Protein AF-0000000085024275 (afdb_homodimer)

Secondary structure (DSSP, 8-state):
-------------------------------------------------------------------------PPP--SPPP-S-EEEEEEE-SSEEEEEEEETTT--EEEEEEEET----HHHH-HHHHHHHHHHHHHHHHHHHTTTSS--HHHHHT---TTTGGGEEEEEEETT--SHHHHHHHHHHHHHH-GGGSTTEEEEEHHHHHHHHHHTT---EEEEEESSSEEEEEE-----------HHHHHHHTS--EEEEE---GGG--TTSHHHHHHHHHHHHHHHHTTSS---HHHHHHHHHTT--TT-TTHHHHHHHHHHTTSSS--HHHHHTTHHHHHHHHHTT-HHHHHHHHHHHHHHHHHHHHHHHHHHTT--SS-TT----HHHHTTS--TT-EEEEEEESTT--TT-HHHHHHHHHHHHHHHTT-TT-EEEEE--SS-HHHHHHHHHHHHH-TT--/------------------------------------------------------------------------------SPPP-S-EEEEEEE-SSEEEEEEEETTT--EEEEEEEET----HHHH-HHHHHHHHHHHHHHHHHHHTTTSS--HHHHHT---TTTTTSEEEEEEETT--SHHHHHHHHHHHHHH-GGGSTTEEEEEHHHHHHHHHHTT---EEEEEESSSEEEEEE-----------HHHHHHHTS--EEEEE---GGG--TTSHHHHHHHHHHHHHHHHTTSS---HHHHHHHHHTT--TT-TTHHHHHHHHHHTTSSS--HHHHHTTHHHHHHHHHTT-HHHHHHHHHHHHHHHHHHHHHHHHHHTT--SS-TT----HHHHTTS--TT-EEEEEEESTT--TT-HHHHHHHHHHHHHHHTT-TT-EEEEE--SS-HHHHHHHHHHHHH-TT--

Nearest PDB structures (foldseek):
  2ch6-assembly1_D  TM=7.817E-01  e=6.826E-17  Homo sapiens
  3h3n-assembly1_X  TM=5.072E-01  e=2.674E-03  Enterococcus casseliflavus
  3flc-assembly1_O  TM=3.810E-01  e=6.513E-04  Enterococcus casseliflavus
  3d7e-assembly1_X  TM=3.677E-01  e=2.562E-02  Enterococcus casseliflavus
  2ch6-assembly1_D  TM=7.945E-01  e=6.611E-17  Homo sapiens

Organism: Micromonas commoda (strain RCC299 / NOUM17 / CCMP2709) (NCBI:txid296587)

pLDDT: mean 74.87, std 27.74, range [14.94, 98.69]

Structure (mmCIF, N/CA/C/O backbone):
data_AF-0000000085024275-model_v1
#
loop_
_entity.id
_entity.type
_entity.pdbx_description
1 polymer 'N-acetyl-D-glucosamine kinase'
#
loop_
_atom_site.group_PDB
_atom_site.id
_atom_site.type_symbol
_atom_site.label_atom_id
_atom_site.label_alt_id
_atom_site.label_comp_id
_atom_site.label_asym_id
_atom_site.label_entity_id
_atom_site.label_seq_id
_atom_site.pdbx_PDB_ins_code
_atom_site.Cartn_x
_atom_site.Cartn_y
_atom_site.Cartn_z
_atom_site.occupancy
_atom_site.B_iso_or_equiv
_atom_site.auth_seq_id
_atom_site.auth_comp_id
_atom_site.auth_asym_id
_atom_site.auth_atom_id
_atom_site.pdbx_PDB_model_num
ATOM 1 N N . MET A 1 1 ? -25.141 31.594 47.25 1 18.16 1 MET A N 1
ATOM 2 C CA . MET A 1 1 ? -26.469 31.438 46.656 1 18.16 1 MET A CA 1
ATOM 3 C C . MET A 1 1 ? -26.344 30.984 45.188 1 18.16 1 MET A C 1
ATOM 5 O O . MET A 1 1 ? -25.25 31.031 44.625 1 18.16 1 MET A O 1
ATOM 9 N N . GLY A 1 2 ? -27.359 31.172 44.375 1 19.45 2 GLY A N 1
ATOM 10 C CA . GLY A 1 2 ? -28.281 30.594 43.406 1 19.45 2 GLY A CA 1
ATOM 11 C C . GLY A 1 2 ? -27.766 30.703 41.969 1 19.45 2 GLY A C 1
ATOM 12 O O . GLY A 1 2 ? -28.266 30.031 41.062 1 19.45 2 GLY A O 1
ATOM 13 N N . ILE A 1 3 ? -27.266 31.844 41.531 1 21.66 3 ILE A N 1
ATOM 14 C CA . ILE A 1 3 ? -27.859 32.281 40.281 1 21.66 3 ILE A CA 1
ATOM 15 C C . ILE A 1 3 ? -27.281 31.438 39.125 1 21.66 3 ILE A C 1
ATOM 17 O O . ILE A 1 3 ? -26.109 31.594 38.781 1 21.66 3 ILE A O 1
ATOM 21 N N . PHE A 1 4 ? -27.609 30.078 39.125 1 23.94 4 PHE A N 1
ATOM 22 C CA . PHE A 1 4 ? -27.344 29.016 38.156 1 23.94 4 PHE A CA 1
ATOM 23 C C . PHE A 1 4 ? -27.719 29.438 36.75 1 23.94 4 PHE A C 1
ATOM 25 O O . PHE A 1 4 ? -28.812 29.984 36.531 1 23.94 4 PHE A O 1
ATOM 32 N N . GLY A 1 5 ? -26.672 29.891 35.938 1 22.31 5 GLY A N 1
ATOM 33 C CA . GLY A 1 5 ? -26.688 30.422 34.594 1 22.31 5 GLY A CA 1
ATOM 34 C C . GLY A 1 5 ? -27.547 29.609 33.656 1 22.31 5 GLY A C 1
ATOM 35 O O . GLY A 1 5 ? -27.609 28.375 33.75 1 22.31 5 GLY A O 1
ATOM 36 N N . LYS A 1 6 ? -28.594 30.172 33.062 1 23.56 6 LYS A N 1
ATOM 37 C CA . LYS A 1 6 ? -29.75 29.828 32.219 1 23.56 6 LYS A CA 1
ATOM 38 C C . LYS A 1 6 ? -29.312 29.094 30.969 1 23.56 6 LYS A C 1
ATOM 40 O O . LYS A 1 6 ? -28.578 29.641 30.141 1 23.56 6 LYS A O 1
ATOM 45 N N . LYS A 1 7 ? -29.234 27.75 31.094 1 23.45 7 LYS A N 1
ATOM 46 C CA . LYS A 1 7 ? -28.938 26.797 30.031 1 23.45 7 LYS A CA 1
ATOM 47 C C . LYS A 1 7 ? -30.016 26.844 28.938 1 23.45 7 LYS A C 1
ATOM 49 O O . LYS A 1 7 ? -31.172 26.516 29.188 1 23.45 7 LYS A O 1
ATOM 54 N N . LYS A 1 8 ? -29.953 27.891 28.016 1 24.94 8 LYS A N 1
ATOM 55 C CA . LYS A 1 8 ? -30.984 27.969 26.984 1 24.94 8 LYS A CA 1
ATOM 56 C C . LYS A 1 8 ? -31.094 26.641 26.234 1 24.94 8 LYS A C 1
ATOM 58 O O . LYS A 1 8 ? -30.078 26.078 25.797 1 24.94 8 LYS A O 1
ATOM 63 N N . PRO A 1 9 ? -32.281 25.938 26.328 1 21.91 9 PRO A N 1
ATOM 64 C CA . PRO A 1 9 ? -32.469 24.562 25.812 1 21.91 9 PRO A CA 1
ATOM 65 C C . PRO A 1 9 ? -32.25 24.469 24.312 1 21.91 9 PRO A C 1
ATOM 67 O O . PRO A 1 9 ? -32.344 25.469 23.594 1 21.91 9 PRO A O 1
ATOM 70 N N . PRO A 1 10 ? -31.922 23.266 23.797 1 23.12 10 PRO A N 1
ATOM 71 C CA . PRO A 1 10 ? -31.484 22.672 22.547 1 23.12 10 PRO A CA 1
ATOM 72 C C . PRO A 1 10 ? -32.562 22.688 21.469 1 23.12 10 PRO A C 1
ATOM 74 O O . PRO A 1 10 ? -33.656 22.156 21.672 1 23.12 10 PRO A O 1
ATOM 77 N N . ALA A 1 11 ? -32.812 23.875 20.781 1 23.44 11 ALA A N 1
ATOM 78 C CA . ALA A 1 11 ? -33.938 23.891 19.859 1 23.44 11 ALA A CA 1
ATOM 79 C C . ALA A 1 11 ? -33.875 22.688 18.922 1 23.44 11 ALA A C 1
ATOM 81 O O . ALA A 1 11 ? -32.812 22.312 18.438 1 23.44 11 ALA A O 1
ATOM 82 N N . ALA A 1 12 ? -34.875 21.844 18.984 1 19.81 12 ALA A N 1
ATOM 83 C CA . ALA A 1 12 ? -35.188 20.562 18.344 1 19.81 12 ALA A CA 1
ATOM 84 C C . ALA A 1 12 ? -35.062 20.672 16.828 1 19.81 12 ALA A C 1
ATOM 86 O O . ALA A 1 12 ? -35.25 21.734 16.25 1 19.81 12 ALA A O 1
ATOM 87 N N . ALA A 1 13 ? -34.562 19.547 16.25 1 24.61 13 ALA A N 1
ATOM 88 C CA . ALA A 1 13 ? -34.094 19.141 14.914 1 24.61 13 ALA A CA 1
ATOM 89 C C . ALA A 1 13 ? -35.25 19.156 13.914 1 24.61 13 ALA A C 1
ATOM 91 O O . ALA A 1 13 ? -36.281 18.484 14.117 1 24.61 13 ALA A O 1
ATOM 92 N N . PRO A 1 14 ? -35.562 20.281 13.289 1 25.02 14 PRO A N 1
ATOM 93 C CA . PRO A 1 14 ? -36.781 20.203 12.5 1 25.02 14 PRO A CA 1
ATOM 94 C C . PRO A 1 14 ? -36.844 18.984 11.578 1 25.02 14 PRO A C 1
ATOM 96 O O . PRO A 1 14 ? -35.781 18.453 11.203 1 25.02 14 PRO A O 1
ATOM 99 N N . PRO A 1 15 ? -38 18.281 11.516 1 22.7 15 PRO A N 1
ATOM 100 C CA . PRO A 1 15 ? -38.219 16.984 10.867 1 22.7 15 PRO A CA 1
ATOM 101 C C . PRO A 1 15 ? -37.844 17 9.391 1 22.7 15 PRO A C 1
ATOM 103 O O . PRO A 1 15 ? -37.844 18.047 8.758 1 22.7 15 PRO A O 1
ATOM 106 N N . PRO A 1 16 ? -37.281 15.914 8.914 1 22.98 16 PRO A N 1
ATOM 107 C CA . PRO A 1 16 ? -36.625 15.578 7.633 1 22.98 16 PRO A CA 1
ATOM 108 C C . PRO A 1 16 ? -37.594 15.695 6.453 1 22.98 16 PRO A C 1
ATOM 110 O O . PRO A 1 16 ? -38.75 15.227 6.531 1 22.98 16 PRO A O 1
ATOM 113 N N . PRO A 1 17 ? -37.625 16.766 5.758 1 20.81 17 PRO A N 1
ATOM 114 C CA . PRO A 1 17 ? -38.656 16.922 4.73 1 20.81 17 PRO A CA 1
ATOM 115 C C . PRO A 1 17 ? -38.719 15.727 3.777 1 20.81 17 PRO A C 1
ATOM 117 O O . PRO A 1 17 ? -37.75 14.992 3.621 1 20.81 17 PRO A O 1
ATOM 120 N N . ALA A 1 18 ? -40 15.258 3.469 1 19.77 18 ALA A N 1
ATOM 121 C CA . ALA A 1 18 ? -40.5 14.125 2.688 1 19.77 18 ALA A CA 1
ATOM 122 C C . ALA A 1 18 ? -39.938 14.133 1.276 1 19.77 18 ALA A C 1
ATOM 124 O O . ALA A 1 18 ? -39.75 15.195 0.676 1 19.77 18 ALA A O 1
ATOM 125 N N . ALA A 1 19 ? -39.281 13.031 0.838 1 19.59 19 ALA A N 1
ATOM 126 C CA . ALA A 1 19 ? -38.562 12.562 -0.342 1 19.59 19 ALA A CA 1
ATOM 127 C C . ALA A 1 19 ? -39.438 12.617 -1.582 1 19.59 19 ALA A C 1
ATOM 129 O O . ALA A 1 19 ? -40.469 11.922 -1.655 1 19.59 19 ALA A O 1
ATOM 130 N N . THR A 1 20 ? -39.844 13.789 -2.047 1 19.11 20 THR A N 1
ATOM 131 C CA . THR A 1 20 ? -40.75 13.703 -3.201 1 19.11 20 THR A CA 1
ATOM 132 C C . THR A 1 20 ? -40.094 12.93 -4.336 1 19.11 20 THR A C 1
ATOM 134 O O . THR A 1 20 ? -38.906 13.117 -4.625 1 19.11 20 THR A O 1
ATOM 137 N N . ARG A 1 21 ? -40.688 11.734 -4.762 1 18.94 21 ARG A N 1
ATOM 138 C CA . ARG A 1 21 ? -40.438 10.641 -5.703 1 18.94 21 ARG A CA 1
ATOM 139 C C . ARG A 1 21 ? -40.406 11.156 -7.141 1 18.94 21 ARG A C 1
ATOM 141 O O . ARG A 1 21 ? -41.438 11.57 -7.684 1 18.94 21 ARG A O 1
ATOM 148 N N . ALA A 1 22 ? -39.344 11.977 -7.484 1 18.56 22 ALA A N 1
ATOM 149 C CA . ALA A 1 22 ? -39.406 12.461 -8.859 1 18.56 22 ALA A CA 1
ATOM 150 C C . ALA A 1 22 ? -39.438 11.289 -9.844 1 18.56 22 ALA A C 1
ATOM 152 O O . ALA A 1 22 ? -38.781 10.266 -9.609 1 18.56 22 ALA A O 1
ATOM 153 N N . ASN A 1 23 ? -40.469 11.242 -10.773 1 18.27 23 ASN A N 1
ATOM 154 C CA . ASN A 1 23 ? -40.938 10.352 -11.828 1 18.27 23 ASN A CA 1
ATOM 155 C C . ASN A 1 23 ? -39.844 10.133 -12.891 1 18.27 23 ASN A C 1
ATOM 157 O O . ASN A 1 23 ? -39.125 11.062 -13.25 1 18.27 23 ASN A O 1
ATOM 161 N N . PRO A 1 24 ? -39.562 8.867 -13.273 1 19.22 24 PRO A N 1
ATOM 162 C CA . PRO A 1 24 ? -38.562 8.172 -14.094 1 19.22 24 PRO A CA 1
ATOM 163 C C . PRO A 1 24 ? -38.656 8.562 -15.57 1 19.22 24 PRO A C 1
ATOM 165 O O . PRO A 1 24 ? -39.656 8.25 -16.234 1 19.22 24 PRO A O 1
ATOM 168 N N . LYS A 1 25 ? -38.594 9.867 -15.938 1 17.98 25 LYS A N 1
ATOM 169 C CA . LYS A 1 25 ? -38.875 10.047 -17.359 1 17.98 25 LYS A CA 1
ATOM 170 C C . LYS A 1 25 ? -37.969 9.188 -18.219 1 17.98 25 LYS A C 1
ATOM 172 O O . LYS A 1 25 ? -36.781 8.977 -17.891 1 17.98 25 LYS A O 1
ATOM 177 N N . SER A 1 26 ? -38.562 8.383 -19.281 1 17.91 26 SER A N 1
ATOM 178 C CA . SER A 1 26 ? -38.25 7.316 -20.219 1 17.91 26 SER A CA 1
ATOM 179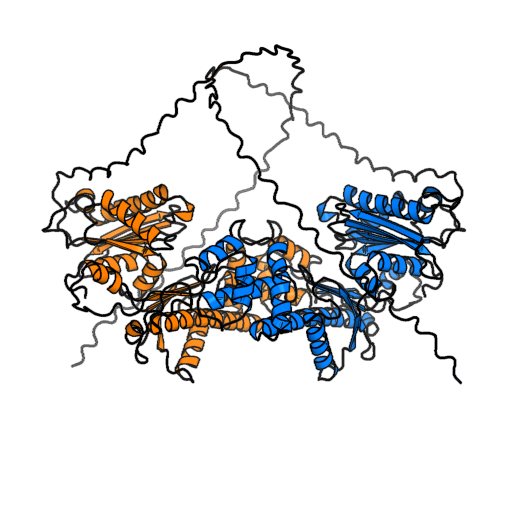 C C . SER A 1 26 ? -37.281 7.789 -21.297 1 17.91 26 SER A C 1
ATOM 181 O O . SER A 1 26 ? -37.562 8.75 -22.016 1 17.91 26 SER A O 1
ATOM 183 N N . PRO A 1 27 ? -36.062 7.738 -21.062 1 18.17 27 PRO A N 1
ATOM 184 C CA . PRO A 1 27 ? -35.125 8.289 -22.047 1 18.17 27 PRO A CA 1
ATOM 185 C C . PRO A 1 27 ? -35.25 7.602 -23.406 1 18.17 27 PRO A C 1
ATOM 187 O O . PRO A 1 27 ? -35.312 6.375 -23.484 1 18.17 27 PRO A O 1
ATOM 190 N N . ARG A 1 28 ? -35.906 8.328 -24.375 1 16.17 28 ARG A N 1
ATOM 191 C CA . ARG A 1 28 ? -36.062 7.824 -25.734 1 16.17 28 ARG A CA 1
ATOM 192 C C . ARG A 1 28 ? -34.719 7.574 -26.391 1 16.17 28 ARG A C 1
ATOM 194 O O . ARG A 1 28 ? -33.719 8.219 -26.031 1 16.17 28 ARG A O 1
ATOM 201 N N . VAL A 1 29 ? -34.562 6.516 -27.234 1 17.94 29 VAL A N 1
ATOM 202 C CA . VAL A 1 29 ? -33.719 5.574 -27.938 1 17.94 29 VAL A CA 1
ATOM 203 C C . VAL A 1 29 ? -33.125 6.223 -29.188 1 17.94 29 VAL A C 1
ATOM 205 O O . VAL A 1 29 ? -32.406 5.578 -29.969 1 17.94 29 VAL A O 1
ATOM 208 N N . ASP A 1 30 ? -33.031 7.652 -29.25 1 15.72 30 ASP A N 1
ATOM 209 C CA . ASP A 1 30 ? -32.969 7.926 -30.688 1 15.72 30 ASP A CA 1
ATOM 210 C C . ASP A 1 30 ? -31.781 7.199 -31.328 1 15.72 30 ASP A C 1
ATOM 212 O O . ASP A 1 30 ? -30.812 6.863 -30.656 1 15.72 30 ASP A O 1
ATOM 216 N N . ASP A 1 31 ? -31.812 7.293 -32.781 1 15.81 31 ASP A N 1
ATOM 217 C CA . ASP A 1 31 ? -31.609 6.539 -34 1 15.81 31 ASP A CA 1
ATOM 218 C C . ASP A 1 31 ? -30.141 6.539 -34.438 1 15.81 31 ASP A C 1
ATOM 220 O O . ASP A 1 31 ? -29.484 5.496 -34.406 1 15.81 31 ASP A O 1
ATOM 224 N N . ALA A 1 32 ? -29.828 7.305 -35.562 1 15.99 32 ALA A N 1
ATOM 225 C CA . ALA A 1 32 ? -29.438 6.766 -36.844 1 15.99 32 ALA A CA 1
ATOM 226 C C . ALA A 1 32 ? -27.922 6.723 -37 1 15.99 32 ALA A C 1
ATOM 228 O O . ALA A 1 32 ? -27.203 7.363 -36.219 1 15.99 32 ALA A O 1
ATOM 229 N N . HIS A 1 33 ? -27.438 6.57 -38.281 1 16.27 33 HIS A N 1
ATOM 230 C CA . HIS A 1 33 ? -26.625 5.691 -39.125 1 16.27 33 HIS A CA 1
ATOM 231 C C . HIS A 1 33 ? -25.234 6.277 -39.344 1 16.27 33 HIS A C 1
ATOM 233 O O . HIS A 1 33 ? -24.234 5.57 -39.219 1 16.27 33 HIS A O 1
ATOM 239 N N . PRO A 1 34 ? -25.062 7.695 -39.719 1 15.85 34 PRO A N 1
ATOM 240 C CA . PRO A 1 34 ? -24.484 7.625 -41.062 1 15.85 34 PRO A CA 1
ATOM 241 C C . PRO A 1 34 ? -23.016 7.246 -41.062 1 15.85 34 PRO A C 1
ATOM 243 O O . PRO A 1 34 ? -22.391 7.227 -40 1 15.85 34 PRO A O 1
ATOM 246 N N . SER A 1 35 ? -22.344 7.793 -42.125 1 16.22 35 SER A N 1
ATOM 247 C CA . SER A 1 35 ? -21.594 7.465 -43.312 1 16.22 35 SER A CA 1
ATOM 248 C C . SER A 1 35 ? -20.094 7.633 -43.094 1 16.22 35 SER A C 1
ATOM 250 O O . SER A 1 35 ? -19.656 8.57 -42.438 1 16.22 35 SER A O 1
ATOM 252 N N . PRO A 1 36 ? -19.391 6.598 -43.344 1 17.69 36 PRO A N 1
ATOM 253 C CA . PRO A 1 36 ? -18 6.227 -43.156 1 17.69 36 PRO A CA 1
ATOM 254 C C . PRO A 1 36 ? -17.031 7.121 -43.938 1 17.69 36 PRO A C 1
ATOM 256 O O . PRO A 1 36 ? -15.812 7.012 -43.781 1 17.69 36 PRO A O 1
ATOM 259 N N . ARG A 1 37 ? -17.453 8.195 -44.688 1 15.79 37 ARG A N 1
ATOM 260 C CA . ARG A 1 37 ? -16.719 8.125 -45.938 1 15.79 37 ARG A CA 1
ATOM 261 C C . ARG A 1 37 ? -15.289 8.602 -45.781 1 15.79 37 ARG A C 1
ATOM 263 O O . ARG A 1 37 ? -15.023 9.805 -45.781 1 15.79 37 ARG A O 1
ATOM 270 N N . ALA A 1 38 ? -14.602 8.297 -44.781 1 16.86 38 ALA A N 1
ATOM 271 C CA . ALA A 1 38 ? -13.422 9.164 -44.781 1 16.86 38 ALA A CA 1
ATOM 272 C C . ALA A 1 38 ? -12.516 8.883 -45.969 1 16.86 38 ALA A C 1
ATOM 274 O O . ALA A 1 38 ? -12.195 7.723 -46.25 1 16.86 38 ALA A O 1
ATOM 275 N N . THR A 1 39 ? -12.531 9.914 -46.844 1 15.81 39 THR A N 1
ATOM 276 C CA . THR A 1 39 ? -11.852 9.977 -48.156 1 15.81 39 THR A CA 1
ATOM 277 C C . THR A 1 39 ? -10.344 9.859 -47.969 1 15.81 39 THR A C 1
ATOM 279 O O . THR A 1 39 ? -9.805 10.273 -46.938 1 15.81 39 THR A O 1
ATOM 282 N N . PRO A 1 40 ? -9.695 9.258 -48.969 1 16.53 40 PRO A N 1
ATOM 283 C CA . PRO A 1 40 ? -8.414 8.586 -49.188 1 16.53 40 PRO A CA 1
ATOM 284 C C . PRO A 1 40 ? -7.266 9.562 -49.406 1 16.53 40 PRO A C 1
ATOM 286 O O . PRO A 1 40 ? -6.117 9.148 -49.594 1 16.53 40 PRO A O 1
ATOM 289 N N . LYS A 1 41 ? -7.422 10.844 -49.125 1 15.29 41 LYS A N 1
ATOM 290 C CA . LYS A 1 41 ? -6.629 11.594 -50.094 1 15.29 41 LYS A CA 1
ATOM 291 C C . LYS A 1 41 ? -5.164 11.164 -50.062 1 15.29 41 LYS A C 1
ATOM 293 O O . LYS A 1 41 ? -4.59 11 -48.969 1 15.29 41 LYS A O 1
ATOM 298 N N . GLY A 1 42 ? -4.57 10.93 -51.25 1 14.96 42 GLY A N 1
ATOM 299 C CA . GLY A 1 42 ? -3.418 10.273 -51.844 1 14.96 42 GLY A CA 1
ATOM 300 C C . GLY A 1 42 ? -2.113 11 -51.562 1 14.96 42 GLY A C 1
ATOM 301 O O . GLY A 1 42 ? -1.156 10.398 -51.062 1 14.96 42 GLY A O 1
ATOM 302 N N . GLU A 1 43 ? -1.813 12.133 -52.344 1 14.94 43 GLU A N 1
ATOM 303 C CA . GLU A 1 43 ? -0.724 11.945 -53.312 1 14.94 43 GLU A CA 1
ATOM 304 C C . GLU A 1 43 ? 0.626 12.258 -52.688 1 14.94 43 GLU A C 1
ATOM 306 O O . GLU A 1 43 ? 0.688 12.734 -51.531 1 14.94 43 GLU A O 1
ATOM 311 N N . ARG A 1 44 ? 1.339 13.383 -53.281 1 14.97 44 ARG A N 1
ATOM 312 C CA . ARG A 1 44 ? 2.486 13.305 -54.188 1 14.97 44 ARG A CA 1
ATOM 313 C C . ARG A 1 44 ? 3.793 13.5 -53.406 1 14.97 44 ARG A C 1
ATOM 315 O O . ARG A 1 44 ? 3.783 13.875 -52.25 1 14.97 44 ARG A O 1
ATOM 322 N N . ASP A 1 45 ? 4.738 14.5 -54 1 15.63 45 ASP A N 1
ATOM 323 C CA . ASP A 1 45 ? 6.035 14.422 -54.688 1 15.63 45 ASP A CA 1
ATOM 324 C C . ASP A 1 45 ? 7.164 14.836 -53.75 1 15.63 45 ASP A C 1
ATOM 326 O O . ASP A 1 45 ? 6.941 15.586 -52.781 1 15.63 45 ASP A O 1
ATOM 330 N N . ALA A 1 46 ? 8.359 14.289 -53.969 1 16.62 46 ALA A N 1
ATOM 331 C CA . ALA A 1 46 ? 9.648 13.914 -53.375 1 16.62 46 ALA A CA 1
ATOM 332 C C . ALA A 1 46 ? 10.523 15.148 -53.156 1 16.62 46 ALA A C 1
ATOM 334 O O . ALA A 1 46 ? 11.43 15.125 -52.312 1 16.62 46 ALA A O 1
ATOM 335 N N . SER A 1 47 ? 10.43 16.312 -54.062 1 15.17 47 SER A N 1
ATOM 336 C CA . SER A 1 47 ? 11.773 16.469 -54.594 1 15.17 47 SER A CA 1
ATOM 337 C C . SER A 1 47 ? 12.719 17.094 -53.594 1 15.17 47 SER A C 1
ATOM 339 O O . SER A 1 47 ? 13.805 16.547 -53.344 1 15.17 47 SER A O 1
ATOM 341 N N . ASP A 1 48 ? 12.898 18.438 -53.625 1 15.93 48 ASP A N 1
ATOM 342 C CA . ASP A 1 48 ? 14.117 19.078 -54.094 1 15.93 48 ASP A CA 1
ATOM 343 C C . ASP A 1 48 ? 15.102 19.312 -52.969 1 15.93 48 ASP A C 1
ATOM 345 O O . ASP A 1 48 ? 14.734 19.234 -51.781 1 15.93 48 ASP A O 1
ATOM 349 N N . GLY A 1 49 ? 16.234 20.188 -53.25 1 16.81 49 GLY A N 1
ATOM 350 C CA . GLY A 1 49 ? 17.672 20.344 -53.312 1 16.81 49 GLY A CA 1
ATOM 351 C C . GLY A 1 49 ? 18.25 21.109 -52.125 1 16.81 49 GLY A C 1
ATOM 352 O O . GLY A 1 49 ? 19.453 21.312 -52.062 1 16.81 49 GLY A O 1
ATOM 353 N N . SER A 1 50 ? 17.375 21.594 -51.281 1 15.8 50 SER A N 1
ATOM 354 C CA . SER A 1 50 ? 17.938 22.891 -50.875 1 15.8 50 SER A CA 1
ATOM 355 C C . SER A 1 50 ? 19.25 22.719 -50.125 1 15.8 50 SER A C 1
ATOM 357 O O . SER A 1 50 ? 19.406 21.766 -49.344 1 15.8 50 SER A O 1
ATOM 359 N N . ARG A 1 51 ? 20.297 23.609 -50.562 1 17.42 51 ARG A N 1
ATOM 360 C CA . ARG A 1 51 ? 21.719 23.922 -50.406 1 17.42 51 ARG A CA 1
ATOM 361 C C . ARG A 1 51 ? 22.062 24.281 -48.969 1 17.42 51 ARG A C 1
ATOM 363 O O . ARG A 1 51 ? 21.188 24.656 -48.188 1 17.42 51 ARG A O 1
ATOM 370 N N . SER A 1 52 ? 23.297 24.312 -48.75 1 17.64 52 SER A N 1
ATOM 371 C CA . SER A 1 52 ? 24.344 24.125 -47.781 1 17.64 52 SER A CA 1
ATOM 372 C C . SER A 1 52 ? 24.516 25.359 -46.875 1 17.64 52 SER A C 1
ATOM 374 O O . SER A 1 52 ? 25.375 25.375 -46 1 17.64 52 SER A O 1
ATOM 376 N N . ASP A 1 53 ? 23.594 26.438 -47 1 17.77 53 ASP A N 1
ATOM 377 C CA . ASP A 1 53 ? 24.359 27.641 -46.688 1 17.77 53 ASP A CA 1
ATOM 378 C C . ASP A 1 53 ? 24.828 27.641 -45.219 1 17.77 53 ASP A C 1
ATOM 380 O O . ASP A 1 53 ? 24.109 27.141 -44.344 1 17.77 53 ASP A O 1
ATOM 384 N N . SER A 1 54 ? 26.094 27.891 -45.062 1 19.67 54 SER A N 1
ATOM 385 C CA . SER A 1 54 ? 27.141 27.859 -44.031 1 19.67 54 SER A CA 1
ATOM 386 C C . SER A 1 54 ? 26.891 28.953 -43 1 19.67 54 SER A C 1
ATOM 388 O O . SER A 1 54 ? 27.703 29.125 -42.062 1 19.67 54 SER A O 1
ATOM 390 N N . SER A 1 55 ? 25.703 29.703 -43.031 1 18.52 55 SER A N 1
ATOM 391 C CA . SER A 1 55 ? 26.047 31.016 -42.469 1 18.52 55 SER A CA 1
ATOM 392 C C . SER A 1 55 ? 26.453 30.891 -41 1 18.52 55 SER A C 1
ATOM 394 O O . SER A 1 55 ? 26.016 29.969 -40.312 1 18.52 55 SER A O 1
ATOM 396 N N . SER A 1 56 ? 27.516 31.656 -40.656 1 20.92 56 SER A N 1
ATOM 397 C CA . SER A 1 56 ? 28.406 31.953 -39.531 1 20.92 56 SER A CA 1
ATOM 398 C C . SER A 1 56 ? 27.641 32.625 -38.406 1 20.92 56 SER A C 1
ATOM 400 O O . SER A 1 56 ? 27.5 33.844 -38.375 1 20.92 56 SER A O 1
ATOM 402 N N . ALA A 1 57 ? 26.609 32.062 -37.875 1 19.81 57 ALA A N 1
ATOM 403 C CA . ALA A 1 57 ? 25.859 32.906 -36.938 1 19.81 57 ALA A CA 1
ATOM 404 C C . ALA A 1 57 ? 26.719 33.344 -35.75 1 19.81 57 ALA A C 1
ATOM 406 O O . ALA A 1 57 ? 27.391 32.5 -35.125 1 19.81 57 ALA A O 1
ATOM 407 N N . SER A 1 58 ? 27.047 34.625 -35.812 1 22.52 58 SER A N 1
ATOM 408 C CA . SER A 1 58 ? 27.688 35.438 -34.781 1 22.52 58 SER A CA 1
ATOM 409 C C . SER A 1 58 ? 26.922 35.375 -33.469 1 22.52 58 SER A C 1
ATOM 411 O O . SER A 1 58 ? 25.703 35.594 -33.438 1 22.52 58 SER A O 1
ATOM 413 N N . SER A 1 59 ? 27.359 34.5 -32.594 1 22.83 59 SER A N 1
ATOM 414 C CA . SER A 1 59 ? 26.828 34.25 -31.266 1 22.83 59 SER A CA 1
ATOM 415 C C . SER A 1 59 ? 26.844 35.5 -30.406 1 22.83 59 SER A C 1
ATOM 417 O O . SER A 1 59 ? 27.906 35.938 -29.969 1 22.83 59 SER A O 1
ATOM 419 N N . SER A 1 60 ? 26.062 36.625 -30.891 1 24.27 60 SER A N 1
ATOM 420 C CA . SER A 1 60 ? 26.094 37.75 -29.953 1 24.27 60 SER A CA 1
ATOM 421 C C . SER A 1 60 ? 25.578 37.312 -28.578 1 24.27 60 SER A C 1
ATOM 423 O O . SER A 1 60 ? 24.5 36.719 -28.453 1 24.27 60 SER A O 1
ATOM 425 N N . SER A 1 61 ? 26.5 37.125 -27.688 1 25.02 61 SER A N 1
ATOM 426 C CA . SER A 1 61 ? 26.297 36.875 -26.266 1 25.02 61 SER A CA 1
ATOM 427 C C . SER A 1 61 ? 25.469 38 -25.625 1 25.02 61 SER A C 1
ATOM 429 O O . SER A 1 61 ? 25.953 39.094 -25.391 1 25.02 61 SER A O 1
ATOM 431 N N . ASP A 1 62 ? 24.219 38.281 -26.141 1 26.52 62 ASP A N 1
ATOM 432 C CA . ASP A 1 62 ? 23.484 39.312 -25.406 1 26.52 62 ASP A CA 1
ATOM 433 C C . ASP A 1 62 ? 23.328 38.938 -23.938 1 26.52 62 ASP A C 1
ATOM 435 O O . ASP A 1 62 ? 22.875 37.844 -23.625 1 26.52 62 ASP A O 1
ATOM 439 N N . SER A 1 63 ? 24.203 39.531 -23.109 1 27.33 63 SER A N 1
ATOM 440 C CA . SER A 1 63 ? 24.062 39.562 -21.656 1 27.33 63 SER A CA 1
ATOM 441 C C . SER A 1 63 ? 22.672 40.031 -21.25 1 27.33 63 SER A C 1
ATOM 443 O O . SER A 1 63 ? 22.281 41.188 -21.5 1 27.33 63 SER A O 1
ATOM 445 N N . GLU A 1 64 ? 21.734 39.125 -21.391 1 28.88 64 GLU A N 1
ATOM 446 C CA . GLU A 1 64 ? 20.422 39.5 -20.859 1 28.88 64 GLU A CA 1
ATOM 447 C C . GLU A 1 64 ? 20.562 40.062 -19.438 1 28.88 64 GLU A C 1
ATOM 449 O O . GLU A 1 64 ? 21.062 39.406 -18.547 1 28.88 64 GLU A O 1
ATOM 454 N N . ALA A 1 65 ? 20.641 41.406 -19.359 1 31.38 65 ALA A N 1
ATOM 455 C CA . ALA A 1 65 ? 20.5 42.188 -18.141 1 31.38 65 ALA A CA 1
ATOM 456 C C . ALA A 1 65 ? 19.391 41.625 -17.25 1 31.38 65 ALA A C 1
ATOM 458 O O . ALA A 1 65 ? 18.266 41.406 -17.719 1 31.38 65 ALA A O 1
ATOM 459 N N . GLU A 1 66 ? 19.891 40.844 -16.359 1 30.27 66 GLU A N 1
ATOM 460 C CA . GLU A 1 66 ? 18.984 40.469 -15.266 1 30.27 66 GLU A CA 1
ATOM 461 C C . GLU A 1 66 ? 18.141 41.688 -14.82 1 30.27 66 GLU A C 1
ATOM 463 O O . GLU A 1 66 ? 18.672 42.656 -14.289 1 30.27 66 GLU A O 1
ATOM 468 N N . GLU A 1 67 ? 17.234 42.125 -15.719 1 31.72 67 GLU A N 1
ATOM 469 C CA . GLU A 1 67 ? 16.297 43.125 -15.188 1 31.72 67 GLU A CA 1
ATOM 470 C C . GLU A 1 67 ? 15.945 42.844 -13.734 1 31.72 67 GLU A C 1
ATOM 472 O O . GLU A 1 67 ? 15.43 41.781 -13.414 1 31.72 67 GLU A O 1
ATOM 477 N N . THR A 1 68 ? 16.781 43.375 -12.883 1 33.69 68 THR A N 1
ATOM 478 C CA . THR A 1 68 ? 16.375 43.5 -11.484 1 33.69 68 THR A CA 1
ATOM 479 C C . THR A 1 68 ? 14.914 43.938 -11.383 1 33.69 68 THR A C 1
ATOM 481 O O . THR A 1 68 ? 14.523 44.938 -11.945 1 33.69 68 THR A O 1
ATOM 484 N N . ASP A 1 69 ? 14.07 43.031 -11.516 1 33.72 69 ASP A N 1
ATOM 485 C CA . ASP A 1 69 ? 12.672 43.312 -11.227 1 33.72 69 ASP A CA 1
ATOM 486 C C . ASP A 1 69 ? 12.555 44.375 -10.117 1 33.72 69 ASP A C 1
ATOM 488 O O . ASP A 1 69 ? 13.023 44.156 -9 1 33.72 69 ASP A O 1
ATOM 492 N N . ALA A 1 70 ? 12.617 45.656 -10.375 1 36.91 70 ALA A N 1
ATOM 493 C CA . ALA A 1 70 ? 12.297 46.75 -9.461 1 36.91 70 ALA A CA 1
ATOM 494 C C . ALA A 1 70 ? 11.195 46.344 -8.492 1 36.91 70 ALA A C 1
ATOM 496 O O . ALA A 1 70 ? 10.211 45.719 -8.883 1 36.91 70 ALA A O 1
ATOM 497 N N . PRO A 1 71 ? 11.562 46.312 -7.215 1 38.22 71 PRO A N 1
ATOM 498 C CA . PRO A 1 71 ? 10.469 45.969 -6.301 1 38.22 71 PRO A CA 1
ATOM 499 C C . PRO A 1 71 ? 9.141 46.594 -6.715 1 38.22 71 PRO A C 1
ATOM 501 O O . PRO A 1 71 ? 9.125 47.688 -7.309 1 38.22 71 PRO A O 1
ATOM 504 N N . ALA A 1 72 ? 8.133 45.969 -7.094 1 44.81 72 ALA A N 1
ATOM 505 C CA . ALA A 1 72 ? 6.797 46.438 -7.438 1 44.81 72 ALA A CA 1
ATOM 506 C C . ALA A 1 72 ? 6.383 47.594 -6.539 1 44.81 72 ALA A C 1
ATOM 508 O O . ALA A 1 72 ? 6.473 47.5 -5.312 1 44.81 72 ALA A O 1
ATOM 509 N N . SER A 1 73 ? 6.484 48.75 -7.062 1 50.16 73 SER A N 1
ATOM 510 C CA . SER A 1 73 ? 6.043 49.969 -6.371 1 50.16 73 SER A CA 1
ATOM 511 C C . SER A 1 73 ? 4.75 49.719 -5.605 1 50.16 73 SER A C 1
ATOM 513 O O . SER A 1 73 ? 3.85 49.031 -6.094 1 50.16 73 SER A O 1
ATOM 515 N N . LEU A 1 74 ? 4.754 49.938 -4.258 1 57.5 74 LEU A N 1
ATOM 516 C CA . LEU A 1 74 ? 3.557 49.844 -3.432 1 57.5 74 LEU A CA 1
ATOM 517 C C . LEU A 1 74 ? 2.41 50.625 -4.059 1 57.5 74 LEU A C 1
ATOM 519 O O . LEU A 1 74 ? 2.633 51.688 -4.672 1 57.5 74 LEU A O 1
ATOM 523 N N . PRO A 1 75 ? 1.324 50 -4.246 1 63.78 75 PRO A N 1
ATOM 524 C CA . PRO A 1 75 ? 0.164 50.719 -4.785 1 63.78 75 PRO A CA 1
ATOM 525 C C . PRO A 1 75 ? -0.095 52.031 -4.078 1 63.78 75 PRO A C 1
ATOM 527 O O . PRO A 1 75 ? 0.182 52.156 -2.883 1 63.78 75 PRO A O 1
ATOM 530 N N . THR A 1 76 ? -0.31 53.094 -4.809 1 70.19 76 THR A N 1
ATOM 531 C CA . THR A 1 76 ? -0.604 54.406 -4.277 1 70.19 76 THR A CA 1
ATOM 532 C C . THR A 1 76 ? -1.978 54.438 -3.615 1 70.19 76 THR A C 1
ATOM 534 O O . THR A 1 76 ? -2.941 53.875 -4.152 1 70.19 76 THR A O 1
ATOM 537 N N . TYR A 1 77 ? -2.092 54.688 -2.369 1 80.44 77 TYR A N 1
ATOM 538 C CA . TYR A 1 77 ? -3.324 54.781 -1.598 1 80.44 77 TYR A CA 1
ATOM 539 C C . TYR A 1 77 ? -3.535 56.188 -1.087 1 80.44 77 TYR A C 1
ATOM 541 O O . TYR A 1 77 ? -2.68 56.75 -0.386 1 80.44 77 TYR A O 1
ATOM 549 N N . GLU A 1 78 ? -4.688 56.906 -1.565 1 78.94 78 GLU A N 1
ATOM 550 C CA . GLU A 1 78 ? -4.977 58.281 -1.204 1 78.94 78 GLU A CA 1
ATOM 551 C C . GLU A 1 78 ? -6.102 58.344 -0.176 1 78.94 78 GLU A C 1
ATOM 553 O O . GLU A 1 78 ? -6.441 59.438 0.3 1 78.94 78 GLU A O 1
ATOM 558 N N . GLY A 1 79 ? -6.609 57.281 0.29 1 83.81 79 GLY A N 1
ATOM 559 C CA . GLY A 1 79 ? -7.723 57.312 1.228 1 83.81 79 GLY A CA 1
ATOM 560 C C . GLY A 1 79 ? -7.277 57.312 2.678 1 83.81 79 GLY A C 1
ATOM 561 O O . GLY A 1 79 ? -6.129 57.625 2.98 1 83.81 79 GLY A O 1
ATOM 562 N N . THR A 1 80 ? -8.242 57.25 3.623 1 86.5 80 THR A N 1
ATOM 563 C CA . THR A 1 80 ? -7.973 57.156 5.051 1 86.5 80 THR A CA 1
ATOM 564 C C . THR A 1 80 ? -7.918 55.688 5.488 1 86.5 80 THR A C 1
ATOM 566 O O . THR A 1 80 ? -8.828 54.938 5.188 1 86.5 80 THR A O 1
ATOM 569 N N . PRO A 1 81 ? -6.887 55.438 6.164 1 88.75 81 PRO A N 1
ATOM 570 C CA . PRO A 1 81 ? -6.797 54.031 6.641 1 88.75 81 PRO A CA 1
ATOM 571 C C . PRO A 1 81 ? -7.926 53.688 7.605 1 88.75 81 PRO A C 1
ATOM 573 O O . PRO A 1 81 ? -8.336 54.5 8.422 1 88.75 81 PRO A O 1
ATOM 576 N N . CYS A 1 82 ? -8.367 52.469 7.449 1 90.5 82 CYS A N 1
ATOM 577 C CA . CYS A 1 82 ? -9.445 51.969 8.297 1 90.5 82 CYS A CA 1
ATOM 578 C C . CYS A 1 82 ? -9.031 51.938 9.758 1 90.5 82 CYS A C 1
ATOM 580 O O . CYS A 1 82 ? -7.926 51.5 10.094 1 90.5 82 CYS A O 1
ATOM 582 N N . THR A 1 83 ? -9.906 52.312 10.648 1 88.44 83 THR A N 1
ATOM 583 C CA . THR A 1 83 ? -9.578 52.406 12.07 1 88.44 83 THR A CA 1
ATOM 584 C C . THR A 1 83 ? -10.18 51.219 12.82 1 88.44 83 THR A C 1
ATOM 586 O O . THR A 1 83 ? -9.992 51.062 14.031 1 88.44 83 THR A O 1
ATOM 589 N N . MET A 1 84 ? -10.898 50.406 12.133 1 89.56 84 MET A N 1
ATOM 590 C CA . MET A 1 84 ? -11.508 49.219 12.773 1 89.56 84 MET A CA 1
ATOM 591 C C . MET A 1 84 ? -10.453 48.219 13.188 1 89.56 84 MET A C 1
ATOM 593 O O . MET A 1 84 ? -9.391 48.125 12.555 1 89.56 84 MET A O 1
ATOM 597 N N . ARG A 1 85 ? -10.797 47.5 14.281 1 91.25 85 ARG A N 1
ATOM 598 C CA . ARG A 1 85 ? -9.938 46.406 14.672 1 91.25 85 ARG A CA 1
ATOM 599 C C . ARG A 1 85 ? -10.359 45.094 13.992 1 91.25 85 ARG A C 1
ATOM 601 O O . ARG A 1 85 ? -11.43 44.562 14.289 1 91.25 85 ARG A O 1
ATOM 608 N N . LEU A 1 86 ? -9.578 44.625 13.078 1 93.31 86 LEU A N 1
ATOM 609 C CA . LEU A 1 86 ? -9.938 43.469 12.258 1 93.31 86 LEU A CA 1
ATOM 610 C C . LEU A 1 86 ? -8.859 42.406 12.32 1 93.31 86 LEU A C 1
ATOM 612 O O . LEU A 1 86 ? -7.68 42.688 12.094 1 93.31 86 LEU A O 1
ATOM 616 N N . ALA A 1 87 ? -9.258 41.219 12.727 1 95.31 87 ALA A N 1
ATOM 617 C CA . ALA A 1 87 ? -8.414 40.031 12.586 1 95.31 87 ALA A CA 1
ATOM 618 C C . ALA A 1 87 ? -8.852 39.188 11.406 1 95.31 87 ALA A C 1
ATOM 620 O O . ALA A 1 87 ? -9.992 38.688 11.375 1 95.31 87 ALA A O 1
ATOM 621 N N . ILE A 1 88 ? -7.965 39 10.477 1 96.94 88 ILE A N 1
ATOM 622 C CA . ILE A 1 88 ? -8.289 38.312 9.234 1 96.94 88 ILE A CA 1
ATOM 623 C C . ILE A 1 88 ? -7.547 36.969 9.156 1 96.94 88 ILE A C 1
ATOM 625 O O . ILE A 1 88 ? -6.324 36.938 9.328 1 96.94 88 ILE A O 1
ATOM 629 N N . GLY A 1 89 ? -8.336 35.875 8.977 1 97.81 89 GLY A N 1
ATOM 630 C CA . GLY A 1 89 ? -7.754 34.562 8.859 1 97.81 89 GLY A CA 1
ATOM 631 C C . GLY A 1 89 ? -8.086 33.875 7.551 1 97.81 89 GLY A C 1
ATOM 632 O O . GLY A 1 89 ? -9.25 33.812 7.156 1 97.81 89 GLY A O 1
ATOM 633 N N . VAL A 1 90 ? -7.035 33.344 6.863 1 98.06 90 VAL A N 1
ATOM 634 C CA . VAL A 1 90 ? -7.211 32.656 5.59 1 98.06 90 VAL A CA 1
ATOM 635 C C . VAL A 1 90 ? -6.785 31.203 5.738 1 98.06 90 VAL A C 1
ATOM 637 O O . VAL A 1 90 ? -5.723 30.922 6.289 1 98.06 90 VAL A O 1
ATOM 640 N N . ASP A 1 91 ? -7.629 30.281 5.324 1 96.56 91 ASP A N 1
ATOM 641 C CA . ASP A 1 91 ? -7.285 28.875 5.125 1 96.56 91 ASP A CA 1
ATOM 642 C C . ASP A 1 91 ? -7.242 28.531 3.639 1 96.56 91 ASP A C 1
ATOM 644 O O . ASP A 1 91 ? -8.289 28.391 2.996 1 96.56 91 ASP A O 1
ATOM 648 N N . GLY A 1 92 ? -6.008 28.359 3.186 1 94.31 92 GLY A N 1
ATOM 649 C CA . GLY A 1 92 ? -5.801 27.969 1.799 1 94.31 92 GLY A CA 1
ATOM 650 C C . GLY A 1 92 ? -5.555 26.484 1.623 1 94.31 92 GLY A C 1
ATOM 651 O O . GLY A 1 92 ? -4.422 26.016 1.762 1 94.31 92 GLY A O 1
ATOM 652 N N . GLY A 1 93 ? -6.551 25.812 1.218 1 87.31 93 GLY A N 1
ATOM 653 C CA . GLY A 1 93 ? -6.441 24.375 1.042 1 87.31 93 GLY A CA 1
ATOM 654 C C . GLY A 1 93 ? -6.184 23.969 -0.396 1 87.31 93 GLY A C 1
ATOM 655 O O . GLY A 1 93 ? -5.93 24.812 -1.252 1 87.31 93 GLY A O 1
ATOM 656 N N . GLY A 1 94 ? -6.125 22.688 -0.643 1 80.62 94 GLY A N 1
ATOM 657 C CA . GLY A 1 94 ? -5.926 22.141 -1.978 1 80.62 94 GLY A CA 1
ATOM 658 C C . GLY A 1 94 ? -7.164 22.234 -2.85 1 80.62 94 GLY A C 1
ATOM 659 O O . GLY A 1 94 ? -7.062 22.297 -4.074 1 80.62 94 GLY A O 1
ATOM 660 N N . THR A 1 95 ? -8.289 22.25 -2.258 1 81 95 THR A N 1
ATOM 661 C CA . THR A 1 95 ? -9.523 22.203 -3.031 1 81 95 THR A CA 1
ATOM 662 C C . THR A 1 95 ? -10.258 23.547 -2.963 1 81 95 THR A C 1
ATOM 664 O O . THR A 1 95 ? -11.141 23.812 -3.777 1 81 95 THR A O 1
ATOM 667 N N . GLY A 1 96 ? -9.867 24.359 -2.02 1 90.75 96 GLY A N 1
ATOM 668 C CA . GLY A 1 96 ? -10.523 25.641 -1.85 1 90.75 96 GLY A CA 1
ATOM 669 C C . GLY A 1 96 ? -9.805 26.562 -0.874 1 90.75 96 GLY A C 1
ATOM 670 O O . GLY A 1 96 ? -8.852 26.141 -0.208 1 90.75 96 GLY A O 1
ATOM 671 N N . THR A 1 97 ? -10.266 27.781 -0.892 1 96.31 97 THR A N 1
ATOM 672 C CA . THR A 1 97 ? -9.703 28.812 -0.014 1 96.31 97 THR A CA 1
ATOM 673 C C . THR A 1 97 ? -10.805 29.562 0.708 1 96.31 97 THR A C 1
ATOM 675 O O . THR A 1 97 ? -11.789 29.984 0.09 1 96.31 97 THR A O 1
ATOM 678 N N . THR A 1 98 ? -10.648 29.703 1.988 1 97.25 98 THR A N 1
ATOM 679 C CA . THR A 1 98 ? -11.648 30.391 2.797 1 97.25 98 THR A CA 1
ATOM 680 C C . THR A 1 98 ? -11 31.469 3.664 1 97.25 98 THR A C 1
ATOM 682 O O . THR A 1 98 ? -9.898 31.266 4.188 1 97.25 98 THR A O 1
ATOM 685 N N . CYS A 1 99 ? -11.672 32.625 3.805 1 98.19 99 CYS A N 1
ATOM 686 C CA . CYS A 1 99 ? -11.211 33.719 4.641 1 98.19 99 CYS A CA 1
ATOM 687 C C . CYS A 1 99 ? -12.32 34.188 5.574 1 98.19 99 CYS A C 1
ATOM 689 O O . CYS A 1 99 ? -13.492 34.219 5.184 1 98.19 99 CYS A O 1
ATOM 691 N N . VAL A 1 100 ? -11.914 34.5 6.797 1 97.75 100 VAL A N 1
ATOM 692 C CA . VAL A 1 100 ? -12.867 35.062 7.758 1 97.75 100 VAL A CA 1
ATOM 693 C C . VAL A 1 100 ? -12.289 36.312 8.383 1 97.75 100 VAL A C 1
ATOM 695 O O . VAL A 1 100 ? -11.062 36.469 8.484 1 97.75 100 VAL A O 1
ATOM 698 N N . VAL A 1 101 ? -13.164 37.25 8.75 1 97.19 101 VAL A N 1
ATOM 699 C CA . VAL A 1 101 ? -12.82 38.469 9.453 1 97.19 101 VAL A CA 1
ATOM 700 C C . VAL A 1 101 ? -13.562 38.531 10.789 1 97.19 101 VAL A C 1
ATOM 702 O O . VAL A 1 101 ? -14.781 38.406 10.836 1 97.19 101 VAL A O 1
ATOM 705 N N . ILE A 1 102 ? -12.766 38.688 11.797 1 95.38 102 ILE A N 1
ATOM 706 C CA . ILE A 1 102 ? -13.406 38.781 13.102 1 95.38 102 ILE A CA 1
ATOM 707 C C . ILE A 1 102 ? -12.992 40.094 13.789 1 95.38 102 ILE A C 1
ATOM 709 O O . ILE A 1 102 ? -11.961 40.656 13.461 1 95.38 102 ILE A O 1
ATOM 713 N N . GLY A 1 103 ? -13.852 40.469 14.703 1 89.56 103 GLY A N 1
ATOM 714 C CA . GLY A 1 103 ? -13.547 41.656 15.516 1 89.56 103 GLY A CA 1
ATOM 715 C C . GLY A 1 103 ? -12.625 41.312 16.672 1 89.56 103 GLY A C 1
ATOM 716 O O . GLY A 1 103 ? -12.445 40.156 17.031 1 89.56 103 GLY A O 1
ATOM 717 N N . ASP A 1 104 ? -11.875 42.156 17.094 1 69.75 104 ASP A N 1
ATOM 718 C CA . ASP A 1 104 ? -10.859 42 18.125 1 69.75 104 ASP A CA 1
ATOM 719 C C . ASP A 1 104 ? -11.469 41.438 19.406 1 69.75 104 ASP A C 1
ATOM 721 O O . ASP A 1 104 ? -10.938 40.5 20.016 1 69.75 104 ASP A O 1
ATOM 725 N N . ASP A 1 105 ? -12.484 42.062 20.078 1 66.75 105 ASP A N 1
ATOM 726 C CA . ASP A 1 105 ? -12.797 41.812 21.484 1 66.75 105 ASP A CA 1
ATOM 727 C C . ASP A 1 105 ? -13.695 40.594 21.641 1 66.75 105 ASP A C 1
ATOM 729 O O . ASP A 1 105 ? -13.625 39.906 22.656 1 66.75 105 ASP A O 1
ATOM 733 N N . ASP A 1 106 ? -14.555 40.312 20.766 1 67.19 106 ASP A N 1
ATOM 734 C CA . ASP A 1 106 ? -15.547 39.281 21.125 1 67.19 106 ASP A CA 1
ATOM 735 C C . ASP A 1 106 ? -15.695 38.25 20.016 1 67.19 106 ASP A C 1
ATOM 737 O O . ASP A 1 106 ? -16.75 37.625 19.891 1 67.19 106 ASP A O 1
ATOM 741 N N . ASP A 1 107 ? -14.672 37.938 19.328 1 74.25 107 ASP A N 1
ATOM 742 C CA . ASP A 1 107 ? -14.758 36.938 18.266 1 74.25 107 ASP A CA 1
ATOM 743 C C . ASP A 1 107 ? -16 37.156 17.406 1 74.25 107 ASP A C 1
ATOM 745 O O . ASP A 1 107 ? -16.609 36.188 16.938 1 74.25 107 ASP A O 1
ATOM 749 N N . GLU A 1 108 ? -16.422 38.344 17.359 1 83.44 108 GLU A N 1
ATOM 750 C CA . GLU A 1 108 ? -17.562 38.656 16.5 1 83.44 108 GLU A CA 1
ATOM 751 C C . GLU A 1 108 ? -17.234 38.375 15.031 1 83.44 108 GLU A C 1
ATOM 753 O O . GLU A 1 108 ? -16.203 38.812 14.516 1 83.44 108 GLU A O 1
ATOM 758 N N . HIS A 1 109 ? -18.109 37.531 14.414 1 92 109 HIS A N 1
ATOM 759 C CA . HIS A 1 109 ? -17.969 37.25 12.992 1 92 109 HIS A CA 1
ATOM 760 C C . HIS A 1 109 ? -18.391 38.438 12.156 1 92 109 HIS A C 1
ATOM 762 O O . HIS A 1 109 ? -19.562 38.844 12.188 1 92 109 HIS A O 1
ATOM 768 N N . LEU A 1 110 ? -17.469 38.969 11.406 1 94.75 110 LEU A N 1
ATOM 769 C CA . LEU A 1 110 ? -17.766 40.188 10.648 1 94.75 110 LEU A CA 1
ATOM 770 C C . LEU A 1 110 ? -17.922 39.875 9.164 1 94.75 110 LEU A C 1
ATOM 772 O O . LEU A 1 110 ? -18.656 40.562 8.445 1 94.75 110 LEU A O 1
ATOM 776 N N . GLY A 1 111 ? -17.203 38.906 8.68 1 96.81 111 GLY A N 1
ATOM 777 C CA . GLY A 1 111 ? -17.266 38.562 7.266 1 96.81 111 GLY A CA 1
ATOM 778 C C . GLY A 1 111 ? -16.625 37.25 6.93 1 96.81 111 GLY A C 1
ATOM 779 O O . GLY A 1 111 ? -15.852 36.688 7.723 1 96.81 111 GLY A O 1
ATOM 780 N N . ARG A 1 112 ? -17.016 36.781 5.727 1 97.38 112 ARG A N 1
ATOM 781 C CA . ARG A 1 112 ? -16.516 35.469 5.254 1 97.38 112 ARG A CA 1
ATOM 782 C C . ARG A 1 112 ? -16.578 35.406 3.73 1 97.38 112 ARG A C 1
ATOM 784 O O . ARG A 1 112 ? -17.453 36 3.102 1 97.38 112 ARG A O 1
ATOM 791 N N . CYS A 1 113 ? -15.555 34.75 3.234 1 97.75 113 CYS A N 1
ATOM 792 C CA . CYS A 1 113 ? -15.531 34.438 1.811 1 97.75 113 CYS A CA 1
ATOM 793 C C . CYS A 1 113 ? -14.984 33.031 1.572 1 97.75 113 CYS A C 1
ATOM 795 O O . CYS A 1 113 ? -13.898 32.688 2.049 1 97.75 113 CYS A O 1
ATOM 797 N N . GLU A 1 114 ? -15.773 32.219 0.911 1 96.88 114 GLU A N 1
ATOM 798 C CA . GLU A 1 114 ? -15.352 30.875 0.534 1 96.88 114 GLU A CA 1
ATOM 799 C C . GLU A 1 114 ? -15.25 30.734 -0.981 1 96.88 114 GLU A C 1
ATOM 801 O O . GLU A 1 114 ? -16.234 30.938 -1.697 1 96.88 114 GLU A O 1
ATOM 806 N N . LEU A 1 115 ? -14.07 30.484 -1.395 1 96.31 115 LEU A N 1
ATOM 807 C CA . LEU A 1 115 ? -13.828 30.219 -2.809 1 96.31 115 LEU A CA 1
ATOM 808 C C . LEU A 1 115 ? -13.719 28.719 -3.066 1 96.31 115 LEU A C 1
ATOM 810 O O . LEU A 1 115 ? -12.695 28.109 -2.748 1 96.31 115 LEU A O 1
ATOM 814 N N . ARG A 1 116 ? -14.695 28.203 -3.738 1 91.31 116 ARG A N 1
ATOM 815 C CA . ARG A 1 116 ? -14.711 26.781 -4.074 1 91.31 116 ARG A CA 1
ATOM 816 C C . ARG A 1 116 ? -13.883 26.516 -5.32 1 91.31 116 ARG A C 1
ATOM 818 O O . ARG A 1 116 ? -13.836 27.328 -6.238 1 91.31 116 ARG A O 1
ATOM 825 N N . ASP A 1 117 ? -13.078 25.438 -5.391 1 85.62 117 ASP A N 1
ATOM 826 C CA . ASP A 1 117 ? -12.266 24.984 -6.512 1 85.62 117 ASP A CA 1
ATOM 827 C C . ASP A 1 117 ? -11.133 25.969 -6.801 1 85.62 117 ASP A C 1
ATOM 829 O O . ASP A 1 117 ? -10.734 26.156 -7.953 1 85.62 117 ASP A O 1
ATOM 833 N N . ARG A 1 118 ? -10.844 26.812 -5.82 1 91.38 118 ARG A N 1
ATOM 834 C CA . ARG A 1 118 ? -9.719 27.734 -5.906 1 91.38 118 ARG A CA 1
ATOM 835 C C . ARG A 1 118 ? -8.641 27.375 -4.887 1 91.38 118 ARG A C 1
ATOM 837 O O . ARG A 1 118 ? -8.609 27.922 -3.789 1 91.38 118 ARG A O 1
ATOM 844 N N . SER A 1 119 ? -7.75 26.703 -5.391 1 89.75 119 SER A N 1
ATOM 845 C CA . SER A 1 119 ? -6.711 26.156 -4.52 1 89.75 119 SER A CA 1
ATOM 846 C C . SER A 1 119 ? -5.645 27.203 -4.219 1 89.75 119 SER A C 1
ATOM 848 O O . SER A 1 119 ? -5.27 27.984 -5.094 1 89.75 119 SER A O 1
ATOM 850 N N . ALA A 1 120 ? -5.164 27.25 -2.951 1 92.38 120 ALA A N 1
ATOM 851 C CA . ALA A 1 120 ? -4.047 28.109 -2.564 1 92.38 120 ALA A CA 1
ATOM 852 C C . ALA A 1 120 ? -2.766 27.297 -2.387 1 92.38 120 ALA A C 1
ATOM 854 O O . ALA A 1 120 ? -1.803 27.766 -1.78 1 92.38 120 ALA A O 1
ATOM 855 N N . ASN A 1 121 ? -2.807 26.078 -2.83 1 89.56 121 ASN A N 1
ATOM 856 C CA . ASN A 1 121 ? -1.61 25.234 -2.799 1 89.56 121 ASN A CA 1
ATOM 857 C C . ASN A 1 121 ? -0.711 25.5 -4.004 1 89.56 121 ASN A C 1
ATOM 859 O O . ASN A 1 121 ? -0.964 24.984 -5.098 1 89.56 121 ASN A O 1
ATOM 863 N N . ALA A 1 122 ? 0.373 26.172 -3.754 1 87.69 122 ALA A N 1
ATOM 864 C CA . ALA A 1 122 ? 1.262 26.594 -4.832 1 87.69 122 ALA A CA 1
ATOM 865 C C . ALA A 1 122 ? 1.865 25.391 -5.555 1 87.69 122 ALA A C 1
ATOM 867 O O . ALA A 1 122 ? 2.17 25.469 -6.746 1 87.69 122 ALA A O 1
ATOM 868 N N . ASN A 1 123 ? 2.01 24.328 -4.875 1 77.81 123 ASN A N 1
ATOM 869 C CA . ASN A 1 123 ? 2.594 23.141 -5.477 1 77.81 123 ASN A CA 1
ATOM 870 C C . ASN A 1 123 ? 1.651 22.5 -6.496 1 77.81 123 ASN A C 1
ATOM 872 O O . ASN A 1 123 ? 2.092 21.781 -7.387 1 77.81 123 ASN A O 1
ATOM 876 N N . SER A 1 124 ? 0.46 22.828 -6.367 1 79.69 124 SER A N 1
ATOM 877 C CA . SER A 1 124 ? -0.541 22.219 -7.238 1 79.69 124 SER A CA 1
ATOM 878 C C . SER A 1 124 ? -0.914 23.141 -8.391 1 79.69 124 SER A C 1
ATOM 880 O O . SER A 1 124 ? -1.084 22.688 -9.523 1 79.69 124 SER A O 1
ATOM 882 N N . VAL A 1 125 ? -1.031 24.422 -8.117 1 88.5 125 VAL A N 1
ATOM 883 C CA . VAL A 1 125 ? -1.637 25.297 -9.109 1 88.5 125 VAL A CA 1
ATOM 884 C C . VAL A 1 125 ? -0.641 26.391 -9.516 1 88.5 125 VAL A C 1
ATOM 886 O O . VAL A 1 125 ? -0.934 27.219 -10.383 1 88.5 125 VAL A O 1
ATOM 889 N N . GLY A 1 126 ? 0.508 26.406 -8.945 1 90.06 126 GLY A N 1
ATOM 890 C CA . GLY A 1 126 ? 1.477 27.469 -9.172 1 90.06 126 GLY A CA 1
ATOM 891 C C . GLY A 1 126 ? 1.348 28.609 -8.18 1 90.06 126 GLY A C 1
ATOM 892 O O . GLY A 1 126 ? 0.271 28.828 -7.617 1 90.06 126 GLY A O 1
ATOM 893 N N . PHE A 1 127 ? 2.393 29.359 -8.031 1 92.88 127 PHE A N 1
ATOM 894 C CA . PHE A 1 127 ? 2.469 30.375 -6.992 1 92.88 127 PHE A CA 1
ATOM 895 C C . PHE A 1 127 ? 1.509 31.516 -7.281 1 92.88 127 PHE A C 1
ATOM 897 O O . PHE A 1 127 ? 0.783 31.969 -6.391 1 92.88 127 PHE A O 1
ATOM 904 N N . GLU A 1 128 ? 1.476 31.969 -8.484 1 94.81 128 GLU A N 1
ATOM 905 C CA . GLU A 1 128 ? 0.655 33.125 -8.828 1 94.81 128 GLU A CA 1
ATOM 906 C C . GLU A 1 128 ? -0.83 32.812 -8.641 1 94.81 128 GLU A C 1
ATOM 908 O O . GLU A 1 128 ? -1.578 33.656 -8.133 1 94.81 128 GLU A O 1
ATOM 913 N N . SER A 1 129 ? -1.206 31.656 -9.086 1 94.88 129 SER A N 1
ATOM 914 C CA . SER A 1 129 ? -2.6 31.25 -8.922 1 94.88 129 SER A CA 1
ATOM 915 C C . SER A 1 129 ? -2.965 31.094 -7.453 1 94.88 129 SER A C 1
ATOM 917 O O . SER A 1 129 ? -4.055 31.5 -7.031 1 94.88 129 SER A O 1
ATOM 919 N N . ALA A 1 130 ? -2.115 30.547 -6.715 1 95.12 130 ALA A N 1
ATOM 920 C CA . ALA A 1 130 ? -2.328 30.391 -5.277 1 95.12 130 ALA A CA 1
ATOM 921 C C . ALA A 1 130 ? -2.449 31.734 -4.582 1 95.12 130 ALA A C 1
ATOM 923 O O . ALA A 1 130 ? -3.334 31.938 -3.746 1 95.12 130 ALA A O 1
ATOM 924 N N . LEU A 1 131 ? -1.591 32.625 -4.949 1 96 131 LEU A N 1
ATOM 925 C CA . LEU A 1 131 ? -1.617 33.969 -4.379 1 96 131 LEU A CA 1
ATOM 926 C C . LEU A 1 131 ? -2.926 34.688 -4.715 1 96 131 LEU A C 1
ATOM 928 O O . LEU A 1 131 ? -3.523 35.344 -3.854 1 96 131 LEU A O 1
ATOM 932 N N . ARG A 1 132 ? -3.318 34.531 -5.871 1 96.62 132 ARG A N 1
ATOM 933 C CA . ARG A 1 132 ? -4.566 35.156 -6.297 1 96.62 132 ARG A CA 1
ATOM 934 C C . ARG A 1 132 ? -5.746 34.625 -5.488 1 96.62 132 ARG A C 1
ATOM 936 O O . ARG A 1 132 ? -6.656 35.375 -5.137 1 96.62 132 ARG A O 1
ATOM 943 N N . ALA A 1 133 ? -5.754 33.375 -5.277 1 97 133 ALA A N 1
ATOM 944 C CA . ALA A 1 133 ? -6.816 32.781 -4.477 1 97 133 ALA A CA 1
ATOM 945 C C . ALA A 1 133 ? -6.863 33.375 -3.08 1 97 133 ALA A C 1
ATOM 947 O O . ALA A 1 133 ? -7.941 33.688 -2.568 1 97 133 ALA A O 1
ATOM 948 N N . VAL A 1 134 ? -5.73 33.562 -2.512 1 97.56 134 VAL A N 1
ATOM 949 C CA . VAL A 1 134 ? -5.633 34.125 -1.173 1 97.56 134 VAL A CA 1
ATOM 950 C C . VAL A 1 134 ? -6.133 35.562 -1.187 1 97.56 134 VAL A C 1
ATOM 952 O O . VAL A 1 134 ? -6.965 35.969 -0.358 1 97.56 134 VAL A O 1
ATOM 955 N N . LEU A 1 135 ? -5.691 36.312 -2.174 1 97.62 135 LEU A N 1
ATOM 956 C CA . LEU A 1 135 ? -6.055 37.75 -2.271 1 97.62 135 LEU A CA 1
ATOM 957 C C . LEU A 1 135 ? -7.547 37.906 -2.539 1 97.62 135 LEU A C 1
ATOM 959 O O . LEU A 1 135 ? -8.203 38.75 -1.947 1 97.62 135 LEU A O 1
ATOM 963 N N . ASP A 1 136 ? -7.996 37 -3.395 1 97.81 136 ASP A N 1
ATOM 964 C CA . ASP A 1 136 ? -9.422 37.062 -3.711 1 97.81 136 ASP A CA 1
ATOM 965 C C . ASP A 1 136 ? -10.266 36.75 -2.484 1 97.81 136 ASP A C 1
ATOM 967 O O . ASP A 1 136 ? -11.32 37.344 -2.275 1 97.81 136 ASP A O 1
ATOM 971 N N . ALA A 1 137 ? -9.852 35.812 -1.755 1 98.06 137 ALA A N 1
ATOM 972 C CA . ALA A 1 137 ? -10.57 35.438 -0.54 1 98.06 137 ALA A CA 1
ATOM 973 C C . ALA A 1 137 ? -10.57 36.562 0.47 1 98.06 137 ALA A C 1
ATOM 975 O O . ALA A 1 137 ? -11.586 36.844 1.109 1 98.06 137 ALA A O 1
ATOM 976 N N . ILE A 1 138 ? -9.445 37.25 0.625 1 97.75 138 ILE A N 1
ATOM 977 C CA . ILE A 1 138 ? -9.328 38.375 1.525 1 97.75 138 ILE A CA 1
ATOM 978 C C . ILE A 1 138 ? -10.273 39.5 1.079 1 97.75 138 ILE A C 1
ATOM 980 O O . ILE A 1 138 ? -11.031 40.031 1.888 1 97.75 138 ILE A O 1
ATOM 984 N N . ASP A 1 139 ? -10.227 39.75 -0.187 1 97.31 139 ASP A N 1
ATOM 985 C CA . ASP A 1 139 ? -11.07 40.812 -0.739 1 97.31 139 ASP A CA 1
ATOM 986 C C . ASP A 1 139 ? -12.547 40.5 -0.49 1 97.31 139 ASP A C 1
ATOM 988 O O . ASP A 1 139 ? -13.289 41.375 -0.035 1 97.31 139 ASP A O 1
ATOM 992 N N . GLY A 1 140 ? -12.883 39.312 -0.817 1 97.56 140 GLY A N 1
ATOM 993 C CA . GLY A 1 140 ? -14.273 38.906 -0.625 1 97.56 140 GLY A CA 1
ATOM 994 C C . GLY A 1 140 ? -14.719 38.969 0.823 1 97.56 140 GLY A C 1
ATOM 995 O O . GLY A 1 140 ? -15.82 39.438 1.115 1 97.56 140 GLY A O 1
ATOM 996 N N . ALA A 1 141 ? -13.945 38.531 1.73 1 98.19 141 ALA A N 1
ATOM 997 C CA . ALA A 1 141 ? -14.289 38.562 3.15 1 98.19 141 ALA A CA 1
ATOM 998 C C . ALA A 1 141 ? -14.375 39.969 3.68 1 98.19 141 ALA A C 1
ATOM 1000 O O . ALA A 1 141 ? -15.227 40.281 4.516 1 98.19 141 ALA A O 1
ATOM 1001 N N . LEU A 1 142 ? -13.484 40.844 3.24 1 97.31 142 LEU A N 1
ATOM 1002 C CA . LEU A 1 142 ? -13.5 42.25 3.664 1 97.31 142 LEU A CA 1
ATOM 1003 C C . LEU A 1 142 ? -14.727 42.969 3.115 1 97.31 142 LEU A C 1
ATOM 1005 O O . LEU A 1 142 ? -15.336 43.781 3.809 1 97.31 142 LEU A O 1
ATOM 1009 N N . ASP A 1 143 ? -15.016 42.625 1.831 1 97.19 143 ASP A N 1
ATOM 1010 C CA . ASP A 1 143 ? -16.234 43.219 1.277 1 97.19 143 ASP A CA 1
ATOM 1011 C C . ASP A 1 143 ? -17.453 42.844 2.129 1 97.19 143 ASP A C 1
ATOM 1013 O O . ASP A 1 143 ? -18.312 43.688 2.385 1 97.19 143 ASP A O 1
ATOM 1017 N N . ASP A 1 144 ? -17.469 41.625 2.527 1 97.06 144 ASP A N 1
ATOM 1018 C CA . ASP A 1 144 ? -18.547 41.156 3.385 1 97.06 144 ASP A CA 1
ATOM 1019 C C . ASP A 1 144 ? -18.516 41.844 4.746 1 97.06 144 ASP A C 1
ATOM 1021 O O . ASP A 1 144 ? -19.547 42.312 5.227 1 97.06 144 ASP A O 1
ATOM 1025 N N . ALA A 1 145 ? -17.438 41.969 5.363 1 96 145 ALA A N 1
ATOM 1026 C CA . ALA A 1 145 ? -17.25 42.531 6.711 1 96 145 ALA A CA 1
ATOM 1027 C C . ALA A 1 145 ? -17.578 44 6.754 1 96 145 ALA A C 1
ATOM 1029 O O . ALA A 1 145 ? -18.062 44.531 7.766 1 96 145 ALA A O 1
ATOM 1030 N N . LEU A 1 146 ? -17.266 44.688 5.672 1 95.62 146 LEU A N 1
ATOM 1031 C CA . LEU A 1 146 ? -17.359 46.156 5.672 1 95.62 146 LEU A CA 1
ATOM 1032 C C . LEU A 1 146 ? -18.672 46.594 5.062 1 95.62 146 LEU A C 1
ATOM 1034 O O . LEU A 1 146 ? -18.922 47.812 4.953 1 95.62 146 LEU A O 1
ATOM 1038 N N . SER A 1 147 ? -19.375 45.562 4.699 1 93.5 147 SER A N 1
ATOM 1039 C CA . SER A 1 147 ? -20.672 45.938 4.156 1 93.5 147 SER A CA 1
ATOM 1040 C C . SER A 1 147 ? -21.484 46.75 5.152 1 93.5 147 SER A C 1
ATOM 1042 O O . SER A 1 147 ? -21.656 46.344 6.305 1 93.5 147 SER A O 1
ATOM 1044 N N . GLY A 1 148 ? -21.922 47.906 4.789 1 91.69 148 GLY A N 1
ATOM 1045 C CA . GLY A 1 148 ? -22.719 48.75 5.645 1 91.69 148 GLY A CA 1
ATOM 1046 C C . GLY A 1 148 ? -21.891 49.75 6.441 1 91.69 148 GLY A C 1
ATOM 1047 O O . GLY A 1 148 ? -22.438 50.5 7.234 1 91.69 148 GLY A O 1
ATOM 1048 N N . THR A 1 149 ? -20.625 49.625 6.348 1 93.56 149 THR A N 1
ATOM 1049 C CA . THR A 1 149 ? -19.75 50.594 6.98 1 93.56 149 THR A CA 1
ATOM 1050 C C . THR A 1 149 ? -19.266 51.625 5.961 1 93.56 149 THR A C 1
ATOM 1052 O O . THR A 1 149 ? -19.531 51.5 4.766 1 93.56 149 THR A O 1
ATOM 1055 N N . ARG A 1 150 ? -18.547 52.562 6.418 1 94 150 ARG A N 1
ATOM 1056 C CA . ARG A 1 150 ? -18.031 53.594 5.527 1 94 150 ARG A CA 1
ATOM 1057 C C . ARG A 1 150 ? -16.703 53.156 4.898 1 94 150 ARG A C 1
ATOM 1059 O O . ARG A 1 150 ? -16.219 53.781 3.965 1 94 150 ARG A O 1
ATOM 1066 N N . TRP A 1 151 ? -16.219 52.125 5.379 1 94.19 151 TRP A N 1
ATOM 1067 C CA . TRP A 1 151 ? -14.891 51.688 4.957 1 94.19 151 TRP A CA 1
ATOM 1068 C C . TRP A 1 151 ? -14.969 50.812 3.721 1 94.19 151 TRP A C 1
ATOM 1070 O O . TRP A 1 151 ? -15.953 50.094 3.529 1 94.19 151 TRP A O 1
ATOM 1080 N N . LYS A 1 152 ? -13.883 50.844 2.924 1 93.75 152 LYS A N 1
ATOM 1081 C CA . LYS A 1 152 ? -13.672 49.969 1.783 1 93.75 152 LYS A CA 1
ATOM 1082 C C . LYS A 1 152 ? -12.477 49.031 2.012 1 93.75 152 LYS A C 1
ATOM 1084 O O . LYS A 1 152 ? -11.633 49.312 2.871 1 93.75 152 LYS A O 1
ATOM 1089 N N . LYS A 1 153 ? -12.5 48 1.235 1 93.69 153 LYS A N 1
ATOM 1090 C CA . LYS A 1 153 ? -11.43 47.031 1.416 1 93.69 153 LYS A CA 1
ATOM 1091 C C . LYS A 1 153 ? -10.062 47.656 1.228 1 93.69 153 LYS A C 1
ATOM 1093 O O . LYS A 1 153 ? -9.094 47.281 1.891 1 93.69 153 LYS A O 1
ATOM 1098 N N . GLU A 1 154 ? -9.898 48.688 0.356 1 92.88 154 GLU A N 1
ATOM 1099 C CA . GLU A 1 154 ? -8.625 49.344 0.097 1 92.88 154 GLU A CA 1
ATOM 1100 C C . GLU A 1 154 ? -8.148 50.125 1.323 1 92.88 154 GLU A C 1
ATOM 1102 O O . GLU A 1 154 ? -6.945 50.281 1.535 1 92.88 154 GLU A O 1
ATOM 1107 N N . ASP A 1 155 ? -9.094 50.562 2.086 1 93 155 ASP A N 1
ATOM 1108 C CA . ASP A 1 155 ? -8.75 51.281 3.314 1 93 155 ASP A CA 1
ATOM 1109 C C . ASP A 1 155 ? -8.07 50.344 4.316 1 93 155 ASP A C 1
ATOM 1111 O O . ASP A 1 155 ? -7.355 50.812 5.207 1 93 155 ASP A O 1
ATOM 1115 N N . VAL A 1 156 ? -8.367 49.094 4.141 1 93.19 156 VAL A N 1
ATOM 1116 C CA . VAL A 1 156 ? -7.809 48.094 5.035 1 93.19 156 VAL A CA 1
ATOM 1117 C C . VAL A 1 156 ? -6.535 47.5 4.426 1 93.19 156 VAL A C 1
ATOM 1119 O O . VAL A 1 156 ? -5.508 47.406 5.098 1 93.19 156 VAL A O 1
ATOM 1122 N N . THR A 1 157 ? -6.531 47.219 3.102 1 92.69 157 THR A N 1
ATOM 1123 C CA . THR A 1 157 ? -5.465 46.469 2.465 1 92.69 157 THR A CA 1
ATOM 1124 C C . THR A 1 157 ? -4.316 47.375 2.053 1 92.69 157 THR A C 1
ATOM 1126 O O . THR A 1 157 ? -3.164 46.938 1.991 1 92.69 157 THR A O 1
ATOM 1129 N N . LEU A 1 158 ? -4.609 48.656 1.805 1 88.38 158 LEU A N 1
ATOM 1130 C CA . LEU A 1 158 ? -3.588 49.562 1.266 1 88.38 158 LEU A CA 1
ATOM 1131 C C . LEU A 1 158 ? -3.258 50.656 2.258 1 88.38 158 LEU A C 1
ATOM 1133 O O . LEU A 1 158 ? -2.154 51.219 2.232 1 88.38 158 LEU A O 1
ATOM 1137 N N . GLY A 1 159 ? -4.219 50.906 3.051 1 84.88 159 GLY A N 1
ATOM 1138 C CA . GLY A 1 159 ? -4.008 52 3.988 1 84.88 159 GLY A CA 1
ATOM 1139 C C . GLY A 1 159 ? -2.992 51.688 5.066 1 84.88 159 GLY A C 1
ATOM 1140 O O . GLY A 1 159 ? -3.184 50.75 5.844 1 84.88 159 GLY A O 1
ATOM 1141 N N . VAL A 1 160 ? -1.879 52.469 5.082 1 79.19 160 VAL A N 1
ATOM 1142 C CA . VAL A 1 160 ? -0.832 52.219 6.07 1 79.19 160 VAL A CA 1
ATOM 1143 C C . VAL A 1 160 ? -0.604 53.469 6.902 1 79.19 160 VAL A C 1
ATOM 1145 O O . VAL A 1 160 ? -0.461 54.562 6.355 1 79.19 160 VAL A O 1
ATOM 1148 N N . ASP A 1 161 ? -0.838 53.344 8.141 1 76.56 161 ASP A N 1
ATOM 1149 C CA . ASP A 1 161 ? -0.4 54.438 9.016 1 76.56 161 ASP A CA 1
ATOM 1150 C C . ASP A 1 161 ? -0.024 53.906 10.398 1 76.56 161 ASP A C 1
ATOM 1152 O O . ASP A 1 161 ? -0.432 52.812 10.781 1 76.56 161 ASP A O 1
ATOM 1156 N N . ASP A 1 162 ? 0.857 54.531 11.039 1 74.56 162 ASP A N 1
ATOM 1157 C CA . ASP A 1 162 ? 1.388 54.094 12.328 1 74.56 162 ASP A CA 1
ATOM 1158 C C . ASP A 1 162 ? 0.285 54.031 13.383 1 74.56 162 ASP A C 1
ATOM 1160 O O . ASP A 1 162 ? 0.322 53.188 14.281 1 74.56 162 ASP A O 1
ATOM 1164 N N . ALA A 1 163 ? -0.645 54.906 13.203 1 72.44 163 ALA A N 1
ATOM 1165 C CA . ALA A 1 163 ? -1.697 55 14.211 1 72.44 163 ALA A CA 1
ATOM 1166 C C . ALA A 1 163 ? -2.613 53.781 14.156 1 72.44 163 ALA A C 1
ATOM 1168 O O . ALA A 1 163 ? -3.15 53.375 15.18 1 72.44 163 ALA A O 1
ATOM 1169 N N . THR A 1 164 ? -2.695 53.219 13 1 74.5 164 THR A N 1
ATOM 1170 C CA . THR A 1 164 ? -3.65 52.125 12.836 1 74.5 164 THR A CA 1
ATOM 1171 C C . THR A 1 164 ? -2.926 50.812 12.672 1 74.5 164 THR A C 1
ATOM 1173 O O . THR A 1 164 ? -3.561 49.75 12.617 1 74.5 164 THR A O 1
ATOM 1176 N N . ALA A 1 165 ? -1.635 50.781 12.562 1 67.5 165 ALA A N 1
ATOM 1177 C CA . ALA A 1 165 ? -0.821 49.625 12.227 1 67.5 165 ALA A CA 1
ATOM 1178 C C . ALA A 1 165 ? -1.081 48.469 13.203 1 67.5 165 ALA A C 1
ATOM 1180 O O . ALA A 1 165 ? -1.08 47.312 12.812 1 67.5 165 ALA A O 1
ATOM 1181 N N . GLY A 1 166 ? -1.632 48.688 14.352 1 76.12 166 GLY A N 1
ATOM 1182 C CA . GLY A 1 166 ? -1.843 47.688 15.367 1 76.12 166 GLY A CA 1
ATOM 1183 C C . GLY A 1 166 ? -3.289 47.25 15.469 1 76.12 166 GLY A C 1
ATOM 1184 O O . GLY A 1 166 ? -3.605 46.312 16.219 1 76.12 166 GLY A O 1
ATOM 1185 N N . ARG A 1 167 ? -4.02 47.719 14.562 1 85.81 167 ARG A N 1
ATOM 1186 C CA . ARG A 1 167 ? -5.449 47.438 14.703 1 85.81 167 ARG A CA 1
ATOM 1187 C C . ARG A 1 167 ? -5.895 46.375 13.719 1 85.81 167 ARG A C 1
ATOM 1189 O O . ARG A 1 167 ? -7.031 45.906 13.789 1 85.81 167 ARG A O 1
ATOM 1196 N N . ARG A 1 168 ? -4.996 45.969 12.836 1 91.06 168 ARG A N 1
ATOM 1197 C CA . ARG A 1 168 ? -5.32 44.938 11.852 1 91.06 168 ARG A CA 1
ATOM 1198 C C . ARG A 1 168 ? -4.227 43.875 11.781 1 91.06 168 ARG A C 1
ATOM 1200 O O . ARG A 1 168 ? -3.045 44.188 11.938 1 91.06 168 ARG A O 1
ATOM 1207 N N . ALA A 1 169 ? -4.637 42.688 11.602 1 93.38 169 ALA A N 1
ATOM 1208 C CA . ALA A 1 169 ? -3.686 41.594 11.461 1 93.38 169 ALA A CA 1
ATOM 1209 C C . ALA A 1 169 ? -4.203 40.531 10.484 1 93.38 169 ALA A C 1
ATOM 1211 O O . ALA A 1 169 ? -5.414 40.375 10.328 1 93.38 169 ALA A O 1
ATOM 1212 N N . LEU A 1 170 ? -3.271 39.906 9.828 1 96 170 LEU A N 1
ATOM 1213 C CA . LEU A 1 170 ? -3.58 38.875 8.852 1 96 170 LEU A CA 1
ATOM 1214 C C . LEU A 1 170 ? -2.789 37.594 9.133 1 96 170 LEU A C 1
ATOM 1216 O O . LEU A 1 170 ? -1.584 37.656 9.391 1 96 170 LEU A O 1
ATOM 1220 N N . ALA A 1 171 ? -3.518 36.531 9.211 1 96.25 171 ALA A N 1
ATOM 1221 C CA . ALA A 1 171 ? -2.867 35.219 9.25 1 96.25 171 ALA A CA 1
ATOM 1222 C C . ALA A 1 171 ? -3.311 34.375 8.078 1 96.25 171 ALA A C 1
ATOM 1224 O O . ALA A 1 171 ? -4.508 34.219 7.828 1 96.25 171 ALA A O 1
ATOM 1225 N N . VAL A 1 172 ? -2.324 33.812 7.383 1 96.56 172 VAL A N 1
ATOM 1226 C CA . VAL A 1 172 ? -2.59 32.938 6.242 1 96.56 172 VAL A CA 1
ATOM 1227 C C . VAL A 1 172 ? -1.979 31.578 6.496 1 96.56 172 VAL A C 1
ATOM 1229 O O . VAL A 1 172 ? -0.763 31.453 6.66 1 96.56 172 VAL A O 1
ATOM 1232 N N . VAL A 1 173 ? -2.84 30.594 6.566 1 94.12 173 VAL A N 1
ATOM 1233 C CA . VAL A 1 173 ? -2.383 29.203 6.672 1 94.12 173 VAL A CA 1
ATOM 1234 C C . VAL A 1 173 ? -2.729 28.453 5.395 1 94.12 173 VAL A C 1
ATOM 1236 O O . VAL A 1 173 ? -3.885 28.453 4.961 1 94.12 173 VAL A O 1
ATOM 1239 N N . CYS A 1 174 ? -1.696 27.875 4.785 1 92.5 174 CYS A N 1
ATOM 1240 C CA . CYS A 1 174 ? -1.907 27.344 3.443 1 92.5 174 CYS A CA 1
ATOM 1241 C C . CYS A 1 174 ? -1.259 25.969 3.285 1 92.5 174 CYS A C 1
ATOM 1243 O O . CYS A 1 174 ? -0.173 25.734 3.816 1 92.5 174 CYS A O 1
ATOM 1245 N N . ALA A 1 175 ? -2.021 25.172 2.543 1 86 175 ALA A N 1
ATOM 1246 C CA . ALA A 1 175 ? -1.385 23.953 2.061 1 86 175 ALA A CA 1
ATOM 1247 C C . ALA A 1 175 ? -0.224 24.266 1.123 1 86 175 ALA A C 1
ATOM 1249 O O . ALA A 1 175 ? -0.197 25.328 0.497 1 86 175 ALA A O 1
ATOM 1250 N N . GLY A 1 176 ? 0.768 23.453 1.115 1 77.06 176 GLY A N 1
ATOM 1251 C CA . GLY A 1 176 ? 1.874 23.625 0.188 1 77.06 176 GLY A CA 1
ATOM 1252 C C . GLY A 1 176 ? 3.043 24.375 0.788 1 77.06 176 GLY A C 1
ATOM 1253 O O . GLY A 1 176 ? 4.098 24.5 0.162 1 77.06 176 GLY A O 1
ATOM 1254 N N . ILE A 1 177 ? 2.812 24.969 1.922 1 81.38 177 ILE A N 1
ATOM 1255 C CA . ILE A 1 177 ? 3.92 25.594 2.637 1 81.38 177 ILE A CA 1
ATOM 1256 C C . ILE A 1 177 ? 4.711 24.531 3.398 1 81.38 177 ILE A C 1
ATOM 1258 O O . ILE A 1 177 ? 4.305 24.094 4.484 1 81.38 177 ILE A O 1
ATOM 1262 N N . ASP A 1 178 ? 5.785 24.047 2.867 1 66.56 178 ASP A N 1
ATOM 1263 C CA . ASP A 1 178 ? 6.523 22.938 3.432 1 66.56 178 ASP A CA 1
ATOM 1264 C C . ASP A 1 178 ? 7.785 23.406 4.148 1 66.56 178 ASP A C 1
ATOM 1266 O O . ASP A 1 178 ? 8.352 22.672 4.969 1 66.56 178 ASP A O 1
ATOM 1270 N N . GLY A 1 179 ? 8.242 24.547 3.783 1 66.5 179 GLY A N 1
ATOM 1271 C CA . GLY A 1 179 ? 9.461 25.062 4.387 1 66.5 179 GLY A CA 1
ATOM 1272 C C . GLY A 1 179 ? 9.453 26.562 4.535 1 66.5 179 GLY A C 1
ATOM 1273 O O . GLY A 1 179 ? 8.508 27.234 4.113 1 66.5 179 GLY A O 1
ATOM 1274 N N . ASP A 1 180 ? 10.484 26.984 5.156 1 67.06 180 ASP A N 1
ATOM 1275 C CA . ASP A 1 180 ? 10.633 28.406 5.449 1 67.06 180 ASP A CA 1
ATOM 1276 C C . ASP A 1 180 ? 10.703 29.234 4.164 1 67.06 180 ASP A C 1
ATOM 1278 O O . ASP A 1 180 ? 10.211 30.359 4.117 1 67.06 180 ASP A O 1
ATOM 1282 N N . GLY A 1 181 ? 11.156 28.578 3.213 1 74.81 181 GLY A N 1
ATOM 1283 C CA . GLY A 1 181 ? 11.242 29.297 1.951 1 74.81 181 GLY A CA 1
ATOM 1284 C C . GLY A 1 181 ? 9.891 29.594 1.341 1 74.81 181 GLY A C 1
ATOM 1285 O O . GLY A 1 181 ? 9.648 30.719 0.876 1 74.81 181 GLY A O 1
ATOM 1286 N N . ASP A 1 182 ? 8.992 28.719 1.42 1 83.19 182 ASP A N 1
ATOM 1287 C CA . ASP A 1 182 ? 7.648 28.891 0.876 1 83.19 182 ASP A CA 1
ATOM 1288 C C . ASP A 1 182 ? 6.879 29.953 1.642 1 83.19 182 ASP A C 1
ATOM 1290 O O . ASP A 1 182 ? 6.219 30.812 1.037 1 83.19 182 ASP A O 1
ATOM 1294 N N . ALA A 1 183 ? 7 29.906 2.908 1 87 183 ALA A N 1
ATOM 1295 C CA . ALA A 1 183 ? 6.301 30.875 3.752 1 87 183 ALA A CA 1
ATOM 1296 C C . ALA A 1 183 ? 6.812 32.281 3.5 1 87 183 ALA A C 1
ATOM 1298 O O . ALA A 1 183 ? 6.027 33.25 3.43 1 87 183 ALA A O 1
ATOM 1299 N N . THR A 1 184 ? 8.07 32.406 3.338 1 88.94 184 THR A N 1
ATOM 1300 C CA . THR A 1 184 ? 8.688 33.688 3.109 1 88.94 184 THR A CA 1
ATOM 1301 C C . THR A 1 184 ? 8.258 34.281 1.764 1 88.94 184 THR A C 1
ATOM 1303 O O . THR A 1 184 ? 7.969 35.469 1.658 1 88.94 184 THR A O 1
ATOM 1306 N N . ARG A 1 185 ? 8.203 33.438 0.834 1 92 185 ARG A N 1
ATOM 1307 C CA . ARG A 1 185 ? 7.789 33.875 -0.493 1 92 185 ARG A CA 1
ATOM 1308 C C . ARG A 1 185 ? 6.363 34.438 -0.469 1 92 185 ARG A C 1
ATOM 1310 O O . ARG A 1 185 ? 6.094 35.5 -1.013 1 92 185 ARG A O 1
ATOM 1317 N N . LEU A 1 186 ? 5.504 33.719 0.094 1 93.44 186 LEU A N 1
ATOM 1318 C CA . LEU A 1 186 ? 4.117 34.156 0.186 1 93.44 186 LEU A CA 1
ATOM 1319 C C . LEU A 1 186 ? 4 35.406 1.038 1 93.44 186 LEU A C 1
ATOM 1321 O O . LEU A 1 186 ? 3.248 36.312 0.7 1 93.44 186 LEU A O 1
ATOM 1325 N N . ARG A 1 187 ? 4.703 35.438 2.1 1 93.44 187 ARG A N 1
ATOM 1326 C CA . ARG A 1 187 ? 4.707 36.625 2.965 1 93.44 187 ARG A CA 1
ATOM 1327 C C . ARG A 1 187 ? 5.125 37.875 2.193 1 93.44 187 ARG A C 1
ATOM 1329 O O . ARG A 1 187 ? 4.469 38.906 2.279 1 93.44 187 ARG A O 1
ATOM 1336 N N . ASN A 1 188 ? 6.203 37.75 1.485 1 93.81 188 ASN A N 1
ATOM 1337 C CA . ASN A 1 188 ? 6.711 38.875 0.72 1 93.81 188 ASN A CA 1
ATOM 1338 C C . ASN A 1 188 ? 5.695 39.344 -0.318 1 93.81 188 ASN A C 1
ATOM 1340 O O . ASN A 1 188 ? 5.527 40.562 -0.521 1 93.81 188 ASN A O 1
ATOM 1344 N N . ALA A 1 189 ? 5.121 38.438 -0.932 1 95.06 189 ALA A N 1
ATOM 1345 C CA . ALA A 1 189 ? 4.109 38.781 -1.927 1 95.06 189 ALA A CA 1
ATOM 1346 C C . ALA A 1 189 ? 2.926 39.5 -1.282 1 95.06 189 ALA A C 1
ATOM 1348 O O . ALA A 1 189 ? 2.389 40.438 -1.849 1 95.06 189 ALA A O 1
ATOM 1349 N N . LEU A 1 190 ? 2.547 39.062 -0.168 1 94.75 190 LEU A N 1
ATOM 1350 C CA . LEU A 1 190 ? 1.423 39.688 0.536 1 94.75 190 LEU A CA 1
ATOM 1351 C C . LEU A 1 190 ? 1.78 41.062 1.025 1 94.75 190 LEU A C 1
ATOM 1353 O O . LEU A 1 190 ? 0.951 42 0.972 1 94.75 190 LEU A O 1
ATOM 1357 N N . VAL A 1 191 ? 2.961 41.219 1.496 1 92.5 191 VAL A N 1
ATOM 1358 C CA . VAL A 1 191 ? 3.428 42.531 1.939 1 92.5 191 VAL A CA 1
ATOM 1359 C C . VAL A 1 191 ? 3.344 43.531 0.787 1 92.5 191 VAL A C 1
ATOM 1361 O O . VAL A 1 191 ? 2.961 44.688 0.983 1 92.5 191 VAL A O 1
ATOM 1364 N N . ALA A 1 192 ? 3.67 43.031 -0.368 1 93 192 ALA A N 1
ATOM 1365 C CA . ALA A 1 192 ? 3.68 43.875 -1.552 1 93 192 ALA A CA 1
ATOM 1366 C C . ALA A 1 192 ? 2.258 44.188 -2.014 1 93 192 ALA A C 1
ATOM 1368 O O . ALA A 1 192 ? 1.985 45.281 -2.496 1 93 192 ALA A O 1
ATOM 1369 N N . ARG A 1 193 ? 1.377 43.281 -1.865 1 93.62 193 ARG A N 1
ATOM 1370 C CA . ARG A 1 193 ? 0.055 43.406 -2.471 1 93.62 193 ARG A CA 1
ATOM 1371 C C . ARG A 1 193 ? -0.943 44 -1.485 1 93.62 193 ARG A C 1
ATOM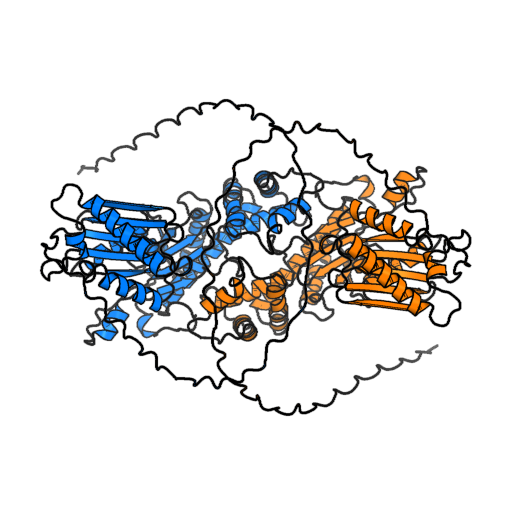 1373 O O . ARG A 1 193 ? -1.914 44.656 -1.891 1 93.62 193 ARG A O 1
ATOM 1380 N N . VAL A 1 194 ? -0.744 43.719 -0.224 1 92.88 194 VAL A N 1
ATOM 1381 C CA . VAL A 1 194 ? -1.646 44.219 0.801 1 92.88 194 VAL A CA 1
ATOM 1382 C C . VAL A 1 194 ? -0.837 44.844 1.938 1 92.88 194 VAL A C 1
ATOM 1384 O O . VAL A 1 194 ? -0.958 44.438 3.092 1 92.88 194 VAL A O 1
ATOM 1387 N N . PRO A 1 195 ? -0.182 45.938 1.742 1 88.94 195 PRO A N 1
ATOM 1388 C CA . PRO A 1 195 ? 0.699 46.562 2.738 1 88.94 195 PRO A CA 1
ATOM 1389 C C . PRO A 1 195 ? -0.046 47 4 1 88.94 195 PRO A C 1
ATOM 1391 O O . PRO A 1 195 ? 0.543 47.031 5.082 1 88.94 195 PRO A O 1
ATOM 1394 N N . GLY A 1 196 ? -1.272 47.25 3.885 1 88.25 196 GLY A N 1
ATOM 1395 C CA . GLY A 1 196 ? -2.062 47.625 5.043 1 88.25 196 GLY A CA 1
ATOM 1396 C C . GLY A 1 196 ? -2.18 46.531 6.074 1 88.25 196 GLY A C 1
ATOM 1397 O O . GLY A 1 196 ? -2.521 46.781 7.23 1 88.25 196 GLY A O 1
ATOM 1398 N N . LEU A 1 197 ? -1.896 45.344 5.648 1 89.31 197 LEU A N 1
ATOM 1399 C CA . LEU A 1 197 ? -1.995 44.156 6.516 1 89.31 197 LEU A CA 1
ATOM 1400 C C . LEU A 1 197 ? -0.617 43.562 6.793 1 89.31 197 LEU A C 1
ATOM 1402 O O . LEU A 1 197 ? -0.503 42.531 7.414 1 89.31 197 LEU A O 1
ATOM 1406 N N . ALA A 1 198 ? 0.417 44.219 6.457 1 83.12 198 ALA A N 1
ATOM 1407 C CA . ALA A 1 198 ? 1.766 43.656 6.434 1 83.12 198 ALA A CA 1
ATOM 1408 C C . ALA A 1 198 ? 2.426 43.75 7.805 1 83.12 198 ALA A C 1
ATOM 1410 O O . ALA A 1 198 ? 3.344 43 8.117 1 83.12 198 ALA A O 1
ATOM 1411 N N . ARG A 1 199 ? 1.99 44.656 8.594 1 82.44 199 ARG A N 1
ATOM 1412 C CA . ARG A 1 199 ? 2.658 44.906 9.867 1 82.44 199 ARG A CA 1
ATOM 1413 C C . ARG A 1 199 ? 2.455 43.75 10.828 1 82.44 199 ARG A C 1
ATOM 1415 O O . ARG A 1 199 ? 3.352 43.406 11.602 1 82.44 199 ARG A O 1
ATOM 1422 N N . ARG A 1 200 ? 1.297 43.25 10.883 1 90.19 200 ARG A N 1
ATOM 1423 C CA . ARG A 1 200 ? 0.957 42.062 11.68 1 90.19 200 ARG A CA 1
ATOM 1424 C C . ARG A 1 200 ? 0.477 40.938 10.797 1 90.19 200 ARG A C 1
ATOM 1426 O O . ARG A 1 200 ? -0.728 40.719 10.648 1 90.19 200 ARG A O 1
ATOM 1433 N N . LEU A 1 201 ? 1.5 40.281 10.258 1 92.25 201 LEU A N 1
ATOM 1434 C CA . LEU A 1 201 ? 1.247 39.219 9.273 1 92.25 201 LEU A CA 1
ATOM 1435 C C . LEU A 1 201 ? 1.983 37.938 9.648 1 92.25 201 LEU A C 1
ATOM 1437 O O . LEU A 1 201 ? 3.172 37.969 9.969 1 92.25 201 LEU A O 1
ATOM 1441 N N . VAL A 1 202 ? 1.192 36.875 9.641 1 92.06 202 VAL A N 1
ATOM 1442 C CA . VAL A 1 202 ? 1.831 35.594 9.812 1 92.06 202 VAL A CA 1
ATOM 1443 C C . VAL A 1 202 ? 1.383 34.625 8.703 1 92.06 202 VAL A C 1
ATOM 1445 O O . VAL A 1 202 ? 0.217 34.656 8.297 1 92.06 202 VAL A O 1
ATOM 1448 N N . VAL A 1 203 ? 2.342 34 8.133 1 93.19 203 VAL A N 1
ATOM 1449 C CA . VAL A 1 203 ? 2.113 32.938 7.133 1 93.19 203 VAL A CA 1
ATOM 1450 C C . VAL A 1 203 ? 2.645 31.609 7.648 1 93.19 203 VAL A C 1
ATOM 1452 O O . VAL A 1 203 ? 3.785 31.531 8.109 1 93.19 203 VAL A O 1
ATOM 1455 N N . ASP A 1 204 ? 1.795 30.641 7.617 1 90.19 204 ASP A N 1
ATOM 1456 C CA . ASP A 1 204 ? 2.186 29.328 8.117 1 90.19 204 ASP A CA 1
ATOM 1457 C C . ASP A 1 204 ? 1.534 28.219 7.297 1 90.19 204 ASP A C 1
ATOM 1459 O O . ASP A 1 204 ? 0.792 28.484 6.352 1 90.19 204 ASP A O 1
ATOM 1463 N N . ASN A 1 205 ? 1.856 27 7.582 1 88 205 ASN A N 1
ATOM 1464 C CA . ASN A 1 205 ? 1.266 25.875 6.875 1 88 205 ASN A CA 1
ATOM 1465 C C . ASN A 1 205 ? -0.137 25.562 7.387 1 88 205 ASN A C 1
ATOM 1467 O O . ASN A 1 205 ? -0.534 26.047 8.453 1 88 205 ASN A O 1
ATOM 1471 N N . ASP A 1 206 ? -0.861 24.75 6.688 1 88.12 206 ASP A N 1
ATOM 1472 C CA . ASP A 1 206 ? -2.258 24.469 6.996 1 88.12 206 ASP A CA 1
ATOM 1473 C C . ASP A 1 206 ? -2.385 23.734 8.328 1 88.12 206 ASP A C 1
ATOM 1475 O O . ASP A 1 206 ? -3.4 23.859 9.016 1 88.12 206 ASP A O 1
ATOM 1479 N N . ALA A 1 207 ? -1.371 23.078 8.75 1 87.69 207 ALA A N 1
ATOM 1480 C CA . ALA A 1 207 ? -1.399 22.375 10.031 1 87.69 207 ALA A CA 1
ATOM 1481 C C . ALA A 1 207 ? -1.472 23.375 11.188 1 87.69 207 ALA A C 1
ATOM 1483 O O . ALA A 1 207 ? -2.096 23.094 12.219 1 87.69 207 ALA A O 1
ATOM 1484 N N . ALA A 1 208 ? -0.87 24.5 11.016 1 89.69 208 ALA A N 1
ATOM 1485 C CA . ALA A 1 208 ? -0.924 25.547 12.039 1 89.69 208 ALA A CA 1
ATOM 1486 C C . ALA A 1 208 ? -2.354 26.047 12.234 1 89.69 208 ALA A C 1
ATOM 1488 O O . ALA A 1 208 ? -2.775 26.297 13.367 1 89.69 208 ALA A O 1
ATOM 1489 N N . GLY A 1 209 ? -3.043 26.203 11.125 1 92.88 209 GLY A N 1
ATOM 1490 C CA . GLY A 1 209 ? -4.441 26.594 11.219 1 92.88 209 GLY A CA 1
ATOM 1491 C C . GLY A 1 209 ? -5.301 25.578 11.945 1 92.88 209 GLY A C 1
ATOM 1492 O O . GLY A 1 209 ? -6.176 25.938 12.734 1 92.88 209 GLY A O 1
ATOM 1493 N N . ALA A 1 210 ? -4.996 24.375 11.664 1 93.12 210 ALA A N 1
ATOM 1494 C CA . ALA A 1 210 ? -5.707 23.281 12.344 1 93.12 210 ALA A CA 1
ATOM 1495 C C . ALA A 1 210 ? -5.457 23.328 13.844 1 93.12 210 ALA A C 1
ATOM 1497 O O . ALA A 1 210 ? -6.398 23.234 14.641 1 93.12 210 ALA A O 1
ATOM 1498 N N . LEU A 1 211 ? -4.266 23.469 14.258 1 94.62 211 LEU A N 1
ATOM 1499 C CA . LEU A 1 211 ? -3.91 23.547 15.672 1 94.62 211 LEU A CA 1
ATOM 1500 C C . LEU A 1 211 ? -4.582 24.734 16.344 1 94.62 211 LEU A C 1
ATOM 1502 O O . LEU A 1 211 ? -5.215 24.594 17.391 1 94.62 211 LEU A O 1
ATOM 1506 N N . ALA A 1 212 ? -4.52 25.859 15.688 1 94.69 212 ALA A N 1
ATOM 1507 C CA . ALA A 1 212 ? -5.059 27.094 16.234 1 94.69 212 ALA A CA 1
ATOM 1508 C C . ALA A 1 212 ? -6.578 27.016 16.391 1 94.69 212 ALA A C 1
ATOM 1510 O O . ALA A 1 212 ? -7.148 27.609 17.297 1 94.69 212 ALA A O 1
ATOM 1511 N N . SER A 1 213 ? -7.219 26.297 15.523 1 95.38 213 SER A N 1
ATOM 1512 C CA . SER A 1 213 ? -8.672 26.172 15.578 1 95.38 213 SER A CA 1
ATOM 1513 C C . SER A 1 213 ? -9.117 25.469 16.844 1 95.38 213 SER A C 1
ATOM 1515 O O . SER A 1 213 ? -10.227 25.688 17.344 1 95.38 213 SER A O 1
ATOM 1517 N N . GLY A 1 214 ? -8.258 24.641 17.359 1 95.12 214 GLY A N 1
ATOM 1518 C CA . GLY A 1 214 ? -8.602 23.891 18.562 1 95.12 214 GLY A CA 1
ATOM 1519 C C . GLY A 1 214 ? -8.016 24.5 19.828 1 95.12 214 GLY A C 1
ATOM 1520 O O . GLY A 1 214 ? -8.328 24.062 20.938 1 95.12 214 GLY A O 1
ATOM 1521 N N . THR A 1 215 ? -7.184 25.531 19.703 1 93.81 215 THR A N 1
ATOM 1522 C CA . THR A 1 215 ? -6.508 26.125 20.859 1 93.81 215 THR A CA 1
ATOM 1523 C C . THR A 1 215 ? -6.844 27.609 20.969 1 93.81 215 THR A C 1
ATOM 1525 O O . THR A 1 215 ? -6.148 28.344 21.672 1 93.81 215 THR A O 1
ATOM 1528 N N . GLU A 1 216 ? -7.781 27.984 20.203 1 91 216 GLU A N 1
ATOM 1529 C CA . GLU A 1 216 ? -8.211 29.375 20.188 1 91 216 GLU A CA 1
ATOM 1530 C C . GLU A 1 216 ? -7.055 30.312 19.844 1 91 216 GLU A C 1
ATOM 1532 O O . GLU A 1 216 ? -6.832 31.312 20.531 1 91 216 GLU A O 1
ATOM 1537 N N . GLY A 1 217 ? -6.23 29.812 18.938 1 90.19 217 GLY A N 1
ATOM 1538 C CA . GLY A 1 217 ? -5.172 30.656 18.406 1 90.19 217 GLY A CA 1
ATOM 1539 C C . GLY A 1 217 ? -3.822 30.391 19.047 1 90.19 217 GLY A C 1
ATOM 1540 O O . GLY A 1 217 ? -2.789 30.828 18.547 1 90.19 217 GLY A O 1
ATOM 1541 N N . ALA A 1 218 ? -3.824 29.734 20.141 1 87.75 218 ALA A N 1
ATOM 1542 C CA . ALA A 1 218 ? -2.555 29.391 20.781 1 87.75 218 ALA A CA 1
ATOM 1543 C C . ALA A 1 218 ? -1.783 28.359 19.969 1 87.75 218 ALA A C 1
ATOM 1545 O O . ALA A 1 218 ? -2.352 27.359 19.531 1 87.75 218 ALA A O 1
ATOM 1546 N N . MET A 1 219 ? -0.551 28.656 19.797 1 87.38 219 MET A N 1
ATOM 1547 C CA . MET A 1 219 ? 0.292 27.75 19.031 1 87.38 219 MET A CA 1
ATOM 1548 C C . MET A 1 219 ? 1.07 26.812 19.953 1 87.38 219 MET A C 1
ATOM 1550 O O . MET A 1 219 ? 2.303 26.828 19.969 1 87.38 219 MET A O 1
ATOM 1554 N N . ARG A 1 220 ? 0.394 26.141 20.703 1 89 220 ARG A N 1
ATOM 1555 C CA . ARG A 1 220 ? 0.923 25.125 21.609 1 89 220 ARG A CA 1
ATOM 1556 C C . ARG A 1 220 ? 0.024 23.891 21.641 1 89 220 ARG A C 1
ATOM 1558 O O . ARG A 1 220 ? -1.171 24 21.922 1 89 220 ARG A O 1
ATOM 1565 N N . GLY A 1 221 ? 0.611 22.828 21.328 1 93.31 221 GLY A N 1
ATOM 1566 C CA . GLY A 1 221 ? -0.149 21.594 21.25 1 93.31 221 GLY A CA 1
ATOM 1567 C C . GLY A 1 221 ? 0.172 20.766 20.016 1 93.31 221 GLY A C 1
ATOM 1568 O O . GLY A 1 221 ? 1.222 20.953 19.391 1 93.31 221 GLY A O 1
ATOM 1569 N N . ILE A 1 222 ? -0.704 19.75 19.75 1 94.75 222 ILE A N 1
ATOM 1570 C CA . ILE A 1 222 ? -0.531 18.859 18.609 1 94.75 222 ILE A CA 1
ATOM 1571 C C . ILE A 1 222 ? -1.82 18.812 17.797 1 94.75 222 ILE A C 1
ATOM 1573 O O . ILE A 1 222 ? -2.91 18.672 18.344 1 94.75 222 ILE A O 1
ATOM 1577 N N . ALA A 1 223 ? -1.696 19.062 16.531 1 96.38 223 ALA A N 1
ATOM 1578 C CA . ALA A 1 223 ? -2.793 18.812 15.594 1 96.38 223 ALA A CA 1
ATOM 1579 C C . ALA A 1 223 ? -2.646 17.438 14.93 1 96.38 223 ALA A C 1
ATOM 1581 O O . ALA A 1 223 ? -1.604 17.141 14.352 1 96.38 223 ALA A O 1
ATOM 1582 N N . LEU A 1 224 ? -3.637 16.594 15.078 1 96.94 224 LEU A N 1
ATOM 1583 C CA . LEU A 1 224 ? -3.68 15.297 14.422 1 96.94 224 LEU A CA 1
ATOM 1584 C C . LEU A 1 224 ? -4.73 15.281 13.32 1 96.94 224 LEU A C 1
ATOM 1586 O O . LEU A 1 224 ? -5.914 15.5 13.578 1 96.94 224 LEU A O 1
ATOM 1590 N N . VAL A 1 225 ? -4.293 15.078 12.148 1 93.06 225 VAL A N 1
ATOM 1591 C CA . VAL A 1 225 ? -5.195 15.016 11 1 93.06 225 VAL A CA 1
ATOM 1592 C C . VAL A 1 225 ? -5.309 13.578 10.508 1 93.06 225 VAL A C 1
ATOM 1594 O O . VAL A 1 225 ? -4.293 12.906 10.312 1 93.06 225 VAL A O 1
ATOM 1597 N N . ALA A 1 226 ? -6.5 13.086 10.344 1 95.44 226 ALA A N 1
ATOM 1598 C CA . ALA A 1 226 ? -6.73 11.766 9.766 1 95.44 226 ALA A CA 1
ATOM 1599 C C . ALA A 1 226 ? -7.91 11.789 8.797 1 95.44 226 ALA A C 1
ATOM 1601 O O . ALA A 1 226 ? -9.062 11.922 9.211 1 95.44 226 ALA A O 1
ATOM 1602 N N . GLY A 1 227 ? -7.707 11.711 7.543 1 92.44 227 GLY A N 1
ATOM 1603 C CA . GLY A 1 227 ? -8.641 11.578 6.434 1 92.44 227 GLY A CA 1
ATOM 1604 C C . GLY A 1 227 ? -8.172 10.602 5.375 1 92.44 227 GLY A C 1
ATOM 1605 O O . GLY A 1 227 ? -7.867 9.445 5.684 1 92.44 227 GLY A O 1
ATOM 1606 N N . THR A 1 228 ? -7.961 11.188 4.148 1 88.69 228 THR A N 1
ATOM 1607 C CA . TH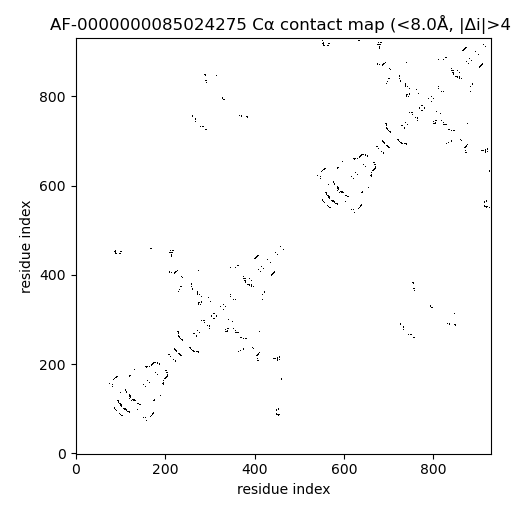R A 1 228 ? -7.352 10.328 3.139 1 88.69 228 THR A CA 1
ATOM 1608 C C . THR A 1 228 ? -5.965 9.867 3.58 1 88.69 228 THR A C 1
ATOM 1610 O O . THR A 1 228 ? -5.621 8.695 3.443 1 88.69 228 THR A O 1
ATOM 1613 N N . GLY A 1 229 ? -5.211 10.789 4.098 1 91.5 229 GLY A N 1
ATOM 1614 C CA . GLY A 1 229 ? -3.947 10.516 4.766 1 91.5 229 GLY A CA 1
ATOM 1615 C C . GLY A 1 229 ? -3.951 10.906 6.23 1 91.5 229 GLY A C 1
ATOM 1616 O O . GLY A 1 229 ? -5.012 11.164 6.809 1 91.5 229 GLY A O 1
ATOM 1617 N N . THR A 1 230 ? -2.789 10.805 6.855 1 94.38 230 THR A N 1
ATOM 1618 C CA . THR A 1 230 ? -2.689 11.219 8.25 1 94.38 230 THR A CA 1
ATOM 1619 C C . THR A 1 230 ? -1.348 11.891 8.516 1 94.38 230 THR A C 1
ATOM 1621 O O . THR A 1 230 ? -0.357 11.609 7.84 1 94.38 230 THR A O 1
ATOM 1624 N N . VAL A 1 231 ? -1.392 12.875 9.453 1 92.38 231 VAL A N 1
ATOM 1625 C CA . VAL A 1 231 ? -0.188 13.594 9.859 1 92.38 231 VAL A CA 1
ATOM 1626 C C . VAL A 1 231 ? -0.408 14.242 11.227 1 92.38 231 VAL A C 1
ATOM 1628 O O . VAL A 1 231 ? -1.53 14.625 11.562 1 92.38 231 VAL A O 1
ATOM 1631 N N . ALA A 1 232 ? 0.603 14.227 12.031 1 94.81 232 ALA A N 1
ATOM 1632 C CA . ALA A 1 232 ? 0.62 14.977 13.281 1 94.81 232 ALA A CA 1
ATOM 1633 C C . ALA A 1 232 ? 1.622 16.125 13.219 1 94.81 232 ALA A C 1
ATOM 1635 O O . ALA A 1 232 ? 2.723 15.969 12.688 1 94.81 232 ALA A O 1
ATOM 1636 N N . PHE A 1 233 ? 1.195 17.281 13.633 1 92.12 233 PHE A N 1
ATOM 1637 C CA . PHE A 1 233 ? 2.006 18.5 13.719 1 92.12 233 PHE A CA 1
ATOM 1638 C C . PHE A 1 233 ? 1.915 19.109 15.117 1 92.12 233 PHE A C 1
ATOM 1640 O O . PHE A 1 233 ? 0.827 19.219 15.688 1 92.12 233 PHE A O 1
ATOM 1647 N N . GLY A 1 234 ? 3.078 19.484 15.617 1 91.69 234 GLY A N 1
ATOM 1648 C CA . GLY A 1 234 ? 3.051 20.031 16.969 1 91.69 234 GLY A CA 1
ATOM 1649 C C . GLY A 1 234 ? 3.961 21.234 17.125 1 91.69 234 GLY A C 1
ATOM 1650 O O . GLY A 1 234 ? 4.891 21.438 16.344 1 91.69 234 GLY A O 1
ATOM 1651 N N . VAL A 1 235 ? 3.551 22.031 18.094 1 88.44 235 VAL A N 1
ATOM 1652 C CA . VAL A 1 235 ? 4.32 23.203 18.484 1 88.44 235 VAL A CA 1
ATOM 1653 C C . VAL A 1 235 ? 4.516 23.219 20 1 88.44 235 VAL A C 1
ATOM 1655 O O . VAL A 1 235 ? 3.58 22.938 20.75 1 88.44 235 VAL A O 1
ATOM 1658 N N . GLY A 1 236 ? 5.742 23.391 20.375 1 83.69 236 GLY A N 1
ATOM 1659 C CA . GLY A 1 236 ? 6.059 23.547 21.781 1 83.69 236 GLY A CA 1
ATOM 1660 C C . GLY A 1 236 ? 6.039 24.984 22.25 1 83.69 236 GLY A C 1
ATOM 1661 O O . GLY A 1 236 ? 5.492 25.859 21.562 1 83.69 236 GLY A O 1
ATOM 1662 N N . PHE A 1 237 ? 6.586 25.203 23.516 1 68.94 237 PHE A N 1
ATOM 1663 C CA . PHE A 1 237 ? 6.594 26.516 24.125 1 68.94 237 PHE A CA 1
ATOM 1664 C C . PHE A 1 237 ? 7.516 27.469 23.359 1 68.94 237 PHE A C 1
ATOM 1666 O O . PHE A 1 237 ? 8.609 27.062 22.938 1 68.94 237 PHE A O 1
ATOM 1673 N N . SER A 1 238 ? 7.043 28.391 22.828 1 57.25 238 SER A N 1
ATOM 1674 C CA . SER A 1 238 ? 7.887 29.469 22.312 1 57.25 238 SER A CA 1
ATOM 1675 C C . SER A 1 238 ? 8.547 30.25 23.453 1 57.25 238 SER A C 1
ATOM 1677 O O . SER A 1 238 ? 7.863 30.844 24.281 1 57.25 238 SER A O 1
ATOM 1679 N N . GLY A 1 239 ? 9.312 29.625 24.344 1 46.31 239 GLY A N 1
ATOM 1680 C CA . GLY A 1 239 ? 9.789 30.297 25.531 1 46.31 239 GLY A CA 1
ATOM 1681 C C . GLY A 1 239 ? 9.992 31.781 25.344 1 46.31 239 GLY A C 1
ATOM 1682 O O . GLY A 1 239 ? 9.742 32.312 24.266 1 46.31 239 GLY A O 1
ATOM 1683 N N . GLY A 1 240 ? 11.344 32.219 25.75 1 38.94 240 GLY A N 1
ATOM 1684 C CA . GLY A 1 240 ? 11.945 33.219 26.625 1 38.94 240 GLY A CA 1
ATOM 1685 C C . GLY A 1 240 ? 12.086 34.562 25.984 1 38.94 240 GLY A C 1
ATOM 1686 O O . GLY A 1 240 ? 12.188 34.656 24.766 1 38.94 240 GLY A O 1
ATOM 1687 N N . THR A 1 241 ? 11.242 35.438 26.438 1 35.25 241 THR A N 1
ATOM 1688 C CA . THR A 1 241 ? 11.93 36.719 26.547 1 35.25 241 THR A CA 1
ATOM 1689 C C . THR A 1 241 ? 13.43 36.531 26.75 1 35.25 241 THR A C 1
ATOM 1691 O O . THR A 1 241 ? 13.898 36.438 27.891 1 35.25 241 THR A O 1
ATOM 1694 N N . ASP A 1 242 ? 13.984 35.5 26.359 1 34.16 242 ASP A N 1
ATOM 1695 C CA . ASP A 1 242 ? 15.375 35.875 26.641 1 34.16 242 ASP A CA 1
ATOM 1696 C C . ASP A 1 242 ? 15.695 37.25 26.062 1 34.16 242 ASP A C 1
ATOM 1698 O O . ASP A 1 242 ? 15.398 37.531 24.891 1 34.16 242 ASP A O 1
ATOM 1702 N N . ASP A 1 243 ? 15.625 38.281 26.891 1 32.72 243 ASP A N 1
ATOM 1703 C CA . ASP A 1 243 ? 16.25 39.594 26.797 1 32.72 243 ASP A CA 1
ATOM 1704 C C . ASP A 1 243 ? 17.531 39.531 25.969 1 32.72 243 ASP A C 1
ATOM 1706 O O . ASP A 1 243 ? 18.406 40.375 26.125 1 32.72 243 ASP A O 1
ATOM 1710 N N . ASP A 1 244 ? 18.094 38.406 25.641 1 33.81 244 ASP A N 1
ATOM 1711 C CA . ASP A 1 244 ? 19.312 38.906 25 1 33.81 244 ASP A CA 1
ATOM 1712 C C . ASP A 1 244 ? 19 39.688 23.734 1 33.81 244 ASP A C 1
ATOM 1714 O O . ASP A 1 244 ? 18.047 39.344 23.016 1 33.81 244 ASP A O 1
ATOM 1718 N N . GLY A 1 245 ? 19.328 40.938 23.562 1 33.41 245 GLY A N 1
ATOM 1719 C CA . GLY A 1 245 ? 19.391 42.125 22.719 1 33.41 245 GLY A CA 1
ATOM 1720 C C . GLY A 1 245 ? 19.281 41.812 21.234 1 33.41 245 GLY A C 1
ATOM 1721 O O . GLY A 1 245 ? 19.297 42.719 20.391 1 33.41 245 GLY A O 1
ATOM 1722 N N . ASP A 1 246 ? 19.922 40.688 20.828 1 33 246 ASP A N 1
ATOM 1723 C CA . ASP A 1 246 ? 20.078 40.75 19.375 1 33 246 ASP A CA 1
ATOM 1724 C C . ASP A 1 246 ? 18.781 40.375 18.656 1 33 246 ASP A C 1
ATOM 1726 O O . ASP A 1 246 ? 18.172 39.344 18.969 1 33 246 ASP A O 1
ATOM 1730 N N . GLN A 1 247 ? 18.109 41.188 18 1 34.78 247 GLN A N 1
ATOM 1731 C CA . GLN A 1 247 ? 16.891 41.25 17.203 1 34.78 247 GLN A CA 1
ATOM 1732 C C . GLN A 1 247 ? 16.75 40 16.328 1 34.78 247 GLN A C 1
ATOM 1734 O O . GLN A 1 247 ? 15.633 39.594 16.031 1 34.78 247 GLN A O 1
ATOM 1739 N N . SER A 1 248 ? 17.781 39.688 15.602 1 39.25 248 SER A N 1
ATOM 1740 C CA . SER A 1 248 ? 17.75 38.625 14.586 1 39.25 248 SER A CA 1
ATOM 1741 C C . SER A 1 248 ? 17.438 37.281 15.211 1 39.25 248 SER A C 1
ATOM 1743 O O . SER A 1 248 ? 16.719 36.469 14.625 1 39.25 248 SER A O 1
ATOM 1745 N N . THR A 1 249 ? 18.078 36.906 16.281 1 37.62 249 THR A N 1
ATOM 1746 C CA . THR A 1 249 ? 17.906 35.719 17.094 1 37.62 249 THR A CA 1
ATOM 1747 C C . THR A 1 249 ? 16.547 35.719 17.766 1 37.62 249 THR A C 1
ATOM 1749 O O . THR A 1 249 ? 16.047 34.656 18.172 1 37.62 249 THR A O 1
ATOM 1752 N N . GLU A 1 250 ? 15.945 36.875 18 1 38 250 GLU A N 1
ATOM 1753 C CA . GLU A 1 250 ? 14.641 37.062 18.625 1 38 250 GLU A CA 1
ATOM 1754 C C . GLU A 1 250 ? 13.523 36.438 17.781 1 38 250 GLU A C 1
ATOM 1756 O O . GLU A 1 250 ? 12.602 35.844 18.328 1 38 250 GLU A O 1
ATOM 1761 N N . ARG A 1 251 ? 13.5 36.781 16.578 1 40.34 251 ARG A N 1
ATOM 1762 C CA . ARG A 1 251 ? 12.453 36.312 15.672 1 40.34 251 ARG A CA 1
ATOM 1763 C C . ARG A 1 251 ? 12.445 34.781 15.57 1 40.34 251 ARG A C 1
ATOM 1765 O O . ARG A 1 251 ? 11.398 34.188 15.359 1 40.34 251 ARG A O 1
ATOM 1772 N N . ARG A 1 252 ? 13.68 34.219 15.461 1 41.34 252 ARG A N 1
ATOM 1773 C CA . ARG A 1 252 ? 13.805 32.781 15.391 1 41.34 252 ARG A CA 1
ATOM 1774 C C . ARG A 1 252 ? 13.352 32.125 16.688 1 41.34 252 ARG A C 1
ATOM 1776 O O . ARG A 1 252 ? 12.922 30.969 16.703 1 41.34 252 ARG A O 1
ATOM 1783 N N . LYS A 1 253 ? 13.648 32.75 17.828 1 43.94 253 LYS A N 1
ATOM 1784 C CA . LYS A 1 253 ? 13.406 32.25 19.188 1 43.94 253 LYS A CA 1
ATOM 1785 C C . LYS A 1 253 ? 11.914 32.25 19.516 1 43.94 253 LYS A C 1
ATOM 1787 O O . LYS A 1 253 ? 11.477 31.531 20.406 1 43.94 253 LYS A O 1
ATOM 1792 N N . ARG A 1 254 ? 11.141 33.062 18.828 1 46.5 254 ARG A N 1
ATOM 1793 C CA . ARG A 1 254 ? 9.719 33.156 19.141 1 46.5 254 ARG A CA 1
ATOM 1794 C C . ARG A 1 254 ? 8.922 32.031 18.5 1 46.5 254 ARG A C 1
ATOM 1796 O O . ARG A 1 254 ? 7.734 31.875 18.781 1 46.5 254 ARG A O 1
ATOM 1803 N N . ARG A 1 255 ? 9.633 31.281 17.625 1 56.97 255 ARG A N 1
ATOM 1804 C CA . ARG A 1 255 ? 8.789 30.234 17.078 1 56.97 255 ARG A CA 1
ATOM 1805 C C . ARG A 1 255 ? 9.016 28.906 17.797 1 56.97 255 ARG A C 1
ATOM 1807 O O . ARG A 1 255 ? 10.156 28.469 17.938 1 56.97 255 ARG A O 1
ATOM 1814 N N . GLY A 1 256 ? 8.094 28.531 18.703 1 65.31 256 GLY A N 1
ATOM 1815 C CA . GLY A 1 256 ? 8.18 27.266 19.406 1 65.31 256 GLY A CA 1
ATOM 1816 C C . GLY A 1 256 ? 8.734 26.141 18.547 1 65.31 256 GLY A C 1
ATOM 1817 O O . GLY A 1 256 ? 8.719 26.234 17.312 1 65.31 256 GLY A O 1
ATOM 1818 N N . VAL A 1 257 ? 9.414 25.281 19.203 1 79.62 257 VAL A N 1
ATOM 1819 C CA . VAL A 1 257 ? 9.914 24.094 18.516 1 79.62 257 VAL A CA 1
ATOM 1820 C C . VAL A 1 257 ? 8.758 23.391 17.797 1 79.62 257 VAL A C 1
ATOM 1822 O O . VAL A 1 257 ? 7.691 23.188 18.375 1 79.62 257 VAL A O 1
ATOM 1825 N N . ARG A 1 258 ? 8.938 23.172 16.562 1 85.56 258 ARG A N 1
ATOM 1826 C CA . ARG A 1 258 ? 7.918 22.5 15.758 1 85.56 258 ARG A CA 1
ATOM 1827 C C . ARG A 1 258 ? 8.367 21.094 15.367 1 85.56 258 ARG A C 1
ATOM 1829 O O . ARG A 1 258 ? 9.562 20.828 15.242 1 85.56 258 ARG A O 1
ATOM 1836 N N . ALA A 1 259 ? 7.43 20.25 15.273 1 88.31 259 ALA A N 1
ATOM 1837 C CA . ALA A 1 259 ? 7.703 18.875 14.852 1 88.31 259 ALA A CA 1
ATOM 1838 C C . ALA A 1 259 ? 6.531 18.297 14.062 1 88.31 259 ALA A C 1
ATOM 1840 O O . ALA A 1 259 ? 5.395 18.75 14.203 1 88.31 259 ALA A O 1
ATOM 1841 N N . ARG A 1 260 ? 6.879 17.375 13.258 1 89.56 260 ARG A N 1
ATOM 1842 C CA . ARG A 1 260 ? 5.879 16.688 12.445 1 89.56 260 ARG A CA 1
ATOM 1843 C C . ARG A 1 260 ? 6.18 15.195 12.352 1 89.56 260 ARG A C 1
ATOM 1845 O O . ARG A 1 260 ? 7.344 14.789 12.328 1 89.56 260 ARG A O 1
ATOM 1852 N N . ALA A 1 261 ? 5.195 14.375 12.312 1 93.06 261 ALA A N 1
ATOM 1853 C CA . ALA A 1 261 ? 5.285 12.938 12.102 1 93.06 261 ALA A CA 1
ATOM 1854 C C . ALA A 1 261 ? 4.121 12.43 11.25 1 93.06 261 ALA A C 1
ATOM 1856 O O . ALA A 1 261 ? 2.994 12.914 11.383 1 93.06 261 ALA A O 1
ATOM 1857 N N . GLY A 1 262 ? 4.43 11.422 10.438 1 92.31 262 GLY A N 1
ATOM 1858 C CA . GLY A 1 262 ? 3.432 10.977 9.477 1 92.31 262 GLY A CA 1
ATOM 1859 C C . GLY A 1 262 ? 3.428 11.789 8.195 1 92.31 262 GLY A C 1
ATOM 1860 O O . GLY A 1 262 ? 4.438 12.391 7.832 1 92.31 262 GLY A O 1
ATOM 1861 N N . GLY A 1 263 ? 2.375 11.688 7.41 1 89.38 263 GLY A N 1
ATOM 1862 C CA . GLY A 1 263 ? 2.246 12.438 6.168 1 89.38 263 GLY A CA 1
ATOM 1863 C C . GLY A 1 263 ? 3.043 11.836 5.027 1 89.38 263 GLY A C 1
ATOM 1864 O O . GLY A 1 263 ? 3.355 12.523 4.051 1 89.38 263 GLY A O 1
ATOM 1865 N N . TRP A 1 264 ? 3.365 10.633 5.156 1 91.12 264 TRP A N 1
ATOM 1866 C CA . TRP A 1 264 ? 4.238 10 4.172 1 91.12 264 TRP A CA 1
ATOM 1867 C C . TRP A 1 264 ? 3.434 9.461 2.996 1 91.12 264 TRP A C 1
ATOM 1869 O O . TRP A 1 264 ? 3.953 9.336 1.884 1 91.12 264 TRP A O 1
ATOM 1879 N N . GLY A 1 265 ? 2.236 9.102 3.287 1 91.5 265 GLY A N 1
ATOM 1880 C CA . GLY A 1 265 ? 1.397 8.523 2.252 1 91.5 265 GLY A CA 1
ATOM 1881 C C . GLY A 1 265 ? 1.397 7.004 2.266 1 91.5 265 GLY A C 1
ATOM 1882 O O . GLY A 1 265 ? 2.092 6.387 3.074 1 91.5 265 GLY A O 1
ATOM 1883 N N . PRO A 1 266 ? 0.645 6.434 1.344 1 93.25 266 PRO A N 1
ATOM 1884 C CA . PRO A 1 266 ? 0.372 4.996 1.375 1 93.25 266 PRO A CA 1
ATOM 1885 C C . PRO A 1 266 ? 1.61 4.152 1.071 1 93.25 266 PRO A C 1
ATOM 1887 O O . PRO A 1 266 ? 1.731 3.027 1.562 1 93.25 266 PRO A O 1
ATOM 1890 N N . ALA A 1 267 ? 2.533 4.656 0.271 1 93.25 267 ALA A N 1
ATOM 1891 C CA . ALA A 1 267 ? 3.732 3.896 -0.072 1 93.25 267 ALA A CA 1
ATOM 1892 C C . ALA A 1 267 ? 4.566 3.598 1.17 1 93.25 267 ALA A C 1
ATOM 1894 O O . ALA A 1 267 ? 5.402 2.693 1.16 1 93.25 267 ALA A O 1
ATOM 1895 N N . PHE A 1 268 ? 4.328 4.383 2.27 1 94.06 268 PHE A N 1
ATOM 1896 C CA . PHE A 1 268 ? 5.07 4.25 3.518 1 94.06 268 PHE A CA 1
ATOM 1897 C C . PHE A 1 268 ? 4.168 3.709 4.625 1 94.06 268 PHE A C 1
ATOM 1899 O O . PHE A 1 268 ? 4.508 3.803 5.805 1 94.06 268 PHE A O 1
ATOM 1906 N N . GLU A 1 269 ? 3.076 3.232 4.324 1 88.5 269 GLU A N 1
ATOM 1907 C CA . GLU A 1 269 ? 2.084 2.662 5.23 1 88.5 269 GLU A CA 1
ATOM 1908 C C . GLU A 1 269 ? 1.494 3.729 6.148 1 88.5 269 GLU A C 1
ATOM 1910 O O . GLU A 1 269 ? 1.721 3.709 7.359 1 88.5 269 GLU A O 1
ATOM 1915 N N . ASP A 1 270 ? 0.791 4.547 5.711 1 90.12 270 ASP A N 1
ATOM 1916 C CA . ASP A 1 270 ? 0.127 5.641 6.414 1 90.12 270 ASP A CA 1
ATOM 1917 C C . ASP A 1 270 ? -0.893 5.113 7.418 1 90.12 270 ASP A C 1
ATOM 1919 O O . ASP A 1 270 ? -2.078 5.441 7.34 1 90.12 270 ASP A O 1
ATOM 1923 N N . ARG A 1 271 ? -0.405 4.418 8.5 1 95.06 271 ARG A N 1
ATOM 1924 C CA . ARG A 1 271 ? -1.244 3.734 9.477 1 95.06 271 ARG A CA 1
ATOM 1925 C C . ARG A 1 271 ? -2.158 4.719 10.203 1 95.06 271 ARG A C 1
ATOM 1927 O O . ARG A 1 271 ? -1.687 5.699 10.781 1 95.06 271 ARG A O 1
ATOM 1934 N N . GLY A 1 272 ? -3.428 4.512 10.125 1 97 272 GLY A N 1
ATOM 1935 C CA . GLY A 1 272 ? -4.406 5.375 10.766 1 97 272 GLY A CA 1
ATOM 1936 C C . GLY A 1 272 ? -5.137 6.277 9.797 1 97 272 GLY A C 1
ATOM 1937 O O . GLY A 1 272 ? -6.074 6.984 10.18 1 97 272 GLY A O 1
ATOM 1938 N N . SER A 1 273 ? -4.797 6.266 8.57 1 96.88 273 SER A N 1
ATOM 1939 C CA . SER A 1 273 ? -5.441 7.074 7.535 1 96.88 273 SER A CA 1
ATOM 1940 C C . SER A 1 273 ? -6.645 6.352 6.941 1 96.88 273 SER A C 1
ATOM 1942 O O . SER A 1 273 ? -6.855 5.164 7.203 1 96.88 273 SER A O 1
ATOM 1944 N N . GLY A 1 274 ? -7.371 7.125 6.219 1 97.38 274 GLY A N 1
ATOM 1945 C CA . GLY A 1 274 ? -8.461 6.508 5.469 1 97.38 274 GLY A CA 1
ATOM 1946 C C . GLY A 1 274 ? -7.98 5.484 4.457 1 97.38 274 GLY A C 1
ATOM 1947 O O . GLY A 1 274 ? -8.617 4.445 4.266 1 97.38 274 GLY A O 1
ATOM 1948 N N . HIS A 1 275 ? -6.91 5.785 3.805 1 96.31 275 HIS A N 1
ATOM 1949 C CA . HIS A 1 275 ? -6.34 4.832 2.861 1 96.31 275 HIS A CA 1
ATOM 1950 C C . HIS A 1 275 ? -5.949 3.533 3.559 1 96.31 275 HIS A C 1
ATOM 1952 O O . HIS A 1 275 ? -6.184 2.443 3.029 1 96.31 275 HIS A O 1
ATOM 1958 N N . HIS A 1 276 ? -5.348 3.645 4.68 1 97.44 276 HIS A N 1
ATOM 1959 C CA . HIS A 1 276 ? -4.969 2.48 5.473 1 97.44 276 HIS A CA 1
ATOM 1960 C C . HIS A 1 276 ? -6.184 1.617 5.797 1 97.44 276 HIS A C 1
ATOM 1962 O O . HIS A 1 276 ? -6.152 0.399 5.605 1 97.44 276 HIS A O 1
ATOM 1968 N N . LEU A 1 277 ? -7.184 2.258 6.316 1 98.31 277 LEU A N 1
ATOM 1969 C CA . LEU A 1 277 ? -8.406 1.53 6.641 1 98.31 277 LEU A CA 1
ATOM 1970 C C . LEU A 1 277 ? -9 0.882 5.398 1 98.31 277 LEU A C 1
ATOM 1972 O O . LEU A 1 277 ? -9.422 -0.276 5.438 1 98.31 277 LEU A O 1
ATOM 1976 N N . GLY A 1 278 ? -9.031 1.642 4.367 1 97.75 278 GLY A N 1
ATOM 1977 C CA . GLY A 1 278 ? -9.547 1.104 3.119 1 97.75 278 GLY A CA 1
ATOM 1978 C C . GLY A 1 278 ? -8.766 -0.096 2.617 1 97.75 278 GLY A C 1
ATOM 1979 O O . GLY A 1 278 ? -9.359 -1.086 2.174 1 97.75 278 GLY A O 1
ATOM 1980 N N . THR A 1 279 ? -7.5 -0.021 2.666 1 97.19 279 THR A N 1
ATOM 1981 C CA . THR A 1 279 ? -6.641 -1.127 2.26 1 97.19 279 THR A CA 1
ATOM 1982 C C . THR A 1 279 ? -6.914 -2.363 3.111 1 97.19 279 THR A C 1
ATOM 1984 O O . THR A 1 279 ? -6.969 -3.482 2.594 1 97.19 279 THR A O 1
ATOM 1987 N N . ARG A 1 280 ? -7.055 -2.107 4.379 1 97.94 280 ARG A N 1
ATOM 1988 C CA . ARG A 1 280 ? -7.332 -3.219 5.281 1 97.94 280 ARG A CA 1
ATOM 1989 C C . ARG A 1 280 ? -8.695 -3.83 5 1 97.94 280 ARG A C 1
ATOM 1991 O O . ARG A 1 280 ? -8.891 -5.039 5.16 1 97.94 280 ARG A O 1
ATOM 1998 N N . ALA A 1 281 ? -9.648 -3.02 4.621 1 98.12 281 ALA A N 1
ATOM 1999 C CA . ALA A 1 281 ? -10.945 -3.541 4.215 1 98.12 281 ALA A CA 1
ATOM 2000 C C . ALA A 1 281 ? -10.82 -4.441 2.99 1 98.12 281 ALA A C 1
ATOM 2002 O O . ALA A 1 281 ? -11.406 -5.527 2.947 1 98.12 281 ALA A O 1
ATOM 2003 N N . LEU A 1 282 ? -10.078 -4.02 2.041 1 97 282 LEU A N 1
ATOM 2004 C CA . LEU A 1 282 ? -9.836 -4.812 0.84 1 97 282 LEU A CA 1
ATOM 2005 C C . LEU A 1 282 ? -9.148 -6.129 1.189 1 97 282 LEU A C 1
ATOM 2007 O O . LEU A 1 282 ? -9.523 -7.184 0.677 1 97 282 LEU A O 1
ATOM 2011 N N . ASN A 1 283 ? -8.172 -6.004 2 1 97.25 283 ASN A N 1
ATOM 2012 C CA . ASN A 1 283 ? -7.453 -7.195 2.436 1 97.25 283 ASN A CA 1
ATOM 2013 C C . ASN A 1 283 ? -8.383 -8.188 3.137 1 97.25 283 ASN A C 1
ATOM 2015 O O . ASN A 1 283 ? -8.305 -9.391 2.902 1 97.25 283 ASN A O 1
ATOM 2019 N N . ALA A 1 284 ? -9.18 -7.664 4.023 1 97.25 284 ALA A N 1
ATOM 2020 C CA . ALA A 1 284 ? -10.125 -8.523 4.738 1 97.25 284 ALA A CA 1
ATOM 2021 C C . ALA A 1 284 ? -11.031 -9.266 3.766 1 97.25 284 ALA A C 1
ATOM 2023 O O . ALA A 1 284 ? -11.289 -10.461 3.936 1 97.25 284 ALA A O 1
ATOM 2024 N N . ALA A 1 285 ? -11.539 -8.586 2.775 1 94.75 285 ALA A N 1
ATOM 2025 C CA . ALA A 1 285 ? -12.383 -9.211 1.762 1 94.75 285 ALA A CA 1
ATOM 2026 C C . ALA A 1 285 ? -11.609 -10.281 0.989 1 94.75 285 ALA A C 1
ATOM 2028 O O . ALA A 1 285 ? -12.117 -11.383 0.769 1 94.75 285 ALA A O 1
ATOM 2029 N N . ALA A 1 286 ? -10.422 -9.953 0.599 1 94.19 286 ALA A N 1
ATOM 2030 C CA . ALA A 1 286 ? -9.578 -10.891 -0.143 1 94.19 286 ALA A CA 1
ATOM 2031 C C . ALA A 1 286 ? -9.297 -12.148 0.681 1 94.19 286 ALA A C 1
ATOM 2033 O O . ALA A 1 286 ? -9.312 -13.258 0.153 1 94.19 286 ALA A O 1
ATOM 2034 N N . ARG A 1 287 ? -9.039 -11.914 1.938 1 95.19 287 ARG A N 1
ATOM 2035 C CA . ARG A 1 287 ? -8.703 -13.023 2.824 1 95.19 287 ARG A CA 1
ATOM 2036 C C . ARG A 1 287 ? -9.883 -13.969 2.994 1 95.19 287 ARG A C 1
ATOM 2038 O O . ARG A 1 287 ? -9.703 -15.18 3.129 1 95.19 287 ARG A O 1
ATOM 2045 N N . VAL A 1 288 ? -11.039 -13.43 2.99 1 92.44 288 VAL A N 1
ATOM 2046 C CA . VAL A 1 288 ? -12.219 -14.289 3.021 1 92.44 288 VAL A CA 1
ATOM 2047 C C . VAL A 1 288 ? -12.336 -15.055 1.707 1 92.44 288 VAL A C 1
ATOM 2049 O O . VAL A 1 288 ? -12.586 -16.266 1.705 1 92.44 288 VAL A O 1
ATOM 2052 N N . GLU A 1 289 ? -12.117 -14.391 0.631 1 89.12 289 GLU A N 1
ATOM 2053 C CA . GLU A 1 289 ? -12.273 -14.977 -0.698 1 89.12 289 GLU A CA 1
ATOM 2054 C C . GLU A 1 289 ? -11.32 -16.156 -0.892 1 89.12 289 GLU A C 1
ATOM 2056 O O . GLU A 1 289 ? -11.68 -17.156 -1.529 1 89.12 289 GLU A O 1
ATOM 2061 N N . ASP A 1 290 ? -10.125 -16.047 -0.348 1 89.5 290 ASP A N 1
ATOM 2062 C CA . ASP A 1 290 ? -9.172 -17.109 -0.644 1 89.5 290 ASP A CA 1
ATOM 2063 C C . ASP A 1 290 ? -8.938 -17.984 0.581 1 89.5 290 ASP A C 1
ATOM 2065 O O . ASP A 1 290 ? -8 -18.797 0.599 1 89.5 290 ASP A O 1
ATOM 2069 N N . GLY A 1 291 ? -9.609 -17.734 1.62 1 90.62 291 GLY A N 1
ATOM 2070 C CA . GLY A 1 291 ? -9.641 -18.656 2.746 1 90.62 291 GLY A CA 1
ATOM 2071 C C . GLY A 1 291 ? -8.57 -18.344 3.785 1 90.62 291 GLY A C 1
ATOM 2072 O O . GLY A 1 291 ? -8.414 -19.094 4.75 1 90.62 291 GLY A O 1
ATOM 2073 N N . ARG A 1 292 ? -7.871 -17.281 3.711 1 92.94 292 ARG A N 1
ATOM 2074 C CA . ARG A 1 292 ? -6.812 -16.953 4.656 1 92.94 292 ARG A CA 1
ATOM 2075 C C . ARG A 1 292 ? -7.387 -16.312 5.922 1 92.94 292 ARG A C 1
ATOM 2077 O O . ARG A 1 292 ? -6.715 -16.266 6.953 1 92.94 292 ARG A O 1
ATOM 2084 N N . GLY A 1 293 ? -8.539 -15.766 5.734 1 92.75 293 GLY A N 1
ATOM 2085 C CA . GLY A 1 293 ? -9.07 -15.016 6.859 1 92.75 293 GLY A CA 1
ATOM 2086 C C . GLY A 1 293 ? -10.398 -15.547 7.359 1 92.75 293 GLY A C 1
ATOM 2087 O O . GLY A 1 293 ? -11.062 -16.312 6.668 1 92.75 293 GLY A O 1
ATOM 2088 N N . PRO A 1 294 ? -10.797 -15.18 8.57 1 94 294 PRO A N 1
ATOM 2089 C CA . PRO A 1 294 ? -12.102 -15.547 9.133 1 94 294 PRO A CA 1
ATOM 2090 C C . PRO A 1 294 ? -13.258 -14.805 8.469 1 94 294 PRO A C 1
ATOM 2092 O O . PRO A 1 294 ? -13.039 -13.812 7.781 1 94 294 PRO A O 1
ATOM 2095 N N . PRO A 1 295 ? -14.43 -15.375 8.656 1 93.81 295 PRO A N 1
ATOM 2096 C CA . PRO A 1 295 ? -15.586 -14.617 8.172 1 93.81 295 PRO A CA 1
ATOM 2097 C C . PRO A 1 295 ? -15.688 -13.234 8.812 1 93.81 295 PRO A C 1
ATOM 2099 O O . PRO A 1 295 ? -15.359 -13.07 9.992 1 93.81 295 PRO A O 1
ATOM 2102 N N . THR A 1 296 ? -16.141 -12.273 8.055 1 96.62 296 THR A N 1
ATOM 2103 C CA . THR A 1 296 ? -16.312 -10.891 8.5 1 96.62 296 THR A CA 1
ATOM 2104 C C . THR A 1 296 ? -17.359 -10.18 7.645 1 96.62 296 THR A C 1
ATOM 2106 O O . THR A 1 296 ? -17.484 -10.438 6.449 1 96.62 296 THR A O 1
ATOM 2109 N N . ARG A 1 297 ? -18.047 -9.305 8.234 1 95.88 297 ARG A N 1
ATOM 2110 C CA . ARG A 1 297 ? -19.047 -8.531 7.5 1 95.88 297 ARG A CA 1
ATOM 2111 C C . ARG A 1 297 ? -18.391 -7.637 6.457 1 95.88 297 ARG A C 1
ATOM 2113 O O . ARG A 1 297 ? -19.031 -7.25 5.473 1 95.88 297 ARG A O 1
ATOM 2120 N N . LEU A 1 298 ? -17.156 -7.297 6.676 1 96.88 298 LEU A N 1
ATOM 2121 C CA . LEU A 1 298 ? -16.438 -6.441 5.734 1 96.88 298 LEU A CA 1
ATOM 2122 C C . LEU A 1 298 ? -16.453 -7.051 4.336 1 96.88 298 LEU A C 1
ATOM 2124 O O . LEU A 1 298 ? -16.469 -6.324 3.34 1 96.88 298 LEU A O 1
ATOM 2128 N N . HIS A 1 299 ? -16.391 -8.359 4.297 1 94.75 299 HIS A N 1
ATOM 2129 C CA . HIS A 1 299 ? -16.438 -9.023 2.998 1 94.75 299 HIS A CA 1
ATOM 2130 C C . HIS A 1 299 ? -17.672 -8.602 2.207 1 94.75 299 HIS A C 1
ATOM 2132 O O . HIS A 1 299 ? -17.547 -8.047 1.114 1 94.75 299 HIS A O 1
ATOM 2138 N N . GLY A 1 300 ? -18.828 -8.797 2.785 1 93.94 300 GLY A N 1
ATOM 2139 C CA . GLY A 1 300 ? -20.078 -8.406 2.135 1 93.94 300 GLY A CA 1
ATOM 2140 C C . GLY A 1 300 ? -20.188 -6.914 1.884 1 93.94 300 GLY A C 1
ATOM 2141 O O . GLY A 1 300 ? -20.641 -6.492 0.822 1 93.94 300 GLY A O 1
ATOM 2142 N N . ASP A 1 301 ? -19.75 -6.082 2.822 1 96.31 301 ASP A N 1
ATOM 2143 C CA . ASP A 1 301 ? -19.844 -4.629 2.715 1 96.31 301 ASP A CA 1
ATOM 2144 C C . ASP A 1 301 ? -19 -4.113 1.547 1 96.31 301 ASP A C 1
ATOM 2146 O O . ASP A 1 301 ? -19.453 -3.25 0.79 1 96.31 301 ASP A O 1
ATOM 2150 N N . VAL A 1 302 ? -17.797 -4.637 1.431 1 96.56 302 VAL A N 1
ATOM 2151 C CA . VAL A 1 302 ? -16.906 -4.219 0.353 1 96.56 302 VAL A CA 1
ATOM 2152 C C . VAL A 1 302 ? -17.5 -4.613 -0.995 1 96.56 302 VAL A C 1
ATOM 2154 O O . VAL A 1 302 ? -17.547 -3.801 -1.923 1 96.56 302 VAL A O 1
ATOM 2157 N N . LEU A 1 303 ? -17.953 -5.859 -1.082 1 94 303 LEU A N 1
ATOM 2158 C CA . LEU A 1 303 ? -18.531 -6.328 -2.336 1 94 303 LEU A CA 1
ATOM 2159 C C . LEU A 1 303 ? -19.75 -5.5 -2.721 1 94 303 LEU A C 1
ATOM 2161 O O . LEU A 1 303 ? -19.891 -5.105 -3.879 1 94 303 LEU A O 1
ATOM 2165 N N . ARG A 1 304 ? -20.578 -5.184 -1.78 1 93.88 304 ARG A N 1
ATOM 2166 C CA . ARG A 1 304 ? -21.75 -4.367 -2.035 1 93.88 304 ARG A CA 1
ATOM 2167 C C . ARG A 1 304 ? -21.359 -2.961 -2.482 1 93.88 304 ARG A C 1
ATOM 2169 O O . ARG A 1 304 ? -21.938 -2.424 -3.43 1 93.88 304 ARG A O 1
ATOM 2176 N N . LYS A 1 305 ? -20.438 -2.365 -1.812 1 93.94 305 LYS A N 1
ATOM 2177 C CA . LYS A 1 305 ? -19.969 -1.021 -2.152 1 93.94 305 LYS A CA 1
ATOM 2178 C C . LYS A 1 305 ? -19.422 -0.971 -3.576 1 93.94 305 LYS A C 1
ATOM 2180 O O . LYS A 1 305 ? -19.594 0.029 -4.277 1 93.94 305 LYS A O 1
ATOM 2185 N N . LEU A 1 306 ? -18.781 -2.059 -3.932 1 90.62 306 LEU A N 1
ATOM 2186 C CA . LEU A 1 306 ? -18.172 -2.104 -5.258 1 90.62 306 LEU A CA 1
ATOM 2187 C C . LEU A 1 306 ? -19.141 -2.67 -6.285 1 90.62 306 LEU A C 1
ATOM 2189 O O . LEU A 1 306 ? -18.781 -2.902 -7.438 1 90.62 306 LEU A O 1
ATOM 2193 N N . LYS A 1 307 ? -20.375 -2.984 -5.902 1 89.12 307 LYS A N 1
ATOM 2194 C CA . LYS A 1 307 ? -21.453 -3.486 -6.75 1 89.12 307 LYS A CA 1
ATOM 2195 C C . LYS A 1 307 ? -21.094 -4.836 -7.363 1 89.12 307 LYS A C 1
ATOM 2197 O O . LYS A 1 307 ? -21.281 -5.051 -8.562 1 89.12 307 LYS A O 1
ATOM 2202 N N . LEU A 1 308 ? -20.453 -5.574 -6.527 1 84.25 308 LEU A N 1
ATOM 2203 C CA . LEU A 1 308 ? -20.141 -6.949 -6.891 1 84.25 308 LEU A CA 1
ATOM 2204 C C . LEU A 1 308 ? -21.031 -7.934 -6.145 1 84.25 308 LEU A C 1
ATOM 2206 O O . LEU A 1 308 ? -21.406 -7.688 -4.996 1 84.25 308 LEU A O 1
ATOM 2210 N N . ALA A 1 309 ? -21.484 -8.922 -6.875 1 76.12 309 ALA A N 1
ATOM 2211 C CA . ALA A 1 309 ? -22.328 -9.922 -6.223 1 76.12 309 ALA A CA 1
ATOM 2212 C C . ALA A 1 309 ? -21.484 -10.977 -5.516 1 76.12 309 ALA A C 1
ATOM 2214 O O . ALA A 1 309 ? -20.594 -11.57 -6.121 1 76.12 309 ALA A O 1
ATOM 2215 N N . PRO A 1 310 ? -21.891 -11.07 -4.242 1 67.19 310 PRO A N 1
ATOM 2216 C CA . PRO A 1 310 ? -21.172 -12.141 -3.537 1 67.19 310 PRO A CA 1
ATOM 2217 C C . PRO A 1 310 ? -21.406 -13.516 -4.156 1 67.19 310 PRO A C 1
ATOM 2219 O O . PRO A 1 310 ? -22.516 -13.812 -4.605 1 67.19 310 PRO A O 1
ATOM 2222 N N . GLY A 1 311 ? -20.406 -14.297 -4.23 1 65 311 GLY A N 1
ATOM 2223 C CA . GLY A 1 311 ? -20.547 -15.656 -4.711 1 65 311 GLY A CA 1
ATOM 2224 C C . GLY A 1 311 ? -20.422 -15.773 -6.219 1 65 311 GLY A C 1
ATOM 2225 O O . GLY A 1 311 ? -20.406 -16.875 -6.762 1 65 311 GLY A O 1
ATOM 2226 N N . ALA A 1 312 ? -20.375 -14.664 -6.812 1 64.06 312 ALA A N 1
ATOM 2227 C CA . ALA A 1 312 ? -20.188 -14.727 -8.258 1 64.06 312 ALA A CA 1
ATOM 2228 C C . ALA A 1 312 ? -18.844 -15.344 -8.617 1 64.06 312 ALA A C 1
ATOM 2230 O O . ALA A 1 312 ? -17.875 -15.188 -7.875 1 64.06 312 ALA A O 1
ATOM 2231 N N . PRO A 1 313 ? -18.766 -16.281 -9.609 1 62.78 313 PRO A N 1
ATOM 2232 C CA . PRO A 1 313 ? -17.547 -16.984 -9.984 1 62.78 313 PRO A CA 1
ATOM 2233 C C . PRO A 1 313 ? -16.375 -16.047 -10.266 1 62.78 313 PRO A C 1
ATOM 2235 O O . PRO A 1 313 ? -15.211 -16.453 -10.172 1 62.78 313 PRO A O 1
ATOM 2238 N N . ASN A 1 314 ? -16.625 -14.766 -10.188 1 74.56 314 ASN A N 1
ATOM 2239 C CA . ASN A 1 314 ? -15.523 -13.906 -10.633 1 74.56 314 ASN A CA 1
ATOM 2240 C C . ASN A 1 314 ? -15.305 -12.734 -9.68 1 74.56 314 ASN A C 1
ATOM 2242 O O . ASN A 1 314 ? -14.82 -11.68 -10.094 1 74.56 314 ASN A O 1
ATOM 2246 N N . VAL A 1 315 ? -15.492 -13.047 -8.422 1 83.19 315 VAL A N 1
ATOM 2247 C CA . VAL A 1 315 ? -15.391 -11.945 -7.473 1 83.19 315 VAL A CA 1
ATOM 2248 C C . VAL A 1 315 ? -13.93 -11.516 -7.34 1 83.19 315 VAL A C 1
ATOM 2250 O O . VAL A 1 315 ? -13.633 -10.32 -7.312 1 83.19 315 VAL A O 1
ATOM 2253 N N . ALA A 1 316 ? -13.062 -12.469 -7.266 1 83.62 316 ALA A N 1
ATOM 2254 C CA . ALA A 1 316 ? -11.633 -12.156 -7.137 1 83.62 316 ALA A CA 1
ATOM 2255 C C . ALA A 1 316 ? -11.148 -11.328 -8.32 1 83.62 316 ALA A C 1
ATOM 2257 O O . ALA A 1 316 ? -10.43 -10.344 -8.148 1 83.62 316 ALA A O 1
ATOM 2258 N N . ASP A 1 317 ? -11.586 -11.711 -9.445 1 81.69 317 ASP A N 1
ATOM 2259 C CA . ASP A 1 317 ? -11.195 -10.984 -10.648 1 81.69 317 ASP A CA 1
ATOM 2260 C C . ASP A 1 317 ? -11.766 -9.562 -10.641 1 81.69 317 ASP A C 1
ATOM 2262 O O . ASP A 1 317 ? -11.094 -8.617 -11.047 1 81.69 317 ASP A O 1
ATOM 2266 N N . ALA A 1 318 ? -12.977 -9.547 -10.227 1 85.88 318 ALA A N 1
ATOM 2267 C CA . ALA A 1 318 ? -13.633 -8.25 -10.18 1 85.88 318 ALA A CA 1
ATOM 2268 C C . ALA A 1 318 ? -12.938 -7.316 -9.188 1 85.88 318 ALA A C 1
ATOM 2270 O O . ALA A 1 318 ? -12.758 -6.129 -9.469 1 85.88 318 ALA A O 1
ATOM 2271 N N . LEU A 1 319 ? -12.547 -7.809 -8.07 1 89.62 319 LEU A N 1
ATOM 2272 C CA . LEU A 1 319 ? -11.828 -7.031 -7.062 1 89.62 319 LEU A CA 1
ATOM 2273 C C . LEU A 1 319 ? -10.484 -6.555 -7.602 1 89.62 319 LEU A C 1
ATOM 2275 O O . LEU A 1 319 ? -10.117 -5.391 -7.414 1 89.62 319 LEU A O 1
ATOM 2279 N N . ARG A 1 320 ? -9.789 -7.371 -8.273 1 87.94 320 ARG A N 1
ATOM 2280 C CA . ARG A 1 320 ? -8.508 -6.996 -8.859 1 87.94 320 ARG A CA 1
ATOM 2281 C C . ARG A 1 320 ? -8.688 -5.938 -9.945 1 87.94 320 ARG A C 1
ATOM 2283 O O . ARG A 1 320 ? -7.883 -5.008 -10.047 1 87.94 320 ARG A O 1
ATOM 2290 N N . ARG A 1 321 ? -9.711 -6.121 -10.68 1 84.69 321 ARG A N 1
ATOM 2291 C CA . ARG A 1 321 ? -9.992 -5.137 -11.719 1 84.69 321 ARG A CA 1
ATOM 2292 C C . ARG A 1 321 ? -10.289 -3.77 -11.117 1 84.69 321 ARG A C 1
ATOM 2294 O O . ARG A 1 321 ? -9.852 -2.742 -11.633 1 84.69 321 ARG A O 1
ATOM 2301 N N . TRP A 1 322 ? -11.086 -3.842 -10.141 1 90.88 322 TRP A N 1
ATOM 2302 C CA . TRP A 1 322 ? -11.375 -2.59 -9.453 1 90.88 322 TRP A CA 1
ATOM 2303 C C . TRP A 1 322 ? -10.094 -1.902 -9 1 90.88 322 TRP A C 1
ATOM 2305 O O . TRP A 1 322 ? -9.945 -0.687 -9.148 1 90.88 322 TRP A O 1
ATOM 2315 N N . ALA A 1 323 ? -9.141 -2.645 -8.461 1 91.06 323 ALA A N 1
ATOM 2316 C CA . ALA A 1 323 ? -7.93 -2.1 -7.844 1 91.06 323 ALA A CA 1
ATOM 2317 C C . ALA A 1 323 ? -6.93 -1.652 -8.898 1 91.06 323 ALA A C 1
ATOM 2319 O O . ALA A 1 323 ? -6.211 -0.669 -8.711 1 91.06 323 ALA A O 1
ATOM 2320 N N . TYR A 1 324 ? -6.887 -2.33 -10.031 1 87.19 324 TYR A N 1
ATOM 2321 C CA . TYR A 1 324 ? -5.715 -2.15 -10.883 1 87.19 324 TYR A CA 1
ATOM 2322 C C . TYR A 1 324 ? -6.121 -1.757 -12.297 1 87.19 324 TYR A C 1
ATOM 2324 O O . TYR A 1 324 ? -5.285 -1.716 -13.203 1 87.19 324 TYR A O 1
ATOM 2332 N N . SER A 1 325 ? -7.344 -1.436 -12.547 1 82 325 SER A N 1
ATOM 2333 C CA . SER A 1 325 ? -7.801 -1.078 -13.891 1 82 325 SER A CA 1
ATOM 2334 C C . SER A 1 325 ? -7.168 0.229 -14.359 1 82 325 SER A C 1
ATOM 2336 O O . SER A 1 325 ? -6.973 0.436 -15.555 1 82 325 SER A O 1
ATOM 2338 N N . SER A 1 326 ? -6.805 1.033 -13.477 1 77.69 326 SER A N 1
ATOM 2339 C CA . SER A 1 326 ? -6.32 2.355 -13.867 1 77.69 326 SER A CA 1
ATOM 2340 C C . SER A 1 326 ? -4.805 2.455 -13.719 1 77.69 326 SER A C 1
ATOM 2342 O O . SER A 1 326 ? -4.227 3.521 -13.93 1 77.69 326 SER A O 1
ATOM 2344 N N . GLY A 1 327 ? -4.176 1.438 -13.281 1 78.38 327 GLY A N 1
ATOM 2345 C CA . GLY A 1 327 ? -2.738 1.501 -13.055 1 78.38 327 GLY A CA 1
ATOM 2346 C C . GLY A 1 327 ? -2.266 0.548 -11.969 1 78.38 327 GLY A C 1
ATOM 2347 O O . GLY A 1 327 ? -2.936 -0.442 -11.672 1 78.38 327 GLY A O 1
ATOM 2348 N N . PRO A 1 328 ? -1.041 0.936 -11.5 1 78.19 328 PRO A N 1
ATOM 2349 C CA . PRO A 1 328 ? -0.464 0.031 -10.508 1 78.19 328 PRO A CA 1
ATOM 2350 C C . PRO A 1 328 ? -1.187 0.093 -9.164 1 78.19 328 PRO A C 1
ATOM 2352 O O . PRO A 1 328 ? -0.999 -0.784 -8.312 1 78.19 328 PRO A O 1
ATOM 2355 N N . ALA A 1 329 ? -1.868 1.12 -8.953 1 84.69 329 ALA A N 1
ATOM 2356 C CA . ALA A 1 329 ? -2.658 1.304 -7.738 1 84.69 329 ALA A CA 1
ATOM 2357 C C . ALA A 1 329 ? -3.855 2.213 -7.996 1 84.69 329 ALA A C 1
ATOM 2359 O O . ALA A 1 329 ? -3.828 3.045 -8.906 1 84.69 329 ALA A O 1
ATOM 2360 N N . PRO A 1 330 ? -4.883 2.006 -7.176 1 86.38 330 PRO A N 1
ATOM 2361 C CA . PRO A 1 330 ? -5.98 2.973 -7.258 1 86.38 330 PRO A CA 1
ATOM 2362 C C . PRO A 1 330 ? -5.605 4.344 -6.699 1 86.38 330 PRO A C 1
ATOM 2364 O O . PRO A 1 330 ? -4.602 4.469 -5.988 1 86.38 330 PRO A O 1
ATOM 2367 N N . GLU A 1 331 ? -6.422 5.312 -7.074 1 88.44 331 GLU A N 1
ATOM 2368 C CA . GLU A 1 331 ? -6.285 6.617 -6.434 1 88.44 331 GLU A CA 1
ATOM 2369 C C . GLU A 1 331 ? -6.477 6.516 -4.926 1 88.44 331 GLU A C 1
ATOM 2371 O O . GLU A 1 331 ? -7.309 5.738 -4.449 1 88.44 331 GLU A O 1
ATOM 2376 N N . TRP A 1 332 ? -5.777 7.375 -4.242 1 90.88 332 TRP A N 1
ATOM 2377 C CA . TRP A 1 332 ? -5.824 7.32 -2.785 1 90.88 332 TRP A CA 1
ATOM 2378 C C . TRP A 1 332 ? -7.25 7.496 -2.279 1 90.88 332 TRP A C 1
ATOM 2380 O O . TRP A 1 332 ? -7.695 6.766 -1.389 1 90.88 332 TRP A O 1
ATOM 2390 N N . SER A 1 333 ? -7.961 8.453 -2.885 1 89.75 333 SER A N 1
ATOM 2391 C CA . SER A 1 333 ? -9.305 8.781 -2.434 1 89.75 333 SER A CA 1
ATOM 2392 C C . SER A 1 333 ? -10.266 7.613 -2.65 1 89.75 333 SER A C 1
ATOM 2394 O O . SER A 1 333 ? -11.156 7.379 -1.838 1 89.75 333 SER A O 1
ATOM 2396 N N . LYS A 1 334 ? -10.031 6.902 -3.711 1 92.56 334 LYS A N 1
ATOM 2397 C CA . LYS A 1 334 ? -10.875 5.75 -4.023 1 92.56 334 LYS A CA 1
ATOM 2398 C C . LYS A 1 334 ? -10.75 4.676 -2.945 1 92.56 334 LYS A C 1
ATOM 2400 O O . LYS A 1 334 ? -11.75 4.078 -2.545 1 92.56 334 LYS A O 1
ATOM 2405 N N . VAL A 1 335 ? -9.578 4.465 -2.496 1 95.31 335 VAL A N 1
ATOM 2406 C CA . VAL A 1 335 ? -9.336 3.475 -1.45 1 95.31 335 VAL A CA 1
ATOM 2407 C C . VAL A 1 335 ? -9.852 4 -0.112 1 95.31 335 VAL A C 1
ATOM 2409 O O . VAL A 1 335 ? -10.516 3.275 0.634 1 95.31 335 VAL A O 1
ATOM 2412 N N . ALA A 1 336 ? -9.586 5.273 0.141 1 95.69 336 ALA A N 1
ATOM 2413 C CA . ALA A 1 336 ? -9.992 5.895 1.399 1 95.69 336 ALA A CA 1
ATOM 2414 C C . ALA A 1 336 ? -11.516 5.898 1.542 1 95.69 336 ALA A C 1
ATOM 2416 O O . ALA A 1 336 ? -12.039 5.875 2.658 1 95.69 336 ALA A O 1
ATOM 2417 N N . ASP A 1 337 ? -12.195 5.895 0.478 1 95.62 337 ASP A N 1
ATOM 2418 C CA . ASP A 1 337 ? -13.648 5.902 0.472 1 95.62 337 ASP A CA 1
ATOM 2419 C C . ASP A 1 337 ? -14.211 4.609 1.059 1 95.62 337 ASP A C 1
ATOM 2421 O O . ASP A 1 337 ? -15.398 4.52 1.36 1 95.62 337 ASP A O 1
ATOM 2425 N N . LEU A 1 338 ? -13.398 3.645 1.274 1 97.62 338 LEU A N 1
ATOM 2426 C CA . LEU A 1 338 ? -13.828 2.385 1.87 1 97.62 338 LEU A CA 1
ATOM 2427 C C . LEU A 1 338 ? -13.711 2.434 3.391 1 97.62 338 LEU A C 1
ATOM 2429 O O . LEU A 1 338 ? -14.219 1.548 4.086 1 97.62 338 LEU A O 1
ATOM 2433 N N . ALA A 1 339 ? -13.086 3.438 3.945 1 97.94 339 ALA A N 1
ATOM 2434 C CA . ALA A 1 339 ? -12.789 3.547 5.371 1 97.94 339 ALA A CA 1
ATOM 2435 C C . ALA A 1 339 ? -14.062 3.525 6.203 1 97.94 339 ALA A C 1
ATOM 2437 O O . ALA A 1 339 ? -14.125 2.869 7.246 1 97.94 339 ALA A O 1
ATOM 2438 N N . PRO A 1 340 ? -15.164 4.16 5.73 1 97.5 340 PRO A N 1
ATOM 2439 C CA . PRO A 1 340 ? -16.391 4.152 6.535 1 97.5 340 PRO A CA 1
ATOM 2440 C C . PRO A 1 340 ? -16.938 2.748 6.746 1 97.5 340 PRO A C 1
ATOM 2442 O O . PRO A 1 340 ? -17.594 2.484 7.758 1 97.5 340 PRO A O 1
ATOM 2445 N N . LEU A 1 341 ? -16.656 1.835 5.82 1 98.38 341 LEU A N 1
ATOM 2446 C CA . LEU A 1 341 ? -17.094 0.453 5.996 1 98.38 341 LEU A CA 1
ATOM 2447 C C . LEU A 1 341 ? -16.453 -0.167 7.23 1 98.38 341 LEU A C 1
ATOM 2449 O O . LEU A 1 341 ? -17.109 -0.892 7.98 1 98.38 341 LEU A O 1
ATOM 2453 N N . VAL A 1 342 ? -15.195 0.141 7.441 1 98.62 342 VAL A N 1
ATOM 2454 C CA . VAL A 1 342 ? -14.445 -0.412 8.562 1 98.62 342 VAL A CA 1
ATOM 2455 C C . VAL A 1 342 ? -14.969 0.171 9.875 1 98.62 342 VAL A C 1
ATOM 2457 O O . VAL A 1 342 ? -15.219 -0.564 10.836 1 98.62 342 VAL A O 1
ATOM 2460 N N . THR A 1 343 ? -15.117 1.496 9.914 1 98.12 343 THR A N 1
ATOM 2461 C CA . THR A 1 343 ? -15.555 2.133 11.148 1 98.12 343 THR A CA 1
ATOM 2462 C C . THR A 1 343 ? -16.969 1.703 11.508 1 98.12 343 THR A C 1
ATOM 2464 O O . THR A 1 343 ? -17.281 1.488 12.68 1 98.12 343 THR A O 1
ATOM 2467 N N . ALA A 1 344 ? -17.859 1.525 10.516 1 97.62 344 ALA A N 1
ATOM 2468 C CA . ALA A 1 344 ? -19.219 1.067 10.766 1 97.62 344 ALA A CA 1
ATOM 2469 C C . ALA A 1 344 ? -19.234 -0.364 11.297 1 97.62 344 ALA A C 1
ATOM 2471 O O . ALA A 1 344 ? -19.922 -0.667 12.266 1 97.62 344 ALA A O 1
ATOM 2472 N N . ALA A 1 345 ? -18.453 -1.211 10.664 1 98.38 345 ALA A N 1
ATOM 2473 C CA . ALA A 1 345 ? -18.375 -2.605 11.094 1 98.38 345 ALA A CA 1
ATOM 2474 C C . ALA A 1 345 ? -17.797 -2.719 12.5 1 98.38 345 ALA A C 1
ATOM 2476 O O . ALA A 1 345 ? -18.25 -3.529 13.305 1 98.38 345 ALA A O 1
ATOM 2477 N N . ALA A 1 346 ? -16.828 -1.934 12.773 1 98.19 346 ALA A N 1
ATOM 2478 C CA . ALA A 1 346 ? -16.234 -1.932 14.102 1 98.19 346 ALA A CA 1
ATOM 2479 C C . ALA A 1 346 ? -17.219 -1.462 15.156 1 98.19 346 ALA A C 1
ATOM 2481 O O . ALA A 1 346 ? -17.281 -2.023 16.25 1 98.19 346 ALA A O 1
ATOM 2482 N N . ALA A 1 347 ? -17.969 -0.434 14.836 1 96.94 347 ALA A N 1
ATOM 2483 C CA . ALA A 1 347 ? -18.969 0.09 15.75 1 96.94 347 ALA A CA 1
ATOM 2484 C C . ALA A 1 347 ? -20.016 -0.971 16.094 1 96.94 347 ALA A C 1
ATOM 2486 O O . ALA A 1 347 ? -20.562 -0.98 17.188 1 96.94 347 ALA A O 1
ATOM 2487 N N . GLU A 1 348 ? -20.219 -1.9 15.188 1 97.19 348 GLU A N 1
ATOM 2488 C CA . GLU A 1 348 ? -21.219 -2.953 15.383 1 97.19 348 GLU A CA 1
ATOM 2489 C C . GLU A 1 348 ? -20.578 -4.211 15.961 1 97.19 348 GLU A C 1
ATOM 2491 O O . GLU A 1 348 ? -21.25 -5.234 16.109 1 97.19 348 GLU A O 1
ATOM 2496 N N . GLY A 1 349 ? -19.266 -4.184 16.156 1 96.94 349 GLY A N 1
ATOM 2497 C CA . GLY A 1 349 ? -18.625 -5.23 16.938 1 96.94 349 GLY A CA 1
ATOM 2498 C C . GLY A 1 349 ? -17.984 -6.301 16.078 1 96.94 349 GLY A C 1
ATOM 2499 O O . GLY A 1 349 ? -17.594 -7.359 16.594 1 96.94 349 GLY A O 1
ATOM 2500 N N . ASP A 1 350 ? -17.844 -6.078 14.789 1 98.19 350 ASP A N 1
ATOM 2501 C CA . ASP A 1 350 ? -17.125 -7.039 13.961 1 98.19 350 ASP A CA 1
ATOM 2502 C C . ASP A 1 350 ? -15.664 -7.16 14.406 1 98.19 350 ASP A C 1
ATOM 2504 O O . ASP A 1 350 ? -14.922 -6.176 14.398 1 98.19 350 ASP A O 1
ATOM 2508 N N . ALA A 1 351 ? -15.242 -8.32 14.688 1 98.19 351 ALA A N 1
ATOM 2509 C CA . ALA A 1 351 ? -13.938 -8.539 15.32 1 98.19 351 ALA A CA 1
ATOM 2510 C C . ALA A 1 351 ? -12.805 -8.125 14.398 1 98.19 351 ALA A C 1
ATOM 2512 O O . ALA A 1 351 ? -11.805 -7.551 14.844 1 98.19 351 ALA A O 1
ATOM 2513 N N . VAL A 1 352 ? -12.938 -8.438 13.125 1 98.19 352 VAL A N 1
ATOM 2514 C CA . VAL A 1 352 ? -11.906 -8.07 12.164 1 98.19 352 VAL A CA 1
ATOM 2515 C C . VAL A 1 352 ? -11.805 -6.555 12.062 1 98.19 352 VAL A C 1
ATOM 2517 O O . VAL A 1 352 ? -10.703 -5.992 12.133 1 98.19 352 VAL A O 1
ATOM 2520 N N . ALA A 1 353 ? -12.93 -5.895 11.977 1 98.56 353 ALA A N 1
ATOM 2521 C CA . ALA A 1 353 ? -12.969 -4.438 11.859 1 98.56 353 ALA A CA 1
ATOM 2522 C C . ALA A 1 353 ? -12.438 -3.775 13.133 1 98.56 353 ALA A C 1
ATOM 2524 O O . ALA A 1 353 ? -11.727 -2.77 13.062 1 98.56 353 ALA A O 1
ATOM 2525 N N . VAL A 1 354 ? -12.766 -4.328 14.234 1 98.31 354 VAL A N 1
ATOM 2526 C CA . VAL A 1 354 ? -12.273 -3.807 15.508 1 98.31 354 VAL A CA 1
ATOM 2527 C C . VAL A 1 354 ? -10.75 -3.893 15.547 1 98.31 354 VAL A C 1
ATOM 2529 O O . VAL A 1 354 ? -10.078 -2.957 15.992 1 98.31 354 VAL A O 1
ATOM 2532 N N . GLY A 1 355 ? -10.203 -4.992 15.094 1 98.12 355 GLY A N 1
ATOM 2533 C CA . GLY A 1 355 ? -8.758 -5.133 15.008 1 98.12 355 GLY A CA 1
ATOM 2534 C C . GLY A 1 355 ? -8.109 -4.086 14.125 1 98.12 355 GLY A C 1
ATOM 2535 O O . GLY A 1 355 ? -7.062 -3.539 14.469 1 98.12 355 GLY A O 1
ATOM 2536 N N . ILE A 1 356 ? -8.781 -3.818 13.016 1 98.19 356 ILE A N 1
ATOM 2537 C CA . ILE A 1 356 ? -8.266 -2.824 12.086 1 98.19 356 ILE A CA 1
ATOM 2538 C C . ILE A 1 356 ? -8.266 -1.446 12.742 1 98.19 356 ILE A C 1
ATOM 2540 O O . ILE A 1 356 ? -7.277 -0.71 12.656 1 98.19 356 ILE A O 1
ATOM 2544 N N . VAL A 1 357 ? -9.328 -1.101 13.445 1 98.44 357 VAL A N 1
ATOM 2545 C CA . VAL A 1 357 ? -9.461 0.206 14.078 1 98.44 357 VAL A CA 1
ATOM 2546 C C . VAL A 1 357 ? -8.445 0.332 15.219 1 98.44 357 VAL A C 1
ATOM 2548 O O . VAL A 1 357 ? -7.855 1.396 15.414 1 98.44 357 VAL A O 1
ATOM 2551 N N . ASN A 1 358 ? -8.242 -0.727 15.93 1 97.75 358 ASN A N 1
ATOM 2552 C CA . ASN A 1 358 ? -7.238 -0.712 16.984 1 97.75 358 ASN A CA 1
ATOM 2553 C C . ASN A 1 358 ? -5.844 -0.443 16.438 1 97.75 358 ASN A C 1
ATOM 2555 O O . ASN A 1 358 ? -5.082 0.342 17 1 97.75 358 ASN A O 1
ATOM 2559 N N . ASP A 1 359 ? -5.578 -1.108 15.414 1 97.25 359 ASP A N 1
ATOM 2560 C CA . ASP A 1 359 ? -4.285 -0.903 14.766 1 97.25 359 ASP A CA 1
ATOM 2561 C C . ASP A 1 359 ? -4.141 0.536 14.273 1 97.25 359 ASP A C 1
ATOM 2563 O O . ASP A 1 359 ? -3.066 1.131 14.398 1 97.25 359 ASP A O 1
ATOM 2567 N N . ALA A 1 360 ? -5.164 1.058 13.695 1 97.88 360 ALA A N 1
ATOM 2568 C CA . ALA A 1 360 ? -5.176 2.439 13.227 1 97.88 360 ALA A CA 1
ATOM 2569 C C . ALA A 1 360 ? -4.945 3.416 14.375 1 97.88 360 ALA A C 1
ATOM 2571 O O . ALA A 1 360 ? -4.168 4.363 14.25 1 97.88 360 ALA A O 1
ATOM 2572 N N . ALA A 1 361 ? -5.605 3.168 15.461 1 97.5 361 ALA A N 1
ATOM 2573 C CA . ALA A 1 361 ? -5.453 4.02 16.641 1 97.5 361 ALA A CA 1
ATOM 2574 C C . ALA A 1 361 ? -4.016 4.008 17.141 1 97.5 361 ALA A C 1
ATOM 2576 O O . ALA A 1 361 ? -3.48 5.047 17.531 1 97.5 361 ALA A O 1
ATOM 2577 N N . GLU A 1 362 ? -3.439 2.887 17.094 1 96 362 GLU A N 1
ATOM 2578 C CA . GLU A 1 362 ? -2.041 2.773 17.5 1 96 362 GLU A CA 1
ATOM 2579 C C . GLU A 1 362 ? -1.13 3.582 16.578 1 96 362 GLU A C 1
ATOM 2581 O O . GLU A 1 362 ? -0.179 4.215 17.047 1 96 362 GLU A O 1
ATOM 2586 N N . GLY A 1 363 ? -1.422 3.471 15.336 1 96.5 363 GLY A N 1
ATOM 2587 C CA . GLY A 1 363 ? -0.66 4.266 14.383 1 96.5 363 GLY A CA 1
ATOM 2588 C C . GLY A 1 363 ? -0.762 5.758 14.641 1 96.5 363 GLY A C 1
ATOM 2589 O O . GLY A 1 363 ? 0.24 6.473 14.57 1 96.5 363 GLY A O 1
ATOM 2590 N N . LEU A 1 364 ? -1.913 6.207 14.938 1 97.38 364 LEU A N 1
ATOM 2591 C CA . LEU A 1 364 ? -2.129 7.621 15.227 1 97.38 364 LEU A CA 1
ATOM 2592 C C . LEU A 1 364 ? -1.434 8.023 16.516 1 97.38 364 LEU A C 1
ATOM 2594 O O . LEU A 1 364 ? -0.83 9.102 16.594 1 97.38 364 LEU A O 1
ATOM 2598 N N . TRP A 1 365 ? -1.504 7.156 17.469 1 94.81 365 TRP A N 1
ATOM 2599 C CA . TRP A 1 365 ? -0.818 7.41 18.734 1 94.81 365 TRP A CA 1
ATOM 2600 C C . TRP A 1 365 ? 0.684 7.562 18.516 1 94.81 365 TRP A C 1
ATOM 2602 O O . TRP A 1 365 ? 1.317 8.445 19.109 1 94.81 365 TRP A O 1
ATOM 2612 N N . GLU A 1 366 ? 1.226 6.715 17.75 1 94.56 366 GLU A N 1
ATOM 2613 C CA . GLU A 1 366 ? 2.66 6.77 17.484 1 94.56 366 GLU A CA 1
ATOM 2614 C C . GLU A 1 366 ? 3.061 8.117 16.906 1 94.56 366 GLU A C 1
ATOM 2616 O O . GLU A 1 366 ? 4.133 8.648 17.203 1 94.56 366 GLU A O 1
ATOM 2621 N N . GLN A 1 367 ? 2.215 8.633 16.078 1 95.25 367 GLN A N 1
ATOM 2622 C CA . GLN A 1 367 ? 2.486 9.945 15.484 1 95.25 367 GLN A CA 1
ATOM 2623 C C . GLN A 1 367 ? 2.463 11.039 16.547 1 95.25 367 GLN A C 1
ATOM 2625 O O . GLN A 1 367 ? 3.367 11.875 16.609 1 95.25 367 GLN A O 1
ATOM 2630 N N . ILE A 1 368 ? 1.468 10.984 17.375 1 94.5 368 ILE A N 1
ATOM 2631 C CA . ILE A 1 368 ? 1.326 11.953 18.453 1 94.5 368 ILE A CA 1
ATOM 2632 C C . ILE A 1 368 ? 2.551 11.898 19.359 1 94.5 368 ILE A C 1
ATOM 2634 O O . ILE A 1 368 ? 3.156 12.93 19.672 1 94.5 368 ILE A O 1
ATOM 2638 N N . PHE A 1 369 ? 2.895 10.75 19.688 1 91.75 369 PHE A N 1
ATOM 2639 C CA . PHE A 1 369 ? 3.973 10.555 20.656 1 91.75 369 PHE A CA 1
ATOM 2640 C C . PHE A 1 369 ? 5.309 10.984 20.062 1 91.75 369 PHE A C 1
ATOM 2642 O O . PHE A 1 369 ? 6.145 11.57 20.75 1 91.75 369 PHE A O 1
ATOM 2649 N N . ALA A 1 370 ? 5.504 10.625 18.859 1 92.56 370 ALA A N 1
ATOM 2650 C CA . ALA A 1 370 ? 6.734 11.031 18.188 1 92.56 370 ALA A CA 1
ATOM 2651 C C . ALA A 1 370 ? 6.875 12.547 18.172 1 92.56 370 ALA A C 1
ATOM 2653 O O . ALA A 1 370 ? 7.953 13.086 18.438 1 92.56 370 ALA A O 1
ATOM 2654 N N . VAL A 1 371 ? 5.832 13.227 17.828 1 92.06 371 VAL A N 1
ATOM 2655 C CA . VAL A 1 371 ? 5.836 14.688 17.781 1 92.06 371 VAL A CA 1
ATOM 2656 C C . VAL A 1 371 ? 6.102 15.242 19.188 1 92.06 371 VAL A C 1
ATOM 2658 O O . VAL A 1 371 ? 6.922 16.141 19.344 1 92.06 371 VAL A O 1
ATOM 2661 N N . TYR A 1 372 ? 5.438 14.695 20.172 1 89.75 372 TYR A N 1
ATOM 2662 C CA . TYR A 1 372 ? 5.621 15.117 21.547 1 89.75 372 TYR A CA 1
ATOM 2663 C C . TYR A 1 372 ? 7.078 14.977 21.969 1 89.75 372 TYR A C 1
ATOM 2665 O O . TYR A 1 372 ? 7.664 15.914 22.531 1 89.75 372 TYR A O 1
ATOM 2673 N N . MET A 1 373 ? 7.598 13.891 21.703 1 88.19 373 MET A N 1
ATOM 2674 C CA . MET A 1 373 ? 8.969 13.609 22.109 1 88.19 373 MET A CA 1
ATOM 2675 C C . MET A 1 373 ? 9.945 14.523 21.375 1 88.19 373 MET A C 1
ATOM 2677 O O . MET A 1 373 ? 10.938 14.969 21.953 1 88.19 373 MET A O 1
ATOM 2681 N N . ALA A 1 374 ? 9.711 14.711 20.125 1 87.44 374 ALA A N 1
ATOM 2682 C CA . ALA A 1 374 ? 10.57 15.602 19.344 1 87.44 374 ALA A CA 1
ATOM 2683 C C . ALA A 1 374 ? 10.578 17.016 19.938 1 87.44 374 ALA A C 1
ATOM 2685 O O . ALA A 1 374 ? 11.641 17.625 20.062 1 87.44 374 ALA A O 1
ATOM 2686 N N . ILE A 1 375 ? 9.453 17.484 20.266 1 85.81 375 ILE A N 1
ATOM 2687 C CA . ILE A 1 375 ? 9.336 18.812 20.859 1 85.81 375 ILE A CA 1
ATOM 2688 C C . ILE A 1 375 ? 9.992 18.844 22.234 1 85.81 375 ILE A C 1
ATOM 2690 O O . ILE A 1 375 ? 10.734 19.766 22.562 1 85.81 375 ILE A O 1
ATOM 2694 N N . LYS A 1 376 ? 9.742 17.844 23 1 81.25 376 LYS A N 1
ATOM 2695 C CA . LYS A 1 376 ? 10.312 17.75 24.344 1 81.25 376 LYS A CA 1
ATOM 2696 C C . LYS A 1 376 ? 11.844 17.719 24.297 1 81.25 376 LYS A C 1
ATOM 2698 O O . LYS A 1 376 ? 12.508 18.266 25.188 1 81.25 376 LYS A O 1
ATOM 2703 N N . ARG A 1 377 ? 12.359 17.156 23.297 1 78.75 377 ARG A N 1
ATOM 2704 C CA . ARG A 1 377 ? 13.805 17.031 23.156 1 78.75 377 ARG A CA 1
ATOM 2705 C C . ARG A 1 377 ? 14.406 18.281 22.5 1 78.75 377 ARG A C 1
ATOM 2707 O O . ARG A 1 377 ? 15.625 18.406 22.406 1 78.75 377 ARG A O 1
ATOM 2714 N N . GLY A 1 378 ? 13.641 19.234 22.188 1 72.25 378 GLY A N 1
ATOM 2715 C CA . GLY A 1 378 ? 14.109 20.484 21.594 1 72.25 378 GLY A CA 1
ATOM 2716 C C . GLY A 1 378 ? 14.469 20.359 20.125 1 72.25 378 GLY A C 1
ATOM 2717 O O . GLY A 1 378 ? 15.234 21.172 19.594 1 72.25 378 GLY A O 1
ATOM 2718 N N . GLY A 1 379 ? 14.195 19.172 19.594 1 58.91 379 GLY A N 1
ATOM 2719 C CA . GLY A 1 379 ? 14.602 18.922 18.219 1 58.91 379 GLY A CA 1
ATOM 2720 C C . GLY A 1 379 ? 13.531 19.266 17.203 1 58.91 379 GLY A C 1
ATOM 2721 O O . GLY A 1 379 ? 12.344 19.297 17.547 1 58.91 379 GLY A O 1
ATOM 2722 N N . GLY A 1 380 ? 13.797 20.141 16.234 1 49.88 380 GLY A N 1
ATOM 2723 C CA . GLY A 1 380 ? 12.953 20.672 15.18 1 49.88 380 GLY A CA 1
ATOM 2724 C C . GLY A 1 380 ? 12.359 19.594 14.281 1 49.88 380 GLY A C 1
ATOM 2725 O O . GLY A 1 380 ? 12.594 18.406 14.5 1 49.88 380 GLY A O 1
ATOM 2726 N N . PHE A 1 381 ? 11.703 20.078 13.281 1 45.97 381 PHE A N 1
ATOM 2727 C CA . PHE A 1 381 ? 11.016 19.438 12.164 1 45.97 381 PHE A CA 1
ATOM 2728 C C . PHE A 1 381 ? 11.961 18.516 11.398 1 45.97 381 PHE A C 1
ATOM 2730 O O . PHE A 1 381 ? 13.102 18.891 11.109 1 45.97 381 PHE A O 1
ATOM 2737 N N . GLY A 1 382 ? 11.82 17.328 11.078 1 42.81 382 GLY A N 1
ATOM 2738 C CA . GLY A 1 382 ? 12.492 16.422 10.148 1 42.81 382 GLY A CA 1
ATOM 2739 C C . GLY A 1 382 ? 13.273 15.328 10.836 1 42.81 382 GLY A C 1
ATOM 2740 O O . GLY A 1 382 ? 12.75 14.25 11.094 1 42.81 382 GLY A O 1
ATOM 2741 N N . SER A 1 383 ? 14.742 15.609 10.945 1 37.53 383 SER A N 1
ATOM 2742 C CA . SER A 1 383 ? 15.734 14.57 11.172 1 37.53 383 SER A CA 1
ATOM 2743 C C . SER A 1 383 ? 15.875 14.258 12.656 1 37.53 383 SER A C 1
ATOM 2745 O O . SER A 1 383 ? 15.984 15.164 13.484 1 37.53 383 SER A O 1
ATOM 2747 N N . ALA A 1 384 ? 15.211 13.164 13.125 1 38.06 384 ALA A N 1
ATOM 2748 C CA . ALA A 1 384 ? 15.68 12.672 14.414 1 38.06 384 ALA A CA 1
ATOM 2749 C C . ALA A 1 384 ? 17.031 13.289 14.781 1 38.06 384 ALA A C 1
ATOM 2751 O O . ALA A 1 384 ? 17.453 13.242 15.938 1 38.06 384 ALA A O 1
ATOM 2752 N N . ALA A 1 385 ? 17.781 13.477 13.797 1 35.44 385 ALA A N 1
ATOM 2753 C CA . ALA A 1 385 ? 19.156 13.883 14.07 1 35.44 385 ALA A CA 1
ATOM 2754 C C . ALA A 1 385 ? 19.219 15.289 14.656 1 35.44 385 ALA A C 1
ATOM 2756 O O . ALA A 1 385 ? 20.281 15.766 15.055 1 35.44 385 ALA A O 1
ATOM 2757 N N . ASP A 1 386 ? 18.203 16.078 14.312 1 36.91 386 ASP A N 1
ATOM 2758 C CA . ASP A 1 386 ? 18.531 17.391 14.883 1 36.91 386 ASP A CA 1
ATOM 2759 C C . ASP A 1 386 ? 18.359 17.391 16.391 1 36.91 386 ASP A C 1
ATOM 2761 O O . ASP A 1 386 ? 17.25 17.578 16.906 1 36.91 386 ASP A O 1
ATOM 2765 N N . ALA A 1 387 ? 19.047 16.547 16.969 1 36.38 387 ALA A N 1
ATOM 2766 C CA . ALA A 1 387 ? 19.266 16.703 18.406 1 36.38 387 ALA A CA 1
ATOM 2767 C C . ALA A 1 387 ? 19.375 18.188 18.766 1 36.38 387 ALA A C 1
ATOM 2769 O O . ALA A 1 387 ? 20.344 18.859 18.391 1 36.38 387 ALA A O 1
ATOM 2770 N N . GLY A 1 388 ? 18.266 18.797 18.609 1 39.56 388 GLY A N 1
ATOM 2771 C CA . GLY A 1 388 ? 18.172 20.188 19.016 1 39.56 388 GLY A CA 1
ATOM 2772 C C . GLY A 1 388 ? 19.125 20.547 20.141 1 39.56 388 GLY A C 1
ATOM 2773 O O . GLY A 1 388 ? 19.812 19.672 20.672 1 39.56 388 GLY A O 1
ATOM 2774 N N . ASP A 1 389 ? 19.422 21.75 20.219 1 39.47 389 ASP A N 1
ATOM 2775 C CA . ASP A 1 389 ? 20.156 22.359 21.328 1 39.47 389 ASP A CA 1
ATOM 2776 C C . ASP A 1 389 ? 19.547 21.969 22.672 1 39.47 389 ASP A C 1
ATOM 2778 O O . ASP A 1 389 ? 18.391 22.297 22.953 1 39.47 389 ASP A O 1
ATOM 2782 N N . SER A 1 390 ? 20.062 20.938 23.234 1 44.94 390 SER A N 1
ATOM 2783 C CA . SER A 1 390 ? 19.734 20.438 24.562 1 44.94 390 SER A CA 1
ATOM 2784 C C . SER A 1 390 ? 19.266 21.578 25.469 1 44.94 390 SER A C 1
ATOM 2786 O O . SER A 1 390 ? 18.484 21.344 26.406 1 44.94 390 SER A O 1
ATOM 2788 N N . SER A 1 391 ? 19.828 22.703 25.312 1 44.53 391 SER A N 1
ATOM 2789 C CA . SER A 1 391 ? 19.5 23.797 26.203 1 44.53 391 SER A CA 1
ATOM 2790 C C . SER A 1 391 ? 18.031 24.219 26.047 1 44.53 391 SER A C 1
ATOM 2792 O O . SER A 1 391 ? 17.438 24.766 26.984 1 44.53 391 SER A O 1
ATOM 2794 N N . LYS A 1 392 ? 17.484 24 24.891 1 48.19 392 LYS A N 1
ATOM 2795 C CA . LYS A 1 392 ? 16.125 24.422 24.578 1 48.19 392 LYS A CA 1
ATOM 2796 C C . LYS A 1 392 ? 15.117 23.344 24.984 1 48.19 392 LYS A C 1
ATOM 2798 O O . LYS A 1 392 ? 13.914 23.609 25.094 1 48.19 392 LYS A O 1
ATOM 2803 N N . ALA A 1 393 ? 15.562 22.047 25.188 1 51.47 393 ALA A N 1
ATOM 2804 C CA . ALA A 1 393 ? 14.742 20.875 25.5 1 51.47 393 ALA A CA 1
ATOM 2805 C C . ALA A 1 393 ? 13.969 21.078 26.797 1 51.47 393 ALA A C 1
ATOM 2807 O O . ALA A 1 393 ? 12.797 20.703 26.891 1 51.47 393 ALA A O 1
ATOM 2808 N N . SER A 1 394 ? 14.688 21.656 27.844 1 48.69 394 SER A N 1
ATOM 2809 C CA . SER A 1 394 ? 14.195 21.688 29.219 1 48.69 394 SER A CA 1
ATOM 2810 C C . SER A 1 394 ? 12.922 22.5 29.328 1 48.69 394 SER A C 1
ATOM 2812 O O . SER A 1 394 ? 12.188 22.391 30.312 1 48.69 394 SER A O 1
ATOM 2814 N N . ARG A 1 395 ? 12.508 23.281 28.25 1 57.03 395 ARG A N 1
ATOM 2815 C CA . ARG A 1 395 ? 11.461 24.219 28.609 1 57.03 395 ARG A CA 1
ATOM 2816 C C . ARG A 1 395 ? 10.227 24.031 27.719 1 57.03 395 ARG A C 1
ATOM 2818 O O . ARG A 1 395 ? 9.211 24.703 27.922 1 57.03 395 ARG A O 1
ATOM 2825 N N . GLN A 1 396 ? 10.172 22.938 26.938 1 66.56 396 GLN A N 1
ATOM 2826 C CA . GLN A 1 396 ? 9.062 22.906 25.984 1 66.56 396 GLN A CA 1
ATOM 2827 C C . GLN A 1 396 ? 7.824 22.266 26.609 1 66.56 396 GLN A C 1
ATOM 2829 O O . GLN A 1 396 ? 6.777 22.906 26.703 1 66.56 396 GLN A O 1
ATOM 2834 N N . TYR A 1 397 ? 7.84 21 27.031 1 69.88 397 TYR A N 1
ATOM 2835 C CA . TYR A 1 397 ? 6.758 20.344 27.75 1 69.88 397 TYR A CA 1
ATOM 2836 C C . TYR A 1 397 ? 7.266 19.75 29.062 1 69.88 397 TYR A C 1
ATOM 2838 O O . TYR A 1 397 ? 8.336 19.141 29.094 1 69.88 397 TYR A O 1
ATOM 2846 N N . SER A 1 398 ? 6.633 20.25 30.156 1 70.56 398 SER A N 1
ATOM 2847 C CA . SER A 1 398 ? 6.883 19.562 31.422 1 70.56 398 SER A CA 1
ATOM 2848 C C . SER A 1 398 ? 5.984 18.344 31.578 1 70.56 398 SER A C 1
ATOM 2850 O O . SER A 1 398 ? 4.957 18.219 30.891 1 70.56 398 SER A O 1
ATOM 2852 N N . ASP A 1 399 ? 6.379 17.438 32.312 1 68.12 399 ASP A N 1
ATOM 2853 C CA . ASP A 1 399 ? 5.617 16.203 32.531 1 68.12 399 ASP A CA 1
ATOM 2854 C C . ASP A 1 399 ? 4.234 16.5 33.094 1 68.12 399 ASP A C 1
ATOM 2856 O O . ASP A 1 399 ? 3.326 15.68 33 1 68.12 399 ASP A O 1
ATOM 2860 N N . ALA A 1 400 ? 4.109 17.703 33.594 1 70.69 400 ALA A N 1
ATOM 2861 C CA . ALA A 1 400 ? 2.84 18.078 34.219 1 70.69 400 ALA A CA 1
ATOM 2862 C C . ALA A 1 400 ? 1.922 18.781 33.219 1 70.69 400 ALA A C 1
ATOM 2864 O O . ALA A 1 400 ? 0.729 18.953 33.469 1 70.69 400 ALA A O 1
ATOM 2865 N N . ASP A 1 401 ? 2.439 19 32.062 1 79.44 401 ASP A N 1
ATOM 2866 C CA . ASP A 1 401 ? 1.648 19.75 31.094 1 79.44 401 ASP A CA 1
ATOM 2867 C C . ASP A 1 401 ? 0.626 18.859 30.406 1 79.44 401 ASP A C 1
ATOM 2869 O O . ASP A 1 401 ? 0.924 17.703 30.094 1 79.44 401 ASP A O 1
ATOM 2873 N N . ILE A 1 402 ? -0.562 19.344 30.391 1 86.38 402 ILE A N 1
ATOM 2874 C CA . ILE A 1 402 ? -1.564 18.703 29.547 1 86.38 402 ILE A CA 1
ATOM 2875 C C . ILE A 1 402 ? -1.436 19.234 28.109 1 86.38 402 ILE A C 1
ATOM 2877 O O . ILE A 1 402 ? -1.533 20.438 27.875 1 86.38 402 ILE A O 1
ATOM 2881 N N . VAL A 1 403 ? -1.194 18.391 27.203 1 90 403 VAL A N 1
ATOM 2882 C CA . VAL A 1 403 ? -0.978 18.781 25.812 1 90 403 VAL A CA 1
ATOM 2883 C C . VAL A 1 403 ? -2.287 18.672 25.047 1 90 403 VAL A C 1
ATOM 2885 O O . VAL A 1 403 ? -2.832 17.562 24.891 1 90 403 VAL A O 1
ATOM 2888 N N . PRO A 1 404 ? -2.801 19.766 24.578 1 94.31 404 PRO A N 1
ATOM 2889 C CA . PRO A 1 404 ? -3.98 19.641 23.719 1 94.31 404 PRO A CA 1
ATOM 2890 C C . PRO A 1 404 ? -3.684 18.922 22.406 1 94.31 404 PRO A C 1
ATOM 2892 O O . PRO A 1 404 ? -2.701 19.25 21.719 1 94.31 404 PRO A O 1
ATOM 2895 N N . ILE A 1 405 ? -4.504 17.953 22.094 1 96.44 405 ILE A N 1
ATOM 2896 C CA . ILE A 1 405 ? -4.445 17.234 20.828 1 96.44 405 ILE A CA 1
ATOM 2897 C C . ILE A 1 405 ? -5.68 17.562 20 1 96.44 405 ILE A C 1
ATOM 2899 O O . ILE A 1 405 ? -6.754 17 20.219 1 96.44 405 ILE A O 1
ATOM 2903 N N . VAL A 1 406 ? -5.461 18.438 19.031 1 97.5 406 VAL A N 1
ATOM 2904 C CA . VAL A 1 406 ? -6.57 18.891 18.188 1 97.5 406 VAL A CA 1
ATOM 2905 C C . VAL A 1 406 ? -6.828 17.891 17.078 1 97.5 406 VAL A C 1
ATOM 2907 O O . VAL A 1 406 ? -5.941 17.609 16.25 1 97.5 406 VAL A O 1
ATOM 2910 N N . LEU A 1 407 ? -8.016 17.359 17.062 1 97.44 407 LEU A N 1
ATOM 2911 C CA . LEU A 1 407 ? -8.383 16.312 16.094 1 97.44 407 LEU A CA 1
ATOM 2912 C C . LEU A 1 407 ? -9.055 16.922 14.875 1 97.44 407 LEU A C 1
ATOM 2914 O O . LEU A 1 407 ? -10.023 17.672 14.992 1 97.44 407 LEU A O 1
ATOM 2918 N N . CYS A 1 408 ? -8.461 16.594 13.75 1 92.62 408 CYS A N 1
ATOM 2919 C CA . CYS A 1 408 ? -8.984 17.078 12.477 1 92.62 408 CYS A CA 1
ATOM 2920 C C . CYS A 1 408 ? -9.141 15.938 11.484 1 92.62 408 CYS A C 1
ATOM 2922 O O . CYS A 1 408 ? -8.391 14.953 11.539 1 92.62 408 CYS A O 1
ATOM 2924 N N . GLY A 1 409 ? -10.164 16.047 10.602 1 91.06 409 GLY A N 1
ATOM 2925 C CA . GLY A 1 409 ? -10.367 15.039 9.57 1 91.06 409 GLY A CA 1
ATOM 2926 C C . GLY A 1 409 ? -11.609 14.195 9.797 1 91.06 409 GLY A C 1
ATOM 2927 O O . GLY A 1 409 ? -12.047 14.023 10.938 1 91.06 409 GLY A O 1
ATOM 2928 N N . GLY A 1 410 ? -12.023 13.57 8.789 1 91.12 410 GLY A N 1
ATOM 2929 C CA . GLY A 1 410 ? -13.289 12.859 8.781 1 91.12 410 GLY A CA 1
ATOM 2930 C C . GLY A 1 410 ? -13.258 11.578 9.594 1 91.12 410 GLY A C 1
ATOM 2931 O O . GLY A 1 410 ? -14.305 11.07 10 1 91.12 410 GLY A O 1
ATOM 2932 N N . LEU A 1 411 ? -12.109 11.102 9.906 1 95.56 411 LEU A N 1
ATOM 2933 C CA . LEU A 1 411 ? -12 9.836 10.625 1 95.56 411 LEU A CA 1
ATOM 2934 C C . LEU A 1 411 ? -11.984 10.07 12.133 1 95.56 411 LEU A C 1
ATOM 2936 O O . LEU A 1 411 ? -12.125 9.125 12.914 1 95.56 411 LEU A O 1
ATOM 2940 N N . LEU A 1 412 ? -11.812 11.32 12.523 1 96.56 412 LEU A N 1
ATOM 2941 C CA . LEU A 1 412 ? -11.633 11.625 13.938 1 96.56 412 LEU A CA 1
ATOM 2942 C C . LEU A 1 412 ? -12.812 12.438 14.469 1 96.56 412 LEU A C 1
ATOM 2944 O O . LEU A 1 412 ? -12.633 13.359 15.266 1 96.56 412 LEU A O 1
ATOM 2948 N N . LYS A 1 413 ? -13.906 12.055 14.141 1 93.31 413 LYS A N 1
ATOM 2949 C CA . LYS A 1 413 ? -15.117 12.711 14.641 1 93.31 413 LYS A CA 1
ATOM 2950 C C . LYS A 1 413 ? -15.328 12.406 16.125 1 93.31 413 LYS A C 1
ATOM 2952 O O . LYS A 1 413 ? -14.883 11.375 16.625 1 93.31 413 LYS A O 1
ATOM 2957 N N . ARG A 1 414 ? -16 13.266 16.828 1 90.31 414 ARG A N 1
ATOM 2958 C CA . ARG A 1 414 ? -16.188 13.219 18.281 1 90.31 414 ARG A CA 1
ATOM 2959 C C . ARG A 1 414 ? -16.797 11.891 18.703 1 90.31 414 ARG A C 1
ATOM 2961 O O . ARG A 1 414 ? -16.359 11.281 19.688 1 90.31 414 ARG A O 1
ATOM 2968 N N . ASP A 1 415 ? -17.734 11.367 17.984 1 90.94 415 ASP A N 1
ATOM 2969 C CA . ASP A 1 415 ? -18.406 10.125 18.391 1 90.94 415 ASP A CA 1
ATOM 2970 C C . ASP A 1 415 ? -17.938 8.953 17.531 1 90.94 415 ASP A C 1
ATOM 2972 O O . ASP A 1 415 ? -18.578 7.902 17.516 1 90.94 415 ASP A O 1
ATOM 2976 N N . GLY A 1 416 ? -16.828 9.117 16.984 1 95.38 416 GLY A N 1
ATOM 2977 C CA . GLY A 1 416 ? -16.359 8.07 16.078 1 95.38 416 GLY A CA 1
ATOM 2978 C C . GLY A 1 416 ? -15.617 6.961 16.812 1 95.38 416 GLY A C 1
ATOM 2979 O O . GLY A 1 416 ? -14.984 7.203 17.844 1 95.38 416 GLY A O 1
ATOM 2980 N N . VAL A 1 417 ? -15.648 5.812 16.25 1 97.31 417 VAL A N 1
ATOM 2981 C CA . VAL A 1 417 ? -15.047 4.637 16.875 1 97.31 417 VAL A CA 1
ATOM 2982 C C . VAL A 1 417 ? -13.531 4.801 16.922 1 97.31 417 VAL A C 1
ATOM 2984 O O . VAL A 1 417 ? -12.891 4.383 17.891 1 97.31 417 VAL A O 1
ATOM 2987 N N . LEU A 1 418 ? -12.945 5.352 15.922 1 97.69 418 LEU A N 1
ATOM 2988 C CA . LEU A 1 418 ? -11.5 5.539 15.906 1 97.69 418 LEU A CA 1
ATOM 2989 C C . LEU A 1 418 ? -11.07 6.523 16.984 1 97.69 418 LEU A C 1
ATOM 2991 O O . LEU A 1 418 ? -10.062 6.312 17.672 1 97.69 418 LEU A O 1
ATOM 2995 N N . THR A 1 419 ? -11.836 7.605 17.141 1 97.5 419 THR A N 1
ATOM 2996 C CA . THR A 1 419 ? -11.562 8.578 18.188 1 97.5 419 THR A CA 1
ATOM 2997 C C . THR A 1 419 ? -11.633 7.922 19.562 1 97.5 419 THR A C 1
ATOM 2999 O O . THR A 1 419 ? -10.789 8.172 20.422 1 97.5 419 THR A O 1
ATOM 3002 N N . LYS A 1 420 ? -12.648 7.141 19.703 1 96.56 420 LYS A N 1
ATOM 3003 C CA . LYS A 1 420 ? -12.812 6.438 20.984 1 96.56 420 LYS A CA 1
ATOM 3004 C C . LYS A 1 420 ? -11.609 5.539 21.266 1 96.56 420 LYS A C 1
ATOM 3006 O O . LYS A 1 420 ? -11.078 5.547 22.375 1 96.56 420 LYS A O 1
ATOM 3011 N N . LYS A 1 421 ? -11.258 4.82 20.297 1 96.12 421 LYS A N 1
ATOM 3012 C CA . LYS A 1 421 ? -10.133 3.9 20.469 1 96.12 421 LYS A CA 1
ATOM 3013 C C . LYS A 1 421 ? -8.828 4.66 20.703 1 96.12 421 LYS A C 1
ATOM 3015 O O . LYS A 1 421 ? -7.969 4.211 21.453 1 96.12 421 LYS A O 1
ATOM 3020 N N . LEU A 1 422 ? -8.648 5.738 20.016 1 95.94 422 LEU A N 1
ATOM 3021 C CA . LEU A 1 422 ? -7.484 6.59 20.234 1 95.94 422 LEU A CA 1
ATOM 3022 C C . LEU A 1 422 ? -7.457 7.094 21.672 1 95.94 422 LEU A C 1
ATOM 3024 O O . LEU A 1 422 ? -6.41 7.082 22.328 1 95.94 422 LEU A O 1
ATOM 3028 N N . GLY A 1 423 ? -8.578 7.551 22.125 1 93.88 423 GLY A N 1
ATOM 3029 C CA . GLY A 1 423 ? -8.688 7.984 23.516 1 93.88 423 GLY A CA 1
ATOM 3030 C C . GLY A 1 423 ? -8.32 6.898 24.516 1 93.88 423 GLY A C 1
ATOM 3031 O O . GLY A 1 423 ? -7.602 7.156 25.484 1 93.88 423 GLY A O 1
ATOM 3032 N N . GLU A 1 424 ? -8.766 5.703 24.266 1 91.06 424 GLU A N 1
ATOM 3033 C CA . GLU A 1 424 ? -8.445 4.562 25.109 1 91.06 424 GLU A CA 1
ATOM 3034 C C . GLU A 1 424 ? -6.945 4.281 25.109 1 91.06 424 GLU A C 1
ATOM 3036 O O . GLU A 1 424 ? -6.367 3.982 26.156 1 91.06 424 GLU A O 1
ATOM 3041 N N . SER A 1 425 ? -6.449 4.367 23.953 1 87.81 425 SER A N 1
ATOM 3042 C CA . SER A 1 425 ? -5.016 4.141 23.828 1 87.81 425 SER A CA 1
ATOM 3043 C C . SER A 1 425 ? -4.223 5.176 24.625 1 87.81 425 SER A C 1
ATOM 3045 O O . SER A 1 425 ? -3.236 4.844 25.281 1 87.81 425 SER A O 1
ATOM 3047 N N . LEU A 1 426 ? -4.605 6.398 24.547 1 87.19 426 LEU A N 1
ATOM 3048 C CA . LEU A 1 426 ? -3.945 7.484 25.25 1 87.19 426 LEU A CA 1
ATOM 3049 C C . LEU A 1 426 ? -4.074 7.297 26.766 1 87.19 426 LEU A C 1
ATOM 3051 O O . LEU A 1 426 ? -3.096 7.465 27.5 1 87.19 426 LEU A O 1
ATOM 3055 N N . MET A 1 427 ? -5.188 6.891 27.219 1 84.75 427 MET A N 1
ATOM 3056 C CA . MET A 1 427 ? -5.449 6.703 28.641 1 84.75 427 MET A CA 1
ATOM 3057 C C . MET A 1 427 ? -4.617 5.555 29.203 1 84.75 427 MET A C 1
ATOM 3059 O O . MET A 1 427 ? -4.094 5.645 30.312 1 84.75 427 MET A O 1
ATOM 3063 N N . ALA A 1 428 ? -4.547 4.543 28.438 1 82.56 428 ALA A N 1
ATOM 3064 C CA . ALA A 1 428 ? -3.803 3.363 28.859 1 82.56 428 ALA A CA 1
ATOM 3065 C C . ALA A 1 428 ? -2.322 3.68 29.047 1 82.56 428 ALA A C 1
ATOM 3067 O O . ALA A 1 428 ? -1.658 3.109 29.906 1 82.56 428 ALA A O 1
ATOM 3068 N N . ARG A 1 429 ? -1.876 4.516 28.328 1 79.25 429 ARG A N 1
ATOM 3069 C CA . ARG A 1 429 ? -0.451 4.828 28.359 1 79.25 429 ARG A CA 1
ATOM 3070 C C . ARG A 1 429 ? -0.159 5.93 29.375 1 79.25 429 ARG A C 1
ATOM 3072 O O . ARG A 1 429 ? 0.963 6.039 29.875 1 79.25 429 ARG A O 1
ATOM 3079 N N . GLU A 1 430 ? -1.107 6.836 29.531 1 71.56 430 GLU A N 1
ATOM 3080 C CA . GLU A 1 430 ? -0.955 7.84 30.578 1 71.56 430 GLU A CA 1
ATOM 3081 C C . GLU A 1 430 ? -0.856 7.191 31.953 1 71.56 430 GLU A C 1
ATOM 3083 O O . GLU A 1 430 ? -0.066 7.621 32.781 1 71.56 430 GLU A O 1
ATOM 3088 N N . SER A 1 431 ? -1.806 6.285 32.281 1 59.69 431 SER A N 1
ATOM 3089 C CA . SER A 1 431 ? -1.839 5.609 33.594 1 59.69 431 SER A CA 1
ATOM 3090 C C . SER A 1 431 ? -0.62 4.711 33.781 1 59.69 431 SER A C 1
ATOM 3092 O O . SER A 1 431 ? -0.216 4.43 34.906 1 59.69 431 SER A O 1
ATOM 3094 N N . GLY A 1 432 ? -0.221 4.18 32.781 1 50.25 432 GLY A N 1
ATOM 3095 C CA . GLY A 1 432 ? 0.871 3.23 32.906 1 50.25 432 GLY A CA 1
ATOM 3096 C C . GLY A 1 432 ? 2.229 3.896 33.031 1 50.25 432 GLY A C 1
ATOM 3097 O O . GLY A 1 432 ? 2.324 5.062 33.406 1 50.25 432 GLY A O 1
ATOM 3098 N N . ARG A 1 433 ? 3.227 3.105 32.5 1 44.62 433 ARG A N 1
ATOM 3099 C CA . ARG A 1 433 ? 4.672 3.182 32.688 1 44.62 433 ARG A CA 1
ATOM 3100 C C . ARG A 1 433 ? 5.191 4.582 32.375 1 44.62 433 ARG A C 1
ATOM 3102 O O . ARG A 1 433 ? 6.273 4.961 32.812 1 44.62 433 ARG A O 1
ATOM 3109 N N . THR A 1 434 ? 4.73 5.219 31.125 1 48.84 434 THR A N 1
ATOM 3110 C CA . THR A 1 434 ? 5.516 6.402 30.797 1 48.84 434 THR A CA 1
ATOM 3111 C C . THR A 1 434 ? 4.801 7.672 31.25 1 48.84 434 THR A C 1
ATOM 3113 O O . THR A 1 434 ? 3.898 8.164 30.562 1 48.84 434 THR A O 1
ATOM 3116 N N . GLY A 1 435 ? 4.199 7.734 32.375 1 54.34 435 GLY A N 1
ATOM 3117 C CA . GLY A 1 435 ? 3.67 8.867 33.125 1 54.34 435 GLY A CA 1
ATOM 3118 C C . GLY A 1 435 ? 4.062 10.203 32.531 1 54.34 435 GLY A C 1
ATOM 3119 O O . GLY A 1 435 ? 3.818 11.258 33.125 1 54.34 435 GLY A O 1
ATOM 3120 N N . MET A 1 436 ? 4.582 10.109 31.312 1 63.25 436 MET A N 1
ATOM 3121 C CA . MET A 1 436 ? 5.316 11.312 30.922 1 63.25 436 MET A CA 1
ATOM 3122 C C . MET A 1 436 ? 4.516 12.133 29.906 1 63.25 436 MET A C 1
ATOM 3124 O O . MET A 1 436 ? 4.875 13.273 29.609 1 63.25 436 MET A O 1
ATOM 3128 N N . PHE A 1 437 ? 3.299 11.57 29.484 1 77.5 437 PHE A N 1
ATOM 3129 C CA . PHE A 1 437 ? 2.559 12.328 28.484 1 77.5 437 PHE A CA 1
ATOM 3130 C C . PHE A 1 437 ? 1.076 12.383 28.844 1 77.5 437 PHE A C 1
ATOM 3132 O O . PHE A 1 437 ? 0.446 11.344 29.047 1 77.5 437 PHE A O 1
ATOM 3139 N N . SER A 1 438 ? 0.546 13.508 29.094 1 83.56 438 SER A N 1
ATOM 3140 C CA . SER A 1 438 ? -0.885 13.719 29.281 1 83.56 438 SER A CA 1
ATOM 3141 C C . SER A 1 438 ? -1.486 14.531 28.141 1 83.56 438 SER A C 1
ATOM 3143 O O . SER A 1 438 ? -1.168 15.711 27.984 1 83.56 438 SER A O 1
ATOM 3145 N N . GLY A 1 439 ? -2.299 13.844 27.406 1 89.5 439 GLY A N 1
ATOM 3146 C CA . GLY A 1 439 ? -2.93 14.492 26.266 1 89.5 439 GLY A CA 1
ATOM 3147 C C . GLY A 1 439 ? -4.43 14.664 26.438 1 89.5 439 GLY A C 1
ATOM 3148 O O . GLY A 1 439 ? -5.086 13.836 27.062 1 89.5 439 GLY A O 1
ATOM 3149 N N . LEU A 1 440 ? -4.902 15.797 25.953 1 91.81 440 LEU A N 1
ATOM 3150 C CA . LEU A 1 440 ? -6.336 16.062 25.906 1 91.81 440 LEU A CA 1
ATOM 3151 C C . LEU A 1 440 ? -6.828 16.156 24.469 1 91.81 440 LEU A C 1
ATOM 3153 O O . LEU A 1 440 ? -6.371 17.016 23.703 1 91.81 440 LEU A O 1
ATOM 3157 N N . LEU A 1 441 ? -7.766 15.281 24.125 1 95.44 441 LEU A N 1
ATOM 3158 C CA . LEU A 1 441 ? -8.336 15.336 22.781 1 95.44 441 LEU A CA 1
ATOM 3159 C C . LEU A 1 441 ? -9.297 16.516 22.656 1 95.44 441 LEU A C 1
ATOM 3161 O O . LEU A 1 441 ? -10.195 16.688 23.484 1 95.44 441 LEU A O 1
ATOM 3165 N N . VAL A 1 442 ? -9.086 17.344 21.625 1 96.56 442 VAL A N 1
ATOM 3166 C CA . VAL A 1 442 ? -9.891 18.531 21.406 1 96.56 442 VAL A CA 1
ATOM 3167 C C . VAL A 1 442 ? -10.523 18.484 20.016 1 96.56 442 VAL A C 1
ATOM 3169 O O . VAL A 1 442 ? -9.828 18.281 19.016 1 96.56 442 VAL A O 1
ATOM 3172 N N . HIS A 1 443 ? -11.797 18.641 19.938 1 96.44 443 HIS A N 1
ATOM 3173 C CA . HIS A 1 443 ? -12.5 18.828 18.672 1 96.44 443 HIS A CA 1
ATOM 3174 C C . HIS A 1 443 ? -12.781 20.297 18.406 1 96.44 443 HIS A C 1
ATOM 3176 O O . HIS A 1 443 ? -13.57 20.922 19.125 1 96.44 443 HIS A O 1
ATOM 3182 N N . PRO A 1 444 ? -12.188 20.766 17.391 1 94.88 444 PRO A N 1
ATOM 3183 C CA . PRO A 1 444 ? -12.461 22.188 17.109 1 94.88 444 PRO A CA 1
ATOM 3184 C C . PRO A 1 444 ? -13.922 22.438 16.75 1 94.88 444 PRO A C 1
ATOM 3186 O O . PRO A 1 444 ? -14.547 21.609 16.078 1 94.88 444 PRO A O 1
ATOM 3189 N N . GLU A 1 445 ? -14.391 23.469 17.156 1 91.81 445 GLU A N 1
ATOM 3190 C CA . GLU A 1 445 ? -15.766 23.859 16.844 1 91.81 445 GLU A CA 1
ATOM 3191 C C . GLU A 1 445 ? -15.82 24.766 15.609 1 91.81 445 GLU A C 1
ATOM 3193 O O . GLU A 1 445 ? -16.906 25.062 15.102 1 91.81 445 GLU A O 1
ATOM 3198 N N . VAL A 1 446 ? -14.664 25.234 15.164 1 92.25 446 VAL A N 1
ATOM 3199 C CA . VAL A 1 446 ? -14.555 26.125 14.008 1 92.25 446 VAL A CA 1
ATOM 3200 C C . VAL A 1 446 ? -13.516 25.578 13.031 1 92.25 446 VAL A C 1
ATOM 3202 O O . VAL A 1 446 ? -12.766 24.656 13.367 1 92.25 446 VAL A O 1
ATOM 3205 N N . GLY A 1 447 ? -13.523 26.141 11.867 1 92.69 447 GLY A N 1
ATOM 3206 C CA . GLY A 1 447 ? -12.562 25.703 10.859 1 92.69 447 GLY A CA 1
ATOM 3207 C C . GLY A 1 447 ? -11.211 26.375 11.008 1 92.69 447 GLY A C 1
ATOM 3208 O O . GLY A 1 447 ? -11.023 27.234 11.867 1 92.69 447 GLY A O 1
ATOM 3209 N N . PRO A 1 448 ? -10.297 25.859 10.203 1 94.5 448 PRO A N 1
ATOM 3210 C CA . PRO A 1 448 ? -8.938 26.391 10.273 1 94.5 448 PRO A CA 1
ATOM 3211 C C . PRO A 1 448 ? -8.875 27.891 9.961 1 94.5 448 PRO A C 1
ATOM 3213 O O . PRO A 1 448 ? -7.969 28.578 10.43 1 94.5 448 PRO A O 1
ATOM 3216 N N . GLU A 1 449 ? -9.773 28.422 9.141 1 95.94 449 GLU A N 1
ATOM 3217 C CA . GLU A 1 449 ? -9.812 29.859 8.867 1 95.94 449 GLU A CA 1
ATOM 3218 C C . GLU A 1 449 ? -10.047 30.672 10.141 1 95.94 449 GLU A C 1
ATOM 3220 O O . GLU A 1 449 ? -9.508 31.766 10.297 1 95.94 449 GLU A O 1
ATOM 3225 N N . TRP A 1 450 ? -10.836 30.109 11.016 1 95.88 450 TRP A N 1
ATOM 3226 C CA . TRP A 1 450 ? -11.039 30.75 12.312 1 95.88 450 TRP A CA 1
ATOM 3227 C C . TRP A 1 450 ? -9.789 30.641 13.172 1 95.88 450 TRP A C 1
ATOM 3229 O O . TRP A 1 450 ? -9.43 31.594 13.867 1 95.88 450 TRP A O 1
ATOM 3239 N N . GLY A 1 451 ? -9.219 29.484 13.117 1 95.38 451 GLY A N 1
ATOM 3240 C CA . GLY A 1 451 ? -7.93 29.359 13.781 1 95.38 451 GLY A CA 1
ATOM 3241 C C . GLY A 1 451 ? -6.93 30.406 13.352 1 95.38 451 GLY A C 1
ATOM 3242 O O . GLY A 1 451 ? -6.277 31.031 14.195 1 95.38 451 GLY A O 1
ATOM 3243 N N . ALA A 1 452 ? -6.871 30.578 12.125 1 96.06 452 ALA A N 1
ATOM 3244 C CA . ALA A 1 452 ? -5.984 31.594 11.562 1 96.06 452 ALA A CA 1
ATOM 3245 C C . ALA A 1 452 ? -6.367 32.969 12.055 1 96.06 452 ALA A C 1
ATOM 3247 O O . ALA A 1 452 ? -5.5 33.812 12.383 1 96.06 452 ALA A O 1
ATOM 3248 N N . ALA A 1 453 ? -7.602 33.281 12.078 1 96.12 453 ALA A N 1
ATOM 3249 C CA . ALA A 1 453 ? -8.062 34.594 12.57 1 96.12 453 ALA A CA 1
ATOM 3250 C C . ALA A 1 453 ? -7.656 34.812 14.023 1 96.12 453 ALA A C 1
ATOM 3252 O O . ALA A 1 453 ? -7.273 35.906 14.414 1 96.12 453 ALA A O 1
ATOM 3253 N N . TRP A 1 454 ? -7.762 33.75 14.766 1 94.19 454 TRP A N 1
ATOM 3254 C CA . TRP A 1 454 ? -7.348 33.844 16.172 1 94.19 454 TRP A CA 1
ATOM 3255 C C . TRP A 1 454 ? -5.844 34.062 16.281 1 94.19 454 TRP A C 1
ATOM 3257 O O . TRP A 1 454 ? -5.371 34.781 17.172 1 94.19 454 TRP A O 1
ATOM 3267 N N . MET A 1 455 ? -5.109 33.438 15.414 1 91.75 455 MET A N 1
ATOM 3268 C CA . MET A 1 455 ? -3.676 33.688 15.336 1 91.75 455 MET A CA 1
ATOM 3269 C C . MET A 1 455 ? -3.412 35.188 15.055 1 91.75 455 MET A C 1
ATOM 3271 O O . MET A 1 455 ? -2.541 35.781 15.68 1 91.75 455 MET A O 1
ATOM 3275 N N . ALA A 1 456 ? -4.117 35.719 14.109 1 93.12 456 ALA A N 1
ATOM 3276 C CA . ALA A 1 456 ? -3.99 37.125 13.75 1 93.12 456 ALA A CA 1
ATOM 3277 C C . ALA A 1 456 ? -4.32 38 14.938 1 93.12 456 ALA A C 1
ATOM 3279 O O . ALA A 1 456 ? -3.621 39 15.188 1 93.12 456 ALA A O 1
ATOM 3280 N N . ARG A 1 457 ? -5.324 37.688 15.578 1 91.75 457 ARG A N 1
ATOM 3281 C CA . ARG A 1 457 ? -5.738 38.469 16.734 1 91.75 457 ARG A CA 1
ATOM 3282 C C . ARG A 1 457 ? -4.637 38.531 17.781 1 91.75 457 ARG A C 1
ATOM 3284 O O . ARG A 1 457 ? -4.426 39.562 18.406 1 91.75 457 ARG A O 1
ATOM 3291 N N . LYS A 1 458 ? -4.012 37.469 17.969 1 86.94 458 LYS A N 1
ATOM 3292 C CA . LYS A 1 458 ? -2.932 37.438 18.938 1 86.94 458 LYS A CA 1
ATOM 3293 C C . LYS A 1 458 ? -1.794 38.375 18.562 1 86.94 458 LYS A C 1
ATOM 3295 O O . LYS A 1 458 ? -1.089 38.906 19.422 1 86.94 458 LYS A O 1
ATOM 3300 N N . LEU A 1 459 ? -1.644 38.594 17.344 1 85.25 459 LEU A N 1
ATOM 3301 C CA . LEU A 1 459 ? -0.62 39.5 16.859 1 85.25 459 LEU A CA 1
ATOM 3302 C C . LEU A 1 459 ? -0.98 40.938 17.203 1 85.25 459 LEU A C 1
ATOM 3304 O O . LEU A 1 459 ? -0.11 41.812 17.219 1 85.25 459 LEU A O 1
ATOM 3308 N N . MET A 1 460 ? -2.219 41.156 17.344 1 84.19 460 MET A N 1
ATOM 3309 C CA . MET A 1 460 ? -2.686 42.531 17.609 1 84.19 460 MET A CA 1
ATOM 3310 C C . MET A 1 460 ? -2.488 42.906 19.078 1 84.19 460 MET A C 1
ATOM 3312 O O . MET A 1 460 ? -2.523 44.062 19.438 1 84.19 460 MET A O 1
ATOM 3316 N N . ASP A 1 461 ? -2.408 41.875 19.859 1 73.69 461 ASP A N 1
ATOM 3317 C CA . ASP A 1 461 ? -2.193 42.125 21.281 1 73.69 461 ASP A CA 1
ATOM 3318 C C . ASP A 1 461 ? -0.766 42.594 21.547 1 73.69 461 ASP A C 1
ATOM 3320 O O . ASP A 1 461 ? 0.195 41.906 21.219 1 73.69 461 ASP A O 1
ATOM 3324 N N . PRO A 1 462 ? -0.621 43.938 21.891 1 57.88 462 PRO A N 1
ATOM 3325 C CA . PRO A 1 462 ? 0.722 44.5 22.109 1 57.88 462 PRO A CA 1
ATOM 3326 C C . PRO A 1 462 ? 1.538 43.656 23.109 1 57.88 462 PRO A C 1
ATOM 3328 O O . PRO A 1 462 ? 2.77 43.719 23.094 1 57.88 462 PRO A O 1
ATOM 3331 N N . PHE A 1 463 ? 0.818 43 24.047 1 48.69 463 PHE A N 1
ATOM 3332 C CA . PHE A 1 463 ? 1.54 42.188 25.031 1 48.69 463 PHE A CA 1
ATOM 3333 C C . PHE A 1 463 ? 1.616 40.75 24.578 1 48.69 463 PHE A C 1
ATOM 3335 O O . PHE A 1 463 ? 2.25 39.906 25.234 1 48.69 463 PHE A O 1
ATOM 3342 N N . GLY A 1 464 ? 1.287 40.562 23.422 1 47.34 464 GLY A N 1
ATOM 3343 C CA . GLY A 1 464 ? 1.386 39.219 22.844 1 47.34 464 GLY A CA 1
ATOM 3344 C C . GLY A 1 464 ? 0.594 38.188 23.609 1 47.34 464 GLY A C 1
ATOM 3345 O O . GLY A 1 464 ? 0.967 37.031 23.641 1 47.34 464 GLY A O 1
ATOM 3346 N N . ARG A 1 465 ? -0.291 38.562 24.594 1 39.56 465 ARG A N 1
ATOM 3347 C CA . ARG A 1 465 ? -1.015 37.625 25.438 1 39.56 465 ARG A CA 1
ATOM 3348 C C . ARG A 1 465 ? -2.17 37 24.672 1 39.56 465 ARG A C 1
ATOM 3350 O O . ARG A 1 465 ? -2.775 37.625 23.812 1 39.56 465 ARG A O 1
ATOM 3357 N N . MET B 1 1 ? 30 -56.656 1.879 1 18.25 1 MET B N 1
ATOM 3358 C CA . MET B 1 1 ? 31.094 -56.094 1.121 1 18.25 1 MET B CA 1
ATOM 3359 C C . MET B 1 1 ? 30.812 -54.625 0.771 1 18.25 1 MET B C 1
ATOM 3361 O O . MET B 1 1 ? 29.641 -54.219 0.656 1 18.25 1 MET B O 1
ATOM 3365 N N . GLY B 1 2 ? 31.828 -53.781 0.671 1 19.92 2 GLY B N 1
ATOM 3366 C CA . GLY B 1 2 ? 32.438 -52.469 0.837 1 19.92 2 GLY B CA 1
ATOM 3367 C C . GLY B 1 2 ? 32.031 -51.469 -0.251 1 19.92 2 GLY B C 1
ATOM 3368 O O . GLY B 1 2 ? 32.406 -50.312 -0.185 1 19.92 2 GLY B O 1
ATOM 3369 N N . ILE B 1 3 ? 31.688 -51.938 -1.464 1 20.48 3 ILE B N 1
ATOM 3370 C CA . ILE B 1 3 ? 32.312 -51.156 -2.514 1 20.48 3 ILE B CA 1
ATOM 3371 C C . ILE B 1 3 ? 31.609 -49.781 -2.625 1 20.48 3 ILE B C 1
ATOM 3373 O O . ILE B 1 3 ? 30.438 -49.719 -2.996 1 20.48 3 ILE B O 1
ATOM 3377 N N . PHE B 1 4 ? 31.906 -48.844 -1.679 1 23.81 4 PHE B N 1
ATOM 3378 C CA . PHE B 1 4 ? 31.719 -47.406 -1.45 1 23.81 4 PHE B CA 1
ATOM 3379 C C . PHE B 1 4 ? 32.062 -46.625 -2.697 1 23.81 4 PHE B C 1
ATOM 3381 O O . PHE B 1 4 ? 33.25 -46.406 -2.988 1 23.81 4 PHE B O 1
ATOM 3388 N N . GLY B 1 5 ? 31.344 -47.031 -3.848 1 21.09 5 GLY B N 1
ATOM 3389 C CA . GLY B 1 5 ? 31.844 -46.406 -5.078 1 21.09 5 GLY B CA 1
ATOM 3390 C C . GLY B 1 5 ? 32.062 -44.938 -4.957 1 21.09 5 GLY B C 1
ATOM 3391 O O . GLY B 1 5 ? 31.562 -44.281 -4.023 1 21.09 5 GLY B O 1
ATOM 3392 N N . LYS B 1 6 ? 32.656 -44.312 -5.98 1 22.86 6 LYS B N 1
ATOM 3393 C CA . LYS B 1 6 ? 33.531 -43.219 -6.418 1 22.86 6 LYS B CA 1
ATOM 3394 C C . LYS B 1 6 ? 32.781 -41.906 -6.418 1 22.86 6 LYS B C 1
ATOM 3396 O O . LYS B 1 6 ? 31.75 -41.75 -7.09 1 22.86 6 LYS B O 1
ATOM 3401 N N . LYS B 1 7 ? 33 -41.125 -5.352 1 22.66 7 LYS B N 1
ATOM 3402 C CA . LYS B 1 7 ? 32.625 -39.781 -5.02 1 22.66 7 LYS B CA 1
ATOM 3403 C C . LYS B 1 7 ? 33.156 -38.781 -6.055 1 22.66 7 LYS B C 1
ATOM 3405 O O . LYS B 1 7 ? 34.375 -38.594 -6.137 1 22.66 7 LYS B O 1
ATOM 3410 N N . LYS B 1 8 ? 32.656 -38.781 -7.344 1 24.31 8 LYS B N 1
ATOM 3411 C CA . LYS B 1 8 ? 33.312 -37.875 -8.281 1 24.31 8 LYS B CA 1
ATOM 3412 C C . LYS B 1 8 ? 33.375 -36.469 -7.727 1 24.31 8 LYS B C 1
ATOM 3414 O O . LYS B 1 8 ? 32.344 -35.906 -7.309 1 24.31 8 LYS B O 1
ATOM 3419 N N . PRO B 1 9 ? 34.625 -35.969 -7.336 1 22.7 9 PRO B N 1
ATOM 3420 C CA . PRO B 1 9 ? 34.781 -34.719 -6.598 1 22.7 9 PRO B CA 1
ATOM 3421 C C . PRO B 1 9 ? 34.219 -33.5 -7.332 1 22.7 9 PRO B C 1
ATOM 3423 O O . PRO B 1 9 ? 34 -33.562 -8.547 1 22.7 9 PRO B O 1
ATOM 3426 N N . PRO B 1 10 ? 33.844 -32.469 -6.598 1 22.58 10 PRO B N 1
ATOM 3427 C CA . PRO B 1 10 ? 33.156 -31.188 -6.812 1 22.58 10 PRO B CA 1
ATOM 3428 C C . PRO B 1 10 ? 33.938 -30.234 -7.719 1 22.58 10 PRO B C 1
ATOM 3430 O O . PRO B 1 10 ? 35.125 -30 -7.477 1 22.58 10 PRO B O 1
ATOM 3433 N N . ALA B 1 11 ? 33.781 -30.328 -9.086 1 22.83 11 ALA B N 1
ATOM 3434 C CA . ALA B 1 11 ? 34.562 -29.516 -10.016 1 22.83 11 ALA B CA 1
ATOM 3435 C C . ALA B 1 11 ? 34.625 -28.062 -9.547 1 22.83 11 ALA B C 1
ATOM 3437 O O . ALA B 1 11 ? 33.594 -27.469 -9.188 1 22.83 11 ALA B O 1
ATOM 3438 N N . ALA B 1 12 ? 35.781 -27.688 -9.055 1 20.28 12 ALA B N 1
ATOM 3439 C CA . ALA B 1 12 ? 36.188 -26.406 -8.461 1 20.28 12 ALA B CA 1
ATOM 3440 C C . ALA B 1 12 ? 35.75 -25.234 -9.336 1 20.28 12 ALA B C 1
ATOM 3442 O O . ALA B 1 12 ? 35.594 -25.375 -10.547 1 20.28 12 ALA B O 1
ATOM 3443 N N . ALA B 1 13 ? 35.594 -24.094 -8.625 1 25.34 13 ALA B N 1
ATOM 3444 C CA . ALA B 1 13 ? 35 -22.766 -8.852 1 25.34 13 ALA B CA 1
ATOM 3445 C C . ALA B 1 13 ? 35.812 -21.984 -9.875 1 25.34 13 ALA B C 1
ATOM 3447 O O . ALA B 1 13 ? 37.031 -21.797 -9.711 1 25.34 13 ALA B O 1
ATOM 3448 N N . PRO B 1 14 ? 35.531 -22.062 -11.195 1 24.11 14 PRO B N 1
ATOM 3449 C CA . PRO B 1 14 ? 36.5 -21.438 -12.117 1 24.11 14 PRO B CA 1
ATOM 3450 C C . PRO B 1 14 ? 36.875 -20.016 -11.695 1 24.11 14 PRO B C 1
ATOM 3452 O O . PRO B 1 14 ? 36.125 -19.344 -10.992 1 24.11 14 PRO B O 1
ATOM 3455 N N . PRO B 1 15 ? 38.219 -19.703 -11.719 1 23.25 15 PRO B N 1
ATOM 3456 C CA . PRO B 1 15 ? 38.812 -18.5 -11.188 1 23.25 15 PRO B CA 1
ATOM 3457 C C . PRO B 1 15 ? 38.188 -17.219 -11.734 1 23.25 15 PRO B C 1
ATOM 3459 O O . PRO B 1 15 ? 37.594 -17.234 -12.805 1 23.25 15 PRO B O 1
ATOM 3462 N N . PRO B 1 16 ? 38.062 -16.234 -10.906 1 23.94 16 PRO B N 1
ATOM 3463 C CA . PRO B 1 16 ? 37.406 -14.922 -10.992 1 23.94 16 PRO B CA 1
ATOM 3464 C C . PRO B 1 16 ? 37.969 -14.055 -12.117 1 23.94 16 PRO B C 1
ATOM 3466 O O . PRO B 1 16 ? 39.188 -13.977 -12.289 1 23.94 16 PRO B O 1
ATOM 3469 N N . PRO B 1 17 ? 37.25 -13.984 -13.258 1 20.42 17 PRO B N 1
ATOM 3470 C CA . PRO B 1 17 ? 37.844 -13.352 -14.438 1 20.42 17 PRO B CA 1
ATOM 3471 C C . PRO B 1 17 ? 38.469 -11.984 -14.133 1 20.42 17 PRO B C 1
ATOM 3473 O O . PRO B 1 17 ? 38.094 -11.336 -13.148 1 20.42 17 PRO B O 1
ATOM 3476 N N . ALA B 1 18 ? 39.562 -11.688 -14.773 1 19.8 18 ALA B N 1
ATOM 3477 C CA . ALA B 1 18 ? 40.562 -10.617 -14.797 1 19.8 18 ALA B CA 1
ATOM 3478 C C . ALA B 1 18 ? 39.906 -9.258 -15.023 1 19.8 18 ALA B C 1
ATOM 3480 O O . ALA B 1 18 ? 38.938 -9.148 -15.789 1 19.8 18 ALA B O 1
ATOM 3481 N N . ALA B 1 19 ? 40.188 -8.234 -14.188 1 20.25 19 ALA B N 1
ATOM 3482 C CA . ALA B 1 19 ? 39.812 -6.852 -13.891 1 20.25 19 ALA B CA 1
ATOM 3483 C C . ALA B 1 19 ? 40.156 -5.934 -15.07 1 20.25 19 ALA B C 1
ATOM 3485 O O . ALA B 1 19 ? 41.312 -5.66 -15.352 1 20.25 19 ALA B O 1
ATOM 3486 N N . THR B 1 20 ? 39.688 -6.281 -16.328 1 18.7 20 THR B N 1
ATOM 3487 C CA . THR B 1 20 ? 40.25 -5.422 -17.344 1 18.7 20 THR B CA 1
ATOM 3488 C C . THR B 1 20 ? 39.938 -3.955 -17.062 1 18.7 20 THR B C 1
ATOM 3490 O O . THR B 1 20 ? 38.844 -3.619 -16.625 1 18.7 20 THR B O 1
ATOM 3493 N N . ARG B 1 21 ? 41 -3.098 -16.922 1 18.81 21 ARG B N 1
ATOM 3494 C CA . ARG B 1 21 ? 41.219 -1.688 -16.609 1 18.81 21 ARG B CA 1
ATOM 3495 C C . ARG B 1 21 ? 40.594 -0.792 -17.688 1 18.81 21 ARG B C 1
ATOM 3497 O O . ARG B 1 21 ? 41.031 -0.826 -18.844 1 18.81 21 ARG B O 1
ATOM 3504 N N . ALA B 1 22 ? 39.25 -0.672 -17.641 1 18.88 22 ALA B N 1
ATOM 3505 C CA . ALA B 1 22 ? 38.594 0.176 -18.609 1 18.88 22 ALA B CA 1
ATOM 3506 C C . ALA B 1 22 ? 39.156 1.59 -18.609 1 18.88 22 ALA B C 1
ATOM 3508 O O . ALA B 1 22 ? 39.344 2.182 -17.547 1 18.88 22 ALA B O 1
ATOM 3509 N N . ASN B 1 23 ? 39.906 1.955 -19.672 1 18.23 23 ASN B N 1
ATOM 3510 C CA . ASN B 1 23 ? 40.531 3.24 -19.953 1 18.23 23 ASN B CA 1
ATOM 3511 C C . ASN B 1 23 ? 39.5 4.371 -20 1 18.23 23 ASN B C 1
ATOM 3513 O O . ASN B 1 23 ? 38.375 4.16 -20.422 1 18.23 23 ASN B O 1
ATOM 3517 N N . PRO B 1 24 ? 39.844 5.609 -19.562 1 19.16 24 PRO B N 1
ATOM 3518 C CA . PRO B 1 24 ? 39.188 6.867 -19.156 1 19.16 24 PRO B CA 1
ATOM 3519 C C . PRO B 1 24 ? 38.688 7.68 -20.344 1 19.16 24 PRO B C 1
ATOM 3521 O O . PRO B 1 24 ? 38.25 8.828 -20.188 1 19.16 24 PRO B O 1
ATOM 3524 N N . LYS B 1 25 ? 38.062 7.031 -21.359 1 18.31 25 LYS B N 1
ATOM 3525 C CA . LYS B 1 25 ? 38.031 7.941 -22.5 1 18.31 25 LYS B CA 1
ATOM 3526 C C . LYS B 1 25 ? 37.312 9.242 -22.141 1 18.31 25 LYS B C 1
ATOM 3528 O O . LYS B 1 25 ? 36.375 9.242 -21.344 1 18.31 25 LYS B O 1
ATOM 3533 N N . SER B 1 26 ? 37.906 10.477 -22.609 1 18.06 26 SER B N 1
ATOM 3534 C CA . SER B 1 26 ? 37.812 11.922 -22.453 1 18.06 26 SER B CA 1
ATOM 3535 C C . SER B 1 26 ? 36.531 12.461 -23.078 1 18.06 26 SER B C 1
ATOM 3537 O O . SER B 1 26 ? 36.156 12.062 -24.188 1 18.06 26 SER B O 1
ATOM 3539 N N . PRO B 1 27 ? 35.594 12.984 -22.344 1 18.67 27 PRO B N 1
ATOM 3540 C CA . PRO B 1 27 ? 34.25 13.5 -22.656 1 18.67 27 PRO B CA 1
ATOM 3541 C C . PRO B 1 27 ? 34.281 14.695 -23.594 1 18.67 27 PRO B C 1
ATOM 3543 O O . PRO B 1 27 ? 34.875 15.727 -23.281 1 18.67 27 PRO B O 1
ATOM 3546 N N . ARG B 1 28 ? 34.531 14.477 -24.938 1 16.7 28 ARG B N 1
ATOM 3547 C CA . ARG B 1 28 ? 34.625 15.703 -25.734 1 16.7 28 ARG B CA 1
ATOM 3548 C C . ARG B 1 28 ? 33.312 16.484 -25.672 1 16.7 28 ARG B C 1
ATOM 3550 O O . ARG B 1 28 ? 32.219 15.898 -25.562 1 16.7 28 ARG B O 1
ATOM 3557 N N . VAL B 1 29 ? 33.312 17.875 -25.562 1 18 29 VAL B N 1
ATOM 3558 C CA . VAL B 1 29 ? 32.594 19.094 -25.234 1 18 29 VAL B CA 1
ATOM 3559 C C . VAL B 1 29 ? 31.734 19.531 -26.438 1 18 29 VAL B C 1
ATOM 3561 O O . VAL B 1 29 ? 32.125 20.453 -27.156 1 18 29 VAL B O 1
ATOM 3564 N N . ASP B 1 30 ? 31.156 18.578 -27.266 1 16.33 30 ASP B N 1
ATOM 3565 C CA . ASP B 1 30 ? 30.781 19.25 -28.516 1 16.33 30 ASP B CA 1
ATOM 3566 C C . ASP B 1 30 ? 29.781 20.375 -28.25 1 16.33 30 ASP B C 1
ATOM 3568 O O . ASP B 1 30 ? 29.047 20.344 -27.266 1 16.33 30 ASP B O 1
ATOM 3572 N N . ASP B 1 31 ? 29.625 21.266 -29.328 1 16.61 31 ASP B N 1
ATOM 3573 C CA . ASP B 1 31 ? 29.406 22.641 -29.797 1 16.61 31 ASP B CA 1
ATOM 3574 C C . ASP B 1 31 ? 27.922 22.969 -29.797 1 16.61 31 ASP B C 1
ATOM 3576 O O . ASP B 1 31 ? 27.078 22.078 -29.781 1 16.61 31 ASP B O 1
ATOM 3580 N N . ALA B 1 32 ? 27.594 24.094 -30.438 1 16.94 32 ALA B N 1
ATOM 3581 C CA . ALA B 1 32 ? 26.969 25.422 -30.422 1 16.94 32 ALA B CA 1
ATOM 3582 C C . ALA B 1 32 ? 25.516 25.344 -30.875 1 16.94 32 ALA B C 1
ATOM 3584 O O . ALA B 1 32 ? 25.094 24.375 -31.5 1 16.94 32 ALA B O 1
ATOM 3585 N N . HIS B 1 33 ? 24.828 26.406 -31.031 1 17.92 33 HIS B N 1
ATOM 3586 C CA . HIS B 1 33 ? 23.688 27.25 -30.719 1 17.92 33 HIS B CA 1
ATOM 3587 C C . HIS B 1 33 ? 22.672 27.25 -31.859 1 17.92 33 HIS B C 1
ATOM 3589 O O . HIS B 1 33 ? 21.734 28.047 -31.859 1 17.92 33 HIS B O 1
ATOM 3595 N N . PRO B 1 34 ? 22.297 26.047 -32.531 1 17.36 34 PRO B N 1
ATOM 3596 C CA . PRO B 1 34 ? 21.641 26.516 -33.75 1 17.36 34 PRO B CA 1
ATOM 3597 C C . PRO B 1 34 ? 20.359 27.312 -33.469 1 17.36 34 PRO B C 1
ATOM 3599 O O . PRO B 1 34 ? 19.75 27.125 -32.406 1 17.36 34 PRO B O 1
ATOM 3602 N N . SER B 1 35 ? 20.094 28.438 -34.25 1 18.31 35 SER B N 1
ATOM 3603 C CA . SER B 1 35 ? 19.266 29.625 -34.438 1 18.31 35 SER B CA 1
ATOM 3604 C C . SER B 1 35 ? 17.828 29.25 -34.812 1 18.31 35 SER B C 1
ATOM 3606 O O . SER B 1 35 ? 17.609 28.406 -35.688 1 18.31 35 SER B O 1
ATOM 3608 N N . PRO B 1 36 ? 16.922 29.484 -33.906 1 18.3 36 PRO B N 1
ATOM 3609 C CA . PRO B 1 36 ? 15.5 29.125 -33.906 1 18.3 36 PRO B CA 1
ATOM 3610 C C . PRO B 1 36 ? 14.727 29.797 -35.031 1 18.3 36 PRO B C 1
ATOM 3612 O O . PRO B 1 36 ? 14.742 31.031 -35.156 1 18.3 36 PRO B O 1
ATOM 3615 N N . ARG B 1 37 ? 14.57 29.219 -36.188 1 17.12 37 ARG B N 1
ATOM 3616 C CA . ARG B 1 37 ? 13.992 29.844 -37.344 1 17.12 37 ARG B CA 1
ATOM 3617 C C . ARG B 1 37 ? 12.477 29.984 -37.219 1 17.12 37 ARG B C 1
ATOM 3619 O O . ARG B 1 37 ? 11.805 30.453 -38.125 1 17.12 37 ARG B O 1
ATOM 3626 N N . ALA B 1 38 ? 11.797 29.828 -36.125 1 17.52 38 ALA B N 1
ATOM 3627 C CA . ALA B 1 38 ? 10.438 29.391 -36.438 1 17.52 38 ALA B CA 1
ATOM 3628 C C . ALA B 1 38 ? 9.648 30.516 -37.094 1 17.52 38 ALA B C 1
ATOM 3630 O O . ALA B 1 38 ? 9.625 31.641 -36.594 1 17.52 38 ALA B O 1
ATOM 3631 N N . THR B 1 39 ? 9.273 30.25 -38.375 1 16.86 39 THR B N 1
ATOM 3632 C CA . THR B 1 39 ? 8.617 31.031 -39.438 1 16.86 39 THR B CA 1
ATOM 3633 C C . THR B 1 39 ? 7.137 31.203 -39.125 1 16.86 39 THR B C 1
ATOM 3635 O O . THR B 1 39 ? 6.492 30.297 -38.594 1 16.86 39 THR B O 1
ATOM 3638 N N . PRO B 1 40 ? 6.539 32.375 -39.219 1 18.02 40 PRO B N 1
ATOM 3639 C CA . PRO B 1 40 ? 5.285 33.031 -38.844 1 18.02 40 PRO B CA 1
ATOM 3640 C C . PRO B 1 40 ? 4.121 32.625 -39.75 1 18.02 40 PRO B C 1
ATOM 3642 O O . PRO B 1 40 ? 3.014 33.156 -39.594 1 18.02 40 PRO B O 1
ATOM 3645 N N . LYS B 1 41 ? 3.859 31.328 -39.875 1 15.52 41 LYS B N 1
ATOM 3646 C CA . LYS B 1 41 ? 2.975 31.156 -41.031 1 15.52 41 LYS B CA 1
ATOM 3647 C C . LYS B 1 41 ? 1.671 31.922 -40.844 1 15.52 41 LYS B C 1
ATOM 3649 O O . LYS B 1 41 ? 1.183 32.062 -39.719 1 15.52 41 LYS B O 1
ATOM 3654 N N . GLY B 1 42 ? 1.069 32.281 -42 1 15.7 42 GLY B N 1
ATOM 3655 C CA . GLY B 1 42 ? 0.174 33.219 -42.656 1 15.7 42 GLY B CA 1
ATOM 3656 C C . GLY B 1 42 ? -1.292 32.875 -42.469 1 15.7 42 GLY B C 1
ATOM 3657 O O . GLY B 1 42 ? -1.627 31.781 -42.031 1 15.7 42 GLY B O 1
ATOM 3658 N N . GLU B 1 43 ? -2.26 33.625 -43.062 1 16.78 43 GLU B N 1
ATOM 3659 C CA . GLU B 1 43 ? -3.508 34.375 -42.969 1 16.78 43 GLU B CA 1
ATOM 3660 C C . GLU B 1 43 ? -4.684 33.562 -43.5 1 16.78 43 GLU B C 1
ATOM 3662 O O . GLU B 1 43 ? -5.84 34 -43.375 1 16.78 43 GLU B O 1
ATOM 3667 N N . ARG B 1 44 ? -4.602 32.25 -43.844 1 15.62 44 ARG B N 1
ATOM 3668 C CA . ARG B 1 44 ? -5.527 32.156 -44.969 1 15.62 44 ARG B CA 1
ATOM 3669 C C . ARG B 1 44 ? -6.973 32.25 -44.5 1 15.62 44 ARG B C 1
ATOM 3671 O O . ARG B 1 44 ? -7.316 31.734 -43.438 1 15.62 44 ARG B O 1
ATOM 3678 N N . ASP B 1 45 ? -7.945 32.906 -45.25 1 16.08 45 ASP B N 1
ATOM 3679 C CA . ASP B 1 45 ? -9.234 33.594 -45.219 1 16.08 45 ASP B CA 1
ATOM 3680 C C . ASP B 1 45 ? -10.375 32.656 -45.5 1 16.08 45 ASP B C 1
ATOM 3682 O O . ASP B 1 45 ? -11.547 32.969 -45.312 1 16.08 45 ASP B O 1
ATOM 3686 N N . ALA B 1 46 ? -10.195 31.438 -46.031 1 16.3 46 ALA B N 1
ATOM 3687 C CA . ALA B 1 46 ? -11.188 31.219 -47.094 1 16.3 46 ALA B CA 1
ATOM 3688 C C . ALA B 1 46 ? -12.57 30.969 -46.5 1 16.3 46 ALA B C 1
ATOM 3690 O O . ALA B 1 46 ? -12.695 30.359 -45.438 1 16.3 46 ALA B O 1
ATOM 3691 N N . SER B 1 47 ? -13.727 31.25 -47.281 1 16.41 47 SER B N 1
ATOM 3692 C CA . SER B 1 47 ? -15.102 31.734 -47.281 1 16.41 47 SER B CA 1
ATOM 3693 C C . SER B 1 47 ? -16.094 30.594 -47.219 1 16.41 47 SER B C 1
ATOM 3695 O O . SER B 1 47 ? -17.109 30.672 -46.531 1 16.41 47 SER B O 1
ATOM 3697 N N . ASP B 1 48 ? -16.031 29.5 -48.094 1 15.84 48 ASP B N 1
ATOM 3698 C CA . ASP B 1 48 ? -17.219 29.453 -48.938 1 15.84 48 ASP B CA 1
ATOM 3699 C C . ASP B 1 48 ? -18.359 28.688 -48.25 1 15.84 48 ASP B C 1
ATOM 3701 O O . ASP B 1 48 ? -18.125 28 -47.25 1 15.84 48 ASP B O 1
ATOM 3705 N N . GLY B 1 49 ? -19.219 27.844 -49.125 1 17.09 49 GLY B N 1
ATOM 3706 C CA . GLY B 1 49 ? -20.594 27.719 -49.594 1 17.09 49 GLY B CA 1
ATOM 3707 C C . GLY B 1 49 ? -21.344 26.562 -48.969 1 17.09 49 GLY B C 1
ATOM 3708 O O . GLY B 1 49 ? -20.734 25.562 -48.562 1 17.09 49 GLY B O 1
ATOM 3709 N N . SER B 1 50 ? -22.578 26.719 -48.438 1 17.8 50 SER B N 1
ATOM 3710 C CA . SER B 1 50 ? -23.547 26.141 -47.531 1 17.8 50 SER B CA 1
ATOM 3711 C C . SER B 1 50 ? -24.266 24.953 -48.156 1 17.8 50 SER B C 1
ATOM 3713 O O . SER B 1 50 ? -25.203 24.391 -47.594 1 17.8 50 SER B O 1
ATOM 3715 N N . ARG B 1 51 ? -23.797 24.25 -49.281 1 17.31 51 ARG B N 1
ATOM 3716 C CA . ARG B 1 51 ? -24.922 23.672 -50 1 17.31 51 ARG B CA 1
ATOM 3717 C C . ARG B 1 51 ? -25.578 22.562 -49.156 1 17.31 51 ARG B C 1
ATOM 3719 O O . ARG B 1 51 ? -24.922 21.938 -48.312 1 17.31 51 ARG B O 1
ATOM 3726 N N . SER B 1 52 ? -26.906 22.312 -49.344 1 17.75 52 SER B N 1
ATOM 3727 C CA . SER B 1 52 ? -28.125 21.859 -48.719 1 17.75 52 SER B CA 1
ATOM 3728 C C . SER B 1 52 ? -28.281 20.344 -48.844 1 17.75 52 SER B C 1
ATOM 3730 O O . SER B 1 52 ? -29.094 19.734 -48.156 1 17.75 52 SER B O 1
ATOM 3732 N N . ASP B 1 53 ? -27.453 19.547 -49.625 1 18.61 53 ASP B N 1
ATOM 3733 C CA . ASP B 1 53 ? -28.266 18.562 -50.312 1 18.61 53 ASP B CA 1
ATOM 3734 C C . ASP B 1 53 ? -28.703 17.438 -49.375 1 18.61 53 ASP B C 1
ATOM 3736 O O . ASP B 1 53 ? -27.984 17.094 -48.438 1 18.61 53 ASP B O 1
ATOM 3740 N N . SER B 1 54 ? -29.984 16.984 -49.469 1 20.27 54 SER B N 1
ATOM 3741 C CA . SER B 1 54 ? -31.016 16.234 -48.75 1 20.27 54 SER B CA 1
ATOM 3742 C C . SER B 1 54 ? -30.781 14.727 -48.875 1 20.27 54 SER B C 1
ATOM 3744 O O . SER B 1 54 ? -31.578 13.93 -48.375 1 20.27 54 SER B O 1
ATOM 3746 N N . SER B 1 55 ? -29.625 14.18 -49.375 1 18.83 55 SER B N 1
ATOM 3747 C CA . SER B 1 55 ? -29.906 12.898 -50 1 18.83 55 SER B CA 1
ATOM 3748 C C . SER B 1 55 ? -30.344 11.859 -49 1 18.83 55 SER B C 1
ATOM 3750 O O . SER B 1 55 ? -29.984 11.945 -47.812 1 18.83 55 SER B O 1
ATOM 3752 N N . SER B 1 56 ? -31.359 11.008 -49.375 1 21.67 56 SER B N 1
ATOM 3753 C CA . SER B 1 56 ? -32.281 9.969 -48.906 1 21.67 56 SER B CA 1
ATOM 3754 C C . SER B 1 56 ? -31.531 8.664 -48.625 1 21.67 56 SER B C 1
ATOM 3756 O O . SER B 1 56 ? -31.672 7.695 -49.375 1 21.67 56 SER B O 1
ATOM 3758 N N . ALA B 1 57 ? -30.516 8.539 -47.812 1 20.31 57 ALA B N 1
ATOM 3759 C CA . ALA B 1 57 ? -29.703 7.316 -47.844 1 20.31 57 ALA B CA 1
ATOM 3760 C C . ALA B 1 57 ? -30.516 6.113 -47.344 1 20.31 57 ALA B C 1
ATOM 3762 O O . ALA B 1 57 ? -31.172 6.188 -46.312 1 20.31 57 ALA B O 1
ATOM 3763 N N . SER B 1 58 ? -30.828 5.219 -48.312 1 22.3 58 SER B N 1
ATOM 3764 C CA . SER B 1 58 ? -31.422 3.891 -48.281 1 22.3 58 SER B CA 1
ATOM 3765 C C . SER B 1 58 ? -30.641 2.951 -47.375 1 22.3 58 SER B C 1
ATOM 3767 O O . SER B 1 58 ? -29.438 2.801 -47.5 1 22.3 58 SER B O 1
ATOM 3769 N N . SER B 1 59 ? -31.078 2.791 -46.125 1 23.22 59 SER B N 1
ATOM 3770 C CA . SER B 1 59 ? -30.5 2.004 -45.031 1 23.22 59 SER B CA 1
ATOM 3771 C C . SER B 1 59 ? -30.469 0.519 -45.375 1 23.22 59 SER B C 1
ATOM 3773 O O . SER B 1 59 ? -31.516 -0.14 -45.375 1 23.22 59 SER B O 1
ATOM 3775 N N . SER B 1 60 ? -29.719 0.095 -46.531 1 24.09 60 SER B N 1
ATOM 3776 C CA . SER B 1 60 ? -29.719 -1.346 -46.75 1 24.09 60 SER B CA 1
ATOM 3777 C C . SER B 1 60 ? -29.141 -2.092 -45.531 1 24.09 60 SER B C 1
ATOM 3779 O O . SER B 1 60 ? -28.078 -1.738 -45.031 1 24.09 60 SER B O 1
ATOM 3781 N N . SER B 1 61 ? -30 -2.701 -44.812 1 25.42 61 SER B N 1
ATOM 3782 C CA . SER B 1 61 ? -29.75 -3.594 -43.688 1 25.42 61 SER B CA 1
ATOM 3783 C C . SER B 1 61 ? -28.875 -4.777 -44.094 1 25.42 61 SER B C 1
ATOM 3785 O O . SER B 1 61 ? -29.359 -5.699 -44.75 1 25.42 61 SER B O 1
ATOM 3787 N N . ASP B 1 62 ? -27.672 -4.566 -44.656 1 26.56 62 ASP B N 1
ATOM 3788 C CA . ASP B 1 62 ? -26.906 -5.773 -45 1 26.56 62 ASP B CA 1
ATOM 3789 C C . ASP B 1 62 ? -26.656 -6.617 -43.75 1 26.56 62 ASP B C 1
ATOM 3791 O O . ASP B 1 62 ? -26.109 -6.125 -42.75 1 26.56 62 ASP B O 1
ATOM 3795 N N . SER B 1 63 ? -27.484 -7.648 -43.562 1 27.55 63 SER B N 1
ATOM 3796 C CA . SER B 1 63 ? -27.25 -8.742 -42.625 1 27.55 63 SER B CA 1
ATOM 3797 C C . SER B 1 63 ? -25.844 -9.328 -42.781 1 27.55 63 SER B C 1
ATOM 3799 O O . SER B 1 63 ? -25.547 -9.906 -43.844 1 27.55 63 SER B O 1
ATOM 3801 N N . GLU B 1 64 ? -24.891 -8.602 -42.312 1 28.75 64 GLU B N 1
ATOM 3802 C CA . GLU B 1 64 ? -23.578 -9.25 -42.375 1 28.75 64 GLU B CA 1
ATOM 3803 C C . GLU B 1 64 ? -23.656 -10.68 -41.844 1 28.75 64 GLU B C 1
ATOM 3805 O O . GLU B 1 64 ? -24.031 -10.906 -40.688 1 28.75 64 GLU B O 1
ATOM 3810 N N . ALA B 1 65 ? -23.828 -11.625 -42.719 1 33.16 65 ALA B N 1
ATOM 3811 C CA . ALA B 1 65 ? -23.641 -13.055 -42.5 1 33.16 65 ALA B CA 1
ATOM 3812 C C . ALA B 1 65 ? -22.453 -13.312 -41.594 1 33.16 65 ALA B C 1
ATOM 3814 O O . ALA B 1 65 ? -21.359 -12.797 -41.812 1 33.16 65 ALA B O 1
ATOM 3815 N N . GLU B 1 66 ? -22.781 -13.547 -40.344 1 30.8 66 GLU B N 1
ATOM 3816 C CA . GLU B 1 66 ? -21.766 -14.094 -39.469 1 30.8 66 GLU B CA 1
ATOM 3817 C C . GLU B 1 66 ? -20.953 -15.188 -40.156 1 30.8 66 GLU B C 1
ATOM 3819 O O . GLU B 1 66 ? -21.5 -16.234 -40.5 1 30.8 66 GLU B O 1
ATOM 3824 N N . GLU B 1 67 ? -20.109 -14.852 -41.094 1 31.72 67 GLU B N 1
ATOM 3825 C CA . GLU B 1 67 ? -19.203 -15.875 -41.625 1 31.72 67 GLU B CA 1
ATOM 3826 C C . GLU B 1 67 ? -18.734 -16.812 -40.5 1 31.72 67 GLU B C 1
ATOM 3828 O O . GLU B 1 67 ? -18.109 -16.359 -39.531 1 31.72 67 GLU B O 1
ATOM 3833 N N . THR B 1 68 ? -19.531 -17.797 -40.219 1 34.25 68 THR B N 1
ATOM 3834 C CA . THR B 1 68 ? -19.031 -18.938 -39.469 1 34.25 68 THR B CA 1
ATOM 3835 C C . THR B 1 68 ? -17.594 -19.266 -39.875 1 34.25 68 THR B C 1
ATOM 3837 O O . THR B 1 68 ? -17.312 -19.484 -41.062 1 34.25 68 THR B O 1
ATOM 3840 N N . ASP B 1 69 ? -16.641 -18.594 -39.375 1 34.91 69 ASP B N 1
ATOM 3841 C CA . ASP B 1 69 ? -15.234 -18.953 -39.562 1 34.91 69 ASP B CA 1
ATOM 3842 C C . ASP B 1 69 ? -15.062 -20.469 -39.656 1 34.91 69 ASP B C 1
ATOM 3844 O O . ASP B 1 69 ? -15.406 -21.203 -38.719 1 34.91 69 ASP B O 1
ATOM 3848 N N . ALA B 1 70 ? -15.266 -21.062 -40.812 1 39.53 70 ALA B N 1
ATOM 3849 C CA . ALA B 1 70 ? -14.922 -22.453 -41.125 1 39.53 70 ALA B CA 1
ATOM 3850 C C . ALA B 1 70 ? -13.703 -22.906 -40.312 1 39.53 70 ALA B C 1
ATOM 3852 O O . ALA B 1 70 ? -12.75 -22.141 -40.125 1 39.53 70 ALA B O 1
ATOM 3853 N N . PRO B 1 71 ? -13.891 -23.953 -39.562 1 40.25 71 PRO B N 1
ATOM 3854 C CA . PRO B 1 71 ? -12.688 -24.453 -38.875 1 40.25 71 PRO B CA 1
ATOM 3855 C C . PRO B 1 71 ? -11.461 -24.484 -39.781 1 40.25 71 PRO B C 1
ATOM 3857 O O . PRO B 1 71 ? -11.586 -24.688 -40.969 1 40.25 71 PRO B O 1
ATOM 3860 N N . ALA B 1 72 ? -10.492 -23.641 -39.656 1 44.91 72 ALA B N 1
ATOM 3861 C CA . ALA B 1 72 ? -9.242 -23.641 -40.406 1 44.91 72 ALA B CA 1
ATOM 3862 C C . ALA B 1 72 ? -8.836 -25.062 -40.812 1 44.91 72 ALA B C 1
ATOM 3864 O O . ALA B 1 72 ? -8.859 -25.969 -39.969 1 44.91 72 ALA B O 1
ATOM 3865 N N . SER B 1 73 ? -8.984 -25.484 -42 1 48.72 73 SER B N 1
ATOM 3866 C CA . SER B 1 73 ? -8.531 -26.75 -42.531 1 48.72 73 SER B CA 1
ATOM 3867 C C . SER B 1 73 ? -7.148 -27.125 -42.031 1 48.72 73 SER B C 1
ATOM 3869 O O . SER B 1 73 ? -6.273 -26.266 -41.906 1 48.72 73 SER B O 1
ATOM 3871 N N . LEU B 1 74 ? -7.016 -28.266 -41.312 1 57.12 74 LEU B N 1
ATOM 3872 C CA . LEU B 1 74 ? -5.734 -28.797 -40.844 1 57.12 74 LEU B CA 1
ATOM 3873 C C . LEU B 1 74 ? -4.691 -28.734 -41.969 1 57.12 74 LEU B C 1
ATOM 3875 O O . LEU B 1 74 ? -5.016 -28.906 -43.125 1 57.12 74 LEU B O 1
ATOM 3879 N N . PRO B 1 75 ? -3.582 -28.141 -41.719 1 63.41 75 PRO B N 1
ATOM 3880 C CA . PRO B 1 75 ? -2.521 -28.109 -42.719 1 63.41 75 PRO B CA 1
ATOM 3881 C C . PRO B 1 75 ? -2.273 -29.469 -43.375 1 63.41 75 PRO B C 1
ATOM 3883 O O . PRO B 1 75 ? -2.453 -30.5 -42.719 1 63.41 75 PRO B O 1
ATOM 3886 N N . THR B 1 76 ? -2.168 -29.578 -44.656 1 70.31 76 THR B N 1
ATOM 3887 C CA . THR B 1 76 ? -1.888 -30.797 -45.375 1 70.31 76 THR B CA 1
ATOM 3888 C C . THR B 1 76 ? -0.461 -31.281 -45.125 1 70.31 76 THR B C 1
ATOM 3890 O O . THR B 1 76 ? 0.473 -30.469 -45.094 1 70.31 76 THR B O 1
ATOM 3893 N N . TYR B 1 77 ? -0.244 -32.375 -44.531 1 80.12 77 TYR B N 1
ATOM 3894 C CA . TYR B 1 77 ? 1.048 -33 -44.25 1 80.12 77 TYR B CA 1
ATOM 3895 C C . TYR B 1 77 ? 1.229 -34.281 -45.062 1 80.12 77 TYR B C 1
ATOM 3897 O O . TYR B 1 77 ? 0.41 -35.188 -45 1 80.12 77 TYR B O 1
ATOM 3905 N N . GLU B 1 78 ? 2.303 -34.281 -46.031 1 78.88 78 GLU B N 1
ATOM 3906 C CA . GLU B 1 78 ? 2.557 -35.438 -46.906 1 78.88 78 GLU B CA 1
ATOM 3907 C C . GLU B 1 78 ? 3.762 -36.25 -46.438 1 78.88 78 GLU B C 1
ATOM 3909 O O . GLU B 1 78 ? 4.082 -37.281 -47 1 78.88 78 GLU B O 1
ATOM 3914 N N . GLY B 1 79 ? 4.367 -35.906 -45.344 1 83.62 79 GLY B N 1
ATOM 3915 C CA . GLY B 1 79 ? 5.555 -36.594 -44.875 1 83.62 79 GLY B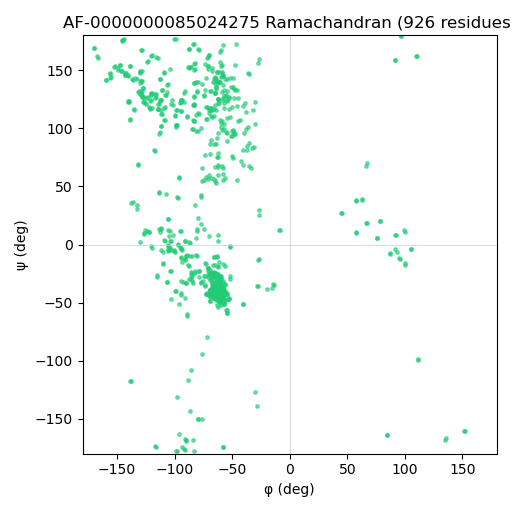 CA 1
ATOM 3916 C C . GLY B 1 79 ? 5.238 -37.75 -43.938 1 83.62 79 GLY B C 1
ATOM 3917 O O . GLY B 1 79 ? 4.105 -38.219 -43.906 1 83.62 79 GLY B O 1
ATOM 3918 N N . THR B 1 80 ? 6.305 -38.406 -43.406 1 86.38 80 THR B N 1
ATOM 3919 C CA . THR B 1 80 ? 6.16 -39.5 -42.406 1 86.38 80 THR B CA 1
ATOM 3920 C C . THR B 1 80 ? 6.207 -38.906 -41 1 86.38 80 THR B C 1
ATOM 3922 O O . THR B 1 80 ? 7.121 -38.156 -40.656 1 86.38 80 THR B O 1
ATOM 3925 N N . PRO B 1 81 ? 5.258 -39.344 -40.281 1 88.69 81 PRO B N 1
ATOM 3926 C CA . PRO B 1 81 ? 5.273 -38.844 -38.906 1 88.69 81 PRO B CA 1
ATOM 3927 C C . PRO B 1 81 ? 6.496 -39.344 -38.125 1 88.69 81 PRO B C 1
ATOM 3929 O O . PRO B 1 81 ? 6.941 -40.469 -38.312 1 88.69 81 PRO B O 1
ATOM 3932 N N . CYS B 1 82 ? 6.977 -38.438 -37.312 1 90.38 82 CYS B N 1
ATOM 3933 C CA . CYS B 1 82 ? 8.148 -38.75 -36.5 1 90.38 82 CYS B CA 1
ATOM 3934 C C . CYS B 1 82 ? 7.867 -39.906 -35.531 1 90.38 82 CYS B C 1
ATOM 3936 O O . CYS B 1 82 ? 6.82 -39.938 -34.906 1 90.38 82 CYS B O 1
ATOM 3938 N N . THR B 1 83 ? 8.805 -40.781 -35.344 1 88.44 83 THR B N 1
ATOM 3939 C CA . THR B 1 83 ? 8.602 -41.969 -34.5 1 88.44 83 THR B CA 1
ATOM 3940 C C . THR B 1 83 ? 9.32 -41.781 -33.188 1 88.44 83 THR B C 1
ATOM 3942 O O . THR B 1 83 ? 9.25 -42.656 -32.312 1 88.44 83 THR B O 1
ATOM 3945 N N . MET B 1 84 ? 10.008 -40.688 -33.031 1 89.44 84 MET B N 1
ATOM 3946 C CA . MET B 1 84 ? 10.727 -40.469 -31.781 1 89.44 84 MET B CA 1
ATOM 3947 C C . MET B 1 84 ? 9.75 -40.188 -30.641 1 89.44 84 MET B C 1
ATOM 3949 O O . MET B 1 84 ? 8.648 -39.688 -30.859 1 89.44 84 MET B O 1
ATOM 3953 N N . ARG B 1 85 ? 10.227 -40.594 -29.422 1 91.19 85 ARG B N 1
ATOM 3954 C CA . ARG B 1 85 ? 9.453 -40.25 -28.234 1 91.19 85 ARG B CA 1
ATOM 3955 C C . ARG B 1 85 ? 9.883 -38.875 -27.688 1 91.19 85 ARG B C 1
ATOM 3957 O O . ARG B 1 85 ? 10.992 -38.75 -27.172 1 91.19 85 ARG B O 1
ATOM 3964 N N . LEU B 1 86 ? 9.031 -37.906 -27.812 1 93.31 86 LEU B N 1
ATOM 3965 C CA . LEU B 1 86 ? 9.375 -36.531 -27.453 1 93.31 86 LEU B CA 1
ATOM 3966 C C . LEU B 1 86 ? 8.352 -35.938 -26.484 1 93.31 86 LEU B C 1
ATOM 3968 O O . LEU B 1 86 ? 7.145 -36 -26.734 1 93.31 86 LEU B O 1
ATOM 3972 N N . ALA B 1 87 ? 8.836 -35.5 -25.344 1 95.38 87 ALA B N 1
ATOM 3973 C CA . ALA B 1 87 ? 8.031 -34.719 -24.438 1 95.38 87 ALA B CA 1
ATOM 3974 C C . ALA B 1 87 ? 8.406 -33.219 -24.531 1 95.38 87 ALA B C 1
ATOM 3976 O O . ALA B 1 87 ? 9.555 -32.844 -24.281 1 95.38 87 ALA B O 1
ATOM 3977 N N . ILE B 1 88 ? 7.438 -32.438 -24.875 1 96.94 88 ILE B N 1
ATOM 3978 C CA . ILE B 1 88 ? 7.684 -31.016 -25.141 1 96.94 88 ILE B CA 1
ATOM 3979 C C . ILE B 1 88 ? 6.996 -30.156 -24.078 1 96.94 88 ILE B C 1
ATOM 3981 O O . ILE B 1 88 ? 5.797 -30.297 -23.844 1 96.94 88 ILE B O 1
ATOM 3985 N N . GLY B 1 89 ? 7.812 -29.297 -23.406 1 97.88 89 GLY B N 1
ATOM 3986 C CA . GLY B 1 89 ? 7.289 -28.406 -22.391 1 97.88 89 GLY B CA 1
ATOM 3987 C C . GLY B 1 89 ? 7.531 -26.938 -22.703 1 97.88 89 GLY B C 1
ATOM 3988 O O . GLY B 1 89 ? 8.664 -26.531 -22.984 1 97.88 89 GLY B O 1
ATOM 3989 N N . VAL B 1 90 ? 6.449 -26.125 -22.625 1 98.06 90 VAL B N 1
ATOM 3990 C CA . VAL B 1 90 ? 6.543 -24.688 -22.875 1 98.06 90 VAL B CA 1
ATOM 3991 C C . VAL B 1 90 ? 6.199 -23.922 -21.609 1 98.06 90 VAL B C 1
ATOM 3993 O O . VAL B 1 90 ? 5.199 -24.203 -20.953 1 98.06 90 VAL B O 1
ATOM 3996 N N . ASP B 1 91 ? 7.047 -22.984 -21.234 1 96.56 91 ASP B N 1
ATOM 3997 C CA . ASP B 1 91 ? 6.754 -21.969 -20.219 1 96.56 91 ASP B CA 1
ATOM 3998 C C . ASP B 1 91 ? 6.598 -20.594 -20.859 1 96.56 91 ASP B C 1
ATOM 4000 O O . ASP B 1 91 ? 7.586 -19.969 -21.25 1 96.56 91 ASP B O 1
ATOM 4004 N N . GLY B 1 92 ? 5.336 -20.172 -20.891 1 94.44 92 GLY B N 1
ATOM 4005 C CA . GLY B 1 92 ? 5.031 -18.844 -21.422 1 94.44 92 GLY B CA 1
ATOM 4006 C C . GLY B 1 92 ? 4.836 -17.797 -20.359 1 94.44 92 GLY B C 1
ATOM 4007 O O . GLY B 1 92 ? 3.744 -17.672 -19.797 1 94.44 92 GLY B O 1
ATOM 4008 N N . GLY B 1 93 ? 5.812 -17.016 -20.188 1 87.5 93 GLY B N 1
ATOM 4009 C CA . GLY B 1 93 ? 5.754 -15.984 -19.156 1 87.5 93 GLY B CA 1
ATOM 4010 C C . GLY B 1 93 ? 5.383 -14.617 -19.703 1 87.5 93 GLY B C 1
ATOM 4011 O O . GLY B 1 93 ? 5.012 -14.492 -20.875 1 87.5 93 GLY B O 1
ATOM 4012 N N . GLY B 1 94 ? 5.355 -13.641 -18.859 1 81.06 94 GLY B N 1
ATOM 4013 C CA . GLY B 1 94 ? 5.066 -12.266 -19.234 1 81.06 94 GLY B CA 1
ATOM 4014 C C . GLY B 1 94 ? 6.215 -11.594 -19.969 1 81.06 94 GLY B C 1
ATOM 4015 O O . GLY B 1 94 ? 6.004 -10.68 -20.766 1 81.06 94 GLY B O 1
ATOM 4016 N N . THR B 1 95 ? 7.391 -12.023 -19.719 1 81.25 95 THR B N 1
ATOM 4017 C CA . THR B 1 95 ? 8.555 -11.344 -20.266 1 81.25 95 THR B CA 1
ATOM 4018 C C . THR B 1 95 ? 9.227 -12.203 -21.344 1 81.25 95 THR B C 1
ATOM 4020 O O . THR B 1 95 ? 10.016 -11.703 -22.141 1 81.25 95 THR B O 1
ATOM 4023 N N . GLY B 1 96 ? 8.898 -13.453 -21.344 1 90.88 96 GLY B N 1
ATOM 4024 C CA . GLY B 1 96 ? 9.508 -14.367 -22.312 1 90.88 96 GLY B CA 1
ATOM 4025 C C . GLY B 1 96 ? 8.836 -15.727 -22.344 1 90.88 96 GLY B C 1
ATOM 4026 O O . GLY B 1 96 ? 7.969 -16.016 -21.516 1 90.88 96 GLY B O 1
ATOM 4027 N N . THR B 1 97 ? 9.234 -16.469 -23.375 1 96.38 97 THR B N 1
ATOM 4028 C CA . THR B 1 97 ? 8.703 -17.812 -23.562 1 96.38 97 THR B CA 1
ATOM 4029 C C . THR B 1 97 ? 9.836 -18.812 -23.812 1 96.38 97 THR B C 1
ATOM 4031 O O . THR B 1 97 ? 10.742 -18.531 -24.609 1 96.38 97 THR B O 1
ATOM 4034 N N . THR B 1 98 ? 9.781 -19.891 -23.109 1 97.31 98 THR B N 1
ATOM 4035 C CA . THR B 1 98 ? 10.82 -20.922 -23.234 1 97.31 98 THR B CA 1
ATOM 4036 C C . THR B 1 98 ? 10.195 -22.297 -23.484 1 97.31 98 THR B C 1
ATOM 4038 O O . THR B 1 98 ? 9.164 -22.625 -22.906 1 97.31 98 THR B O 1
ATOM 4041 N N . CYS B 1 99 ? 10.828 -23.094 -24.359 1 98.19 99 CYS B N 1
ATOM 4042 C CA . CYS B 1 99 ? 10.398 -24.453 -24.672 1 98.19 99 CYS B CA 1
ATOM 4043 C C . CYS B 1 99 ? 11.562 -25.422 -24.562 1 98.19 99 CYS B C 1
ATOM 4045 O O . CYS B 1 99 ? 12.688 -25.094 -24.938 1 98.19 99 CYS B O 1
ATOM 4047 N N . VAL B 1 100 ? 11.258 -26.594 -23.984 1 97.75 100 VAL B N 1
ATOM 4048 C CA . VAL B 1 100 ? 12.258 -27.641 -23.906 1 97.75 100 VAL B CA 1
ATOM 4049 C C . VAL B 1 100 ? 11.68 -28.953 -24.469 1 97.75 100 VAL B C 1
ATOM 4051 O O . VAL B 1 100 ? 10.469 -29.172 -24.406 1 97.75 100 VAL B O 1
ATOM 4054 N N . VAL B 1 101 ? 12.547 -29.781 -25.047 1 97.19 101 VAL B N 1
ATOM 4055 C CA . VAL B 1 101 ? 12.211 -31.109 -25.547 1 97.19 101 VAL B CA 1
ATOM 4056 C C . VAL B 1 101 ? 13.062 -32.156 -24.844 1 97.19 101 VAL B C 1
ATOM 4058 O O . VAL B 1 101 ? 14.289 -32.062 -24.812 1 97.19 101 VAL B O 1
ATOM 4061 N N . ILE B 1 102 ? 12.359 -33.062 -24.266 1 95.38 102 ILE B N 1
ATOM 4062 C CA . ILE B 1 102 ? 13.102 -34.125 -23.578 1 95.38 102 ILE B CA 1
ATOM 4063 C C . ILE B 1 102 ? 12.695 -35.469 -24.141 1 95.38 102 ILE B C 1
ATOM 4065 O O . ILE B 1 102 ? 11.617 -35.625 -24.703 1 95.38 102 ILE B O 1
ATOM 4069 N N . GLY B 1 103 ? 13.617 -36.406 -23.938 1 89.44 103 GLY B N 1
ATOM 4070 C CA . GLY B 1 103 ? 13.328 -37.781 -24.328 1 89.44 103 GLY B CA 1
ATOM 4071 C C . GLY B 1 103 ? 12.531 -38.531 -23.281 1 89.44 103 GLY B C 1
ATOM 4072 O O . GLY B 1 103 ? 12.43 -38.094 -22.125 1 89.44 103 GLY B O 1
ATOM 4073 N N . ASP B 1 104 ? 11.789 -39.406 -23.609 1 69.75 104 ASP B N 1
ATOM 4074 C CA . ASP B 1 104 ? 10.875 -40.156 -22.75 1 69.75 104 ASP B CA 1
ATOM 4075 C C . ASP B 1 104 ? 11.625 -40.781 -21.562 1 69.75 104 ASP B C 1
ATOM 4077 O O . ASP B 1 104 ? 11.188 -40.656 -20.422 1 69.75 104 ASP B O 1
ATOM 4081 N N . ASP B 1 105 ? 12.656 -41.656 -21.719 1 66.75 105 ASP B N 1
ATOM 4082 C CA . ASP B 1 105 ? 13.086 -42.594 -20.688 1 66.75 105 ASP B CA 1
ATOM 4083 C C . ASP B 1 105 ? 14.07 -41.906 -19.719 1 66.75 105 ASP B C 1
ATOM 4085 O O . ASP B 1 105 ? 14.133 -42.281 -18.547 1 66.75 105 ASP B O 1
ATOM 4089 N N . ASP B 1 106 ? 14.836 -41 -20.125 1 67.19 106 ASP B N 1
ATOM 4090 C CA . ASP B 1 106 ? 15.914 -40.625 -19.219 1 67.19 106 ASP B CA 1
ATOM 4091 C C . ASP B 1 106 ? 16.016 -39.094 -19.078 1 67.19 106 ASP B C 1
ATOM 4093 O O . ASP B 1 106 ? 17.078 -38.562 -18.781 1 67.19 106 ASP B O 1
ATOM 4097 N N . ASP B 1 107 ? 14.945 -38.406 -19.188 1 73.88 107 ASP B N 1
ATOM 4098 C CA . ASP B 1 107 ? 14.984 -36.938 -19.062 1 73.88 107 ASP B CA 1
ATOM 4099 C C . ASP B 1 107 ? 16.141 -36.344 -19.859 1 73.88 107 ASP B C 1
ATOM 4101 O O . ASP B 1 107 ? 16.734 -35.344 -19.469 1 73.88 107 ASP B O 1
ATOM 4105 N N . GLU B 1 108 ? 16.5 -37.062 -20.875 1 83.25 108 GLU B N 1
ATOM 4106 C CA . GLU B 1 108 ? 17.531 -36.531 -21.75 1 83.25 108 GLU B CA 1
ATOM 4107 C C . GLU B 1 108 ? 17.094 -35.219 -22.391 1 83.25 108 GLU B C 1
ATOM 4109 O O . GLU B 1 108 ? 16 -35.125 -22.969 1 83.25 108 GLU B O 1
ATOM 4114 N N . HIS B 1 109 ? 17.938 -34.156 -22.188 1 91.94 109 HIS B N 1
ATOM 4115 C CA . HIS B 1 109 ? 17.688 -32.875 -22.844 1 91.94 109 HIS B CA 1
ATOM 4116 C C . HIS B 1 109 ? 17.984 -32.969 -24.344 1 91.94 109 HIS B C 1
ATOM 4118 O O . HIS B 1 109 ? 19.141 -33.188 -24.734 1 91.94 109 HIS B O 1
ATOM 4124 N N . LEU B 1 110 ? 16.969 -32.75 -25.141 1 94.69 110 LEU B N 1
ATOM 4125 C CA . LEU B 1 110 ? 17.156 -32.906 -26.578 1 94.69 110 LEU B CA 1
ATOM 4126 C C . LEU B 1 110 ? 17.188 -31.531 -27.266 1 94.69 110 LEU B C 1
ATOM 4128 O O . LEU B 1 110 ? 17.812 -31.375 -28.312 1 94.69 110 LEU B O 1
ATOM 4132 N N . GLY B 1 111 ? 16.469 -30.578 -26.75 1 96.81 111 GLY B N 1
ATOM 4133 C CA . GLY B 1 111 ? 16.406 -29.266 -27.375 1 96.81 111 GLY B CA 1
ATOM 4134 C C . GLY B 1 111 ? 15.805 -28.203 -26.484 1 96.81 111 GLY B C 1
ATOM 4135 O O . GLY B 1 111 ? 15.133 -28.516 -25.5 1 96.81 111 GLY B O 1
ATOM 4136 N N . ARG B 1 112 ? 16.125 -26.953 -26.891 1 97.38 112 ARG B N 1
ATOM 4137 C CA . ARG B 1 112 ? 15.648 -25.797 -26.125 1 97.38 112 ARG B CA 1
ATOM 4138 C C . ARG B 1 112 ? 15.57 -24.562 -27.016 1 97.38 112 ARG B C 1
ATOM 4140 O O . ARG B 1 112 ? 16.375 -24.391 -27.938 1 97.38 112 ARG B O 1
ATOM 4147 N N . CYS B 1 113 ? 14.555 -23.797 -26.719 1 97.75 113 CYS B N 1
ATOM 4148 C CA . CYS B 1 113 ? 14.422 -22.484 -27.344 1 97.75 113 CYS B CA 1
ATOM 4149 C C . CYS B 1 113 ? 13.914 -21.453 -26.359 1 97.75 113 CYS B C 1
ATOM 4151 O O . CYS B 1 113 ? 12.883 -21.656 -25.703 1 97.75 113 CYS B O 1
ATOM 4153 N N . GLU B 1 114 ? 14.68 -20.406 -26.219 1 96.88 114 GLU B N 1
ATOM 4154 C CA . GLU B 1 114 ? 14.289 -19.297 -25.359 1 96.88 114 GLU B CA 1
ATOM 4155 C C . GLU B 1 114 ? 14.055 -18.031 -26.172 1 96.88 114 GLU B C 1
ATOM 4157 O O . GLU B 1 114 ? 14.961 -17.562 -26.875 1 96.88 114 GLU B O 1
ATOM 4162 N N . LEU B 1 115 ? 12.844 -17.594 -26.125 1 96.31 115 LEU B N 1
ATOM 4163 C CA . LEU B 1 115 ? 12.5 -16.344 -26.766 1 96.31 115 LEU B CA 1
ATOM 4164 C C . LEU B 1 115 ? 12.43 -15.203 -25.75 1 96.31 115 LEU B C 1
ATOM 4166 O O . LEU B 1 115 ? 11.477 -15.117 -24.969 1 96.31 115 LEU B O 1
ATOM 4170 N N . ARG B 1 116 ? 13.359 -14.32 -25.859 1 91.5 116 ARG B N 1
ATOM 4171 C CA . ARG B 1 116 ? 13.414 -13.172 -24.953 1 91.5 116 ARG B CA 1
ATOM 4172 C C . ARG B 1 116 ? 12.484 -12.055 -25.438 1 91.5 116 ARG B C 1
ATOM 4174 O O . ARG B 1 116 ? 12.32 -11.859 -26.641 1 91.5 116 ARG B O 1
ATOM 4181 N N . ASP B 1 117 ? 11.734 -11.367 -24.578 1 85.81 117 ASP B N 1
ATOM 4182 C CA . ASP B 1 117 ? 10.836 -10.25 -24.844 1 85.81 117 ASP B CA 1
ATOM 4183 C C . ASP B 1 117 ? 9.648 -10.688 -25.688 1 85.81 117 ASP B C 1
ATOM 4185 O O . ASP B 1 117 ? 9.141 -9.922 -26.5 1 85.81 117 ASP B O 1
ATOM 4189 N N . ARG B 1 118 ? 9.414 -11.977 -25.703 1 91.44 118 ARG B N 1
ATOM 4190 C CA . ARG B 1 118 ? 8.242 -12.539 -26.375 1 91.44 118 ARG B CA 1
ATOM 4191 C C . ARG B 1 118 ? 7.277 -13.156 -25.375 1 91.44 118 ARG B C 1
ATOM 4193 O O . ARG B 1 118 ? 7.312 -14.359 -25.125 1 91.44 118 ARG B O 1
ATOM 4200 N N . SER B 1 119 ? 6.395 -12.375 -25.062 1 89.75 119 SER B N 1
ATOM 4201 C CA . SER B 1 119 ? 5.457 -12.758 -24.016 1 89.75 119 SER B CA 1
ATOM 4202 C C . SER B 1 119 ? 4.375 -13.688 -24.547 1 89.75 119 SER B C 1
ATOM 4204 O O . SER B 1 119 ? 3.887 -13.508 -25.656 1 89.75 119 SER B O 1
ATOM 4206 N N . ALA B 1 120 ? 4.004 -14.719 -23.734 1 92.44 120 ALA B N 1
ATOM 4207 C CA . ALA B 1 120 ? 2.889 -15.602 -24.078 1 92.44 120 ALA B CA 1
ATOM 4208 C C . ALA B 1 120 ? 1.667 -15.289 -23.219 1 92.44 120 ALA B C 1
ATOM 4210 O O . ALA B 1 120 ? 0.744 -16.094 -23.109 1 92.44 120 ALA B O 1
ATOM 4211 N N . ASN B 1 121 ? 1.709 -14.188 -22.547 1 89.69 121 ASN B N 1
ATOM 4212 C CA . ASN B 1 121 ? 0.559 -13.742 -21.766 1 89.69 121 ASN B CA 1
ATOM 4213 C C . ASN B 1 121 ? -0.456 -13.008 -22.641 1 89.69 121 ASN B C 1
ATOM 4215 O O . ASN B 1 121 ? -0.279 -11.828 -22.938 1 89.69 121 ASN B O 1
ATOM 4219 N N . ALA B 1 122 ? -1.528 -13.656 -22.906 1 87.75 122 ALA B N 1
ATOM 4220 C CA . ALA B 1 122 ? -2.525 -13.117 -23.828 1 87.75 122 ALA B CA 1
ATOM 4221 C C . ALA B 1 122 ? -3.141 -11.828 -23.281 1 87.75 122 ALA B C 1
ATOM 4223 O O . ALA B 1 122 ? -3.555 -10.961 -24.047 1 87.75 122 ALA B O 1
ATOM 4224 N N . ASN B 1 123 ? -3.176 -11.719 -22.031 1 78.06 123 ASN B N 1
ATOM 4225 C CA . ASN B 1 123 ? -3.76 -10.523 -21.406 1 78.06 123 ASN B CA 1
ATOM 4226 C C . ASN B 1 123 ? -2.885 -9.297 -21.641 1 78.06 123 ASN B C 1
ATOM 4228 O O . ASN B 1 123 ? -3.371 -8.164 -21.594 1 78.06 123 ASN B O 1
ATOM 4232 N N . SER B 1 124 ? -1.704 -9.547 -21.906 1 79.88 124 SER B N 1
ATOM 4233 C CA . SER B 1 124 ? -0.757 -8.445 -22.062 1 79.88 124 SER B CA 1
ATOM 4234 C C . SER B 1 124 ? -0.528 -8.109 -23.531 1 79.88 124 SER B C 1
ATOM 4236 O O . SER B 1 124 ? -0.439 -6.934 -23.891 1 79.88 124 SER B O 1
ATOM 4238 N N . VAL B 1 125 ? -0.439 -9.102 -24.359 1 88.62 125 VAL B N 1
ATOM 4239 C CA . VAL B 1 125 ? 0.038 -8.852 -25.719 1 88.62 125 VAL B CA 1
ATOM 4240 C C . VAL B 1 125 ? -1.037 -9.25 -26.719 1 88.62 125 VAL B C 1
ATOM 4242 O O . VAL B 1 125 ? -0.859 -9.078 -27.938 1 88.62 125 VAL B O 1
ATOM 4245 N N . GLY B 1 126 ? -2.121 -9.766 -26.297 1 90.25 126 GLY B N 1
ATOM 4246 C CA . GLY B 1 126 ? -3.154 -10.289 -27.172 1 90.25 126 GLY B CA 1
ATOM 4247 C C . GLY B 1 126 ? -2.992 -11.773 -27.469 1 90.25 126 GLY B C 1
ATOM 4248 O O . GLY B 1 126 ? -1.883 -12.305 -27.391 1 90.25 126 GLY B O 1
ATOM 4249 N N . PHE B 1 127 ? -4.047 -12.391 -27.859 1 92.94 127 PHE B N 1
ATOM 4250 C CA . PHE B 1 127 ? -4.078 -13.844 -28 1 92.94 127 PHE B CA 1
ATOM 4251 C C . PHE B 1 127 ? -3.197 -14.297 -29.172 1 92.94 127 PHE B C 1
ATOM 4253 O O . PHE B 1 127 ? -2.416 -15.242 -29.031 1 92.94 127 PHE B O 1
ATOM 4260 N N . GLU B 1 128 ? -3.295 -13.633 -30.266 1 94.88 128 GLU B N 1
ATOM 4261 C CA . GLU B 1 128 ? -2.561 -14.047 -31.453 1 94.88 128 GLU B CA 1
ATOM 4262 C C . GLU B 1 128 ? -1.053 -13.945 -31.234 1 94.88 128 GLU B C 1
ATOM 4264 O O . GLU B 1 128 ? -0.299 -14.836 -31.641 1 94.88 128 GLU B O 1
ATOM 4269 N N . SER B 1 129 ? -0.657 -12.867 -30.625 1 94.88 129 SER B N 1
ATOM 4270 C CA . SER B 1 129 ? 0.76 -12.68 -30.328 1 94.88 129 SER B CA 1
ATOM 4271 C C . SER B 1 129 ? 1.261 -13.719 -29.328 1 94.88 129 SER B C 1
ATOM 4273 O O . SER B 1 129 ? 2.363 -14.25 -29.484 1 94.88 129 SER B O 1
ATOM 4275 N N . ALA B 1 130 ? 0.491 -13.984 -28.391 1 95.19 130 ALA B N 1
ATOM 4276 C CA . ALA B 1 130 ? 0.837 -15 -27.391 1 95.19 130 ALA B CA 1
ATOM 4277 C C . ALA B 1 130 ? 0.96 -16.375 -28.031 1 95.19 130 ALA B C 1
ATOM 4279 O O . ALA B 1 130 ? 1.908 -17.109 -27.75 1 95.19 130 ALA B O 1
ATOM 4280 N N . LEU B 1 131 ? 0.036 -16.688 -28.875 1 96 131 LEU B N 1
ATOM 4281 C CA . LEU B 1 131 ? 0.053 -17.969 -29.578 1 96 131 LEU B CA 1
ATOM 4282 C C . LEU B 1 131 ? 1.295 -18.094 -30.453 1 96 131 LEU B C 1
ATOM 4284 O O . LEU B 1 131 ? 1.937 -19.141 -30.484 1 96 131 LEU B O 1
ATOM 4288 N N . ARG B 1 132 ? 1.586 -17.078 -31.094 1 96.62 132 ARG B N 1
ATOM 4289 C CA . ARG B 1 132 ? 2.764 -17.078 -31.953 1 96.62 132 ARG B CA 1
ATOM 4290 C C . ARG B 1 132 ? 4.031 -17.328 -31.141 1 96.62 132 ARG B C 1
ATOM 4292 O O . ARG B 1 132 ? 4.934 -18.031 -31.594 1 96.62 132 ARG B O 1
ATOM 4299 N N . ALA B 1 133 ? 4.113 -16.703 -30.031 1 97.06 133 ALA B N 1
ATOM 4300 C CA . ALA B 1 133 ? 5.27 -16.922 -29.172 1 97.06 133 ALA B CA 1
ATOM 4301 C C . ALA B 1 133 ? 5.41 -18.391 -28.781 1 97.06 133 ALA B C 1
ATOM 4303 O O . ALA B 1 133 ? 6.512 -18.938 -28.812 1 97.06 133 ALA B O 1
ATOM 4304 N N . VAL B 1 134 ? 4.324 -18.984 -28.469 1 97.56 134 VAL B N 1
ATOM 4305 C CA . VAL B 1 134 ? 4.32 -20.391 -28.078 1 97.56 134 VAL B CA 1
ATOM 4306 C C . VAL B 1 134 ? 4.754 -21.266 -29.25 1 97.56 134 VAL B C 1
ATOM 4308 O O . VAL B 1 134 ? 5.641 -22.109 -29.109 1 97.56 134 VAL B O 1
ATOM 4311 N N . LEU B 1 135 ? 4.191 -20.969 -30.406 1 97.62 135 LEU B N 1
ATOM 4312 C CA . LEU B 1 135 ? 4.48 -21.766 -31.594 1 97.62 135 LEU B CA 1
ATOM 4313 C C . LEU B 1 135 ? 5.934 -21.594 -32.031 1 97.62 135 LEU B C 1
ATOM 4315 O O . LEU B 1 135 ? 6.598 -22.562 -32.375 1 97.62 135 LEU B O 1
ATOM 4319 N N . ASP B 1 136 ? 6.352 -20.359 -31.906 1 97.81 136 ASP B N 1
ATOM 4320 C CA . ASP B 1 136 ? 7.734 -20.078 -32.281 1 97.81 136 ASP B CA 1
ATOM 4321 C C . ASP B 1 136 ? 8.703 -20.797 -31.344 1 97.81 136 ASP B C 1
ATOM 4323 O O . ASP B 1 136 ? 9.742 -21.297 -31.781 1 97.81 136 ASP B O 1
ATOM 4327 N N . ALA B 1 137 ? 8.398 -20.812 -30.125 1 98.06 137 ALA B N 1
ATOM 4328 C CA . ALA B 1 137 ? 9.242 -21.5 -29.141 1 98.06 137 ALA B CA 1
ATOM 4329 C C . ALA B 1 137 ? 9.273 -23.016 -29.422 1 98.06 137 ALA B C 1
ATOM 4331 O O . ALA B 1 137 ? 10.328 -23.641 -29.328 1 98.06 137 ALA B O 1
ATOM 4332 N N . ILE B 1 138 ? 8.133 -23.578 -29.719 1 97.81 138 ILE B N 1
ATOM 4333 C CA . ILE B 1 138 ? 8.047 -25 -30.047 1 97.81 138 ILE B CA 1
ATOM 4334 C C . ILE B 1 138 ? 8.898 -25.312 -31.281 1 97.81 138 ILE B C 1
ATOM 4336 O O . ILE B 1 138 ? 9.695 -26.25 -31.266 1 97.81 138 ILE B O 1
ATOM 4340 N N . ASP B 1 139 ? 8.727 -24.469 -32.25 1 97.31 139 ASP B N 1
ATOM 4341 C CA . ASP B 1 139 ? 9.477 -24.672 -33.5 1 97.31 139 ASP B CA 1
ATOM 4342 C C . ASP B 1 139 ? 10.977 -24.609 -33.25 1 97.31 139 ASP B C 1
ATOM 4344 O O . ASP B 1 139 ? 11.719 -25.484 -33.719 1 97.31 139 ASP B O 1
ATOM 4348 N N . GLY B 1 140 ? 11.344 -23.594 -32.531 1 97.56 140 GLY B N 1
ATOM 4349 C CA . GLY B 1 140 ? 12.758 -23.453 -32.25 1 97.56 140 GLY B CA 1
ATOM 4350 C C . GLY B 1 140 ? 13.328 -24.609 -31.438 1 97.56 140 GLY B C 1
ATOM 4351 O O . GLY B 1 140 ? 14.43 -25.078 -31.719 1 97.56 140 GLY B O 1
ATOM 4352 N N . ALA B 1 141 ? 12.656 -25.078 -30.469 1 98.19 141 ALA B N 1
ATOM 4353 C CA . ALA B 1 141 ? 13.109 -26.172 -29.625 1 98.19 141 ALA B CA 1
ATOM 4354 C C . ALA B 1 141 ? 13.18 -27.484 -30.422 1 98.19 141 ALA B C 1
ATOM 4356 O O . ALA B 1 141 ? 14.086 -28.297 -30.219 1 98.19 141 ALA B O 1
ATOM 4357 N N . LEU B 1 142 ? 12.219 -27.703 -31.297 1 97.31 142 LEU B N 1
ATOM 4358 C CA . LEU B 1 142 ? 12.211 -28.906 -32.125 1 97.31 142 LEU B CA 1
ATOM 4359 C C . LEU B 1 142 ? 13.352 -28.875 -33.125 1 97.31 142 LEU B C 1
ATOM 4361 O O . LEU B 1 142 ? 13.977 -29.906 -33.406 1 97.31 142 LEU B O 1
ATOM 4365 N N . ASP B 1 143 ? 13.539 -27.656 -33.688 1 97.19 143 ASP B N 1
ATOM 4366 C CA . ASP B 1 143 ? 14.68 -27.531 -34.594 1 97.19 143 ASP B CA 1
ATOM 4367 C C . ASP B 1 143 ? 15.977 -27.922 -33.875 1 97.19 143 ASP B C 1
ATOM 4369 O O . ASP B 1 143 ? 16.812 -28.625 -34.469 1 97.19 143 ASP B O 1
ATOM 4373 N N . ASP B 1 144 ? 16.094 -27.469 -32.688 1 97 144 ASP B N 1
ATOM 4374 C CA . ASP B 1 144 ? 17.266 -27.797 -31.891 1 97 144 ASP B CA 1
ATOM 4375 C C . ASP B 1 144 ? 17.312 -29.297 -31.594 1 97 144 ASP B C 1
ATOM 4377 O O . ASP B 1 144 ? 18.359 -29.938 -31.766 1 97 144 ASP B O 1
ATOM 4381 N N . ALA B 1 145 ? 16.281 -29.922 -31.219 1 96 145 ALA B N 1
ATOM 4382 C CA . ALA B 1 145 ? 16.188 -31.312 -30.797 1 96 145 ALA B CA 1
ATOM 4383 C C . ALA B 1 145 ? 16.453 -32.25 -31.953 1 96 145 ALA B C 1
ATOM 4385 O O . ALA B 1 145 ? 17.016 -33.344 -31.766 1 96 145 ALA B O 1
ATOM 4386 N N . LEU B 1 146 ? 16.016 -31.859 -33.125 1 95.62 146 LEU B N 1
ATOM 4387 C CA . LEU B 1 146 ? 16.047 -32.75 -34.25 1 95.62 146 LEU B CA 1
ATOM 4388 C C . LEU B 1 146 ? 17.281 -32.531 -35.125 1 95.62 146 LEU B C 1
ATOM 4390 O O . LEU B 1 146 ? 17.469 -33.156 -36.156 1 95.62 146 LEU B O 1
ATOM 4394 N N . SER B 1 147 ? 17.984 -31.547 -34.594 1 93.5 147 SER B N 1
ATOM 4395 C CA . SER B 1 147 ? 19.219 -31.297 -35.312 1 93.5 147 SER B CA 1
ATOM 4396 C C . SER B 1 147 ? 20.062 -32.562 -35.438 1 93.5 147 SER B C 1
ATOM 4398 O O . SER B 1 147 ? 20.375 -33.219 -34.406 1 93.5 147 SER B O 1
ATOM 4400 N N . GLY B 1 148 ? 20.422 -32.969 -36.594 1 91.62 148 GLY B N 1
ATOM 4401 C CA . GLY B 1 148 ? 21.266 -34.156 -36.812 1 91.62 148 GLY B CA 1
ATOM 4402 C C . GLY B 1 148 ? 20.469 -35.406 -37 1 91.62 148 GLY B C 1
ATOM 4403 O O . GLY B 1 148 ? 21.031 -36.5 -37.188 1 91.62 148 GLY B O 1
ATOM 4404 N N . THR B 1 149 ? 19.188 -35.312 -36.875 1 93.5 149 THR B N 1
ATOM 4405 C CA . THR B 1 149 ? 18.328 -36.469 -37.156 1 93.5 149 THR B CA 1
ATOM 4406 C C . THR B 1 149 ? 17.703 -36.312 -38.562 1 93.5 149 THR B C 1
ATOM 4408 O O . THR B 1 149 ? 17.875 -35.281 -39.219 1 93.5 149 THR B O 1
ATOM 4411 N N . ARG B 1 150 ? 17 -37.281 -38.938 1 93.94 150 ARG B N 1
ATOM 4412 C CA . ARG B 1 150 ? 16.344 -37.25 -40.25 1 93.94 150 ARG B CA 1
ATOM 4413 C C . ARG B 1 150 ? 15.008 -36.531 -40.156 1 93.94 150 ARG B C 1
ATOM 4415 O O . ARG B 1 150 ? 14.406 -36.219 -41.188 1 93.94 150 ARG B O 1
ATOM 4422 N N . TRP B 1 151 ? 14.617 -36.281 -39 1 94.06 151 TRP B N 1
ATOM 4423 C CA . TRP B 1 151 ? 13.281 -35.75 -38.812 1 94.06 151 TRP B CA 1
ATOM 4424 C C . TRP B 1 151 ? 13.289 -34.219 -38.906 1 94.06 151 TRP B C 1
ATOM 4426 O O . TRP B 1 151 ? 14.281 -33.594 -38.531 1 94.06 151 TRP B O 1
ATOM 4436 N N . LYS B 1 152 ? 12.133 -33.688 -39.312 1 93.75 152 LYS B N 1
ATOM 4437 C CA . LYS B 1 152 ? 11.867 -32.25 -39.312 1 93.75 152 LYS B CA 1
ATOM 4438 C C . LYS B 1 152 ? 10.734 -31.891 -38.344 1 93.75 152 LYS B C 1
ATOM 4440 O O . LYS B 1 152 ? 9.961 -32.75 -37.969 1 93.75 152 LYS B O 1
ATOM 4445 N N . LYS B 1 153 ? 10.742 -30.641 -38.031 1 93.69 153 LYS B N 1
ATOM 4446 C CA . LYS B 1 153 ? 9.734 -30.219 -37.062 1 93.69 153 LYS B CA 1
ATOM 4447 C C . LYS B 1 153 ? 8.328 -30.531 -37.562 1 93.69 153 LYS B C 1
ATOM 4449 O O . LYS B 1 153 ? 7.441 -30.844 -36.75 1 93.69 153 LYS B O 1
ATOM 4454 N N . GLU B 1 154 ? 8.047 -30.484 -38.875 1 92.88 154 GLU B N 1
ATOM 4455 C CA . GLU B 1 154 ? 6.727 -30.734 -39.438 1 92.88 154 GLU B CA 1
ATOM 4456 C C . GLU B 1 154 ? 6.324 -32.188 -39.25 1 92.88 154 GLU B C 1
ATOM 4458 O O . GLU B 1 154 ? 5.137 -32.5 -39.125 1 92.88 154 GLU B O 1
ATOM 4463 N N . ASP B 1 155 ? 7.316 -33.031 -39.188 1 93 155 ASP B N 1
ATOM 4464 C CA . ASP B 1 155 ? 7.051 -34.438 -38.969 1 93 155 ASP B CA 1
ATOM 4465 C C . ASP B 1 155 ? 6.504 -34.688 -37.562 1 93 155 ASP B C 1
ATOM 4467 O O . ASP B 1 155 ? 5.848 -35.688 -37.312 1 93 155 ASP B O 1
ATOM 4471 N N . VAL B 1 156 ? 6.836 -33.75 -36.719 1 93.19 156 VAL B N 1
ATOM 4472 C CA . VAL B 1 156 ? 6.398 -33.844 -35.344 1 93.19 156 VAL B CA 1
ATOM 4473 C C . VAL B 1 156 ? 5.105 -33.062 -35.156 1 93.19 156 VAL B C 1
ATOM 4475 O O . VAL B 1 156 ? 4.141 -33.562 -34.562 1 93.19 156 VAL B O 1
ATOM 4478 N N . THR B 1 157 ? 4.996 -31.844 -35.719 1 92.69 157 THR B N 1
ATOM 4479 C CA . THR B 1 157 ? 3.914 -30.922 -35.438 1 92.69 157 THR B CA 1
ATOM 4480 C C . THR B 1 157 ? 2.693 -31.219 -36.312 1 92.69 157 THR B C 1
ATOM 4482 O O . THR B 1 157 ? 1.56 -30.938 -35.906 1 92.69 157 THR B O 1
ATOM 4485 N N . LEU B 1 158 ? 2.906 -31.797 -37.469 1 88.31 158 LEU B N 1
ATOM 4486 C CA . LEU B 1 158 ? 1.805 -31.969 -38.406 1 88.31 158 LEU B CA 1
ATOM 4487 C C . LEU B 1 158 ? 1.516 -33.469 -38.625 1 88.31 158 LEU B C 1
ATOM 4489 O O . LEU B 1 158 ? 0.394 -33.844 -39 1 88.31 158 LEU B O 1
ATOM 4493 N N . GLY B 1 159 ? 2.531 -34.219 -38.469 1 84.88 159 GLY B N 1
ATOM 4494 C CA . GLY B 1 159 ? 2.355 -35.625 -38.719 1 84.88 159 GLY B CA 1
ATOM 4495 C C . GLY B 1 159 ? 1.447 -36.312 -37.688 1 84.88 159 GLY B C 1
ATOM 4496 O O . GLY B 1 159 ? 1.74 -36.312 -36.5 1 84.88 159 GLY B O 1
ATOM 4497 N N . VAL B 1 160 ? 0.304 -36.844 -38.188 1 79.31 160 VAL B N 1
ATOM 4498 C CA . VAL B 1 160 ? -0.645 -37.5 -37.312 1 79.31 160 VAL B CA 1
ATOM 4499 C C . VAL B 1 160 ? -0.865 -38.938 -37.75 1 79.31 160 VAL B C 1
ATOM 4501 O O . VAL B 1 160 ? -1.115 -39.188 -38.938 1 79.31 160 VAL B O 1
ATOM 4504 N N . ASP B 1 161 ? -0.516 -39.812 -36.906 1 76.69 161 ASP B N 1
ATOM 4505 C CA . ASP B 1 161 ? -0.931 -41.188 -37.188 1 76.69 161 ASP B CA 1
ATOM 4506 C C . ASP B 1 161 ? -1.159 -41.969 -35.875 1 76.69 161 ASP B C 1
ATOM 4508 O O . ASP B 1 161 ? -0.663 -41.562 -34.812 1 76.69 161 ASP B O 1
ATOM 4512 N N . ASP B 1 162 ? -2 -42.906 -35.906 1 74.06 162 ASP B N 1
ATOM 4513 C CA . ASP B 1 162 ? -2.396 -43.688 -34.719 1 74.06 162 ASP B CA 1
ATOM 4514 C C . ASP B 1 162 ? -1.204 -44.406 -34.125 1 74.06 162 ASP B C 1
ATOM 4516 O O . ASP B 1 162 ? -1.118 -44.594 -32.906 1 74.06 162 ASP B O 1
ATOM 4520 N N . ALA B 1 163 ? -0.34 -44.812 -35 1 71.44 163 ALA B N 1
ATOM 4521 C CA . ALA B 1 163 ? 0.792 -45.594 -34.531 1 71.44 163 ALA B CA 1
ATOM 4522 C C . ALA B 1 163 ? 1.754 -44.781 -33.719 1 71.44 163 ALA B C 1
ATOM 4524 O O . ALA B 1 163 ? 2.396 -45.281 -32.781 1 71.44 163 ALA B O 1
ATOM 4525 N N . THR B 1 164 ? 1.723 -43.5 -33.969 1 74.31 164 THR B N 1
ATOM 4526 C CA . THR B 1 164 ? 2.701 -42.656 -33.312 1 74.31 164 THR B CA 1
ATOM 4527 C C . THR B 1 164 ? 2.018 -41.75 -32.312 1 74.31 164 THR B C 1
ATOM 4529 O O . THR B 1 164 ? 2.686 -41 -31.562 1 74.31 164 THR B O 1
ATOM 4532 N N . ALA B 1 165 ? 0.643 -41.75 -32.219 1 67.19 165 ALA B N 1
ATOM 4533 C CA . ALA B 1 165 ? -0.168 -40.812 -31.469 1 67.19 165 ALA B CA 1
ATOM 4534 C C . ALA B 1 165 ? 0.14 -40.906 -29.984 1 67.19 165 ALA B C 1
ATOM 4536 O O . ALA B 1 165 ? 0.008 -39.906 -29.266 1 67.19 165 ALA B O 1
ATOM 4537 N N . GLY B 1 166 ? 1.12 -41.625 -29.547 1 75.56 166 GLY B N 1
ATOM 4538 C CA . GLY B 1 166 ? 1.458 -41.812 -28.141 1 75.56 166 GLY B CA 1
ATOM 4539 C C . GLY B 1 166 ? 2.926 -41.562 -27.844 1 75.56 166 GLY B C 1
ATOM 4540 O O . GLY B 1 166 ? 3.34 -41.562 -26.688 1 75.56 166 GLY B O 1
ATOM 4541 N N . ARG B 1 167 ? 3.521 -41.219 -28.828 1 85.5 167 ARG B N 1
ATOM 4542 C CA . ARG B 1 167 ? 4.965 -41.094 -28.656 1 85.5 167 ARG B CA 1
ATOM 4543 C C . ARG B 1 167 ? 5.371 -39.625 -28.469 1 85.5 167 ARG B C 1
ATOM 4545 O O . ARG B 1 167 ? 6.531 -39.344 -28.156 1 85.5 167 ARG B O 1
ATOM 4552 N N . ARG B 1 168 ? 4.391 -38.719 -28.594 1 91.06 168 ARG B N 1
ATOM 4553 C CA . ARG B 1 168 ? 4.676 -37.312 -28.438 1 91.06 168 ARG B CA 1
ATOM 4554 C C . ARG B 1 168 ? 3.629 -36.656 -27.547 1 91.06 168 ARG B C 1
ATOM 4556 O O . ARG B 1 168 ? 2.451 -37 -27.594 1 91.06 168 ARG B O 1
ATOM 4563 N N . ALA B 1 169 ? 4.07 -35.75 -26.781 1 93.31 169 ALA B N 1
ATOM 4564 C CA . ALA B 1 169 ? 3.162 -35 -25.922 1 93.31 169 ALA B CA 1
ATOM 4565 C C . ALA B 1 169 ? 3.637 -33.562 -25.75 1 93.31 169 ALA B C 1
ATOM 4567 O O . ALA B 1 169 ? 4.836 -33.281 -25.812 1 93.31 169 ALA B O 1
ATOM 4568 N N . LEU B 1 170 ? 2.678 -32.688 -25.578 1 96 170 LEU B N 1
ATOM 4569 C CA . LEU B 1 170 ? 2.943 -31.266 -25.391 1 96 170 LEU B CA 1
ATOM 4570 C C . LEU B 1 170 ? 2.238 -30.734 -24.156 1 96 170 LEU B C 1
ATOM 4572 O O . LEU B 1 170 ? 1.062 -31.016 -23.922 1 96 170 LEU B O 1
ATOM 4576 N N . ALA B 1 171 ? 3.02 -30.094 -23.344 1 96.25 171 ALA B N 1
ATOM 4577 C CA . ALA B 1 171 ? 2.436 -29.328 -22.234 1 96.25 171 ALA B CA 1
ATOM 4578 C C . ALA B 1 171 ? 2.812 -27.859 -22.328 1 96.25 171 ALA B C 1
ATOM 4580 O O . ALA B 1 171 ? 3.988 -27.516 -22.469 1 96.25 171 ALA B O 1
ATOM 4581 N N . VAL B 1 172 ? 1.789 -27.016 -22.25 1 96.62 172 VAL B N 1
ATOM 4582 C CA . VAL B 1 172 ? 1.991 -25.562 -22.281 1 96.62 172 VAL B CA 1
ATOM 4583 C C . VAL B 1 172 ? 1.466 -24.938 -21 1 96.62 172 VAL B C 1
ATOM 4585 O O . VAL B 1 172 ? 0.277 -25.031 -20.688 1 96.62 172 VAL B O 1
ATOM 4588 N N . VAL B 1 173 ? 2.375 -24.344 -20.266 1 94.12 173 VAL B N 1
ATOM 4589 C CA . VAL B 1 173 ? 1.99 -23.578 -19.078 1 94.12 173 VAL B CA 1
ATOM 4590 C C . VAL B 1 173 ? 2.26 -22.094 -19.312 1 94.12 173 VAL B C 1
ATOM 4592 O O . VAL B 1 173 ? 3.375 -21.719 -19.672 1 94.12 173 VAL B O 1
ATOM 4595 N N . CYS B 1 174 ? 1.2 -21.297 -19.141 1 92.56 174 CYS B N 1
ATOM 4596 C CA . CYS B 1 174 ? 1.321 -19.922 -19.578 1 92.56 174 CYS B CA 1
ATOM 4597 C C . CYS B 1 174 ? 0.72 -18.969 -18.547 1 92.56 174 CYS B C 1
ATOM 4599 O O . CYS B 1 174 ? -0.303 -19.281 -17.938 1 92.56 174 CYS B O 1
ATOM 4601 N N . ALA B 1 175 ? 1.449 -17.859 -18.453 1 86.12 175 ALA B N 1
ATOM 4602 C CA . ALA B 1 175 ? 0.827 -16.75 -17.75 1 86.12 175 ALA B CA 1
ATOM 4603 C C . ALA B 1 175 ? -0.424 -16.266 -18.469 1 86.12 175 ALA B C 1
ATOM 4605 O O . ALA B 1 175 ? -0.55 -16.438 -19.688 1 86.12 175 ALA B O 1
ATOM 4606 N N . GLY B 1 176 ? -1.375 -15.781 -17.75 1 76.94 176 GLY B N 1
ATOM 4607 C CA . GLY B 1 176 ? -2.564 -15.211 -18.359 1 76.94 176 GLY B CA 1
ATOM 4608 C C . GLY B 1 176 ? -3.709 -16.203 -18.469 1 76.94 176 GLY B C 1
ATOM 4609 O O . GLY B 1 176 ? -4.816 -15.836 -18.875 1 76.94 176 GLY B O 1
ATOM 4610 N N . ILE B 1 177 ? -3.402 -17.422 -18.234 1 81.38 177 ILE B N 1
ATOM 4611 C CA . ILE B 1 177 ? -4.469 -18.422 -18.188 1 81.38 177 ILE B CA 1
ATOM 4612 C C . ILE B 1 177 ? -5.141 -18.391 -16.828 1 81.38 177 ILE B C 1
ATOM 4614 O O . ILE B 1 177 ? -4.621 -18.953 -15.859 1 81.38 177 ILE B O 1
ATOM 4618 N N . ASP B 1 178 ? -6.23 -17.734 -16.688 1 66.44 178 ASP B N 1
ATOM 4619 C CA . ASP B 1 178 ? -6.863 -17.5 -15.383 1 66.44 178 ASP B CA 1
ATOM 4620 C C . ASP B 1 178 ? -8.078 -18.406 -15.203 1 66.44 178 ASP B C 1
ATOM 4622 O O . ASP B 1 178 ? -8.531 -18.625 -14.078 1 66.44 178 ASP B O 1
ATOM 4626 N N . GLY B 1 179 ? -8.609 -18.844 -16.266 1 66.25 179 GLY B N 1
ATOM 4627 C CA . GLY B 1 179 ? -9.797 -19.688 -16.188 1 66.25 179 GLY B CA 1
ATOM 4628 C C . GLY B 1 179 ? -9.852 -20.75 -17.281 1 66.25 179 GLY B C 1
ATOM 4629 O O . GLY B 1 179 ? -8.977 -20.797 -18.141 1 66.25 179 GLY B O 1
ATOM 4630 N N . ASP B 1 180 ? -10.844 -21.516 -17.141 1 66.62 180 ASP B N 1
ATOM 4631 C CA . ASP B 1 180 ? -11.023 -22.641 -18.047 1 66.62 180 ASP B CA 1
ATOM 4632 C C . ASP B 1 180 ? -11.242 -22.156 -19.484 1 66.62 180 ASP B C 1
ATOM 4634 O O . ASP B 1 180 ? -10.805 -22.797 -20.438 1 66.62 180 ASP B O 1
ATOM 4638 N N . GLY B 1 181 ? -11.75 -21.031 -19.516 1 74.62 181 GLY B N 1
ATOM 4639 C CA . GLY B 1 181 ? -11.984 -20.5 -20.844 1 74.62 181 GLY B CA 1
ATOM 4640 C C . GLY B 1 181 ? -10.703 -20.156 -21.578 1 74.62 181 GLY B C 1
ATOM 4641 O O . GLY B 1 181 ? -10.555 -20.469 -22.766 1 74.62 181 GLY B O 1
ATOM 4642 N N . ASP B 1 182 ? -9.766 -19.625 -20.922 1 82.94 182 ASP B N 1
ATOM 4643 C CA . ASP B 1 182 ? -8.484 -19.25 -21.516 1 82.94 182 ASP B CA 1
ATOM 4644 C C . ASP B 1 182 ? -7.695 -20.484 -21.953 1 82.94 182 ASP B C 1
ATOM 4646 O O . ASP B 1 182 ? -7.133 -20.516 -23.047 1 82.94 182 ASP B O 1
ATOM 4650 N N . ALA B 1 183 ? -7.703 -21.469 -21.109 1 86.88 183 ALA B N 1
ATOM 4651 C CA . ALA B 1 183 ? -6.977 -22.703 -21.422 1 86.88 183 ALA B CA 1
ATOM 4652 C C . ALA B 1 183 ? -7.57 -23.406 -22.625 1 86.88 183 ALA B C 1
ATOM 4654 O O . ALA B 1 183 ? -6.836 -23.906 -23.484 1 86.88 183 ALA B O 1
ATOM 4655 N N . THR B 1 184 ? -8.836 -23.391 -22.703 1 88.69 184 THR B N 1
ATOM 4656 C CA . THR B 1 184 ? -9.531 -24.047 -23.797 1 88.69 184 THR B CA 1
ATOM 4657 C C . THR B 1 184 ? -9.25 -23.328 -25.125 1 88.69 184 THR B C 1
ATOM 4659 O O . THR B 1 184 ? -9.023 -23.984 -26.141 1 88.69 184 THR B O 1
ATOM 4662 N N . ARG B 1 185 ? -9.25 -22.094 -25.047 1 91.88 185 ARG B N 1
ATOM 4663 C CA . ARG B 1 185 ? -8.977 -21.312 -26.25 1 91.88 185 ARG B CA 1
ATOM 4664 C C . ARG B 1 185 ? -7.578 -21.609 -26.781 1 91.88 185 ARG B C 1
ATOM 4666 O O . ARG B 1 185 ? -7.406 -21.844 -27.984 1 91.88 185 ARG B O 1
ATOM 4673 N N . LEU B 1 186 ? -6.633 -21.578 -25.969 1 93.44 186 LEU B N 1
ATOM 4674 C CA . LEU B 1 186 ? -5.262 -21.859 -26.375 1 93.44 186 LEU B CA 1
ATOM 4675 C C . LEU B 1 186 ? -5.129 -23.312 -26.844 1 93.44 186 LEU B C 1
ATOM 4677 O O . LEU B 1 186 ? -4.453 -23.578 -27.828 1 93.44 186 LEU B O 1
ATOM 4681 N N . ARG B 1 187 ? -5.734 -24.188 -26.141 1 93.31 187 ARG B N 1
ATOM 4682 C CA . ARG B 1 187 ? -5.711 -25.594 -26.531 1 93.31 187 ARG B CA 1
ATOM 4683 C C . ARG B 1 187 ? -6.254 -25.797 -27.938 1 93.31 187 ARG B C 1
ATOM 4685 O O . ARG B 1 187 ? -5.637 -26.484 -28.766 1 93.31 187 ARG B O 1
ATOM 4692 N N . ASN B 1 188 ? -7.383 -25.188 -28.172 1 93.75 188 ASN B N 1
ATOM 4693 C CA . ASN B 1 188 ? -8.008 -25.328 -29.484 1 93.75 188 ASN B CA 1
ATOM 4694 C C . ASN B 1 188 ? -7.109 -24.766 -30.578 1 93.75 188 ASN B C 1
ATOM 4696 O O . ASN B 1 188 ? -7.016 -25.359 -31.672 1 93.75 188 ASN B O 1
ATOM 4700 N N . ALA B 1 189 ? -6.543 -23.688 -30.312 1 95.06 189 ALA B N 1
ATOM 4701 C CA . ALA B 1 189 ? -5.641 -23.094 -31.281 1 95.06 189 ALA B CA 1
ATOM 4702 C C . ALA B 1 189 ? -4.441 -24 -31.547 1 95.06 189 ALA B C 1
ATOM 4704 O O . ALA B 1 189 ? -4.004 -24.125 -32.688 1 95.06 189 ALA B O 1
ATOM 4705 N N . LEU B 1 190 ? -3.947 -24.594 -30.562 1 94.75 190 LEU B N 1
ATOM 4706 C CA . LEU B 1 190 ? -2.797 -25.469 -30.703 1 94.75 190 LEU B CA 1
ATOM 4707 C C . LEU B 1 190 ? -3.174 -26.75 -31.469 1 94.75 190 LEU B C 1
ATOM 4709 O O . LEU B 1 190 ? -2.396 -27.234 -32.281 1 94.75 190 LEU B O 1
ATOM 4713 N N . VAL B 1 191 ? -4.312 -27.234 -31.188 1 92.44 191 VAL B N 1
ATOM 4714 C CA . VAL B 1 191 ? -4.801 -28.422 -31.891 1 92.44 191 VAL B CA 1
ATOM 4715 C C . VAL B 1 191 ? -4.863 -28.141 -33.406 1 92.44 191 VAL B C 1
ATOM 4717 O O . VAL B 1 191 ? -4.52 -29 -34.219 1 92.44 191 VAL B O 1
ATOM 4720 N N . ALA B 1 192 ? -5.266 -26.953 -33.688 1 93.06 192 ALA B N 1
ATOM 4721 C CA . ALA B 1 192 ? -5.414 -26.562 -35.062 1 93.06 192 ALA B CA 1
ATOM 4722 C C . ALA B 1 192 ? -4.055 -26.344 -35.719 1 93.06 192 ALA B C 1
ATOM 4724 O O . ALA B 1 192 ? -3.869 -26.641 -36.906 1 93.06 192 ALA B O 1
ATOM 4725 N N . ARG B 1 193 ? -3.125 -25.844 -35 1 93.56 193 ARG B N 1
ATOM 4726 C CA . ARG B 1 193 ? -1.869 -25.391 -35.594 1 93.56 193 ARG B CA 1
ATOM 4727 C C . ARG B 1 193 ? -0.816 -26.5 -35.562 1 93.56 193 ARG B C 1
ATOM 4729 O O . ARG B 1 193 ? 0.081 -26.547 -36.406 1 93.56 193 ARG B O 1
ATOM 4736 N N . VAL B 1 194 ? -0.89 -27.312 -34.531 1 92.81 194 VAL B N 1
ATOM 4737 C CA . VAL B 1 194 ? 0.075 -28.391 -34.375 1 92.81 194 VAL B CA 1
ATOM 4738 C C . VAL B 1 194 ? -0.658 -29.703 -34.062 1 92.81 194 VAL B C 1
ATOM 4740 O O . VAL B 1 194 ? -0.414 -30.344 -33.062 1 92.81 194 VAL B O 1
ATOM 4743 N N . PRO B 1 195 ? -1.377 -30.266 -35 1 88.88 195 PRO B N 1
ATOM 4744 C CA . PRO B 1 195 ? -2.193 -31.453 -34.781 1 88.88 195 PRO B CA 1
ATOM 4745 C C . PRO B 1 195 ? -1.358 -32.688 -34.406 1 88.88 195 PRO B C 1
ATOM 4747 O O . PRO B 1 195 ? -1.851 -33.594 -33.719 1 88.88 195 PRO B O 1
ATOM 4750 N N . GLY B 1 196 ? -0.153 -32.688 -34.781 1 88.31 196 GLY B N 1
ATOM 4751 C CA . GLY B 1 196 ? 0.721 -33.812 -34.438 1 88.31 196 GLY B CA 1
ATOM 4752 C C . GLY B 1 196 ? 0.979 -33.906 -32.938 1 88.31 196 GLY B C 1
ATOM 4753 O O . GLY B 1 196 ? 1.419 -34.969 -32.469 1 88.31 196 GLY B O 1
ATOM 4754 N N . LEU B 1 197 ? 0.71 -32.844 -32.281 1 89.19 197 LEU B N 1
ATOM 4755 C CA . LEU B 1 197 ? 0.936 -32.812 -30.828 1 89.19 197 LEU B CA 1
ATOM 4756 C C . LEU B 1 197 ? -0.387 -32.688 -30.078 1 89.19 197 LEU B C 1
ATOM 4758 O O . LEU B 1 197 ? -0.399 -32.531 -28.859 1 89.19 197 LEU B O 1
ATOM 4762 N N . ALA B 1 198 ? -1.476 -32.875 -30.688 1 83 198 ALA B N 1
ATOM 4763 C CA . ALA B 1 198 ? -2.797 -32.594 -30.156 1 83 198 AL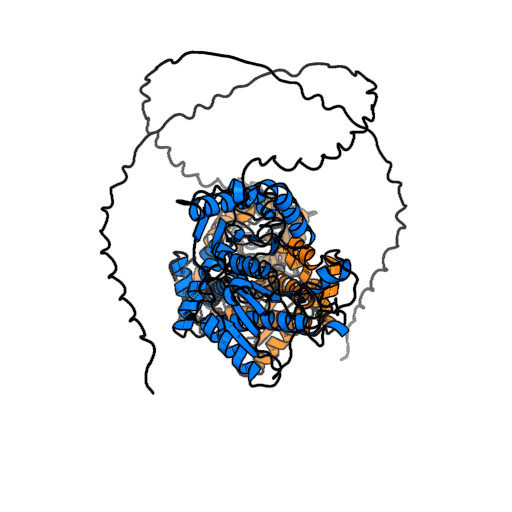A B CA 1
ATOM 4764 C C . ALA B 1 198 ? -3.336 -33.75 -29.328 1 83 198 ALA B C 1
ATOM 4766 O O . ALA B 1 198 ? -4.195 -33.562 -28.453 1 83 198 ALA B O 1
ATOM 4767 N N . ARG B 1 199 ? -2.867 -34.906 -29.578 1 82.31 199 ARG B N 1
ATOM 4768 C CA . ARG B 1 199 ? -3.43 -36.094 -28.922 1 82.31 199 ARG B CA 1
ATOM 4769 C C . ARG B 1 199 ? -3.092 -36.094 -27.438 1 82.31 199 ARG B C 1
ATOM 4771 O O . ARG B 1 199 ? -3.902 -36.531 -26.609 1 82.31 199 ARG B O 1
ATOM 4778 N N . ARG B 1 200 ? -1.908 -35.781 -27.109 1 90.12 200 ARG B N 1
ATOM 4779 C CA . ARG B 1 200 ? -1.45 -35.656 -25.734 1 90.12 200 ARG B CA 1
ATOM 4780 C C . ARG B 1 200 ? -1 -34.219 -25.422 1 90.12 200 ARG B C 1
ATOM 4782 O O . ARG B 1 200 ? 0.194 -33.906 -25.469 1 90.12 200 ARG B O 1
ATOM 4789 N N . LEU B 1 201 ? -2.037 -33.438 -25.156 1 92.19 201 LEU B N 1
ATOM 4790 C CA . LEU B 1 201 ? -1.828 -32 -24.969 1 92.19 201 LEU B CA 1
ATOM 4791 C C . LEU B 1 201 ? -2.471 -31.531 -23.672 1 92.19 201 LEU B C 1
ATOM 4793 O O . LEU B 1 201 ? -3.625 -31.859 -23.391 1 92.19 201 LEU B O 1
ATOM 4797 N N . VAL B 1 202 ? -1.638 -30.828 -22.922 1 92.06 202 VAL B N 1
ATOM 4798 C CA . VAL B 1 202 ? -2.201 -30.188 -21.734 1 92.06 202 VAL B CA 1
ATOM 4799 C C . VAL B 1 202 ? -1.811 -28.703 -21.734 1 92.06 202 VAL B C 1
ATOM 4801 O O . VAL B 1 202 ? -0.686 -28.359 -22.094 1 92.06 202 VAL B O 1
ATOM 4804 N N . VAL B 1 203 ? -2.791 -27.891 -21.5 1 93.19 203 VAL B N 1
ATOM 4805 C CA . VAL B 1 203 ? -2.607 -26.453 -21.328 1 93.19 203 VAL B CA 1
ATOM 4806 C C . VAL B 1 203 ? -3.031 -26.047 -19.922 1 93.19 203 VAL B C 1
ATOM 4808 O O . VAL B 1 203 ? -4.125 -26.391 -19.469 1 93.19 203 VAL B O 1
ATOM 4811 N N . ASP B 1 204 ? -2.135 -25.391 -19.25 1 90.19 204 ASP B N 1
ATOM 4812 C CA . ASP B 1 204 ? -2.422 -24.969 -17.891 1 90.19 204 ASP B CA 1
ATOM 4813 C C . ASP B 1 204 ? -1.799 -23.609 -17.578 1 90.19 204 ASP B C 1
ATOM 4815 O O . ASP B 1 204 ? -1.157 -23.016 -18.438 1 90.19 204 ASP B O 1
ATOM 4819 N N . ASN B 1 205 ? -2.039 -23.109 -16.438 1 87.88 205 ASN B N 1
ATOM 4820 C CA . ASN B 1 205 ? -1.467 -21.812 -16.047 1 87.88 205 ASN B CA 1
ATOM 4821 C C . ASN B 1 205 ? -0.013 -21.969 -15.602 1 87.88 205 ASN B C 1
ATOM 4823 O O . ASN B 1 205 ? 0.458 -23.078 -15.359 1 87.88 205 ASN B O 1
ATOM 4827 N N . ASP B 1 206 ? 0.681 -20.891 -15.453 1 88.06 206 ASP B N 1
ATOM 4828 C CA . ASP B 1 206 ? 2.111 -20.875 -15.156 1 88.06 206 ASP B CA 1
ATOM 4829 C C . ASP B 1 206 ? 2.385 -21.469 -13.773 1 88.06 206 ASP B C 1
ATOM 4831 O O . ASP B 1 206 ? 3.453 -22.031 -13.531 1 88.06 206 ASP B O 1
ATOM 4835 N N . ALA B 1 207 ? 1.441 -21.422 -12.914 1 87.75 207 ALA B N 1
ATOM 4836 C CA . ALA B 1 207 ? 1.613 -21.984 -11.586 1 87.75 207 ALA B CA 1
ATOM 4837 C C . ALA B 1 207 ? 1.745 -23.516 -11.648 1 87.75 207 ALA B C 1
ATOM 4839 O O . ALA B 1 207 ? 2.467 -24.109 -10.852 1 87.75 207 ALA B O 1
ATOM 4840 N N . ALA B 1 208 ? 1.077 -24.094 -12.578 1 89.75 208 ALA B N 1
ATOM 4841 C CA . ALA B 1 208 ? 1.176 -25.547 -12.766 1 89.75 208 ALA B CA 1
ATOM 4842 C C . ALA B 1 208 ? 2.594 -25.953 -13.164 1 89.75 208 ALA B C 1
ATOM 4844 O O . ALA B 1 208 ? 3.102 -26.969 -12.711 1 89.75 208 ALA B O 1
ATOM 4845 N N . GLY B 1 209 ? 3.174 -25.156 -14.039 1 92.94 209 GLY B N 1
ATOM 4846 C CA . GLY B 1 209 ? 4.555 -25.406 -14.414 1 92.94 209 GLY B CA 1
ATOM 4847 C C . GLY B 1 209 ? 5.52 -25.312 -13.242 1 92.94 209 GLY B C 1
ATOM 4848 O O . GLY B 1 209 ? 6.441 -26.125 -13.125 1 92.94 209 GLY B O 1
ATOM 4849 N N . ALA B 1 210 ? 5.254 -24.375 -12.445 1 93.12 210 ALA B N 1
ATOM 4850 C CA . ALA B 1 210 ? 6.07 -24.203 -11.25 1 93.12 210 ALA B CA 1
ATOM 4851 C C . ALA B 1 210 ? 5.953 -25.406 -10.32 1 93.12 210 ALA B C 1
ATOM 4853 O O . ALA B 1 210 ? 6.961 -25.938 -9.859 1 93.12 210 ALA B O 1
ATOM 4854 N N . LEU B 1 211 ? 4.789 -25.859 -10.07 1 94.62 211 LEU B N 1
ATOM 4855 C CA . LEU B 1 211 ? 4.555 -27.016 -9.227 1 94.62 211 LEU B CA 1
ATOM 4856 C C . LEU B 1 211 ? 5.227 -28.266 -9.805 1 94.62 211 LEU B C 1
ATOM 4858 O O . LEU B 1 211 ? 5.961 -28.969 -9.102 1 94.62 211 LEU B O 1
ATOM 4862 N N . ALA B 1 212 ? 5.059 -28.438 -11.086 1 94.69 212 ALA B N 1
ATOM 4863 C CA . ALA B 1 212 ? 5.59 -29.625 -11.758 1 94.69 212 ALA B CA 1
ATOM 4864 C C . ALA B 1 212 ? 7.117 -29.625 -11.734 1 94.69 212 ALA B C 1
ATOM 4866 O O . ALA B 1 212 ? 7.738 -30.688 -11.688 1 94.69 212 ALA B O 1
ATOM 4867 N N . SER B 1 213 ? 7.715 -28.484 -11.766 1 95.44 213 SER B N 1
ATOM 4868 C CA . SER B 1 213 ? 9.172 -28.391 -11.766 1 95.44 213 SER B CA 1
ATOM 4869 C C . SER B 1 213 ? 9.758 -28.906 -10.461 1 95.44 213 SER B C 1
ATOM 4871 O O . SER B 1 213 ? 10.891 -29.391 -10.43 1 95.44 213 SER B O 1
ATOM 4873 N N . GLY B 1 214 ? 8.984 -28.844 -9.422 1 95.12 214 GLY B N 1
ATOM 4874 C CA . GLY B 1 214 ? 9.469 -29.297 -8.133 1 95.12 214 GLY B CA 1
ATOM 4875 C C . GLY B 1 214 ? 8.969 -30.688 -7.766 1 95.12 214 GLY B C 1
ATOM 4876 O O . GLY B 1 214 ? 9.391 -31.266 -6.762 1 95.12 214 GLY B O 1
ATOM 4877 N N . THR B 1 215 ? 8.086 -31.266 -8.57 1 93.88 215 THR B N 1
ATOM 4878 C CA . THR B 1 215 ? 7.488 -32.562 -8.266 1 93.88 215 THR B CA 1
ATOM 4879 C C . THR B 1 215 ? 7.766 -33.562 -9.383 1 93.88 215 THR B C 1
ATOM 4881 O O . THR B 1 215 ? 7.102 -34.594 -9.477 1 93.88 215 THR B O 1
ATOM 4884 N N . GLU B 1 216 ? 8.617 -33.156 -10.234 1 91.06 216 GLU B N 1
ATOM 4885 C CA . GLU B 1 216 ? 8.984 -34 -11.375 1 91.06 216 GLU B CA 1
ATOM 4886 C C . GLU B 1 216 ? 7.762 -34.375 -12.211 1 91.06 216 GLU B C 1
ATOM 4888 O O . GLU B 1 216 ? 7.551 -35.531 -12.547 1 91.06 216 GLU B O 1
ATOM 4893 N N . GLY B 1 217 ? 6.887 -33.375 -12.32 1 90.31 217 GLY B N 1
ATOM 4894 C CA . GLY B 1 217 ? 5.746 -33.531 -13.211 1 90.31 217 GLY B CA 1
ATOM 4895 C C . GLY B 1 217 ? 4.473 -33.906 -12.484 1 90.31 217 GLY B C 1
ATOM 4896 O O . GLY B 1 217 ? 3.379 -33.844 -13.055 1 90.31 217 GLY B O 1
ATOM 4897 N N . ALA B 1 218 ? 4.598 -34.375 -11.297 1 87.81 218 ALA B N 1
ATOM 4898 C CA . ALA B 1 218 ? 3.408 -34.719 -10.523 1 87.81 218 ALA B CA 1
ATOM 4899 C C . ALA B 1 218 ? 2.611 -33.469 -10.148 1 87.81 218 ALA B C 1
ATOM 4901 O O . ALA B 1 218 ? 3.182 -32.469 -9.695 1 87.81 218 ALA B O 1
ATOM 4902 N N . MET B 1 219 ? 1.355 -33.562 -10.383 1 87.38 219 MET B N 1
ATOM 4903 C CA . MET B 1 219 ? 0.488 -32.438 -10.062 1 87.38 219 MET B CA 1
ATOM 4904 C C . MET B 1 219 ? -0.164 -32.625 -8.695 1 87.38 219 MET B C 1
ATOM 4906 O O . MET B 1 219 ? -1.39 -32.688 -8.594 1 87.38 219 MET B O 1
ATOM 4910 N N . ARG B 1 220 ? 0.612 -32.75 -7.758 1 89 220 ARG B N 1
ATOM 4911 C CA . ARG B 1 220 ? 0.211 -32.844 -6.355 1 89 220 ARG B CA 1
ATOM 4912 C C . ARG B 1 220 ? 1.163 -32.062 -5.457 1 89 220 ARG B C 1
ATOM 4914 O O . ARG B 1 220 ? 2.373 -32.312 -5.473 1 89 220 ARG B O 1
ATOM 4921 N N . GLY B 1 221 ? 0.596 -31.188 -4.773 1 93.31 221 GLY B N 1
ATOM 4922 C CA . GLY B 1 221 ? 1.399 -30.312 -3.926 1 93.31 221 GLY B CA 1
ATOM 4923 C C . GLY B 1 221 ? 1.005 -28.859 -4.023 1 93.31 221 GLY B C 1
ATOM 4924 O O . GLY B 1 221 ? -0.1 -28.531 -4.461 1 93.31 221 GLY B O 1
ATOM 4925 N N . ILE B 1 222 ? 1.888 -27.984 -3.453 1 94.75 222 ILE B N 1
ATOM 4926 C CA . ILE B 1 222 ? 1.651 -26.531 -3.455 1 94.75 222 ILE B CA 1
ATOM 4927 C C . ILE B 1 222 ? 2.865 -25.812 -4.039 1 94.75 222 ILE B C 1
ATOM 4929 O O . ILE B 1 222 ? 4.004 -26.125 -3.678 1 94.75 222 ILE B O 1
ATOM 4933 N N . ALA B 1 223 ? 2.631 -25 -4.996 1 96.38 223 ALA B N 1
ATOM 4934 C CA . ALA B 1 223 ? 3.65 -24.062 -5.473 1 96.38 223 ALA B CA 1
ATOM 4935 C C . ALA B 1 223 ? 3.506 -22.703 -4.805 1 96.38 223 ALA B C 1
ATOM 4937 O O . ALA B 1 223 ? 2.428 -22.094 -4.832 1 96.38 223 ALA B O 1
ATOM 4938 N N . LEU B 1 224 ? 4.531 -22.234 -4.148 1 96.94 224 LEU B N 1
ATOM 4939 C CA . LEU B 1 224 ? 4.574 -20.922 -3.539 1 96.94 224 LEU B CA 1
ATOM 4940 C C . LEU B 1 224 ? 5.523 -20 -4.301 1 96.94 224 LEU B C 1
ATOM 4942 O O . LEU B 1 224 ? 6.715 -20.297 -4.422 1 96.94 224 LEU B O 1
ATOM 4946 N N . VAL B 1 225 ? 4.992 -18.984 -4.828 1 93.06 225 VAL B N 1
ATOM 4947 C CA . VAL B 1 225 ? 5.793 -18.016 -5.57 1 93.06 225 VAL B CA 1
ATOM 4948 C C . VAL B 1 225 ? 5.922 -16.719 -4.766 1 93.06 225 VAL B C 1
ATOM 4950 O O . VAL B 1 225 ? 4.922 -16.188 -4.27 1 93.06 225 VAL B O 1
ATOM 4953 N N . ALA B 1 226 ? 7.113 -16.234 -4.586 1 95.44 226 ALA B N 1
ATOM 4954 C CA . ALA B 1 226 ? 7.344 -14.945 -3.934 1 95.44 226 ALA B CA 1
ATOM 4955 C C . ALA B 1 226 ? 8.43 -14.156 -4.656 1 95.44 226 ALA B C 1
ATOM 4957 O O . ALA B 1 226 ? 9.609 -14.523 -4.617 1 95.44 226 ALA B O 1
ATOM 4958 N N . GLY B 1 227 ? 8.125 -13.141 -5.348 1 92.44 227 GLY B N 1
ATOM 4959 C CA . GLY B 1 227 ? 8.961 -12.156 -6.008 1 92.44 227 GLY B CA 1
ATOM 4960 C C . GLY B 1 227 ? 8.445 -10.734 -5.855 1 92.44 227 GLY B C 1
ATOM 4961 O O . GLY B 1 227 ? 8.227 -10.266 -4.734 1 92.44 227 GLY B O 1
ATOM 4962 N N . THR B 1 228 ? 8.102 -10.148 -7.043 1 88.56 228 THR B N 1
ATOM 4963 C CA . THR B 1 228 ? 7.441 -8.844 -6.938 1 88.56 228 THR B CA 1
ATOM 4964 C C . THR B 1 228 ? 6.121 -8.969 -6.184 1 88.56 228 THR B C 1
ATOM 4966 O O . THR B 1 228 ? 5.82 -8.148 -5.312 1 88.56 228 THR B O 1
ATOM 4969 N N . GLY B 1 229 ? 5.371 -9.969 -6.52 1 91.44 229 GLY B N 1
ATOM 4970 C CA . GLY B 1 229 ? 4.184 -10.375 -5.789 1 91.44 229 GLY B CA 1
ATOM 4971 C C . GLY B 1 229 ? 4.301 -11.766 -5.188 1 91.44 229 GLY B C 1
ATOM 4972 O O . GLY B 1 229 ? 5.395 -12.328 -5.121 1 91.44 229 GLY B O 1
ATOM 4973 N N . THR B 1 230 ? 3.203 -12.234 -4.613 1 94.38 230 THR B N 1
ATOM 4974 C CA . THR B 1 230 ? 3.209 -13.586 -4.066 1 94.38 230 THR B CA 1
ATOM 4975 C C . THR B 1 230 ? 1.867 -14.273 -4.309 1 94.38 230 THR B C 1
ATOM 4977 O O . THR B 1 230 ? 0.833 -13.609 -4.406 1 94.38 230 THR B O 1
ATOM 4980 N N . VAL B 1 231 ? 1.951 -15.617 -4.5 1 92.31 231 VAL B N 1
ATOM 4981 C CA . VAL B 1 231 ? 0.759 -16.438 -4.707 1 92.31 231 VAL B CA 1
ATOM 4982 C C . VAL B 1 231 ? 1.072 -17.891 -4.395 1 92.31 231 VAL B C 1
ATOM 4984 O O . VAL B 1 231 ? 2.205 -18.344 -4.578 1 92.31 231 VAL B O 1
ATOM 4987 N N . ALA B 1 232 ? 0.144 -18.562 -3.797 1 94.81 232 ALA B N 1
ATOM 4988 C CA . ALA B 1 232 ? 0.209 -20.016 -3.607 1 94.81 232 ALA B CA 1
ATOM 4989 C C . ALA B 1 232 ? -0.842 -20.719 -4.453 1 94.81 232 ALA B C 1
ATOM 4991 O O . ALA B 1 232 ? -1.979 -20.25 -4.566 1 94.81 232 ALA B O 1
ATOM 4992 N N . PHE B 1 233 ? -0.437 -21.75 -5.141 1 92.12 233 PHE B N 1
ATOM 4993 C CA . PHE B 1 233 ? -1.287 -22.609 -5.961 1 92.12 233 PHE B CA 1
ATOM 4994 C C . PHE B 1 233 ? -1.1 -24.078 -5.586 1 92.12 233 PHE B C 1
ATOM 4996 O O . PHE B 1 233 ? 0.03 -24.531 -5.41 1 92.12 233 PHE B O 1
ATOM 5003 N N . GLY B 1 234 ? -2.229 -24.75 -5.465 1 91.69 234 GLY B N 1
ATOM 5004 C CA . GLY B 1 234 ? -2.105 -26.141 -5.066 1 91.69 234 GLY B CA 1
ATOM 5005 C C . GLY B 1 234 ? -3.043 -27.062 -5.82 1 91.69 234 GLY B C 1
ATOM 5006 O O . GLY B 1 234 ? -4.047 -26.609 -6.379 1 91.69 234 GLY B O 1
ATOM 5007 N N . VAL B 1 235 ? -2.578 -28.281 -5.879 1 88.5 235 VAL B N 1
ATOM 5008 C CA . VAL B 1 235 ? -3.361 -29.359 -6.492 1 88.5 235 VAL B CA 1
ATOM 5009 C C . VAL B 1 235 ? -3.422 -30.547 -5.547 1 88.5 235 VAL B C 1
ATOM 5011 O O . VAL B 1 235 ? -2.412 -30.938 -4.953 1 88.5 235 VAL B O 1
ATOM 5014 N N . GLY B 1 236 ? -4.621 -31 -5.336 1 83.44 236 GLY B N 1
ATOM 5015 C CA . GLY B 1 236 ? -4.82 -32.219 -4.555 1 83.44 236 GLY B CA 1
ATOM 5016 C C . GLY B 1 236 ? -4.82 -33.469 -5.398 1 83.44 236 GLY B C 1
ATOM 5017 O O . GLY B 1 236 ? -4.379 -33.438 -6.551 1 83.44 236 GLY B O 1
ATOM 5018 N N . PHE B 1 237 ? -5.238 -34.625 -4.727 1 68.94 237 PHE B N 1
ATOM 5019 C CA . PHE B 1 237 ? -5.25 -35.906 -5.383 1 68.94 237 PHE B CA 1
ATOM 5020 C C . PHE B 1 237 ? -6.273 -35.938 -6.512 1 68.94 237 PHE B C 1
ATOM 5022 O O . PHE B 1 237 ? -7.379 -35.406 -6.367 1 68.94 237 PHE B O 1
ATOM 5029 N N . SER B 1 238 ? -5.891 -36.094 -7.602 1 57.28 238 SER B N 1
ATOM 5030 C CA . SER B 1 238 ? -6.824 -36.375 -8.68 1 57.28 238 SER B CA 1
ATOM 5031 C C . SER B 1 238 ? -7.418 -37.781 -8.531 1 57.28 238 SER B C 1
ATOM 5033 O O . SER B 1 238 ? -6.688 -38.781 -8.516 1 57.28 238 SER B O 1
ATOM 5035 N N . GLY B 1 239 ? -8.102 -38.094 -7.445 1 46.56 239 GLY B N 1
ATOM 5036 C CA . GLY B 1 239 ? -8.523 -39.469 -7.199 1 46.56 239 GLY B CA 1
ATOM 5037 C C . GLY B 1 239 ? -8.75 -40.281 -8.469 1 46.56 239 GLY B C 1
ATOM 5038 O O . GLY B 1 239 ? -8.617 -39.719 -9.578 1 46.56 239 GLY B O 1
ATOM 5039 N N . GLY B 1 240 ? -9.953 -41.125 -8.359 1 38.91 240 GLY B N 1
ATOM 5040 C CA . GLY B 1 240 ? -10.422 -42.469 -8.602 1 38.91 240 GLY B CA 1
ATOM 5041 C C . GLY B 1 240 ? -10.805 -42.719 -10.047 1 38.91 240 GLY B C 1
ATOM 5042 O O . GLY B 1 240 ? -11.133 -41.781 -10.773 1 38.91 240 GLY B O 1
ATOM 5043 N N . THR B 1 241 ? -10.008 -43.531 -10.633 1 35.31 241 THR B N 1
ATOM 5044 C CA . THR B 1 241 ? -10.789 -44.375 -11.531 1 35.31 241 THR B CA 1
ATOM 5045 C C . THR B 1 241 ? -12.227 -44.5 -11.039 1 35.31 241 THR B C 1
ATOM 5047 O O . THR B 1 241 ? -12.539 -45.375 -10.211 1 35.31 241 THR B O 1
ATOM 5050 N N . ASP B 1 242 ? -12.75 -43.594 -10.398 1 34.12 242 ASP B N 1
ATOM 5051 C CA . ASP B 1 242 ? -14.117 -44.094 -10.359 1 34.12 242 ASP B CA 1
ATOM 5052 C C . ASP B 1 242 ? -14.578 -44.531 -11.75 1 34.12 242 ASP B C 1
ATOM 5054 O O . ASP B 1 242 ? -14.422 -43.781 -12.719 1 34.12 242 ASP B O 1
ATOM 5058 N N . ASP B 1 243 ? -14.484 -45.812 -12.023 1 32.62 243 ASP B N 1
ATOM 5059 C CA . ASP B 1 243 ? -15.18 -46.594 -13.047 1 32.62 243 ASP B CA 1
ATOM 5060 C C . ASP B 1 243 ? -16.531 -45.969 -13.375 1 32.62 243 ASP B C 1
ATOM 5062 O O . ASP B 1 243 ? -17.422 -46.656 -13.898 1 32.62 243 ASP B O 1
ATOM 5066 N N . ASP B 1 244 ? -17.062 -45.062 -12.641 1 33.75 244 ASP B N 1
ATOM 5067 C CA . ASP B 1 244 ? -18.375 -44.906 -13.281 1 33.75 244 ASP B CA 1
ATOM 5068 C C . ASP B 1 244 ? -18.234 -44.375 -14.703 1 33.75 244 ASP B C 1
ATOM 5070 O O . ASP B 1 244 ? -17.359 -43.531 -14.969 1 33.75 244 ASP B O 1
ATOM 5074 N N . GLY B 1 245 ? -18.578 -45.031 -15.766 1 33.56 245 GLY B N 1
ATOM 5075 C CA . GLY B 1 245 ? -18.781 -45.094 -17.203 1 33.56 245 GLY B CA 1
ATOM 5076 C C . GLY B 1 245 ? -18.828 -43.75 -17.875 1 33.56 245 GLY B C 1
ATOM 5077 O O . GLY B 1 245 ? -18.969 -43.656 -19.094 1 33.56 245 GLY B O 1
ATOM 5078 N N . ASP B 1 246 ? -19.438 -42.75 -17.188 1 33.16 246 ASP B N 1
ATOM 5079 C CA . ASP B 1 246 ? -19.75 -41.656 -18.125 1 33.16 246 ASP B CA 1
ATOM 5080 C C . ASP B 1 246 ? -18.5 -40.812 -18.391 1 33.16 246 ASP B C 1
ATOM 5082 O O . ASP B 1 246 ? -17.828 -40.375 -17.453 1 33.16 246 ASP B O 1
ATOM 5086 N N . GLN B 1 247 ? -17.938 -40.781 -19.516 1 34.69 247 GLN B N 1
ATOM 5087 C CA . GLN B 1 247 ? -16.812 -40.156 -20.188 1 34.69 247 GLN B CA 1
ATOM 5088 C C . GLN B 1 247 ? -16.688 -38.688 -19.781 1 34.69 247 GLN B C 1
ATOM 5090 O O . GLN B 1 247 ? -15.594 -38.125 -19.766 1 34.69 247 GLN B O 1
ATOM 5095 N N . SER B 1 248 ? -17.766 -37.969 -19.875 1 39.59 248 SER B N 1
ATOM 5096 C CA . SER B 1 248 ? -17.781 -36.5 -19.703 1 39.59 248 SER B CA 1
ATOM 5097 C C . SER B 1 248 ? -17.344 -36.125 -18.281 1 39.59 248 SER B C 1
ATOM 5099 O O . SER B 1 248 ? -16.641 -35.125 -18.094 1 39.59 248 SER B O 1
ATOM 5101 N N . THR B 1 249 ? -17.875 -36.75 -17.266 1 37.66 249 THR B N 1
ATOM 5102 C CA . THR B 1 249 ? -17.562 -36.625 -15.852 1 37.66 249 THR B CA 1
ATOM 5103 C C . THR B 1 249 ? -16.141 -37.094 -15.562 1 37.66 249 THR B C 1
ATOM 5105 O O . THR B 1 249 ? -15.57 -36.75 -14.531 1 37.66 249 THR B O 1
ATOM 5108 N N . GLU B 1 250 ? -15.586 -37.969 -16.375 1 38.19 250 GLU B N 1
ATOM 5109 C CA . GLU B 1 250 ? -14.242 -38.531 -16.281 1 38.19 250 GLU B CA 1
ATOM 5110 C C . GLU B 1 250 ? -13.172 -37.438 -16.422 1 38.19 250 GLU B C 1
ATOM 5112 O O . GLU B 1 250 ? -12.172 -37.469 -15.711 1 38.19 250 GLU B O 1
ATOM 5117 N N . ARG B 1 251 ? -13.273 -36.719 -17.438 1 40.34 251 ARG B N 1
ATOM 5118 C CA . ARG B 1 251 ? -12.297 -35.656 -17.734 1 40.34 251 ARG B CA 1
ATOM 5119 C C . ARG B 1 251 ? -12.227 -34.656 -16.609 1 40.34 251 ARG B C 1
ATOM 5121 O O . ARG B 1 251 ? -11.172 -34.062 -16.359 1 40.34 251 ARG B O 1
ATOM 5128 N N . ARG B 1 252 ? -13.43 -34.25 -16.125 1 41.62 252 ARG B N 1
ATOM 5129 C CA . ARG B 1 252 ? -13.484 -33.281 -15.016 1 41.62 252 ARG B CA 1
ATOM 5130 C C . ARG B 1 252 ? -12.898 -33.906 -13.742 1 41.62 252 ARG B C 1
ATOM 5132 O O . ARG B 1 252 ? -12.414 -33.156 -12.867 1 41.62 252 ARG B O 1
ATOM 5139 N N . LYS B 1 253 ? -13.125 -35.188 -13.492 1 44.09 253 LYS B N 1
ATOM 5140 C CA . LYS B 1 253 ? -12.742 -35.938 -12.297 1 44.09 253 LYS B CA 1
ATOM 5141 C C . LYS B 1 253 ? -11.234 -36.125 -12.227 1 44.09 253 LYS B C 1
ATOM 5143 O O . LYS B 1 253 ? -10.688 -36.406 -11.148 1 44.09 253 LYS B O 1
ATOM 5148 N N . ARG B 1 254 ? -10.57 -36.094 -13.336 1 46.41 254 ARG B N 1
ATOM 5149 C CA . ARG B 1 254 ? -9.133 -36.344 -13.359 1 46.41 254 ARG B CA 1
ATOM 5150 C C . ARG B 1 254 ? -8.344 -35.125 -12.953 1 46.41 254 ARG B C 1
ATOM 5152 O O . ARG B 1 254 ? -7.125 -35.188 -12.75 1 46.41 254 ARG B O 1
ATOM 5159 N N . ARG B 1 255 ? -9.078 -33.969 -12.844 1 56.88 255 ARG B N 1
ATOM 5160 C CA . ARG B 1 255 ? -8.234 -32.844 -12.438 1 56.88 255 ARG B CA 1
ATOM 5161 C C . ARG B 1 255 ? -8.344 -32.594 -10.938 1 56.88 255 ARG B C 1
ATOM 5163 O O . ARG B 1 255 ? -9.445 -32.5 -10.398 1 56.88 255 ARG B O 1
ATOM 5170 N N . GLY B 1 256 ? -7.328 -33.031 -10.18 1 65.31 256 GLY B N 1
ATOM 5171 C CA . GLY B 1 256 ? -7.285 -32.781 -8.742 1 65.31 256 GLY B CA 1
ATOM 5172 C C . GLY B 1 256 ? -7.871 -31.422 -8.359 1 65.31 256 GLY B C 1
ATOM 5173 O O . GLY B 1 256 ? -7.969 -30.531 -9.188 1 65.31 256 GLY B O 1
ATOM 5174 N N . VAL B 1 257 ? -8.453 -31.438 -7.223 1 79.75 257 VAL B N 1
ATOM 5175 C CA . VAL B 1 257 ? -8.961 -30.172 -6.676 1 79.75 257 VAL B CA 1
ATOM 5176 C C . VAL B 1 257 ? -7.848 -29.141 -6.672 1 79.75 257 VAL B C 1
ATOM 5178 O O . VAL B 1 257 ? -6.723 -29.422 -6.258 1 79.75 257 VAL B O 1
ATOM 5181 N N . ARG B 1 258 ? -8.125 -28.047 -7.246 1 85.56 258 ARG B N 1
ATOM 5182 C CA . ARG B 1 258 ? -7.156 -26.969 -7.309 1 85.56 258 ARG B CA 1
ATOM 5183 C C . ARG B 1 258 ? -7.578 -25.812 -6.41 1 85.56 258 ARG B C 1
ATOM 5185 O O . ARG B 1 258 ? -8.766 -25.594 -6.172 1 85.56 258 ARG B O 1
ATOM 5192 N N . ALA B 1 259 ? -6.613 -25.156 -5.891 1 88.31 259 ALA B N 1
ATOM 5193 C CA . ALA B 1 259 ? -6.867 -23.984 -5.055 1 88.31 259 ALA B CA 1
ATOM 5194 C C . ALA B 1 259 ? -5.75 -22.953 -5.195 1 88.31 259 ALA B C 1
ATOM 5196 O O . ALA B 1 259 ? -4.625 -23.297 -5.57 1 88.31 259 ALA B O 1
ATOM 5197 N N . ARG B 1 260 ? -6.133 -21.766 -4.938 1 89.62 260 ARG B N 1
ATOM 5198 C CA . ARG B 1 260 ? -5.18 -20.656 -4.988 1 89.62 260 ARG B CA 1
ATOM 5199 C C . ARG B 1 260 ? -5.422 -19.672 -3.854 1 89.62 260 ARG B C 1
ATOM 5201 O O . ARG B 1 260 ? -6.566 -19.453 -3.443 1 89.62 260 ARG B O 1
ATOM 5208 N N . ALA B 1 261 ? -4.406 -19.078 -3.33 1 93.06 261 ALA B N 1
ATOM 5209 C CA . ALA B 1 261 ? -4.453 -18.016 -2.324 1 93.06 261 ALA B CA 1
ATOM 5210 C C . ALA B 1 261 ? -3.354 -16.984 -2.559 1 93.06 261 ALA B C 1
ATOM 5212 O O . ALA B 1 261 ? -2.238 -17.344 -2.951 1 93.06 261 ALA B O 1
ATOM 5213 N N . GLY B 1 262 ? -3.693 -15.742 -2.248 1 92.31 262 GLY B N 1
ATOM 5214 C CA . GLY B 1 262 ? -2.768 -14.672 -2.578 1 92.31 262 GLY B CA 1
ATOM 5215 C C . GLY B 1 262 ? -2.912 -14.172 -4.004 1 92.31 262 GLY B C 1
ATOM 5216 O O . GLY B 1 262 ? -3.977 -14.312 -4.613 1 92.31 262 GLY B O 1
ATOM 5217 N N . GLY B 1 263 ? -1.93 -13.453 -4.508 1 89.5 263 GLY B N 1
ATOM 5218 C CA . GLY B 1 263 ? -1.945 -12.945 -5.867 1 89.5 263 GLY B CA 1
ATOM 5219 C C . GLY B 1 263 ? -2.816 -11.711 -6.031 1 89.5 263 GLY B C 1
ATOM 5220 O O . GLY B 1 263 ? -3.252 -11.398 -7.141 1 89.5 263 GLY B O 1
ATOM 5221 N N . TRP B 1 264 ? -3.066 -11.07 -4.988 1 91 264 TRP B N 1
ATOM 5222 C CA . TRP B 1 264 ? -3.998 -9.953 -5.023 1 91 264 TRP B CA 1
ATOM 5223 C C . TRP B 1 264 ? -3.281 -8.656 -5.395 1 91 264 TRP B C 1
ATOM 5225 O O . TRP B 1 264 ? -3.893 -7.738 -5.945 1 91 264 TRP B O 1
ATOM 5235 N N . GLY B 1 265 ? -2.057 -8.602 -5.035 1 91.44 265 GLY B N 1
ATOM 5236 C CA . GLY B 1 265 ? -1.292 -7.395 -5.293 1 91.44 265 GLY B CA 1
ATOM 5237 C C . GLY B 1 265 ? -1.225 -6.465 -4.098 1 91.44 265 GLY B C 1
ATOM 5238 O O . GLY B 1 265 ? -1.815 -6.746 -3.051 1 91.44 265 GLY B O 1
ATOM 5239 N N . PRO B 1 266 ? -0.521 -5.355 -4.289 1 93.19 266 PRO B N 1
ATOM 5240 C CA . PRO B 1 266 ? -0.184 -4.477 -3.166 1 93.19 266 PRO B CA 1
ATOM 5241 C C . PRO B 1 266 ? -1.405 -3.77 -2.584 1 93.19 266 PRO B C 1
ATOM 5243 O O . PRO B 1 266 ? -1.436 -3.467 -1.389 1 93.19 266 PRO B O 1
ATOM 5246 N N . ALA B 1 267 ? -2.418 -3.494 -3.391 1 93.25 267 ALA B N 1
ATOM 5247 C CA . ALA B 1 267 ? -3.609 -2.807 -2.898 1 93.25 267 ALA B CA 1
ATOM 5248 C C . ALA B 1 267 ? -4.316 -3.633 -1.828 1 93.25 267 ALA B C 1
ATOM 5250 O O . ALA B 1 267 ? -5.113 -3.102 -1.05 1 93.25 267 ALA B O 1
ATOM 5251 N N . PHE B 1 268 ? -4.008 -4.969 -1.781 1 94.06 268 PHE B N 1
ATOM 5252 C CA . PHE B 1 268 ? -4.629 -5.895 -0.841 1 94.06 268 PHE B CA 1
ATOM 5253 C C . PHE B 1 268 ? -3.611 -6.387 0.182 1 94.06 268 PHE B C 1
ATOM 5255 O O . PHE B 1 268 ? -3.842 -7.391 0.86 1 94.06 268 PHE B O 1
ATOM 5262 N N . GLU B 1 269 ? -2.537 -5.805 0.285 1 88.5 269 GLU B N 1
ATOM 5263 C CA . GLU B 1 269 ? -1.448 -6.105 1.208 1 88.5 269 GLU B CA 1
ATOM 5264 C C . GLU B 1 269 ? -0.816 -7.461 0.891 1 88.5 269 GLU B C 1
ATOM 5266 O O . GLU B 1 269 ? -0.929 -8.406 1.677 1 88.5 269 GLU B O 1
ATOM 5271 N N . ASP B 1 270 ? -0.21 -7.605 -0.118 1 90.12 270 ASP B N 1
ATOM 5272 C CA . ASP B 1 270 ? 0.476 -8.797 -0.603 1 90.12 270 ASP B CA 1
ATOM 5273 C C . ASP B 1 270 ? 1.604 -9.203 0.343 1 90.12 270 ASP B C 1
ATOM 5275 O O . ASP B 1 270 ? 2.762 -9.305 -0.068 1 90.12 270 ASP B O 1
ATOM 5279 N N . ARG B 1 271 ? 1.24 -9.648 1.602 1 95.06 271 ARG B N 1
ATOM 5280 C CA . ARG B 1 271 ? 2.191 -9.945 2.668 1 95.06 271 ARG B CA 1
ATOM 5281 C C . ARG B 1 271 ? 3.121 -11.086 2.268 1 95.06 271 ARG B C 1
ATOM 5283 O O . ARG B 1 271 ? 2.662 -12.172 1.913 1 95.06 271 ARG B O 1
ATOM 5290 N N . GLY B 1 272 ? 4.398 -10.836 2.273 1 97 272 GLY B N 1
ATOM 5291 C CA . GLY B 1 272 ? 5.391 -11.836 1.915 1 97 272 GLY B CA 1
ATOM 5292 C C . GLY B 1 272 ? 5.996 -11.617 0.542 1 97 272 GLY B C 1
ATOM 5293 O O . GLY B 1 272 ? 6.93 -12.32 0.147 1 97 272 GLY B O 1
ATOM 5294 N N . SER B 1 273 ? 5.543 -10.664 -0.182 1 96.88 273 SER B N 1
ATOM 5295 C CA . SER B 1 273 ? 6.059 -10.336 -1.506 1 96.88 273 SER B CA 1
ATOM 5296 C C . SER B 1 273 ? 7.238 -9.375 -1.417 1 96.88 273 SER B C 1
ATOM 5298 O O . SER B 1 273 ? 7.523 -8.828 -0.347 1 96.88 273 SER B O 1
ATOM 5300 N N . GLY B 1 274 ? 7.867 -9.258 -2.537 1 97.38 274 GLY B N 1
ATOM 5301 C CA . GLY B 1 274 ? 8.906 -8.242 -2.613 1 97.38 274 GLY B CA 1
ATOM 5302 C C . GLY B 1 274 ? 8.383 -6.836 -2.396 1 97.38 274 GLY B C 1
ATOM 5303 O O . GLY B 1 274 ? 9.047 -6.012 -1.764 1 97.38 274 GLY B O 1
ATOM 5304 N N . HIS B 1 275 ? 7.25 -6.559 -2.938 1 96.25 275 HIS B N 1
ATOM 5305 C CA . HIS B 1 275 ? 6.637 -5.254 -2.727 1 96.25 275 HIS B CA 1
ATOM 5306 C C . HIS B 1 275 ? 6.363 -5.008 -1.246 1 96.25 275 HIS B C 1
ATOM 5308 O O . HIS B 1 275 ? 6.594 -3.904 -0.743 1 96.25 275 HIS B O 1
ATOM 5314 N N . HIS B 1 276 ? 5.863 -5.969 -0.586 1 97.44 276 HIS B N 1
ATOM 5315 C CA . HIS B 1 276 ? 5.605 -5.879 0.847 1 97.44 276 HIS B CA 1
ATOM 5316 C C . HIS B 1 276 ? 6.879 -5.547 1.615 1 97.44 276 HIS B C 1
ATOM 5318 O O . HIS B 1 276 ? 6.883 -4.641 2.453 1 97.44 276 HIS B O 1
ATOM 5324 N N . LEU B 1 277 ? 7.902 -6.309 1.339 1 98.31 277 LEU B N 1
ATOM 5325 C CA . LEU B 1 277 ? 9.18 -6.059 1.999 1 98.31 277 LEU B CA 1
ATOM 5326 C C . LEU B 1 277 ? 9.688 -4.656 1.683 1 98.31 277 LEU B C 1
ATOM 5328 O O . LEU B 1 277 ? 10.164 -3.949 2.574 1 98.31 277 LEU B O 1
ATOM 5332 N N . GLY B 1 278 ? 9.602 -4.32 0.448 1 97.75 278 GLY B N 1
ATOM 5333 C CA . GLY B 1 278 ? 10.023 -2.99 0.05 1 97.75 278 GLY B CA 1
ATOM 5334 C C . GLY B 1 278 ? 9.258 -1.884 0.746 1 97.75 278 GLY B C 1
ATOM 5335 O O . GLY B 1 278 ? 9.844 -0.895 1.188 1 97.75 278 GLY B O 1
ATOM 5336 N N . THR B 1 279 ? 7.992 -2.027 0.833 1 97.19 279 THR B N 1
ATOM 5337 C CA . THR B 1 279 ? 7.145 -1.057 1.521 1 97.19 279 THR B CA 1
ATOM 5338 C C . THR B 1 279 ? 7.543 -0.94 2.99 1 97.19 279 THR B C 1
ATOM 5340 O O . THR B 1 279 ? 7.598 0.162 3.539 1 97.19 279 THR B O 1
ATOM 5343 N N . ARG B 1 280 ? 7.789 -2.088 3.559 1 97.94 280 ARG B N 1
ATOM 5344 C CA . ARG B 1 280 ? 8.188 -2.092 4.961 1 97.94 280 ARG B CA 1
ATOM 5345 C C . ARG B 1 280 ? 9.555 -1.433 5.141 1 97.94 280 ARG B C 1
ATOM 5347 O O . ARG B 1 280 ? 9.812 -0.798 6.168 1 97.94 280 ARG B O 1
ATOM 5354 N N . ALA B 1 281 ? 10.43 -1.589 4.195 1 98.19 281 ALA B N 1
ATOM 5355 C CA . ALA B 1 281 ? 11.711 -0.891 4.234 1 98.19 281 ALA B CA 1
ATOM 5356 C C . ALA B 1 281 ? 11.516 0.622 4.195 1 98.19 281 ALA B C 1
ATOM 5358 O O . ALA B 1 281 ? 12.133 1.355 4.965 1 98.19 281 ALA B O 1
ATOM 5359 N N . LEU B 1 282 ? 10.656 1.062 3.342 1 97.06 282 LEU B N 1
ATOM 5360 C CA . LEU B 1 282 ? 10.344 2.482 3.244 1 97.06 282 LEU B CA 1
ATOM 5361 C C . LEU B 1 282 ? 9.75 2.996 4.551 1 97.06 282 LEU B C 1
ATOM 5363 O O . LEU B 1 282 ? 10.125 4.07 5.027 1 97.06 282 LEU B O 1
ATOM 5367 N N . ASN B 1 283 ? 8.852 2.24 5.039 1 97.31 283 ASN B N 1
ATOM 5368 C CA . ASN B 1 283 ? 8.227 2.609 6.309 1 97.31 283 ASN B CA 1
ATOM 5369 C C . ASN B 1 283 ? 9.258 2.715 7.43 1 97.31 283 ASN B C 1
ATOM 5371 O O . ASN B 1 283 ? 9.203 3.645 8.234 1 97.31 283 ASN B O 1
ATOM 5375 N N . ALA B 1 284 ? 10.109 1.741 7.496 1 97.25 284 ALA B N 1
ATOM 5376 C CA . ALA B 1 284 ? 11.156 1.754 8.516 1 97.25 284 ALA B CA 1
ATOM 5377 C C . ALA B 1 284 ? 12.008 3.016 8.414 1 97.25 284 ALA B C 1
ATOM 5379 O O . ALA B 1 284 ? 12.328 3.637 9.43 1 97.25 284 ALA B O 1
ATOM 5380 N N . ALA B 1 285 ? 12.375 3.396 7.23 1 94.88 285 ALA B N 1
ATOM 5381 C CA . ALA B 1 285 ? 13.156 4.613 7.02 1 94.88 285 ALA B CA 1
ATOM 5382 C C . ALA B 1 285 ? 12.367 5.848 7.445 1 94.88 285 ALA B C 1
ATOM 5384 O O . ALA B 1 285 ? 12.898 6.727 8.125 1 94.88 285 ALA B O 1
ATOM 5385 N N . ALA B 1 286 ? 11.133 5.895 7.066 1 94.25 286 ALA B N 1
ATOM 5386 C CA . ALA B 1 286 ? 10.273 7.02 7.418 1 94.25 286 ALA B CA 1
ATOM 5387 C C . ALA B 1 286 ? 10.117 7.141 8.93 1 9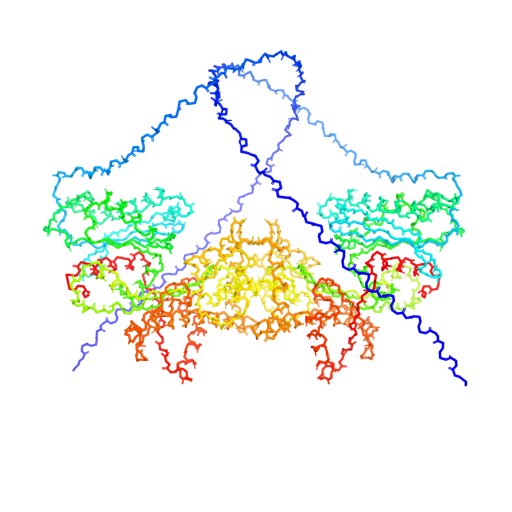4.25 286 ALA B C 1
ATOM 5389 O O . ALA B 1 286 ? 10.125 8.25 9.477 1 94.25 286 ALA B O 1
ATOM 5390 N N . ARG B 1 287 ? 9.961 6.008 9.547 1 95.25 287 ARG B N 1
ATOM 5391 C CA . ARG B 1 287 ? 9.758 5.988 10.984 1 95.25 287 ARG B CA 1
ATOM 5392 C C . ARG B 1 287 ? 10.992 6.5 11.727 1 95.25 287 ARG B C 1
ATOM 5394 O O . ARG B 1 287 ? 10.875 7.141 12.773 1 95.25 287 ARG B O 1
ATOM 5401 N N . VAL B 1 288 ? 12.117 6.219 11.203 1 92.44 288 VAL B N 1
ATOM 5402 C CA . VAL B 1 288 ? 13.328 6.781 11.789 1 92.44 288 VAL B CA 1
ATOM 5403 C C . VAL B 1 288 ? 13.359 8.289 11.562 1 92.44 288 VAL B C 1
ATOM 5405 O O . VAL B 1 288 ? 13.664 9.055 12.484 1 92.44 288 VAL B O 1
ATOM 5408 N N . GLU B 1 289 ? 13.023 8.703 10.398 1 89.19 289 GLU B N 1
ATOM 5409 C CA . GLU B 1 289 ? 13.078 10.117 10.023 1 89.19 289 GLU B CA 1
ATOM 5410 C C . GLU B 1 289 ? 12.164 10.961 10.914 1 89.19 289 GLU B C 1
ATOM 5412 O O . GLU B 1 289 ? 12.508 12.094 11.258 1 89.19 289 GLU B O 1
ATOM 5417 N N . ASP B 1 290 ? 11.031 10.414 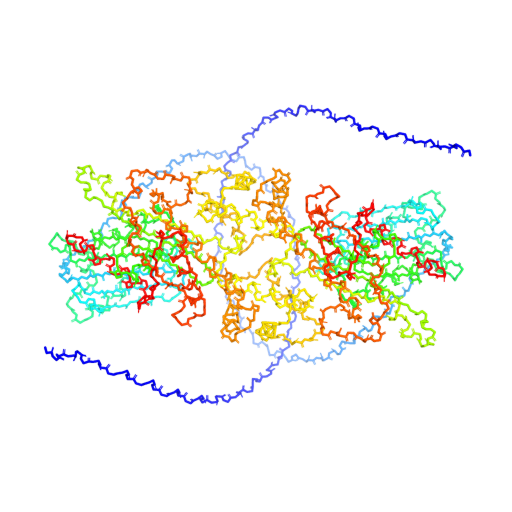11.273 1 89.69 290 ASP B N 1
ATOM 5418 C CA . ASP B 1 290 ? 10.102 11.266 12 1 89.69 290 ASP B CA 1
ATOM 5419 C C . ASP B 1 290 ? 10.008 10.844 13.469 1 89.69 290 ASP B C 1
ATOM 5421 O O . ASP B 1 290 ? 9.109 11.289 14.195 1 89.69 290 ASP B O 1
ATOM 5425 N N . GLY B 1 291 ? 10.766 9.906 13.852 1 90.69 291 GLY B N 1
ATOM 5426 C CA . GLY B 1 291 ? 10.93 9.602 15.266 1 90.69 291 GLY B CA 1
ATOM 5427 C C . GLY B 1 291 ? 9.953 8.555 15.766 1 90.69 291 GLY B C 1
ATOM 5428 O O . GLY B 1 291 ? 9.906 8.258 16.969 1 90.69 291 GLY B O 1
ATOM 5429 N N . ARG B 1 292 ? 9.203 7.914 14.945 1 93.06 292 ARG B N 1
ATOM 5430 C CA . ARG B 1 292 ? 8.219 6.918 15.359 1 93.06 292 ARG B CA 1
ATOM 5431 C C . ARG B 1 292 ? 8.875 5.562 15.594 1 93.06 292 ARG B C 1
ATOM 5433 O O . ARG B 1 292 ? 8.305 4.695 16.266 1 93.06 292 ARG B O 1
ATOM 5440 N N . GLY B 1 293 ? 9.984 5.414 14.938 1 92.88 293 GLY B N 1
ATOM 5441 C CA . GLY B 1 293 ? 10.578 4.09 15 1 92.88 293 GLY B CA 1
ATOM 5442 C C . GLY B 1 293 ? 11.969 4.09 15.602 1 92.88 293 GLY B C 1
ATOM 5443 O O . GLY B 1 293 ? 12.602 5.141 15.727 1 92.88 293 GLY B O 1
ATOM 5444 N N . PRO B 1 294 ? 12.469 2.93 16.031 1 94.12 294 PRO B N 1
ATOM 5445 C CA . PRO B 1 294 ? 13.828 2.779 16.547 1 94.12 294 PRO B CA 1
ATOM 5446 C C . PRO B 1 294 ? 14.891 2.887 15.453 1 94.12 294 PRO B C 1
ATOM 5448 O O . PRO B 1 294 ? 14.57 2.789 14.266 1 94.12 294 PRO B O 1
ATOM 5451 N N . PRO B 1 295 ? 16.094 3.152 15.914 1 93.94 295 PRO B N 1
ATOM 5452 C CA . PRO B 1 295 ? 17.156 3.107 14.914 1 93.94 295 PRO B CA 1
ATOM 5453 C C . PRO B 1 295 ? 17.266 1.75 14.219 1 93.94 295 PRO B C 1
ATOM 5455 O O . PRO B 1 295 ? 17.047 0.713 14.852 1 93.94 295 PRO B O 1
ATOM 5458 N N . THR B 1 296 ? 17.609 1.773 12.961 1 96.69 296 THR B N 1
ATOM 5459 C CA . THR B 1 296 ? 17.75 0.576 12.141 1 96.69 296 THR B CA 1
ATOM 5460 C C . THR B 1 296 ? 18.688 0.837 10.961 1 96.69 296 THR B C 1
ATOM 5462 O O . THR B 1 296 ? 18.703 1.944 10.422 1 96.69 296 THR B O 1
ATOM 5465 N N . ARG B 1 297 ? 19.391 -0.14 10.586 1 95.88 297 ARG B N 1
ATOM 5466 C CA . ARG B 1 297 ? 20.281 -0.005 9.438 1 95.88 297 ARG B CA 1
ATOM 5467 C C . ARG B 1 297 ? 19.5 0.223 8.148 1 95.88 297 ARG B C 1
ATOM 5469 O O . ARG B 1 297 ? 20.031 0.781 7.188 1 95.88 297 ARG B O 1
ATOM 5476 N N . LEU B 1 298 ? 18.266 -0.216 8.133 1 96.88 298 LEU B N 1
ATOM 5477 C CA . LEU B 1 298 ? 17.438 -0.04 6.949 1 96.88 298 LEU B CA 1
ATOM 5478 C C . LEU B 1 298 ? 17.344 1.431 6.559 1 96.88 298 LEU B C 1
ATOM 5480 O O . LEU B 1 298 ? 17.25 1.758 5.375 1 96.88 298 LEU B O 1
ATOM 5484 N N . HIS B 1 299 ? 17.344 2.271 7.574 1 94.75 299 HIS B N 1
ATOM 5485 C CA . HIS B 1 299 ? 17.297 3.701 7.285 1 94.75 299 HIS B CA 1
ATOM 5486 C C . HIS B 1 299 ? 18.438 4.109 6.359 1 94.75 299 HIS B C 1
ATOM 5488 O O . HIS B 1 299 ? 18.188 4.613 5.258 1 94.75 299 HIS B O 1
ATOM 5494 N N . GLY B 1 300 ? 19.672 3.828 6.75 1 93.88 300 GLY B N 1
ATOM 5495 C CA . GLY B 1 300 ? 20.828 4.148 5.938 1 93.88 300 GLY B CA 1
ATOM 5496 C C . GLY B 1 300 ? 20.844 3.424 4.605 1 93.88 300 GLY B C 1
ATOM 5497 O O . GLY B 1 300 ? 21.188 4.008 3.578 1 93.88 300 GLY B O 1
ATOM 5498 N N . ASP B 1 301 ? 20.453 2.152 4.574 1 96.31 301 ASP B N 1
ATOM 5499 C CA . ASP B 1 301 ? 20.469 1.337 3.365 1 96.31 301 ASP B CA 1
ATOM 5500 C C . ASP B 1 301 ? 19.516 1.892 2.316 1 96.31 301 ASP B C 1
ATOM 5502 O O . ASP B 1 301 ? 19.859 1.965 1.133 1 96.31 301 ASP B O 1
ATOM 5506 N N . VAL B 1 302 ? 18.312 2.26 2.762 1 96.56 302 VAL B N 1
ATOM 5507 C CA . VAL B 1 302 ? 17.312 2.805 1.849 1 96.56 302 VAL B CA 1
ATOM 5508 C C . VAL B 1 302 ? 17.812 4.129 1.272 1 96.56 302 VAL B C 1
ATOM 5510 O O . VAL B 1 302 ? 17.734 4.355 0.062 1 96.56 302 VAL B O 1
ATOM 5513 N N . LEU B 1 303 ? 18.312 4.992 2.16 1 94 303 LEU B N 1
ATOM 5514 C CA . LEU B 1 303 ? 18.797 6.289 1.703 1 94 303 LEU B CA 1
ATOM 5515 C C . LEU B 1 303 ? 19.938 6.125 0.707 1 94 303 LEU B C 1
ATOM 5517 O O . LEU B 1 303 ? 19.969 6.793 -0.329 1 94 303 LEU B O 1
ATOM 5521 N N . ARG B 1 304 ? 20.828 5.234 0.964 1 93.81 304 ARG B N 1
ATOM 5522 C CA . ARG B 1 304 ? 21.938 4.977 0.062 1 93.81 304 ARG B CA 1
ATOM 5523 C C . ARG B 1 304 ? 21.453 4.438 -1.278 1 93.81 304 ARG B C 1
ATOM 5525 O O . ARG B 1 304 ? 21.906 4.871 -2.336 1 93.81 304 ARG B O 1
ATOM 5532 N N . LYS B 1 305 ? 20.562 3.498 -1.256 1 93.94 305 LYS B N 1
ATOM 5533 C CA . LYS B 1 305 ? 20.016 2.91 -2.477 1 93.94 305 LYS B CA 1
ATOM 5534 C C . LYS B 1 305 ? 19.344 3.969 -3.346 1 93.94 305 LYS B C 1
ATOM 5536 O O . LYS B 1 305 ? 19.406 3.904 -4.574 1 93.94 305 LYS B O 1
ATOM 5541 N N . LEU B 1 306 ? 18.719 4.902 -2.65 1 90.5 306 LEU B N 1
ATOM 5542 C CA . LEU B 1 306 ? 18 5.938 -3.379 1 90.5 306 LEU B CA 1
ATOM 5543 C C . LEU B 1 306 ? 18.906 7.137 -3.652 1 90.5 306 LEU B C 1
ATOM 5545 O O . LEU B 1 306 ? 18.438 8.164 -4.152 1 90.5 306 LEU B O 1
ATOM 5549 N N . LYS B 1 307 ? 20.156 7.09 -3.283 1 89.12 307 LYS B N 1
ATOM 5550 C CA . LYS B 1 307 ? 21.188 8.109 -3.506 1 89.12 307 LYS B CA 1
ATOM 5551 C C . LYS B 1 307 ? 20.828 9.414 -2.795 1 89.12 307 LYS B C 1
ATOM 5553 O O . LYS B 1 307 ? 20.922 10.492 -3.379 1 89.12 307 LYS B O 1
ATOM 5558 N N . LEU B 1 308 ? 20.297 9.18 -1.633 1 84.31 308 LEU B N 1
ATOM 5559 C CA . LEU B 1 308 ? 20 10.305 -0.748 1 84.31 308 LEU B CA 1
AT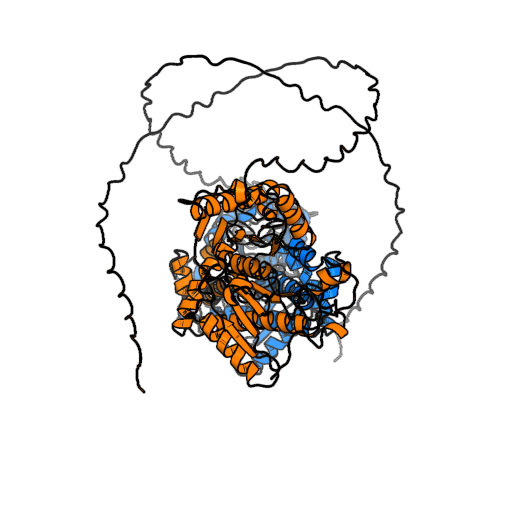OM 5560 C C . LEU B 1 308 ? 21 10.359 0.407 1 84.31 308 LEU B C 1
ATOM 5562 O O . LEU B 1 308 ? 21.469 9.32 0.886 1 84.31 308 LEU B O 1
ATOM 5566 N N . ALA B 1 309 ? 21.438 11.555 0.689 1 76.31 309 ALA B N 1
ATOM 5567 C CA . ALA B 1 309 ? 22.375 11.688 1.804 1 76.31 309 ALA B CA 1
ATOM 5568 C C . ALA B 1 309 ? 21.641 11.766 3.135 1 76.31 309 ALA B C 1
ATOM 5570 O O . ALA B 1 309 ? 20.719 12.57 3.297 1 76.31 309 ALA B O 1
ATOM 5571 N N . PRO B 1 310 ? 22.141 10.859 3.984 1 67.5 310 PRO B N 1
ATOM 5572 C CA . PRO B 1 310 ? 21.531 10.945 5.312 1 67.5 310 PRO B CA 1
ATOM 5573 C C . PRO B 1 310 ? 21.766 12.305 5.98 1 67.5 310 PRO B C 1
ATOM 5575 O O . PRO B 1 310 ? 22.844 12.883 5.84 1 67.5 310 PRO B O 1
ATOM 5578 N N . GLY B 1 311 ? 20.781 12.812 6.625 1 65.19 311 GLY B N 1
ATOM 5579 C CA . GLY B 1 311 ? 20.938 14.047 7.379 1 65.19 311 GLY B CA 1
ATOM 5580 C C . GLY B 1 311 ? 20.703 15.289 6.543 1 65.19 311 GLY B C 1
ATOM 5581 O O . GLY B 1 311 ? 20.688 16.406 7.066 1 65.19 311 GLY B O 1
ATOM 5582 N N . ALA B 1 312 ? 20.562 15.062 5.312 1 64.06 312 ALA B N 1
ATOM 5583 C CA . ALA B 1 312 ? 20.266 16.219 4.473 1 64.06 312 ALA B CA 1
ATOM 5584 C C . ALA B 1 312 ? 18.922 16.828 4.832 1 64.06 312 ALA B C 1
ATOM 5586 O O . ALA B 1 312 ? 18 16.125 5.258 1 64.06 312 ALA B O 1
ATOM 5587 N N . PRO B 1 313 ? 18.781 18.172 4.957 1 62.69 313 PRO B N 1
ATOM 5588 C CA . PRO B 1 313 ? 17.562 18.875 5.371 1 62.69 313 PRO B CA 1
ATOM 5589 C C . PRO B 1 313 ? 16.344 18.453 4.559 1 62.69 313 PRO B C 1
ATOM 5591 O O . PRO B 1 313 ? 15.211 18.578 5.027 1 62.69 313 PRO B O 1
ATOM 5594 N N . ASN B 1 314 ? 16.547 17.562 3.598 1 74.56 314 ASN B N 1
ATOM 5595 C CA . ASN B 1 314 ? 15.391 17.344 2.748 1 74.56 314 ASN B CA 1
ATOM 5596 C C . ASN B 1 314 ? 15.195 15.852 2.441 1 74.56 314 ASN B C 1
ATOM 5598 O O . ASN B 1 314 ? 14.641 15.5 1.402 1 74.56 314 ASN B O 1
ATOM 5602 N N . VAL B 1 315 ? 15.508 15.078 3.449 1 83.19 315 VAL B N 1
ATOM 5603 C CA . VAL B 1 315 ? 15.445 13.648 3.186 1 83.19 315 VAL B CA 1
ATOM 5604 C C . VAL B 1 315 ? 13.984 13.211 3.062 1 83.19 315 VAL B C 1
ATOM 5606 O O . VAL B 1 315 ? 13.633 12.43 2.174 1 83.19 315 VAL B O 1
ATOM 5609 N N . ALA B 1 316 ? 13.164 13.711 3.939 1 83.56 316 ALA B N 1
ATOM 5610 C CA . ALA B 1 316 ? 11.75 13.359 3.904 1 83.56 316 ALA B CA 1
ATOM 5611 C C . ALA B 1 316 ? 11.117 13.75 2.57 1 83.56 316 ALA B C 1
ATOM 5613 O O . ALA B 1 316 ? 10.375 12.961 1.974 1 83.56 316 ALA B O 1
ATOM 5614 N N . ASP B 1 317 ? 11.477 14.883 2.137 1 81.62 317 ASP B N 1
ATOM 5615 C CA . ASP B 1 317 ? 10.953 15.352 0.858 1 81.62 317 ASP B CA 1
ATOM 5616 C C . ASP B 1 317 ? 11.461 14.492 -0.295 1 81.62 317 ASP B C 1
ATOM 5618 O O . ASP B 1 317 ? 10.711 14.188 -1.227 1 81.62 317 ASP B O 1
ATOM 5622 N N . ALA B 1 318 ? 12.695 14.211 -0.163 1 85.88 318 ALA B N 1
ATOM 5623 C CA . ALA B 1 318 ? 13.297 13.383 -1.208 1 85.88 318 ALA B CA 1
ATOM 5624 C C . ALA B 1 318 ? 12.656 12.008 -1.262 1 85.88 318 ALA B C 1
ATOM 5626 O O . ALA B 1 318 ? 12.406 11.469 -2.346 1 85.88 318 ALA B O 1
ATOM 5627 N N . LEU B 1 319 ? 12.391 11.422 -0.153 1 89.69 319 LEU B N 1
ATOM 5628 C CA . LEU B 1 319 ? 11.734 10.117 -0.079 1 89.69 319 LEU B CA 1
ATOM 5629 C C . LEU B 1 319 ? 10.328 10.188 -0.664 1 89.69 319 LEU B C 1
ATOM 5631 O O . LEU B 1 319 ? 9.922 9.305 -1.423 1 89.69 319 LEU B O 1
ATOM 5635 N N . ARG B 1 320 ? 9.609 11.188 -0.37 1 88.12 320 ARG B N 1
ATOM 5636 C CA . ARG B 1 320 ? 8.258 11.359 -0.911 1 88.12 320 ARG B CA 1
ATOM 5637 C C . ARG B 1 320 ? 8.297 11.555 -2.422 1 88.12 320 ARG B C 1
ATOM 5639 O O . ARG B 1 320 ? 7.453 11.023 -3.145 1 88.12 320 ARG B O 1
ATOM 5646 N N . ARG B 1 321 ? 9.258 12.289 -2.838 1 84.81 321 ARG B N 1
ATOM 5647 C CA . ARG B 1 321 ? 9.406 12.5 -4.273 1 84.81 321 ARG B CA 1
ATOM 5648 C C . ARG B 1 321 ? 9.695 11.188 -4.996 1 84.81 321 ARG B C 1
ATOM 5650 O O . ARG B 1 321 ? 9.164 10.938 -6.078 1 84.81 321 ARG B O 1
ATOM 5657 N N . TRP B 1 322 ? 10.57 10.5 -4.41 1 90.94 322 TRP B N 1
ATOM 5658 C CA . TRP B 1 322 ? 10.867 9.195 -4.988 1 90.94 322 TRP B CA 1
ATOM 5659 C C . TRP B 1 322 ? 9.602 8.359 -5.129 1 90.94 322 TRP B C 1
ATOM 5661 O O . TRP B 1 322 ? 9.383 7.711 -6.156 1 90.94 322 TRP B O 1
ATOM 5671 N N . ALA B 1 323 ? 8.727 8.367 -4.121 1 91 323 ALA B N 1
ATOM 5672 C CA . ALA B 1 323 ? 7.559 7.496 -4.059 1 91 323 ALA B CA 1
ATOM 5673 C C . ALA B 1 323 ? 6.445 8 -4.965 1 91 323 ALA B C 1
ATOM 5675 O O . ALA B 1 323 ? 5.699 7.211 -5.547 1 91 323 ALA B O 1
ATOM 5676 N N . TYR B 1 324 ? 6.332 9.305 -5.129 1 87.25 324 TYR B N 1
ATOM 5677 C CA . TYR B 1 324 ? 5.082 9.805 -5.68 1 87.25 324 TYR B CA 1
ATOM 5678 C C . TYR B 1 324 ? 5.336 10.688 -6.898 1 87.25 324 TYR B C 1
ATOM 5680 O O . TYR B 1 324 ? 4.414 11.32 -7.418 1 87.25 324 TYR B O 1
ATOM 5688 N N . SER B 1 325 ? 6.512 10.758 -7.41 1 82 325 SER B N 1
ATOM 5689 C CA . SER B 1 325 ? 6.824 11.602 -8.555 1 82 325 SER B CA 1
ATOM 5690 C C . SER B 1 325 ? 6.098 11.133 -9.812 1 82 325 SER B C 1
ATOM 5692 O O . SER B 1 325 ? 5.781 11.93 -10.695 1 82 325 SER B O 1
ATOM 5694 N N . SER B 1 326 ? 5.789 9.922 -9.867 1 77.81 326 SER B N 1
ATOM 5695 C CA . SER B 1 326 ? 5.219 9.383 -11.094 1 77.81 326 SER B CA 1
ATOM 5696 C C . SER B 1 326 ? 3.723 9.133 -10.945 1 77.81 326 SER B C 1
ATOM 5698 O O . SER B 1 326 ? 3.08 8.609 -11.859 1 77.81 326 SER B O 1
ATOM 5700 N N . GLY B 1 327 ? 3.174 9.391 -9.828 1 78.88 327 GLY B N 1
ATOM 5701 C CA . GLY B 1 327 ? 1.764 9.109 -9.609 1 78.88 327 GLY B CA 1
ATOM 5702 C C . GLY B 1 327 ? 1.433 8.82 -8.156 1 78.88 327 GLY B C 1
ATOM 5703 O O . GLY B 1 327 ? 2.172 9.227 -7.254 1 78.88 327 GLY B O 1
ATOM 5704 N N . PRO B 1 328 ? 0.24 8.164 -8.047 1 78.38 328 PRO B N 1
ATOM 5705 C CA . PRO B 1 328 ? -0.204 7.914 -6.672 1 78.38 328 PRO B CA 1
ATOM 5706 C C . PRO B 1 328 ? 0.639 6.859 -5.961 1 78.38 328 PRO B C 1
ATOM 5708 O O . PRO B 1 328 ? 0.572 6.734 -4.734 1 78.38 328 PRO B O 1
ATOM 5711 N N . ALA B 1 329 ? 1.288 6.086 -6.703 1 84.81 329 ALA B N 1
ATOM 5712 C CA . ALA B 1 329 ? 2.18 5.055 -6.172 1 84.81 329 ALA B CA 1
ATOM 5713 C C . ALA B 1 329 ? 3.303 4.742 -7.156 1 84.81 329 ALA B C 1
ATOM 5715 O O . ALA B 1 329 ? 3.148 4.934 -8.367 1 84.81 329 ALA B O 1
ATOM 5716 N N . PRO B 1 330 ? 4.422 4.285 -6.582 1 86.25 330 PRO B N 1
ATOM 5717 C CA . PRO B 1 330 ? 5.461 3.803 -7.492 1 86.25 330 PRO B CA 1
ATOM 5718 C C . PRO B 1 330 ? 5.078 2.494 -8.18 1 86.25 330 PRO B C 1
ATOM 5720 O O . PRO B 1 330 ? 4.145 1.813 -7.746 1 86.25 330 PRO B O 1
ATOM 5723 N N . GLU B 1 331 ? 5.809 2.225 -9.25 1 88.56 331 GLU B N 1
ATOM 5724 C CA . GLU B 1 331 ? 5.676 0.907 -9.867 1 88.56 331 GLU B CA 1
ATOM 5725 C C . GLU B 1 331 ? 6.008 -0.201 -8.875 1 88.56 331 GLU B C 1
ATOM 5727 O O . GLU B 1 331 ? 6.918 -0.054 -8.055 1 88.56 331 GLU B O 1
ATOM 5732 N N . TRP B 1 332 ? 5.344 -1.298 -9.055 1 90.88 332 TRP B N 1
ATOM 5733 C CA . TRP B 1 332 ? 5.52 -2.402 -8.117 1 90.88 332 TRP B CA 1
ATOM 5734 C C . TRP B 1 332 ? 6.977 -2.85 -8.07 1 90.88 332 TRP B C 1
ATOM 5736 O O . TRP B 1 332 ? 7.527 -3.074 -6.988 1 90.88 332 TRP B O 1
ATOM 5746 N N . SER B 1 333 ? 7.586 -2.939 -9.258 1 89.69 333 SER B N 1
ATOM 5747 C CA . SER B 1 333 ? 8.953 -3.439 -9.352 1 89.69 333 SER B CA 1
ATOM 5748 C C . SER B 1 333 ? 9.938 -2.502 -8.656 1 89.69 333 SER B C 1
ATOM 5750 O O . SER B 1 333 ? 10.914 -2.953 -8.055 1 89.69 333 SER B O 1
ATOM 5752 N N . LYS B 1 334 ? 9.641 -1.244 -8.734 1 92.5 334 LYS B N 1
ATOM 5753 C CA . LYS B 1 334 ? 10.5 -0.248 -8.102 1 92.5 334 LYS B CA 1
ATOM 5754 C C . LYS B 1 334 ? 10.516 -0.425 -6.582 1 92.5 334 LYS B C 1
ATOM 5756 O O . LYS B 1 334 ? 11.578 -0.323 -5.953 1 92.5 334 LYS B O 1
ATOM 5761 N N . VAL B 1 335 ? 9.398 -0.692 -6.035 1 95.31 335 VAL B N 1
ATOM 5762 C CA . VAL B 1 335 ? 9.289 -0.906 -4.598 1 95.31 335 VAL B CA 1
ATOM 5763 C C . VAL B 1 335 ? 9.898 -2.258 -4.227 1 95.31 335 VAL B C 1
ATOM 5765 O O . VAL B 1 335 ? 10.656 -2.363 -3.258 1 95.31 335 VAL B O 1
ATOM 5768 N N . ALA B 1 336 ? 9.609 -3.258 -5.043 1 95.69 336 ALA B N 1
ATOM 5769 C CA . ALA B 1 336 ? 10.102 -4.609 -4.789 1 95.69 336 ALA B CA 1
ATOM 5770 C C . ALA B 1 336 ? 11.625 -4.66 -4.84 1 95.69 336 ALA B C 1
ATOM 5772 O O . ALA B 1 336 ? 12.242 -5.496 -4.184 1 95.69 336 ALA B O 1
ATOM 5773 N N . ASP B 1 337 ? 12.203 -3.799 -5.559 1 95.62 337 ASP B N 1
ATOM 5774 C CA . ASP B 1 337 ? 13.656 -3.738 -5.699 1 95.62 337 ASP B CA 1
ATOM 5775 C C . ASP B 1 337 ? 14.32 -3.369 -4.375 1 95.62 337 ASP B C 1
ATOM 5777 O O . ASP B 1 337 ? 15.539 -3.502 -4.227 1 95.62 337 ASP B O 1
ATOM 5781 N N . LEU B 1 338 ? 13.578 -2.963 -3.412 1 97.62 338 LEU B N 1
ATOM 5782 C CA . LEU B 1 338 ? 14.117 -2.627 -2.098 1 97.62 338 LEU B CA 1
ATOM 5783 C C . LEU B 1 338 ? 14.133 -3.852 -1.188 1 97.62 338 LEU B C 1
ATOM 5785 O O . LEU B 1 338 ? 14.734 -3.822 -0.112 1 97.62 338 LEU B O 1
ATOM 5789 N N . ALA B 1 339 ? 13.516 -4.938 -1.579 1 97.94 339 ALA B N 1
ATOM 5790 C CA . ALA B 1 339 ? 13.336 -6.133 -0.758 1 97.94 339 ALA B CA 1
ATOM 5791 C C . ALA B 1 339 ? 14.688 -6.715 -0.344 1 97.94 339 ALA B C 1
ATOM 5793 O O . ALA B 1 339 ? 14.867 -7.117 0.808 1 97.94 339 ALA B O 1
ATOM 5794 N N . PRO B 1 340 ? 15.703 -6.695 -1.234 1 97.5 340 PRO B N 1
ATOM 5795 C CA . PRO B 1 340 ? 17 -7.266 -0.843 1 97.5 340 PRO B CA 1
ATOM 5796 C C . PRO B 1 340 ? 17.641 -6.527 0.334 1 97.5 340 PRO B C 1
ATOM 5798 O O . PRO B 1 340 ? 18.391 -7.125 1.105 1 97.5 340 PRO B O 1
ATOM 5801 N N . LEU B 1 341 ? 17.297 -5.258 0.514 1 98.31 341 LEU B N 1
ATOM 5802 C CA . LEU B 1 341 ? 17.812 -4.512 1.66 1 98.31 341 LEU B CA 1
ATOM 5803 C C . LEU B 1 341 ? 17.312 -5.121 2.967 1 98.31 341 LEU B C 1
ATOM 5805 O O . LEU B 1 341 ? 18.062 -5.223 3.938 1 98.31 341 LEU B O 1
ATOM 5809 N N . VAL B 1 342 ? 16.078 -5.523 2.971 1 98.69 342 VAL B N 1
ATOM 5810 C CA . VAL B 1 342 ? 15.445 -6.09 4.164 1 98.69 342 VAL B CA 1
ATOM 5811 C C . VAL B 1 342 ? 16.062 -7.453 4.469 1 98.69 342 VAL B C 1
ATOM 5813 O O . VAL B 1 342 ? 16.422 -7.734 5.613 1 98.69 342 VAL B O 1
ATOM 5816 N N . THR B 1 343 ? 16.156 -8.297 3.441 1 98.12 343 THR B N 1
ATOM 5817 C CA . THR B 1 343 ? 16.672 -9.641 3.67 1 98.12 343 THR B CA 1
ATOM 5818 C C . THR B 1 343 ? 18.141 -9.594 4.098 1 98.12 343 THR B C 1
ATOM 5820 O O . THR B 1 343 ? 18.562 -10.367 4.965 1 98.12 343 THR B O 1
ATOM 5823 N N . ALA B 1 344 ? 18.938 -8.672 3.545 1 97.62 344 ALA B N 1
ATOM 5824 C CA . ALA B 1 344 ? 20.328 -8.523 3.934 1 97.62 344 ALA B CA 1
ATOM 5825 C C . ALA B 1 344 ? 20.453 -8.047 5.379 1 97.62 344 ALA B C 1
ATOM 5827 O O . ALA B 1 344 ? 21.234 -8.594 6.156 1 97.62 344 ALA B O 1
ATOM 5828 N N . ALA B 1 345 ? 19.656 -7.055 5.727 1 98.38 345 ALA B N 1
ATOM 5829 C CA . ALA B 1 345 ? 19.672 -6.523 7.09 1 98.38 345 ALA B CA 1
ATOM 5830 C C . ALA B 1 345 ? 19.219 -7.578 8.094 1 98.38 345 ALA B C 1
ATOM 5832 O O . ALA B 1 345 ? 19.797 -7.688 9.188 1 98.38 345 ALA B O 1
ATOM 5833 N N . ALA B 1 346 ? 18.266 -8.328 7.73 1 98.25 346 ALA B N 1
ATOM 5834 C CA . ALA B 1 346 ? 17.781 -9.398 8.602 1 98.25 346 ALA B CA 1
ATOM 5835 C C . ALA B 1 346 ? 18.844 -10.469 8.797 1 98.25 346 ALA B C 1
ATOM 5837 O O . ALA B 1 346 ? 19.031 -10.977 9.914 1 98.25 346 ALA B O 1
ATOM 5838 N N . ALA B 1 347 ? 19.516 -10.82 7.727 1 96.94 347 ALA B N 1
ATOM 5839 C CA . ALA B 1 347 ? 20.578 -11.82 7.797 1 96.94 347 ALA B CA 1
ATOM 5840 C C . ALA B 1 347 ? 21.688 -11.375 8.742 1 96.94 347 ALA B C 1
ATOM 5842 O O . ALA B 1 347 ? 22.328 -12.211 9.375 1 96.94 347 ALA B O 1
ATOM 5843 N N . GLU B 1 348 ? 21.844 -10.086 8.891 1 97.12 348 GLU B N 1
ATOM 5844 C CA . GLU B 1 348 ? 22.891 -9.539 9.742 1 97.12 348 GLU B CA 1
ATOM 5845 C C . GLU B 1 348 ? 22.375 -9.242 11.148 1 97.12 348 GLU B C 1
ATOM 5847 O O . GLU B 1 348 ? 23.094 -8.695 11.984 1 97.12 348 GLU B O 1
ATOM 5852 N N . GLY B 1 349 ? 21.078 -9.469 11.359 1 96.94 349 GLY B N 1
ATOM 5853 C CA . GLY B 1 349 ? 20.562 -9.453 12.719 1 96.94 349 GLY B CA 1
ATOM 5854 C C . GLY B 1 349 ? 19.875 -8.148 13.094 1 96.94 349 GLY B C 1
ATOM 5855 O O . GLY B 1 349 ? 19.594 -7.906 14.266 1 96.94 349 GLY B O 1
ATOM 5856 N N . ASP B 1 350 ? 19.625 -7.289 12.133 1 98.19 350 ASP B N 1
ATOM 5857 C CA . ASP B 1 350 ? 18.875 -6.07 12.438 1 98.19 350 ASP B CA 1
ATOM 5858 C C . ASP B 1 350 ? 17.469 -6.402 12.938 1 98.19 350 ASP B C 1
ATOM 5860 O O . ASP B 1 350 ? 16.688 -7.043 12.234 1 98.19 350 ASP B O 1
ATOM 5864 N N . ALA B 1 351 ? 17.125 -5.922 14.055 1 98.19 351 ALA B N 1
ATOM 5865 C CA . ALA B 1 351 ? 15.898 -6.332 14.734 1 98.19 351 ALA B CA 1
ATOM 5866 C C . ALA B 1 351 ? 14.672 -5.922 13.938 1 98.19 351 ALA B C 1
ATOM 5868 O O . ALA B 1 351 ? 13.695 -6.676 13.852 1 98.19 351 ALA B O 1
ATOM 5869 N N . VAL B 1 352 ? 14.711 -4.727 13.383 1 98.19 352 VAL B N 1
ATOM 5870 C CA . VAL B 1 352 ? 13.578 -4.246 12.602 1 98.19 352 VAL B CA 1
ATOM 5871 C C . VAL B 1 352 ? 13.398 -5.117 11.359 1 98.19 352 VAL B C 1
ATOM 5873 O O . VAL B 1 352 ? 12.289 -5.566 11.062 1 98.19 352 VAL B O 1
ATOM 5876 N N . ALA B 1 353 ? 14.477 -5.406 10.688 1 98.56 353 ALA B N 1
ATOM 5877 C CA . ALA B 1 353 ? 14.438 -6.223 9.477 1 98.56 353 ALA B CA 1
ATOM 5878 C C . ALA B 1 353 ? 14 -7.648 9.789 1 98.56 353 ALA B C 1
ATOM 5880 O O . ALA B 1 353 ? 13.242 -8.25 9.031 1 98.56 353 ALA B O 1
ATOM 5881 N N . VAL B 1 354 ? 14.453 -8.156 10.875 1 98.38 354 VAL B N 1
ATOM 5882 C CA . VAL B 1 354 ? 14.055 -9.492 11.297 1 98.38 354 VAL B CA 1
ATOM 5883 C C . VAL B 1 354 ? 12.547 -9.539 11.516 1 98.38 354 VAL B C 1
ATOM 5885 O O . VAL B 1 354 ? 11.875 -10.492 11.117 1 98.38 354 VAL B O 1
ATOM 5888 N N . GLY B 1 355 ? 12.008 -8.516 12.148 1 98.12 355 GLY B N 1
ATOM 5889 C CA . GLY B 1 355 ? 10.57 -8.43 12.336 1 98.12 355 GLY B CA 1
ATOM 5890 C C . GLY B 1 355 ? 9.797 -8.414 11.031 1 98.12 355 GLY B C 1
ATOM 5891 O O . GLY B 1 355 ? 8.758 -9.07 10.914 1 98.12 355 GLY B O 1
ATOM 5892 N N . ILE B 1 356 ? 10.344 -7.699 10.078 1 98.25 356 ILE B N 1
ATOM 5893 C CA . ILE B 1 356 ? 9.711 -7.609 8.766 1 98.25 356 ILE B CA 1
ATOM 5894 C C . ILE B 1 356 ? 9.703 -8.984 8.102 1 98.25 356 ILE B C 1
ATOM 5896 O O . ILE B 1 356 ? 8.688 -9.414 7.559 1 98.25 356 ILE B O 1
ATOM 5900 N N . VAL B 1 357 ? 10.812 -9.695 8.172 1 98.44 357 VAL B N 1
ATOM 5901 C CA . VAL B 1 357 ? 10.945 -11 7.531 1 98.44 357 VAL B CA 1
ATOM 5902 C C . VAL B 1 357 ? 10.039 -12.016 8.227 1 98.44 357 VAL B C 1
ATOM 5904 O O . VAL B 1 357 ? 9.414 -12.852 7.57 1 98.44 357 VAL B O 1
ATOM 5907 N N . ASN B 1 358 ? 9.945 -11.914 9.516 1 97.75 358 ASN B N 1
ATOM 5908 C CA . ASN B 1 358 ? 9.039 -12.789 10.25 1 97.75 358 ASN B CA 1
ATOM 5909 C C . ASN B 1 358 ? 7.59 -12.586 9.82 1 97.75 358 ASN B C 1
ATOM 5911 O O . ASN B 1 358 ? 6.852 -13.555 9.625 1 97.75 358 ASN B O 1
ATOM 5915 N N . ASP B 1 359 ? 7.266 -11.383 9.734 1 97.25 359 ASP B N 1
ATOM 5916 C CA . ASP B 1 359 ? 5.914 -11.062 9.289 1 97.25 359 ASP B CA 1
ATOM 5917 C C . ASP B 1 359 ? 5.66 -11.578 7.879 1 97.25 359 ASP B C 1
ATOM 5919 O O . ASP B 1 359 ? 4.578 -12.094 7.582 1 97.25 359 ASP B O 1
ATOM 5923 N N . ALA B 1 360 ? 6.598 -11.406 7.02 1 97.88 360 ALA B N 1
ATOM 5924 C CA . ALA B 1 360 ? 6.508 -11.898 5.648 1 97.88 360 ALA B CA 1
ATOM 5925 C C . ALA B 1 360 ? 6.34 -13.414 5.617 1 97.88 360 ALA B C 1
ATOM 5927 O O . ALA B 1 360 ? 5.508 -13.938 4.867 1 97.88 360 ALA B O 1
ATOM 5928 N N . ALA B 1 361 ? 7.109 -14.086 6.418 1 97.5 361 ALA B N 1
ATOM 5929 C CA . ALA B 1 361 ? 7.023 -15.539 6.492 1 97.5 361 ALA B CA 1
ATOM 5930 C C . ALA B 1 361 ? 5.637 -15.992 6.941 1 97.5 361 ALA B C 1
ATOM 5932 O O . ALA B 1 361 ? 5.094 -16.969 6.418 1 97.5 361 ALA B O 1
ATOM 5933 N N . GLU B 1 362 ? 5.109 -15.273 7.836 1 96 362 GLU B N 1
ATOM 5934 C CA . GLU B 1 362 ? 3.762 -15.586 8.297 1 96 362 GLU B CA 1
ATOM 5935 C C . GLU B 1 362 ? 2.738 -15.406 7.184 1 96 362 GLU B C 1
ATOM 5937 O O . GLU B 1 362 ? 1.806 -16.203 7.055 1 96 362 GLU B O 1
ATOM 5942 N N . GLY B 1 363 ? 2.916 -14.352 6.477 1 96.5 363 GLY B N 1
ATOM 5943 C CA . GLY B 1 363 ? 2.039 -14.141 5.336 1 96.5 363 GLY B CA 1
ATOM 5944 C C . GLY B 1 363 ? 2.1 -15.266 4.316 1 96.5 363 GLY B C 1
ATOM 5945 O O . GLY B 1 363 ? 1.065 -15.703 3.809 1 96.5 363 GLY B O 1
ATOM 5946 N N . LEU B 1 364 ? 3.254 -15.734 4.051 1 97.38 364 LEU B N 1
ATOM 5947 C CA . LEU B 1 364 ? 3.434 -16.828 3.102 1 97.38 364 LEU B CA 1
ATOM 5948 C C . LEU B 1 364 ? 2.836 -18.125 3.645 1 97.38 364 LEU B C 1
ATOM 5950 O O . LEU B 1 364 ? 2.193 -18.875 2.906 1 97.38 364 LEU B O 1
ATOM 5954 N N . TRP B 1 365 ? 3.031 -18.312 4.91 1 94.75 365 TRP B N 1
ATOM 5955 C CA . TRP B 1 365 ? 2.451 -19.484 5.551 1 94.75 365 TRP B CA 1
ATOM 5956 C C . TRP B 1 365 ? 0.93 -19.469 5.434 1 94.75 365 TRP B C 1
ATOM 5958 O O . TRP B 1 365 ? 0.315 -20.516 5.164 1 94.75 365 TRP B O 1
ATOM 5968 N N . GLU B 1 366 ? 0.361 -18.375 5.664 1 94.56 366 GLU B N 1
ATOM 5969 C CA . GLU B 1 366 ? -1.093 -18.266 5.586 1 94.56 366 GLU B CA 1
ATOM 5970 C C . GLU B 1 366 ? -1.602 -18.672 4.203 1 94.56 366 GLU B C 1
ATOM 5972 O O . GLU B 1 366 ? -2.664 -19.281 4.082 1 94.56 366 GLU B O 1
ATOM 5977 N N . GLN B 1 367 ? -0.864 -18.312 3.221 1 95.25 367 GLN B N 1
ATOM 5978 C CA . GLN B 1 367 ? -1.244 -18.672 1.861 1 95.25 367 GLN B CA 1
ATOM 5979 C C . GLN B 1 367 ? -1.173 -20.188 1.66 1 95.25 367 GLN B C 1
ATOM 5981 O O . GLN B 1 367 ? -2.104 -20.797 1.124 1 95.25 367 GLN B O 1
ATOM 5986 N N . ILE B 1 368 ? -0.097 -20.766 2.123 1 94.5 368 ILE B N 1
ATOM 5987 C CA . ILE B 1 368 ? 0.099 -22.203 2.012 1 94.5 368 ILE B CA 1
ATOM 5988 C C . ILE B 1 368 ? -1.034 -22.938 2.729 1 94.5 368 ILE B C 1
ATOM 5990 O O . ILE B 1 368 ? -1.654 -23.828 2.164 1 94.5 368 ILE B O 1
ATOM 5994 N N . PHE B 1 369 ? -1.291 -22.469 3.861 1 91.75 369 PHE B N 1
ATOM 5995 C CA . PHE B 1 369 ? -2.27 -23.156 4.703 1 91.75 369 PHE B CA 1
ATOM 5996 C C . PHE B 1 369 ? -3.672 -23.016 4.121 1 91.75 369 PHE B C 1
ATOM 5998 O O . PHE B 1 369 ? -4.465 -23.969 4.168 1 91.75 369 PHE B O 1
ATOM 6005 N N . ALA B 1 370 ? -3.961 -21.875 3.682 1 92.44 370 ALA B N 1
ATOM 6006 C CA . ALA B 1 370 ? -5.266 -21.656 3.064 1 92.44 370 ALA B CA 1
ATOM 6007 C C . ALA B 1 370 ? -5.473 -22.594 1.874 1 92.44 370 ALA B C 1
ATOM 6009 O O . ALA B 1 370 ? -6.543 -23.188 1.719 1 92.44 370 ALA B O 1
ATOM 6010 N N . VAL B 1 371 ? -4.496 -22.703 1.04 1 92 371 VAL B N 1
ATOM 6011 C CA . VAL B 1 371 ? -4.562 -23.578 -0.124 1 92 371 VAL B CA 1
ATOM 6012 C C . VAL B 1 371 ? -4.73 -25.016 0.328 1 92 371 VAL B C 1
ATOM 6014 O O . VAL B 1 371 ? -5.57 -25.75 -0.204 1 92 371 VAL B O 1
ATOM 6017 N N . TYR B 1 372 ? -3.951 -25.422 1.3 1 89.69 372 TYR B N 1
ATOM 6018 C CA . TYR B 1 372 ? -4.031 -26.781 1.843 1 89.69 372 TYR B CA 1
ATOM 6019 C C . TYR B 1 372 ? -5.441 -27.078 2.342 1 89.69 372 TYR B C 1
ATOM 6021 O O . TYR B 1 372 ? -6.012 -28.125 2.012 1 89.69 372 TYR B O 1
ATOM 6029 N N . MET B 1 373 ? -5.93 -26.203 3.074 1 88.06 373 MET B N 1
ATOM 6030 C CA . MET B 1 373 ? -7.25 -26.406 3.664 1 88.06 373 MET B CA 1
ATOM 6031 C C . MET B 1 373 ? -8.328 -26.453 2.586 1 88.06 373 MET B C 1
ATOM 6033 O O . MET B 1 373 ? -9.281 -27.219 2.682 1 88.06 373 MET B O 1
ATOM 6037 N N . ALA B 1 374 ? -8.211 -25.578 1.638 1 87.38 374 ALA B N 1
ATOM 6038 C CA . ALA B 1 374 ? -9.172 -25.562 0.541 1 87.38 374 ALA B CA 1
ATOM 6039 C C . ALA B 1 374 ? -9.195 -26.906 -0.19 1 87.38 374 ALA B C 1
ATOM 6041 O O . ALA B 1 374 ? -10.266 -27.438 -0.493 1 87.38 374 ALA B O 1
ATOM 6042 N N . ILE B 1 375 ? -8.062 -27.422 -0.46 1 85.81 375 ILE B N 1
ATOM 6043 C CA . ILE B 1 375 ? -7.945 -28.703 -1.148 1 85.81 375 ILE B CA 1
ATOM 6044 C C . ILE B 1 375 ? -8.484 -29.812 -0.252 1 85.81 375 ILE B C 1
ATOM 6046 O O . ILE B 1 375 ? -9.234 -30.688 -0.709 1 85.81 375 ILE B O 1
ATOM 6050 N N . LYS B 1 376 ? -8.125 -29.781 0.992 1 81.06 376 LYS B N 1
ATOM 6051 C CA . LYS B 1 376 ? -8.57 -30.797 1.944 1 81.06 376 LYS B CA 1
ATOM 6052 C C . LYS B 1 376 ? -10.086 -30.812 2.068 1 81.06 376 LYS B C 1
ATOM 6054 O O . LYS B 1 376 ? -10.695 -31.859 2.258 1 81.06 376 LYS B O 1
ATOM 6059 N N . ARG B 1 377 ? -10.672 -29.703 1.919 1 78.69 377 ARG B N 1
ATOM 6060 C CA . ARG B 1 377 ? -12.117 -29.578 2.064 1 78.69 377 ARG B CA 1
ATOM 6061 C C . ARG B 1 377 ? -12.828 -29.859 0.744 1 78.69 377 ARG B C 1
ATOM 6063 O O . ARG B 1 377 ? -14.055 -29.906 0.692 1 78.69 377 ARG B O 1
ATOM 6070 N N . GLY B 1 378 ? -12.141 -30.188 -0.269 1 72.19 378 GLY B N 1
ATOM 6071 C CA . GLY B 1 378 ? -12.711 -30.531 -1.562 1 72.19 378 GLY B CA 1
ATOM 6072 C C . GLY B 1 378 ? -13.195 -29.328 -2.34 1 72.19 378 GLY B C 1
ATOM 6073 O O . GLY B 1 378 ? -14.039 -29.453 -3.229 1 72.19 378 GLY B O 1
ATOM 6074 N N . GLY B 1 379 ? -12.93 -28.141 -1.788 1 58.94 379 GLY B N 1
ATOM 6075 C CA . GLY B 1 379 ? -13.453 -26.938 -2.41 1 58.94 379 GLY B CA 1
ATOM 6076 C C . GLY B 1 379 ? -12.477 -26.297 -3.385 1 58.94 379 GLY B C 1
ATOM 6077 O O . GLY B 1 379 ? -11.273 -26.531 -3.299 1 58.94 379 GLY B O 1
ATOM 6078 N N . GLY B 1 380 ? -12.852 -26.078 -4.641 1 49.91 380 GLY B N 1
ATOM 6079 C CA . GLY B 1 380 ? -12.133 -25.531 -5.777 1 49.91 380 GLY B CA 1
ATOM 6080 C C . GLY B 1 380 ? -11.586 -24.141 -5.531 1 49.91 380 GLY B C 1
ATOM 6081 O O . GLY B 1 380 ? -11.75 -23.578 -4.441 1 49.91 380 GLY B O 1
ATOM 6082 N N . PHE B 1 381 ? -11.055 -23.609 -6.582 1 45.94 381 PHE B N 1
ATOM 6083 C CA . PHE B 1 381 ? -10.453 -22.312 -6.828 1 45.94 381 PHE B CA 1
ATOM 6084 C C . PHE B 1 381 ? -11.438 -21.188 -6.5 1 45.94 381 PHE B C 1
ATOM 6086 O O . PHE B 1 381 ? -12.609 -21.266 -6.867 1 45.94 381 PHE B O 1
ATOM 6093 N N . GLY B 1 382 ? -11.297 -20.172 -5.77 1 42.78 382 GLY B N 1
ATOM 6094 C CA . GLY B 1 382 ? -12.016 -18.922 -5.582 1 42.78 382 GLY B CA 1
ATOM 6095 C C . GLY B 1 382 ? -12.695 -18.828 -4.23 1 42.78 382 GLY B C 1
ATOM 6096 O O . GLY B 1 382 ? -12.086 -18.391 -3.252 1 42.78 382 GLY B O 1
ATOM 6097 N N . SER B 1 383 ? -14.148 -19.156 -4.262 1 37.53 383 SER B N 1
ATOM 6098 C CA . SER B 1 383 ? -15.078 -18.75 -3.215 1 37.53 383 SER B CA 1
ATOM 6099 C C . SER B 1 383 ? -15.07 -19.734 -2.051 1 37.53 383 SER B C 1
ATOM 6101 O O . SER B 1 383 ? -15.141 -20.953 -2.26 1 37.53 383 SER B O 1
ATOM 6103 N N . ALA B 1 384 ? -14.344 -19.406 -0.958 1 37.97 384 ALA B N 1
ATOM 6104 C CA . ALA B 1 384 ? -14.68 -20.141 0.256 1 37.97 384 ALA B CA 1
ATOM 6105 C C . ALA B 1 384 ? -16.016 -20.859 0.109 1 37.97 384 ALA B C 1
ATOM 6107 O O . ALA B 1 384 ? -16.328 -21.781 0.872 1 37.97 384 ALA B O 1
ATOM 6108 N N . ALA B 1 385 ? -16.828 -20.234 -0.591 1 35.84 385 ALA B N 1
ATOM 6109 C CA . ALA B 1 385 ? -18.188 -20.766 -0.655 1 35.84 385 ALA B CA 1
ATOM 6110 C C . ALA B 1 385 ? -18.234 -22.094 -1.389 1 35.84 385 ALA B C 1
ATOM 6112 O O . ALA B 1 385 ? -19.281 -22.766 -1.437 1 35.84 385 ALA B O 1
ATOM 6113 N N . ASP B 1 386 ? -17.297 -22.266 -2.309 1 36.78 386 ASP B N 1
ATOM 6114 C CA . ASP B 1 386 ? -17.625 -23.531 -2.961 1 36.78 386 ASP B CA 1
ATOM 6115 C C . ASP B 1 386 ? -17.281 -24.703 -2.055 1 36.78 386 ASP B C 1
ATOM 6117 O O . ASP B 1 386 ? -16.141 -25.172 -2.031 1 36.78 386 ASP B O 1
ATOM 6121 N N . ALA B 1 387 ? -17.828 -24.641 -0.942 1 36.72 387 ALA B N 1
ATOM 6122 C CA . ALA B 1 387 ? -17.906 -25.891 -0.176 1 36.72 387 ALA B CA 1
ATOM 6123 C C . ALA B 1 387 ? -18.078 -27.094 -1.099 1 36.72 387 ALA B C 1
ATOM 6125 O O . ALA B 1 387 ? -19.141 -27.25 -1.72 1 36.72 387 ALA B O 1
ATOM 6126 N N . GLY B 1 388 ? -17.047 -27.281 -1.832 1 39.44 388 GLY B N 1
ATOM 6127 C CA . GLY B 1 388 ? -17.031 -28.469 -2.688 1 39.44 388 GLY B CA 1
ATOM 6128 C C . GLY B 1 388 ? -17.875 -29.609 -2.148 1 39.44 388 GLY B C 1
ATOM 6129 O O . GLY B 1 388 ? -18.422 -29.516 -1.049 1 39.44 388 GLY B O 1
ATOM 6130 N N . ASP B 1 389 ? -18.219 -30.453 -2.984 1 39.31 389 ASP B N 1
ATOM 6131 C CA . ASP B 1 389 ? -18.875 -31.719 -2.695 1 39.31 389 ASP B CA 1
ATOM 6132 C C . ASP B 1 389 ? -18.109 -32.5 -1.624 1 39.31 389 ASP B C 1
ATOM 6134 O O . ASP B 1 389 ? -16.953 -32.875 -1.826 1 39.31 389 ASP B O 1
ATOM 6138 N N . SER B 1 390 ? -18.516 -32.312 -0.401 1 44.84 390 SER B N 1
ATOM 6139 C CA . SER B 1 390 ? -18.047 -33.031 0.777 1 44.84 390 SER B CA 1
ATOM 6140 C C . SER B 1 390 ? -17.547 -34.438 0.413 1 44.84 390 SER B C 1
ATOM 6142 O O . SER B 1 390 ? -16.688 -35 1.096 1 44.84 390 SER B O 1
ATOM 6144 N N . SER B 1 391 ? -18.188 -35.031 -0.513 1 44.5 391 SER B N 1
ATOM 6145 C CA . SER B 1 391 ? -17.828 -36.406 -0.842 1 44.5 391 SER B CA 1
ATOM 6146 C C . SER B 1 391 ? -16.422 -36.5 -1.411 1 44.5 391 SER B C 1
ATOM 6148 O O . SER B 1 391 ? -15.773 -37.531 -1.319 1 44.5 391 SER B O 1
ATOM 6150 N N . LYS B 1 392 ? -15.977 -35.438 -2.004 1 48.06 392 LYS B N 1
ATOM 6151 C CA . LYS B 1 392 ? -14.664 -35.406 -2.65 1 48.06 392 LYS B CA 1
ATOM 6152 C C . LYS B 1 392 ? -13.578 -35 -1.661 1 48.06 392 LYS B C 1
ATOM 6154 O O . LYS B 1 392 ? -12.391 -35.219 -1.926 1 48.06 392 LYS B O 1
ATOM 6159 N N . ALA B 1 393 ? -13.922 -34.375 -0.483 1 51.41 393 ALA B N 1
ATOM 6160 C CA . ALA B 1 393 ? -13.023 -33.844 0.542 1 51.41 393 ALA B CA 1
ATOM 6161 C C . ALA B 1 393 ? -12.148 -34.938 1.125 1 51.41 393 ALA B C 1
ATOM 6163 O O . ALA B 1 393 ? -10.961 -34.719 1.383 1 51.41 393 ALA B O 1
ATOM 6164 N N . SER B 1 394 ? -12.805 -36.156 1.388 1 48.75 394 SER B N 1
ATOM 6165 C CA . SER B 1 394 ? -12.203 -37.219 2.184 1 48.75 394 SER B CA 1
ATOM 6166 C C . SER B 1 394 ? -10.953 -37.75 1.511 1 48.75 394 SER B C 1
ATOM 6168 O O . SER B 1 394 ? -10.141 -38.438 2.15 1 48.75 394 SER B O 1
ATOM 6170 N N . ARG B 1 395 ? -10.641 -37.375 0.207 1 56.97 395 ARG B N 1
ATOM 6171 C CA . ARG B 1 395 ? -9.594 -38.219 -0.381 1 56.97 395 ARG B CA 1
ATOM 6172 C C . ARG B 1 395 ? -8.445 -37.344 -0.901 1 56.97 395 ARG B C 1
ATOM 6174 O O . ARG B 1 395 ? -7.441 -37.875 -1.392 1 56.97 395 ARG B O 1
ATOM 6181 N N . GLN B 1 396 ? -8.414 -36.031 -0.536 1 66.19 396 GLN B N 1
ATOM 6182 C CA . GLN B 1 396 ? -7.398 -35.25 -1.217 1 66.19 396 GLN B CA 1
ATOM 6183 C C . GLN B 1 396 ? -6.078 -35.281 -0.45 1 66.19 396 GLN B C 1
ATOM 6185 O O . GLN B 1 396 ? -5.047 -35.688 -0.99 1 66.19 396 GLN B O 1
ATOM 6190 N N . TYR B 1 397 ? -6.004 -34.812 0.825 1 69.75 397 TYR B N 1
ATOM 6191 C CA . TYR B 1 397 ? -4.836 -34.938 1.691 1 69.75 397 TYR B CA 1
ATOM 6192 C C . TYR B 1 397 ? -5.199 -35.594 3.014 1 69.75 397 TYR B C 1
ATOM 6194 O O . TYR B 1 397 ? -6.238 -35.281 3.604 1 69.75 397 TYR B O 1
ATOM 6202 N N . SER B 1 398 ? -4.492 -36.719 3.254 1 70.5 398 SER B N 1
ATOM 6203 C CA . SER B 1 398 ? -4.598 -37.312 4.594 1 70.5 398 SER B CA 1
ATOM 6204 C C . SER B 1 398 ? -3.643 -36.594 5.566 1 70.5 398 SER B C 1
ATOM 6206 O O . SER B 1 398 ? -2.68 -35.969 5.145 1 70.5 398 SER B O 1
ATOM 6208 N N . ASP B 1 399 ? -3.934 -36.656 6.77 1 68 399 ASP B N 1
ATOM 6209 C CA . ASP B 1 399 ? -3.107 -36 7.793 1 68 399 ASP B CA 1
ATOM 6210 C C . ASP B 1 399 ? -1.691 -36.594 7.789 1 68 399 ASP B C 1
ATOM 6212 O O . ASP B 1 399 ? -0.76 -35.938 8.289 1 68 399 ASP B O 1
ATOM 6216 N N . ALA B 1 400 ? -1.567 -37.719 7.148 1 70.5 400 ALA B N 1
ATOM 6217 C CA . ALA B 1 400 ? -0.264 -38.375 7.129 1 70.5 400 ALA B CA 1
ATOM 6218 C C . ALA B 1 400 ? 0.529 -38 5.883 1 70.5 400 ALA B C 1
ATOM 6220 O O . ALA B 1 400 ? 1.731 -38.25 5.801 1 70.5 400 ALA B O 1
ATOM 6221 N N . ASP B 1 401 ? -0.102 -37.25 5.039 1 79.25 401 ASP B N 1
ATOM 6222 C CA . ASP B 1 401 ? 0.565 -36.938 3.781 1 79.25 401 ASP B CA 1
ATOM 6223 C C . ASP B 1 401 ? 1.562 -35.812 3.967 1 79.25 401 ASP B C 1
ATOM 6225 O O . ASP B 1 401 ? 1.289 -34.844 4.695 1 79.25 401 ASP B O 1
ATOM 6229 N N . ILE B 1 402 ? 2.723 -36.031 3.467 1 86.31 402 ILE B N 1
ATOM 6230 C CA . ILE B 1 402 ? 3.674 -34.938 3.35 1 86.31 402 ILE B CA 1
ATOM 6231 C C . ILE B 1 402 ? 3.4 -34.156 2.068 1 86.31 402 ILE B C 1
ATOM 6233 O O . ILE B 1 402 ? 3.434 -34.719 0.971 1 86.31 402 ILE B O 1
ATOM 6237 N N . VAL B 1 403 ? 3.109 -32.938 2.189 1 90 403 VAL B N 1
ATOM 6238 C CA . VAL B 1 403 ? 2.75 -32.094 1.047 1 90 403 VAL B CA 1
ATOM 6239 C C . VAL B 1 403 ? 3.988 -31.359 0.533 1 90 403 VAL B C 1
ATOM 6241 O O . VAL B 1 403 ? 4.566 -30.547 1.243 1 90 403 VAL B O 1
ATOM 6244 N N . PRO B 1 404 ? 4.41 -31.656 -0.658 1 94.25 404 PRO B N 1
ATOM 6245 C CA . PRO B 1 404 ? 5.508 -30.859 -1.209 1 94.25 404 PRO B CA 1
ATOM 6246 C C . PRO B 1 404 ? 5.125 -29.406 -1.432 1 94.25 404 PRO B C 1
ATOM 6248 O O . PRO B 1 404 ? 4.074 -29.125 -2.01 1 94.25 404 PRO B O 1
ATOM 6251 N N . ILE B 1 405 ? 5.961 -28.531 -0.938 1 96.38 405 ILE B N 1
ATOM 6252 C CA . ILE B 1 405 ? 5.82 -27.094 -1.155 1 96.38 405 ILE B CA 1
ATOM 6253 C C . ILE B 1 405 ? 6.961 -26.594 -2.039 1 96.38 405 ILE B C 1
ATOM 6255 O O . ILE B 1 405 ? 8.07 -26.359 -1.559 1 96.38 405 ILE B O 1
ATOM 6259 N N . VAL B 1 406 ? 6.621 -26.391 -3.289 1 97.5 406 VAL B N 1
ATOM 6260 C CA . VAL B 1 406 ? 7.625 -25.984 -4.262 1 97.5 406 VAL B CA 1
ATOM 6261 C C . VAL B 1 406 ? 7.828 -24.469 -4.191 1 97.5 406 VAL B C 1
ATOM 6263 O O . VAL B 1 406 ? 6.883 -23.703 -4.402 1 97.5 406 VAL B O 1
ATOM 6266 N N . LEU B 1 407 ? 9.039 -24.078 -3.896 1 97.5 407 LEU B N 1
ATOM 6267 C CA . LEU B 1 407 ? 9.359 -22.672 -3.713 1 97.5 407 LEU B CA 1
ATOM 6268 C C . LEU B 1 407 ? 9.883 -22.047 -5.008 1 97.5 407 LEU B C 1
ATOM 6270 O O . LEU B 1 407 ? 10.828 -22.578 -5.609 1 97.5 407 LEU B O 1
ATOM 6274 N N . CYS B 1 408 ? 9.211 -21 -5.395 1 92.69 408 CYS B N 1
ATOM 6275 C CA . CYS B 1 408 ? 9.602 -20.281 -6.602 1 92.69 408 CYS B CA 1
ATOM 6276 C C . CYS B 1 408 ? 9.711 -18.781 -6.332 1 92.69 408 CYS B C 1
ATOM 6278 O O . CYS B 1 408 ? 9.008 -18.25 -5.469 1 92.69 408 CYS B O 1
ATOM 6280 N N . GLY B 1 409 ? 10.648 -18.109 -7.07 1 91.19 409 GLY B N 1
ATOM 6281 C CA . GLY B 1 409 ? 10.805 -16.672 -6.934 1 91.19 409 GLY B CA 1
ATOM 6282 C C . GLY B 1 409 ? 12.094 -16.266 -6.254 1 91.19 409 GLY B C 1
ATOM 6283 O O . GLY B 1 409 ? 12.641 -17.031 -5.449 1 91.19 409 GLY B O 1
ATOM 6284 N N . GLY B 1 410 ? 12.445 -15.07 -6.422 1 91.19 410 GLY B N 1
ATOM 6285 C CA . GLY B 1 410 ? 13.734 -14.57 -5.984 1 91.19 410 GLY B CA 1
ATOM 6286 C C . GLY B 1 410 ? 13.836 -14.406 -4.477 1 91.19 410 GLY B C 1
ATOM 6287 O O . GLY B 1 410 ? 14.938 -14.359 -3.928 1 91.19 410 GLY B O 1
ATOM 6288 N N . LEU B 1 411 ? 12.742 -14.406 -3.809 1 95.56 411 LEU B N 1
ATOM 6289 C CA . LEU B 1 411 ? 12.758 -14.188 -2.365 1 95.56 411 LEU B CA 1
ATOM 6290 C C . LEU B 1 411 ? 12.875 -15.508 -1.616 1 95.56 411 LEU B C 1
ATOM 6292 O O . LEU B 1 411 ? 13.125 -15.523 -0.41 1 95.56 411 LEU B O 1
ATOM 6296 N N . LEU B 1 412 ? 12.672 -16.609 -2.334 1 96.56 412 LEU B N 1
ATOM 6297 C CA . LEU B 1 412 ? 12.609 -17.906 -1.681 1 96.56 412 LEU B CA 1
ATOM 6298 C C . LEU B 1 412 ? 13.797 -18.781 -2.09 1 96.56 412 LEU B C 1
ATOM 6300 O O . LEU B 1 412 ? 13.641 -19.984 -2.305 1 96.56 412 LEU B O 1
ATOM 6304 N N . LYS B 1 413 ? 14.875 -18.234 -2.092 1 93.44 413 LYS B N 1
ATOM 6305 C CA . LYS B 1 413 ? 16.094 -18.969 -2.4 1 93.44 413 LYS B CA 1
ATOM 6306 C C . LYS B 1 413 ? 16.453 -19.938 -1.271 1 93.44 413 LYS B C 1
ATOM 6308 O O . LYS B 1 413 ? 16.094 -19.703 -0.114 1 93.44 413 LYS B O 1
ATOM 6313 N N . ARG B 1 414 ? 17.141 -21 -1.562 1 90.38 414 ARG B N 1
ATOM 6314 C CA . ARG B 1 414 ? 17.469 -22.094 -0.648 1 90.38 414 ARG B CA 1
ATOM 6315 C C . ARG B 1 414 ? 18.172 -21.578 0.602 1 90.38 414 ARG B C 1
ATOM 6317 O O . ARG B 1 414 ? 17.844 -21.969 1.719 1 90.38 414 ARG B O 1
ATOM 6324 N N . ASP B 1 415 ? 19.062 -20.656 0.483 1 91.06 415 ASP B N 1
ATOM 6325 C CA . ASP B 1 415 ? 19.812 -20.172 1.637 1 91.06 415 ASP B CA 1
ATOM 6326 C C . ASP B 1 415 ? 19.312 -18.781 2.062 1 91.06 415 ASP B C 1
ATOM 6328 O O . ASP B 1 415 ? 20 -18.094 2.824 1 91.06 415 ASP B O 1
ATOM 6332 N N . GLY B 1 416 ? 18.156 -18.5 1.689 1 95.38 416 GLY B N 1
ATOM 6333 C CA . GLY B 1 416 ? 17.656 -17.172 1.998 1 95.38 416 GLY B CA 1
ATOM 6334 C C . GLY B 1 416 ? 17.031 -17.078 3.377 1 95.38 416 GLY B C 1
ATOM 6335 O O . GLY B 1 416 ? 16.469 -18.062 3.881 1 95.38 416 GLY B O 1
ATOM 6336 N N . VAL B 1 417 ? 17.062 -15.922 3.934 1 97.31 417 VAL B N 1
ATOM 6337 C CA . VAL B 1 417 ? 16.578 -15.695 5.289 1 97.31 417 VAL B CA 1
ATOM 6338 C C . VAL B 1 417 ? 15.062 -15.914 5.332 1 97.31 417 VAL B C 1
ATOM 6340 O O . VAL B 1 417 ? 14.531 -16.438 6.316 1 97.31 417 VAL B O 1
ATOM 6343 N N . LEU B 1 418 ? 14.367 -15.492 4.324 1 97.69 418 LEU B N 1
ATOM 6344 C CA . LEU B 1 418 ? 12.922 -15.664 4.301 1 97.69 418 LEU B CA 1
ATOM 6345 C C . LEU B 1 418 ? 12.547 -17.141 4.242 1 97.69 418 LEU B C 1
ATOM 6347 O O . LEU B 1 418 ? 11.609 -17.578 4.914 1 97.69 418 LEU B O 1
ATOM 6351 N N . THR B 1 419 ? 13.266 -17.891 3.428 1 97.5 419 THR B N 1
ATOM 6352 C CA . THR B 1 419 ? 13.047 -19.328 3.342 1 97.5 419 THR B CA 1
ATOM 6353 C C . THR B 1 419 ? 13.273 -20 4.699 1 97.5 419 THR B C 1
ATOM 6355 O O . THR B 1 419 ? 12.492 -20.859 5.113 1 97.5 419 THR B O 1
ATOM 6358 N N . LYS B 1 420 ? 14.328 -19.578 5.305 1 96.56 420 LYS B N 1
ATOM 6359 C CA . LYS B 1 420 ? 14.641 -20.125 6.625 1 96.56 420 LYS B CA 1
ATOM 6360 C C . LYS B 1 420 ? 13.508 -19.844 7.613 1 96.56 420 LYS B C 1
ATOM 6362 O O . LYS B 1 420 ? 13.078 -20.734 8.344 1 96.56 420 LYS B O 1
ATOM 6367 N N . LYS B 1 421 ? 13.094 -18.641 7.605 1 96.12 421 LYS B N 1
ATOM 6368 C CA . LYS B 1 421 ? 12.031 -18.266 8.531 1 96.12 421 LYS B CA 1
ATOM 6369 C C . LYS B 1 421 ? 10.727 -18.969 8.195 1 96.12 421 LYS B C 1
ATOM 6371 O O . LYS B 1 421 ? 9.953 -19.312 9.094 1 96.12 421 LYS B O 1
ATOM 6376 N N . LEU B 1 422 ? 10.43 -19.109 6.953 1 95.94 422 LEU B N 1
ATOM 6377 C CA . LEU B 1 422 ? 9.258 -19.859 6.531 1 95.94 422 LEU B CA 1
ATOM 6378 C C . LEU B 1 422 ? 9.336 -21.297 7.031 1 95.94 422 LEU B C 1
ATOM 6380 O O . LEU B 1 422 ? 8.352 -21.844 7.535 1 95.94 422 LEU B O 1
ATOM 6384 N N . GLY B 1 423 ? 10.469 -21.906 6.852 1 93.81 423 GLY B N 1
ATOM 6385 C CA . GLY B 1 423 ? 10.68 -23.25 7.359 1 93.81 423 GLY B CA 1
ATOM 6386 C C . GLY B 1 423 ? 10.453 -23.359 8.852 1 93.81 423 GLY B C 1
ATOM 6387 O O . GLY B 1 423 ? 9.812 -24.312 9.312 1 93.81 423 GLY B O 1
ATOM 6388 N N . GLU B 1 424 ? 10.938 -22.406 9.586 1 90.94 424 GLU B N 1
ATOM 6389 C CA . GLU B 1 424 ? 10.742 -22.375 11.031 1 90.94 424 GLU B CA 1
ATOM 6390 C C . GLU B 1 424 ? 9.258 -22.266 11.391 1 90.94 424 GLU B C 1
ATOM 6392 O O . GLU B 1 424 ? 8.789 -22.922 12.32 1 90.94 424 GLU B O 1
ATOM 6397 N N . SER B 1 425 ? 8.664 -21.438 10.656 1 87.75 425 SER B N 1
ATOM 6398 C CA . SER B 1 425 ? 7.234 -21.25 10.883 1 87.75 425 SER B CA 1
ATOM 6399 C C . SER B 1 425 ? 6.469 -22.547 10.633 1 87.75 425 SER B C 1
ATOM 6401 O O . SER B 1 425 ? 5.559 -22.891 11.391 1 87.75 425 SER B O 1
ATOM 6403 N N . LEU B 1 426 ? 6.781 -23.219 9.594 1 87.06 426 LEU B N 1
ATOM 6404 C CA . LEU B 1 426 ? 6.141 -24.484 9.25 1 87.06 426 LEU B CA 1
ATOM 6405 C C . LEU B 1 426 ? 6.41 -25.547 10.312 1 87.06 426 LEU B C 1
ATOM 6407 O O . LEU B 1 426 ? 5.5 -26.266 10.727 1 87.06 426 LEU B O 1
ATOM 6411 N N . MET B 1 427 ? 7.582 -25.609 10.805 1 84.62 427 MET B N 1
ATOM 6412 C CA . MET B 1 427 ? 7.977 -26.594 11.812 1 84.62 427 MET B CA 1
ATOM 6413 C C . MET B 1 427 ? 7.254 -26.344 13.133 1 84.62 427 MET B C 1
ATOM 6415 O O . MET B 1 427 ? 6.828 -27.297 13.797 1 84.62 427 MET B O 1
ATOM 6419 N N . ALA B 1 428 ? 7.156 -25.109 13.453 1 82.38 428 ALA B N 1
ATOM 6420 C CA . ALA B 1 428 ? 6.508 -24.734 14.703 1 82.38 428 ALA B CA 1
ATOM 6421 C C . ALA B 1 428 ? 5.035 -25.141 14.703 1 82.38 428 ALA B C 1
ATOM 6423 O O . ALA B 1 428 ? 4.48 -25.5 15.75 1 82.38 428 ALA B O 1
ATOM 6424 N N . ARG B 1 429 ? 4.488 -25.125 13.641 1 79.12 429 ARG B N 1
ATOM 6425 C CA . ARG B 1 429 ? 3.062 -25.406 13.555 1 79.12 429 ARG B CA 1
ATOM 6426 C C . ARG B 1 429 ? 2.814 -26.906 13.344 1 79.12 429 ARG B C 1
ATOM 6428 O O . ARG B 1 429 ? 1.738 -27.406 13.664 1 79.12 429 ARG B O 1
ATOM 6435 N N . GLU B 1 430 ? 3.727 -27.547 12.641 1 71.19 430 GLU B N 1
ATOM 6436 C CA . GLU B 1 430 ? 3.625 -29 12.516 1 71.19 430 GLU B CA 1
ATOM 6437 C C . GLU B 1 430 ? 3.678 -29.672 13.883 1 71.19 430 GLU B C 1
ATOM 6439 O O . GLU B 1 430 ? 2.947 -30.641 14.133 1 71.19 430 GLU B O 1
ATOM 6444 N N . SER B 1 431 ? 4.699 -29.344 14.703 1 59.22 431 SER B N 1
ATOM 6445 C CA . SER B 1 431 ? 4.871 -29.922 16.031 1 59.22 431 SER B CA 1
ATOM 6446 C C . SER B 1 431 ? 3.715 -29.562 16.953 1 59.22 431 SER B C 1
ATOM 6448 O O . SER B 1 431 ? 3.426 -30.297 17.906 1 59.22 431 SER B O 1
ATOM 6450 N N . GLY B 1 432 ? 3.254 -28.469 16.797 1 50.06 432 GLY B N 1
ATOM 6451 C CA . GLY B 1 432 ? 2.225 -28.016 17.719 1 50.06 432 GLY B CA 1
ATOM 6452 C C . GLY B 1 432 ? 0.851 -28.578 17.391 1 50.06 432 GLY B C 1
ATOM 6453 O O . GLY B 1 432 ? 0.735 -29.609 16.734 1 50.06 432 GLY B O 1
ATOM 6454 N N . ARG B 1 433 ? -0.142 -27.703 17.781 1 44.59 433 ARG B N 1
ATOM 6455 C CA . ARG B 1 433 ? -1.569 -27.953 17.953 1 44.59 433 ARG B CA 1
ATOM 6456 C C . ARG B 1 433 ? -2.176 -28.594 16.719 1 44.59 433 ARG B C 1
ATOM 6458 O O . ARG B 1 433 ? -3.242 -29.203 16.781 1 44.59 433 ARG B O 1
ATOM 6465 N N . THR B 1 434 ? -1.833 -28 15.398 1 48.81 434 THR B N 1
ATOM 6466 C CA . THR B 1 434 ? -2.686 -28.5 14.328 1 48.81 434 THR B CA 1
ATOM 6467 C C . THR B 1 434 ? -1.998 -29.641 13.57 1 48.81 434 THR B C 1
ATOM 6469 O O . THR B 1 434 ? -1.184 -29.391 12.68 1 48.81 434 THR B O 1
ATOM 6472 N N . GLY B 1 435 ? -1.314 -30.531 14.172 1 54.25 435 GLY B N 1
ATOM 6473 C CA . GLY B 1 435 ? -0.779 -31.797 13.711 1 54.25 435 GLY B CA 1
ATOM 6474 C C . GLY B 1 435 ? -1.284 -32.188 12.336 1 54.25 435 GLY B C 1
ATOM 6475 O O . GLY B 1 435 ? -1.023 -33.312 11.875 1 54.25 435 GLY B O 1
ATOM 6476 N N . MET B 1 436 ? -1.899 -31.219 11.703 1 63.19 436 MET B N 1
ATOM 6477 C CA . MET B 1 436 ? -2.719 -31.688 10.594 1 63.19 436 MET B CA 1
ATOM 6478 C C . MET B 1 436 ? -2.053 -31.391 9.258 1 63.19 436 MET B C 1
ATOM 6480 O O . MET B 1 436 ? -2.494 -31.875 8.211 1 63.19 436 MET B O 1
ATOM 6484 N N . PHE B 1 437 ? -0.856 -30.656 9.32 1 77.19 437 PHE B N 1
ATOM 6485 C CA . PHE B 1 437 ? -0.243 -30.312 8.039 1 77.19 437 PHE B CA 1
ATOM 6486 C C . PHE B 1 437 ? 1.262 -30.562 8.078 1 77.19 437 PHE B C 1
ATOM 6488 O O . PHE B 1 437 ? 1.954 -30.047 8.961 1 77.19 437 PHE B O 1
ATOM 6495 N N . SER B 1 438 ? 1.762 -31.453 7.312 1 83.44 438 SER B N 1
ATOM 6496 C CA . SER B 1 438 ? 3.193 -31.672 7.145 1 83.44 438 SER B CA 1
ATOM 6497 C C . SER B 1 438 ? 3.656 -31.25 5.75 1 83.44 438 SER B C 1
ATOM 6499 O O . SER B 1 438 ? 3.27 -31.875 4.754 1 83.44 438 SER B O 1
ATOM 6501 N N . GLY B 1 439 ? 4.422 -30.219 5.754 1 89.44 439 GLY B N 1
ATOM 6502 C CA . GLY B 1 439 ? 4.918 -29.703 4.484 1 89.44 439 GLY B CA 1
ATOM 6503 C C . GLY B 1 439 ? 6.418 -29.875 4.32 1 89.44 439 GLY B C 1
ATOM 6504 O O . GLY B 1 439 ? 7.168 -29.812 5.297 1 89.44 439 GLY B O 1
ATOM 6505 N N . LEU B 1 440 ? 6.812 -30.188 3.104 1 91.81 440 LEU B N 1
ATOM 6506 C CA . LEU B 1 440 ? 8.227 -30.25 2.74 1 91.81 440 LEU B CA 1
ATOM 6507 C C . LEU B 1 440 ? 8.578 -29.156 1.731 1 91.81 440 LEU B C 1
ATOM 6509 O O . LEU B 1 440 ? 8.016 -29.125 0.633 1 91.81 440 LEU B O 1
ATOM 6513 N N . LEU B 1 441 ? 9.508 -28.312 2.117 1 95.38 441 LEU B N 1
ATOM 6514 C CA . LEU B 1 441 ? 9.953 -27.281 1.193 1 95.38 441 LEU B CA 1
ATOM 6515 C C . LEU B 1 441 ? 10.844 -27.875 0.103 1 95.38 441 LEU B C 1
ATOM 6517 O O . LEU B 1 441 ? 11.805 -28.578 0.399 1 95.38 441 LEU B O 1
ATOM 6521 N N . VAL B 1 442 ? 10.508 -27.578 -1.157 1 96.56 442 VAL B N 1
ATOM 6522 C CA . VAL B 1 442 ? 11.234 -28.125 -2.303 1 96.56 442 VAL B CA 1
ATOM 6523 C C . VAL B 1 442 ? 11.742 -26.984 -3.18 1 96.56 442 VAL B C 1
ATOM 6525 O O . VAL B 1 442 ? 10.969 -26.094 -3.566 1 96.56 442 VAL B O 1
ATOM 6528 N N . HIS B 1 443 ? 12.992 -26.969 -3.461 1 96.5 443 HIS B N 1
ATOM 6529 C CA . HIS B 1 443 ? 13.57 -26.062 -4.449 1 96.5 443 HIS B CA 1
ATOM 6530 C C . HIS B 1 443 ? 13.766 -26.766 -5.793 1 96.5 443 HIS B C 1
ATOM 6532 O O . HIS B 1 443 ? 14.586 -27.672 -5.91 1 96.5 443 HIS B O 1
ATOM 6538 N N . PRO B 1 444 ? 13.062 -26.281 -6.734 1 94.88 444 PRO B N 1
ATOM 6539 C CA . PRO B 1 444 ? 13.242 -26.938 -8.039 1 94.88 444 PRO B CA 1
ATOM 6540 C C . PRO B 1 444 ? 14.656 -26.75 -8.586 1 94.88 444 PRO B C 1
ATOM 6542 O O . PRO B 1 444 ? 15.258 -25.688 -8.414 1 94.88 444 PRO B O 1
ATOM 6545 N N . GLU B 1 445 ? 15.117 -27.703 -9.195 1 91.88 445 GLU B N 1
ATOM 6546 C CA . GLU B 1 445 ? 16.438 -27.641 -9.812 1 91.88 445 GLU B CA 1
ATOM 6547 C C . GLU B 1 445 ? 16.344 -27.234 -11.281 1 91.88 445 GLU B C 1
ATOM 6549 O O . GLU B 1 445 ? 17.359 -27 -11.93 1 91.88 445 GLU B O 1
ATOM 6554 N N . VAL B 1 446 ? 15.133 -27.234 -11.828 1 92.31 446 VAL B N 1
ATOM 6555 C CA . VAL B 1 446 ? 14.883 -26.891 -13.227 1 92.31 446 VAL B CA 1
ATOM 6556 C C . VAL B 1 446 ? 13.789 -25.828 -13.305 1 92.31 446 VAL B C 1
ATOM 6558 O O . VAL B 1 446 ? 13.109 -25.547 -12.312 1 92.31 446 VAL B O 1
ATOM 6561 N N . GLY B 1 447 ? 13.664 -25.266 -14.469 1 92.75 447 GLY B N 1
ATOM 6562 C CA . GLY B 1 447 ? 12.641 -24.25 -14.664 1 92.75 447 GLY B CA 1
ATOM 6563 C C . GLY B 1 447 ? 11.281 -24.844 -14.969 1 92.75 447 GLY B C 1
ATOM 6564 O O . GLY B 1 447 ? 11.133 -26.047 -15.102 1 92.75 447 GLY B O 1
ATOM 6565 N N . PRO B 1 448 ? 10.32 -23.922 -14.984 1 94.5 448 PRO B N 1
ATOM 6566 C CA . PRO B 1 448 ? 8.953 -24.375 -15.242 1 94.5 448 PRO B CA 1
ATOM 6567 C C . PRO B 1 448 ? 8.797 -25.062 -16.594 1 94.5 448 PRO B C 1
ATOM 6569 O O . PRO B 1 448 ? 7.906 -25.891 -16.766 1 94.5 448 PRO B O 1
ATOM 6572 N N . GLU B 1 449 ? 9.602 -24.719 -17.609 1 96 449 GLU B N 1
ATOM 6573 C CA . GLU B 1 449 ? 9.547 -25.391 -18.906 1 96 449 GLU B CA 1
ATOM 6574 C C . GLU B 1 449 ? 9.859 -26.875 -18.766 1 96 449 GLU B C 1
ATOM 6576 O O . GLU B 1 449 ? 9.289 -27.703 -19.469 1 96 449 GLU B O 1
ATOM 6581 N N . TRP B 1 450 ? 10.742 -27.188 -17.859 1 95.94 450 TRP B N 1
ATOM 6582 C CA . TRP B 1 450 ? 11.039 -28.578 -17.578 1 95.94 450 TRP B CA 1
ATOM 6583 C C . TRP B 1 450 ? 9.875 -29.25 -16.844 1 95.94 450 TRP B C 1
ATOM 6585 O O . TRP B 1 450 ? 9.539 -30.406 -17.141 1 95.94 450 TRP B O 1
ATOM 6595 N N . GLY B 1 451 ? 9.352 -28.5 -15.922 1 95.38 451 GLY B N 1
ATOM 6596 C CA . GLY B 1 451 ? 8.141 -29 -15.297 1 95.38 451 GLY B CA 1
ATOM 6597 C C . GLY B 1 451 ? 7.059 -29.359 -16.297 1 95.38 451 GLY B C 1
ATOM 6598 O O . GLY B 1 451 ? 6.453 -30.438 -16.203 1 95.38 451 GLY B O 1
ATOM 6599 N N . ALA B 1 452 ? 6.875 -28.5 -17.172 1 96.06 452 ALA B N 1
ATOM 6600 C CA . ALA B 1 452 ? 5.895 -28.75 -18.234 1 96.06 452 ALA B CA 1
ATOM 6601 C C . ALA B 1 452 ? 6.262 -29.984 -19.062 1 96.06 452 ALA B C 1
ATOM 6603 O O . ALA B 1 452 ? 5.391 -30.781 -19.406 1 96.06 452 ALA B O 1
ATOM 6604 N N . ALA B 1 453 ? 7.484 -30.141 -19.391 1 96.12 453 ALA B N 1
ATOM 6605 C CA . ALA B 1 453 ? 7.93 -31.312 -20.141 1 96.12 453 ALA B CA 1
ATOM 6606 C C . ALA B 1 453 ? 7.645 -32.594 -19.375 1 96.12 453 ALA B C 1
ATOM 6608 O O . ALA B 1 453 ? 7.246 -33.594 -19.969 1 96.12 453 ALA B O 1
ATOM 6609 N N . TRP B 1 454 ? 7.863 -32.531 -18.109 1 94.12 454 TRP B N 1
ATOM 6610 C CA . TRP B 1 454 ? 7.57 -33.688 -17.281 1 94.12 454 TRP B CA 1
ATOM 6611 C C . TRP B 1 454 ? 6.074 -33.969 -17.25 1 94.12 454 TRP B C 1
ATOM 6613 O O . TRP B 1 454 ? 5.652 -35.125 -17.219 1 94.12 454 TRP B O 1
ATOM 6623 N N . MET B 1 455 ? 5.297 -32.938 -17.219 1 91.75 455 MET B N 1
ATOM 6624 C CA . MET B 1 455 ? 3.852 -33.094 -17.344 1 91.75 455 MET B CA 1
ATOM 6625 C C . MET B 1 455 ? 3.5 -33.812 -18.656 1 91.75 455 MET B C 1
ATOM 6627 O O . MET B 1 455 ? 2.662 -34.719 -18.656 1 91.75 455 MET B O 1
ATOM 6631 N N . ALA B 1 456 ? 4.094 -33.344 -19.703 1 93.12 456 ALA B N 1
ATOM 6632 C CA . ALA B 1 456 ? 3.869 -33.969 -21.016 1 93.12 456 ALA B CA 1
ATOM 6633 C C . ALA B 1 456 ? 4.262 -35.438 -21.016 1 93.12 456 ALA B C 1
ATOM 6635 O O . ALA B 1 456 ? 3.543 -36.281 -21.562 1 93.12 456 ALA B O 1
ATOM 6636 N N . ARG B 1 457 ? 5.332 -35.688 -20.453 1 91.75 457 ARG B N 1
ATOM 6637 C CA . ARG B 1 457 ? 5.812 -37.062 -20.406 1 91.75 457 ARG B CA 1
ATOM 6638 C C . ARG B 1 457 ? 4.809 -37.969 -19.703 1 91.75 457 ARG B C 1
ATOM 6640 O O . ARG B 1 457 ? 4.609 -39.125 -20.094 1 91.75 457 ARG B O 1
ATOM 6647 N N . LYS B 1 458 ? 4.258 -37.5 -18.703 1 87 458 LYS B N 1
ATOM 6648 C CA . LYS B 1 458 ? 3.273 -38.281 -17.953 1 87 458 LYS B CA 1
ATOM 6649 C C . LYS B 1 458 ? 2.064 -38.594 -18.828 1 87 458 LYS B C 1
ATOM 6651 O O . LYS B 1 458 ? 1.415 -39.625 -18.625 1 87 458 LYS B O 1
ATOM 6656 N N . LEU B 1 459 ? 1.789 -37.781 -19.734 1 85.19 459 LEU B N 1
ATOM 6657 C CA . LEU B 1 459 ? 0.685 -38.031 -20.656 1 85.19 459 LEU B CA 1
ATOM 6658 C C . LEU B 1 459 ? 1.01 -39.188 -21.609 1 85.19 459 LEU B C 1
ATOM 6660 O O . LEU B 1 459 ? 0.106 -39.781 -22.203 1 85.19 459 LEU B O 1
ATOM 6664 N N . MET B 1 460 ? 2.246 -39.375 -21.797 1 84.12 460 MET B N 1
ATOM 6665 C CA . MET B 1 460 ? 2.674 -40.406 -22.734 1 84.12 460 MET B CA 1
ATOM 6666 C C . MET B 1 460 ? 2.592 -41.781 -22.109 1 84.12 460 MET B C 1
ATOM 6668 O O . MET B 1 460 ? 2.607 -42.812 -22.812 1 84.12 460 MET B O 1
ATOM 6672 N N . ASP B 1 461 ? 2.633 -41.781 -20.812 1 73.62 461 ASP B N 1
ATOM 6673 C CA . ASP B 1 461 ? 2.533 -43.062 -20.109 1 73.62 461 ASP B CA 1
ATOM 6674 C C . ASP B 1 461 ? 1.115 -43.625 -20.188 1 73.62 461 ASP B C 1
ATOM 6676 O O . ASP B 1 461 ? 0.161 -42.969 -19.75 1 73.62 461 ASP B O 1
ATOM 6680 N N . PRO B 1 462 ? 0.938 -44.719 -21.016 1 57.78 462 PRO B N 1
ATOM 6681 C CA . PRO B 1 462 ? -0.402 -45.281 -21.172 1 57.78 462 PRO B CA 1
ATOM 6682 C C . PRO B 1 462 ? -1.09 -45.594 -19.844 1 57.78 462 PRO B C 1
ATOM 6684 O O . PRO B 1 462 ? -2.32 -45.656 -19.781 1 57.78 462 PRO B O 1
ATOM 6687 N N . PHE B 1 463 ? -0.266 -45.875 -18.812 1 48.88 463 PHE B N 1
ATOM 6688 C CA . PHE B 1 463 ? -0.862 -46.188 -17.516 1 48.88 463 PHE B CA 1
ATOM 6689 C C . PHE B 1 463 ? -0.909 -44.906 -16.641 1 48.88 463 PHE B C 1
ATOM 6691 O O . PHE B 1 463 ? -1.444 -44.938 -15.531 1 48.88 463 PHE B O 1
ATOM 6698 N N . GLY B 1 464 ? -0.677 -43.906 -17.25 1 47.44 464 GLY B N 1
ATOM 6699 C CA . GLY B 1 464 ? -0.764 -42.625 -16.562 1 47.44 464 GLY B CA 1
ATOM 6700 C C . GLY B 1 464 ? 0.137 -42.531 -15.344 1 47.44 464 GLY B C 1
ATOM 6701 O O . GLY B 1 464 ? -0.175 -41.844 -14.383 1 47.44 464 GLY B O 1
ATOM 6702 N N . ARG B 1 465 ? 1.082 -43.531 -15.125 1 39.72 465 ARG B N 1
ATOM 6703 C CA . ARG B 1 465 ? 1.92 -43.562 -13.93 1 39.72 465 ARG B CA 1
ATOM 6704 C C . ARG B 1 465 ? 3.041 -42.531 -14.016 1 39.72 465 ARG B C 1
ATOM 6706 O O . ARG B 1 465 ? 3.533 -42.219 -15.102 1 39.72 465 ARG B O 1
#

Radius of gyration: 36.2 Å; Cα contacts (8 Å, |Δi|>4): 1822; chains: 2; bounding box: 82×114×101 Å

Sequence (930 aa):
MGIFGKKKPPAAAPPPPAATRANPKSPRVDDAHPSPRATPKGERDASDGSRSDSSSASSSSDSEAEETDAPASLPTYEGTPCTMRLAIGVDGGGTGTTCVVIGDDDDEHLGRCELRDRSANANSVGFESALRAVLDAIDGALDDALSGTRWKKEDVTLGVDDATAGRRALAVVCAGIDGDGDATRLRNALVARVPGLARRLVVDNDAAGALASGTEGAMRGIALVAGTGTVAFGVGFSGGTDDDGDQSTERRKRRGVRARAGGWGPAFEDRGSGHHLGTRALNAAARVEDGRGPPTRLHGDVLRKLKLAPGAPNVADALRRWAYSSGPAPEWSKVADLAPLVTAAAAEGDAVAVGIVNDAAEGLWEQIFAVYMAIKRGGGFGSAADAGDSSKASRQYSDADIVPIVLCGGLLKRDGVLTKKLGESLMARESGRTGMFSGLLVHPEVGPEWGAAWMARKLMDPFGRMGIFGKKKPPAAAPPPPAATRANPKSPRVDDAHPSPRATPKGERDASDGSRSDSSSASSSSDSEAEETDAPASLPTYEGTPCTMRLAIGVDGGGTGTTCVVIGDDDDEHLGRCELRDRSANANSVGFESALRAVLDAIDGALDDALSGTRWKKEDVTLGVDDATAGRRALAVVCAGIDGDGDATRLRNALVARVPGLARRLVVDNDAAGALASGTEGAMRGIALVAGTGTVAFGVGFSGGTDDDGDQSTERRKRRGVRARAGGWGPAFEDRGSGHHLGTRALNAAARVEDGRGPPTRLHGDVLRKLKLAPGAPNVADALRRWAYSSGPAPEWSKVADLAPLVTAAAAEGDAVAVGIVNDAAEGLWEQIFAVYMAIKRGGGFGSAADAGDSSKASRQYSDADIVPIVLCGGLLKRDGVLTKKLGESLMARESGRTGMFSGLLVHPEVGPEWGAAWMARKLMDPFGR

Solvent-accessible surface area (backbone atoms only — not comparable to full-atom values): 49133 Å² total; per-residue (Å²): 142,71,89,74,79,82,78,79,77,80,82,75,78,79,77,80,79,81,80,78,79,80,78,82,78,77,80,78,78,82,85,88,81,87,78,78,76,74,78,76,87,76,83,88,87,83,77,88,78,85,77,76,82,73,80,78,78,74,79,74,78,72,74,73,70,76,70,69,73,66,76,75,74,65,75,89,66,90,74,67,52,47,78,63,48,39,12,28,4,26,27,20,31,73,57,23,20,32,15,32,28,25,37,70,89,69,70,39,82,44,23,55,19,77,39,78,78,31,33,24,16,32,82,76,64,35,58,69,51,11,48,45,34,53,51,50,18,48,50,44,7,38,50,46,41,31,58,92,53,92,56,51,55,58,22,44,32,48,26,70,47,83,90,39,46,58,31,31,14,28,14,39,16,20,32,68,40,83,47,72,64,47,32,49,52,53,44,55,51,42,37,55,74,25,48,25,31,43,80,27,57,47,58,46,28,38,59,54,13,45,26,8,22,43,44,75,23,40,70,57,30,30,18,38,37,20,30,60,48,30,35,22,37,28,28,22,44,40,64,67,83,60,73,69,81,56,65,76,62,46,65,63,48,56,52,30,38,31,19,44,13,73,64,65,37,72,71,34,57,32,52,40,8,19,29,40,43,13,30,51,42,45,23,50,28,50,23,34,36,30,45,60,38,69,90,52,67,52,35,59,52,51,31,51,76,68,73,41,61,84,82,44,96,49,46,70,58,49,53,41,43,68,42,39,69,83,39,87,50,55,54,59,62,67,38,17,67,41,22,60,57,37,50,54,37,25,70,72,60,37,65,68,29,38,50,50,42,50,52,21,23,49,34,46,47,41,23,49,49,19,20,50,50,32,21,34,46,27,10,49,61,53,46,60,72,43,66,24,59,63,83,56,13,80,67,28,58,56,60,82,44,72,36,45,32,16,42,36,48,81,53,39,36,89,88,28,58,45,35,50,48,31,51,50,54,52,50,56,41,32,75,39,93,56,59,58,53,42,74,38,85,30,73,43,89,53,51,34,21,54,7,14,16,34,38,9,41,35,60,41,34,90,79,61,103,140,74,87,74,74,81,76,79,75,79,82,74,78,79,76,80,80,80,82,76,80,80,76,78,80,78,83,78,80,82,87,82,74,86,79,83,68,87,75,79,81,85,78,86,74,89,79,89,83,82,83,75,83,75,83,80,82,77,79,76,79,72,76,73,70,75,71,73,74,65,78,76,75,64,76,89,66,90,73,68,52,49,78,63,48,39,13,28,2,26,27,19,30,72,57,24,20,33,17,31,28,26,37,70,89,69,71,40,82,44,21,55,20,78,38,79,78,31,32,23,15,33,81,78,65,34,59,69,51,10,50,48,32,51,51,50,17,49,51,43,8,38,48,47,41,32,58,93,52,92,57,52,56,59,21,44,32,47,25,71,48,81,90,42,50,54,33,32,14,27,14,40,15,20,32,68,38,83,47,70,65,48,31,49,52,53,43,53,51,42,37,56,73,25,47,25,32,41,78,27,57,47,58,44,29,40,60,55,12,45,26,8,22,43,45,75,23,40,70,57,29,30,19,38,38,22,30,58,48,30,34,23,38,28,28,22,44,39,63,66,83,59,74,69,80,57,66,77,62,46,65,63,49,56,52,29,36,33,18,44,13,72,63,66,36,72,71,36,59,34,52,42,7,19,29,41,41,11,29,50,42,45,25,51,28,49,22,33,36,29,45,62,38,69,90,55,69,53,34,58,52,52,31,52,75,69,73,43,60,84,86,45,98,49,45,70,58,49,53,44,43,70,43,40,69,84,40,88,49,56,54,59,62,67,37,17,68,41,21,62,59,36,49,53,38,27,70,74,60,37,65,67,31,37,51,52,42,50,52,22,24,50,35,45,47,40,23,49,48,20,20,52,49,31,23,34,46,25,10,50,60,54,46,63,71,43,66,26,59,64,83,56,13,80,67,29,59,58,59,82,45,71,37,45,31,16,43,36,49,81,54,40,37,90,88,28,58,44,35,50,48,33,51,50,53,52,50,57,42,31,75,39,93,56,59,56,53,42,73,39,84,31,73,43,88,52,51,34,20,52,7,14,15,34,39,9,40,35,61,42,32,90,80,62,103

Foldseek 3Di:
DDDPPDPPDDPDDPDDDDDPPPDDPDPDDDDDDDDDPPDDDDDDDDDDDDDDDPDPPDPPPPPPPPPPPPQQPADDDPDAADQFQWQKFWEFEAFWIKIWIAHQPPRHTQFIDIGGRQGLACVVPHNVSNLVRRVVRLQRGQCRRCVPHPDHSCSQQRNDDPVRLLRYEYEYAHANCPDPVSQVVSLSVSCRRRVSHNSHYGYYYNQLLLCLLFVLQDQAFWEWEAELAIKIKGFWDLDDPPPPPDPVVNVVSSGGFMEMDTPPDPVVPRQQHLLNLLVLLLVQLVCVVVVNDDDWVSVVVVCVVLVHDPPPPCSVVSSVCVADVVHPGDDSVVSSVSNVVLQVRVVVPTPSSVVSLLRSLVSSVVRRVVRVVCSLQQHHYDDPPCSHDSVNNPPTDFQPDEGEYEYHYDQCDPPTPSVVSNVVVQVVVCPDDCVRYHYDYTYRPDGSSSSRSSNRSLSSPPVSD/DDCPDDPPDDPDDPDDDDPPPPDDPDDDPDDDDDDDPDDDDDDDDDDDDDDDDDDDDDPPPPPPPPPPPPQPPADDDPDAADQFQWQKFWEFEQFWIKIWIAHQPPRHTQFIDIGGRQGLACVVPHNVSNLVRRVVRLQRRQCRRCVPHPDHSCSQQRNDDPVRLQRYEYEYAHANCPDPVSQVVSLSVSCRRRVSHNSHYYYYYNQQLLCLLQVLQDQAFWEWEAELATKIKGFWDLDDPPPPPDPVVNVVSSGGFMEMDTPPDPVVPRQQHLLNLLVLLLVQLVCVVVVNDDDWVSVVVVCVVLVHDPPDPCSVVSSVCVADVVHPGDDSVVSSVSNVVLQVRVVVPTPSSVVSLLRSLVSSVVRRVVRVVCSLQQHHYDDPPCSDDSVNNPPTDFLPDEGEYEYHYDQCDPPTPSVVSNVVVQVVVCPDDCVRYHYDYTYRPDGSSSSRSSNGSCSSPPVSD

InterPro domains:
  IPR002731 ATPase, BadF/BadG/BcrA/BcrD type [PF01869] (88-433)
  IPR043129 ATPase, nucleotide binding domain [SSF53067] (84-215)
  IPR043129 ATPase, nucleotide binding domain [SSF53067] (221-460)
  IPR052519 Eukaryotic-type N-acetylglucosamine Kinase [PTHR43190] (82-460)